Protein AF-A0A965RDL7-F1 (afdb_monomer_lite)

Radius of gyration: 59.52 Å; chains: 1; bounding box: 110×91×208 Å

Foldseek 3Di:
DVVQQVVQVVVLVVVQCVLVVVCVVCVPPQQDFRKGFDKDWAFDDDPPDDPVPGDTRHMHGPDIGTDPDDDDDDDDPDPQFDADDDDAFFWWAQQVRDDTDTTRGRQWDADPQQFIAHPNNIFTWAFDADPVRDGDPVDTDGDHDDPDDDDQDDFDPDDDDDDDDDLPFDAQPDDADPVDPSRARDKDWDWTADSRRDTWIKMKTKGFHDHADPLRNDTDIDIWIDTHPDTDDDDDDADADPVRFGWAQPLQRDTDGCVVCVVCVVVVVGFGFDNVQLPFWDFFAFFWFWFFFFPQQFPVGAADQLPDALVQFWQQWWKDWLPLVDTDRFGPSVSHNDPFDGDHPFRVQLVSQVRVLQLQFFDFFFAQAPFQWWWKWWAFLVRHTDDIFIQGHDRDTHHQVRVQCSVQLRQFAAKDKDFQADDPDDDAFAFWQWKWKAWLNRIDIDGFGLPHDADPQNVQSRQVRNLVVQLVCCCPPVVDDNVQSNQFGWDDDPSGMIMTGHPVRIHMGDIDTDGDDDDDPPPPDPFDFDDDFDPPDQDFWQWKWWDWANDIDIDGCPPPDRPDPQSNQVVVLVSQLVRVVVVVDDNVQSNQWHWGADPVDPRGIGTDHPSPTRGPDMDTHGDDDDDDDDDDDDDDDWDKAKDKDDFDFDPDDDDQDDPVLGTQKIKIFIAIPVRHTPDIDIDGNVNPPPPPDDDRDPDDPDDDLLDQVSVQVNQVVVQVVCVVPVPPWRWHWHQDSVQQWIFIATPVRDTRFIWHWDDDPPPDTDTDGDDDDDDDDADDDPVRHHPFDLKDKAFQADDDPSDDDQQQFFAAKWWDWPVGDIDPRQGLPRFDADPLRVQSVQVSVLVRQLVVCCVVPVVVRPPVQSVQWHWDDDPSGMIMTGRNVPPIGTPDMGTHTNDPPDDDDDDDDDDDDDDDDPSTRQWRWDADLAQQKIKIFGDPSMWMKMAGDRVQRQPHHIDIDDPPDRIDIHHHDRDLPSRGSDPPVSRARQWGWRADSVSNMIMTGSLWTWLSIKMFMADRDPCCVNRHSNNRPDRRIDHRDPRGDSHDTWFWWKFKFAAALDDLQAFAWDDPQFQWKWKDWQPFTDIFGDDTDGGDHNVNVQSSVQSSQQSHFHAQPPRRHTGHTFGDWHWDQDPVRNIIMITGSGADQSTKIAMATDVNRRRHPTDITGIHRDMGRSGDRDFDQDPNDTHD

Secondary structure (DSSP, 8-state):
-HHHHHHHHHHHHHHHHHHHHHHHHTTTSTT---EEEEEEEE----TTS-GGGPPP-EEEEEEEEE--PPPPP---S-TT-----SS--EEEE-TTS--EEEES---EEE-TTSBEEETT-PEEEEEEE-TTS-EEEEEEEE-B-----S----------------TTPPPP-SPP-TT-GGG-SEEEEEEEE-TT--EEEEEEEEEEEE---SS--S-EEEEEEEETTEEE--PPPPPB-TTSPBEEE-TTS-EEEHHHHHHHHHTT----B-GGG---EEE--EEEEEEEE-TT-SSS--B--TT--HHHHTT-EEEEETT-SS-EEE--GGGTT-----B-HHHHHHHHHHHHHHHTTT-B-EE-TT--EEEEEEE-TTS-EEEEEEEE--SSEE-HHHHHHHHHHHHT--EEEE-----SSPPPTT-EEEEEEEETTEEEEE-----S---S-HHHHHHHHHHHHHHHHHHHHH---HHHHHTEEEEEETTTEEEEEETT-PPEEEEEEEE-SSSS---------------S----EEEEEEEETTEEEEEE-TT---S-HHHHHHHHHHHHHHHHHHTT--HHHHHTEEEEE-SSSTT-EEEEETTS--EEEEEEEE---S---PPPP-------EEEEEEEEE-S----SS-GGGGEEEEEEEEE-TTS-EEEEEEEEGGGSTT-TTPPPPP--SS--TT-HHHHHHHHHHHHHHHHHHSTT---EEEEETTTTEEEEE-TTS-EEEEEEEEE-SSSSEEEEESS--------B-TTS-B---SEEEE------TTS---S-SEEEEEEEETTS-EEEEEE-------S-HHHHHHHHHHHHHHHHHHHH-TTT--HHHHTTEEEEEETTTEEEEEETT-SS-EEEEEEEESSTTS-PPP-SS---------TT-SEEEEEETTTTEEEEEESTT-EEEEES-BGGGTBSS-EEPPT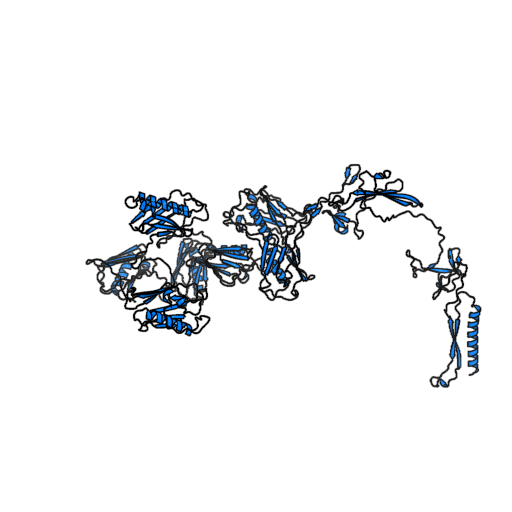T-S-EEEE-----SS-BSS-GGG-----EEEEETTTTEEEEEEEEESTT--EEEE---HHHHHHS---TT---EE---SSSSS-SPPBPPEEEEEEPSS-TTS-EEE-TTT-EEEEEETTEEEEEEPPPEEEE-HHHHHHHHHHHHTT-BPPP-TTSPPPPBP---EEEEETTTTEEEEE-S--STT-EEEEEE-GGGT-TTPPPEE-B--EEE-PPBPPEEETTEEE-

Sequence (1192 aa):
MSFFTSLTGLNAATAQLGVTSNNIANASTVGFKRSRADFGDIFATSPLQKATSTIGQGVSLKRVTQEFGQGNMNFSSNTLDLAISGDGFFPLKSADGFQDIFTRNGSFMMNDQYNVVNSAGQRLMAASVDSTGKANLSDLNVLTIPQKTTGMAKETSLVQLGLNFPADAQVVTKAFNRNDPASYNKSTALTVYDKGGNGYLATVYYAKTQNASQADPNNKWQTYVYVGETLVAAALQQATDTTGERLYVNKYGQLKPESEVGDLLVNAKTQKFSLNQLTDLRSSEPATVTGGKAPRLSTLEGIDFSKLQPSQLKDLFQIDVDGSGTPVSVGLDHLAGLDLPALSGTEIAKEFTNVLNRKFGDERFFNFAGQQTFQITATNADGTLIQNRTIQLDADDMTYEQVTDKINSQLSGSSNVLSNVSFSETPKPGEFRGYTMTIDGKVLSNRIDLGTSLSTKPMEDLAAKIQTRIQTDLQKRLGYTTEAASKVTVNVQNGTEIRVNDANGGVISDFSLSSVSAGSKNIIANQKNLTGVDAMEVGDYTALTMDIGNDTVNLDLKDADPSDLDVFSQVLQDKTQAKLIELGWSTFEASQVTVTKDPLVEGKLIFNDVGGHQIQSVALTPRTTGLNLPVAPVMTSGESTLTLEGVDFGAAPVDTESLLSHFSSLKFTTTDATGTLTSTIALTAASFPSLTGVDPIPSYATFDPTNTDHMDLIATDLQTLLKATAKGTTTTVKWDGTNNAFVVKDTSGNFMSELSLTTDTTTYPTLVKGGGTVKVDVVTDTDGNVLTPSSYTLSNVSFPLNSTPTGQEFSTFDFSLEDGTTLTNVPLGDLTLSSTPINDLATRLQEKIRSQLTTDYPDVYNSDRVNKISVTVINGKDLKIVDASGATNITGFSLNAASATASTVSVGGKNFAISALPTENMVKASYDPVSQRFNFEPVLGNSITLSGLNNQMGITTPLTQEVGSDMLSVSGSPSITNNYIRPLKLQRYGMKVEYDTVNEKFIFKSGTTGDTSSIKIGSPNTFASERLGIAADGNYEVKPSILAVRGIASQPAVMLGSPLGINANNNFSVNLTNNKFVVSVDDVKGTVYLEPKETYTIDSFVQALQNGINRLAGPPDQHGLTGSMVSGVKVAYDKATNSLKFTTGTASTNSFIKVSGDSQWGLANVQGGRGNTSTWIKPTQYTQTVNGVEVA

Structure (mmCIF, N/CA/C/O backbone):
data_AF-A0A965RDL7-F1
#
_entry.id   AF-A0A965RDL7-F1
#
loop_
_atom_site.group_PDB
_atom_site.id
_atom_site.type_symbol
_atom_site.label_atom_id
_atom_site.label_alt_id
_atom_site.label_comp_id
_atom_site.label_asym_id
_atom_site.label_entity_id
_atom_site.label_seq_id
_atom_site.pdbx_PDB_ins_code
_atom_site.Cartn_x
_atom_site.Cartn_y
_atom_site.Cartn_z
_atom_site.occupancy
_atom_site.B_iso_or_equiv
_atom_site.auth_seq_id
_atom_site.auth_comp_id
_atom_site.auth_asym_id
_atom_site.auth_atom_id
_atom_site.pdbx_PDB_model_num
ATOM 1 N N . MET A 1 1 ? -36.770 -17.653 -112.653 1.00 58.91 1 MET A N 1
ATOM 2 C CA . MET A 1 1 ? -36.257 -17.858 -111.279 1.00 58.91 1 MET A CA 1
ATOM 3 C C . MET A 1 1 ? -34.963 -18.680 -111.231 1.00 58.91 1 MET A C 1
ATOM 5 O O . MET A 1 1 ? -34.148 -18.365 -110.383 1.00 58.91 1 MET A O 1
ATOM 9 N N . SER A 1 2 ? -34.689 -19.642 -112.132 1.00 66.62 2 SER A N 1
ATOM 10 C CA . SER A 1 2 ? -33.426 -20.422 -112.085 1.00 66.62 2 SER A CA 1
ATOM 11 C C . SER A 1 2 ? -32.152 -19.618 -112.409 1.00 66.62 2 SER A C 1
ATOM 13 O O . SER A 1 2 ? -31.116 -19.848 -111.794 1.00 66.62 2 SER A O 1
ATOM 15 N N . PHE A 1 3 ? -32.219 -18.635 -113.318 1.00 77.19 3 PHE A N 1
ATOM 16 C CA . PHE A 1 3 ? -31.039 -17.865 -113.753 1.00 77.19 3 PHE A CA 1
ATOM 17 C C . PHE A 1 3 ? -30.419 -17.004 -112.633 1.00 77.19 3 PHE A C 1
ATOM 19 O O . PHE A 1 3 ? -29.201 -16.873 -112.560 1.00 77.19 3 PHE A O 1
ATOM 26 N N . PHE A 1 4 ? -31.237 -16.460 -111.722 1.00 76.06 4 PHE A N 1
ATOM 27 C CA . PHE A 1 4 ? -30.764 -15.683 -110.564 1.00 76.06 4 PHE A CA 1
ATOM 28 C C . PHE A 1 4 ? -30.049 -16.561 -109.529 1.00 76.06 4 PHE A C 1
ATOM 30 O O . PHE A 1 4 ? -29.024 -16.163 -108.977 1.00 76.06 4 PHE A O 1
ATOM 37 N N . THR A 1 5 ? -30.532 -17.785 -109.316 1.00 80.31 5 THR A N 1
ATOM 38 C CA . THR A 1 5 ? -29.875 -18.783 -108.463 1.00 80.31 5 THR A CA 1
ATOM 39 C C . THR A 1 5 ? -28.518 -19.202 -109.041 1.00 80.31 5 THR A C 1
ATOM 41 O O . THR A 1 5 ? -27.534 -19.276 -108.310 1.00 80.31 5 THR A O 1
ATOM 44 N N . SER A 1 6 ? -28.417 -19.381 -110.363 1.00 82.69 6 SER A N 1
ATOM 45 C CA . SER A 1 6 ? -27.134 -19.652 -111.031 1.00 82.69 6 SER A CA 1
ATOM 46 C C . SER A 1 6 ? -26.173 -18.455 -110.997 1.00 82.69 6 SER A C 1
ATOM 48 O O . SER A 1 6 ? -24.982 -18.645 -110.763 1.00 82.69 6 SER A O 1
ATOM 50 N N . LEU A 1 7 ? -26.666 -17.222 -111.179 1.00 85.62 7 LEU A N 1
ATOM 51 C CA . LEU A 1 7 ? -25.843 -16.005 -111.136 1.00 85.62 7 LEU A CA 1
ATOM 52 C C . LEU A 1 7 ? -25.279 -15.734 -109.735 1.00 85.62 7 LEU A C 1
ATOM 54 O O . LEU A 1 7 ? -24.107 -15.398 -109.586 1.00 85.62 7 LEU A O 1
ATOM 58 N N . THR A 1 8 ? -26.098 -15.904 -108.698 1.00 88.06 8 THR A N 1
ATOM 59 C CA . THR A 1 8 ? -25.657 -15.767 -107.301 1.00 88.06 8 THR A CA 1
ATOM 60 C C . THR A 1 8 ? -24.644 -16.851 -106.922 1.00 88.06 8 THR A C 1
ATOM 62 O O . THR A 1 8 ? -23.633 -16.540 -106.295 1.00 88.06 8 THR A O 1
ATOM 65 N N . GLY A 1 9 ? -24.826 -18.085 -107.412 1.00 86.25 9 GLY A N 1
ATOM 66 C CA . GLY A 1 9 ? -23.819 -19.148 -107.334 1.00 86.25 9 GLY A CA 1
ATOM 67 C C . GLY A 1 9 ? -22.496 -18.789 -108.019 1.00 86.25 9 GLY A C 1
ATOM 68 O O . GLY A 1 9 ? -21.433 -18.974 -107.429 1.00 86.25 9 GLY A O 1
ATOM 69 N N . LEU A 1 10 ? -22.542 -18.214 -109.226 1.00 89.00 10 LEU A N 1
ATOM 70 C CA . LEU A 1 10 ? -21.346 -17.784 -109.959 1.00 89.00 10 LEU A CA 1
ATOM 71 C C . LEU A 1 10 ? -20.613 -16.632 -109.251 1.00 89.00 10 LEU A C 1
ATOM 73 O O . LEU A 1 10 ? -19.386 -16.643 -109.154 1.00 89.00 10 LEU A O 1
ATOM 77 N N . ASN A 1 11 ? -21.349 -15.663 -108.705 1.00 86.81 11 ASN A N 1
ATOM 78 C CA . ASN A 1 11 ? -20.774 -14.557 -107.938 1.00 86.81 11 ASN A CA 1
ATOM 79 C C . ASN A 1 11 ? -20.144 -15.041 -106.621 1.00 86.81 11 ASN A C 1
ATOM 81 O O . ASN A 1 11 ? -19.052 -14.596 -106.267 1.00 86.81 11 ASN A O 1
ATOM 85 N N . ALA A 1 12 ? -20.779 -15.990 -105.924 1.00 88.56 12 ALA A N 1
ATOM 86 C CA . ALA A 1 12 ? -20.204 -16.631 -104.743 1.00 88.56 12 ALA A CA 1
ATOM 87 C C . ALA A 1 12 ? -18.927 -17.418 -105.084 1.00 88.56 12 ALA A C 1
ATOM 89 O O . ALA A 1 12 ? -17.916 -17.258 -104.402 1.00 88.56 12 ALA A O 1
ATOM 90 N N . ALA A 1 13 ? -18.928 -18.180 -106.183 1.00 89.00 13 ALA A N 1
ATOM 91 C CA . ALA A 1 13 ? -17.737 -18.870 -106.677 1.00 89.00 13 ALA A CA 1
ATOM 92 C C . ALA A 1 13 ? -16.613 -17.884 -107.039 1.00 89.00 13 ALA A C 1
ATOM 94 O O . ALA A 1 13 ? -15.456 -18.113 -106.697 1.00 89.00 13 ALA A O 1
ATOM 95 N N . THR A 1 14 ? -16.947 -16.746 -107.655 1.00 91.25 14 THR A N 1
ATOM 96 C CA . THR A 1 14 ? -15.983 -15.684 -107.995 1.00 91.25 14 THR A CA 1
ATOM 97 C C . THR A 1 14 ? -15.370 -15.070 -106.736 1.00 91.25 14 THR A C 1
ATOM 99 O O . THR A 1 14 ? -14.155 -14.905 -106.657 1.00 91.25 14 THR A O 1
ATOM 102 N N . ALA A 1 15 ? -16.181 -14.802 -105.709 1.00 89.25 15 ALA A N 1
ATOM 103 C CA . ALA A 1 15 ? -15.694 -14.326 -104.418 1.00 89.25 15 ALA A CA 1
ATOM 104 C C . ALA A 1 15 ? -14.808 -15.368 -103.707 1.00 89.25 15 ALA A C 1
ATOM 106 O O . ALA A 1 15 ? -13.754 -15.017 -103.174 1.00 89.25 15 ALA A O 1
ATOM 107 N N . GLN A 1 16 ? -15.186 -16.652 -103.743 1.00 91.56 16 GLN A N 1
ATOM 108 C CA . GLN A 1 16 ? -14.373 -17.744 -103.198 1.00 91.56 16 GLN A CA 1
ATOM 109 C C . GLN A 1 16 ? -13.019 -17.841 -103.905 1.00 91.56 16 GLN A C 1
ATOM 111 O O . GLN A 1 16 ? -11.985 -17.974 -103.248 1.00 91.56 16 GLN A O 1
ATOM 116 N N . LEU A 1 17 ? -13.021 -17.752 -105.238 1.00 92.75 17 LEU A N 1
ATOM 117 C CA . LEU A 1 17 ? -11.813 -17.752 -106.056 1.00 92.75 17 LEU A CA 1
ATOM 118 C C . LEU A 1 17 ? -10.952 -16.522 -105.786 1.00 92.75 17 LEU A C 1
ATOM 120 O O . LEU A 1 17 ? -9.736 -16.664 -105.730 1.00 92.75 17 LEU A O 1
ATOM 124 N N . GLY A 1 18 ? -11.546 -15.353 -105.539 1.00 93.06 18 GLY A N 1
ATOM 125 C CA . GLY A 1 18 ? -10.823 -14.142 -105.144 1.00 93.06 18 GLY A CA 1
ATOM 126 C C . GLY A 1 18 ? -10.090 -14.309 -103.810 1.00 93.06 18 GLY A C 1
ATOM 127 O O . GLY A 1 18 ? -8.889 -14.053 -103.724 1.00 93.06 18 GLY A O 1
ATOM 128 N N . VAL A 1 19 ? -10.779 -14.818 -102.782 1.00 92.75 19 VAL A N 1
ATOM 129 C CA . VAL A 1 19 ? -10.170 -15.081 -101.464 1.00 92.75 19 VAL A CA 1
ATOM 130 C C . VAL A 1 19 ? -9.096 -16.169 -101.556 1.00 92.75 19 VAL A C 1
ATOM 132 O O . VAL A 1 19 ? -8.006 -16.011 -101.008 1.00 92.75 19 VAL A O 1
ATOM 135 N N . THR A 1 20 ? -9.364 -17.248 -102.294 1.00 90.50 20 THR A N 1
ATOM 136 C CA . THR A 1 20 ? -8.409 -18.350 -102.486 1.00 90.50 20 THR A CA 1
ATOM 137 C C . THR A 1 20 ? -7.174 -17.885 -103.258 1.00 90.50 20 THR A C 1
ATOM 139 O O . THR A 1 20 ? -6.055 -18.172 -102.842 1.00 90.50 20 THR A O 1
ATOM 142 N N . SER A 1 21 ? -7.358 -17.101 -104.324 1.00 93.00 21 SER A N 1
ATOM 143 C CA . SER A 1 21 ? -6.261 -16.508 -105.098 1.00 93.00 21 SER A CA 1
ATOM 144 C C . SER A 1 21 ? -5.394 -15.598 -104.234 1.00 93.00 21 SER A C 1
ATOM 146 O O . SER A 1 21 ? -4.174 -15.702 -104.285 1.00 93.00 21 SER A O 1
ATOM 148 N N . ASN A 1 22 ? -6.001 -14.761 -103.386 1.00 94.31 22 ASN A N 1
ATOM 149 C CA . ASN A 1 22 ? -5.254 -13.885 -102.484 1.00 94.31 22 ASN A CA 1
ATOM 150 C C . ASN A 1 22 ? -4.442 -14.673 -101.438 1.00 94.31 22 ASN A C 1
ATOM 152 O O . ASN A 1 22 ? -3.302 -14.318 -101.143 1.00 94.31 22 ASN A O 1
ATOM 156 N N . ASN A 1 23 ? -5.002 -15.767 -100.909 1.00 94.12 23 ASN A N 1
ATOM 157 C CA . ASN A 1 23 ? -4.281 -16.648 -99.989 1.00 94.12 23 ASN A CA 1
ATOM 158 C C . ASN A 1 23 ? -3.089 -17.335 -100.660 1.00 94.12 23 ASN A C 1
ATOM 160 O O . ASN A 1 23 ? -2.023 -17.415 -100.060 1.00 94.12 23 ASN A O 1
ATOM 164 N N . ILE A 1 24 ? -3.268 -17.834 -101.888 1.00 91.12 24 ILE A N 1
ATOM 165 C CA . ILE A 1 24 ? -2.194 -18.485 -102.650 1.00 91.12 24 ILE A CA 1
ATOM 166 C C . ILE A 1 24 ? -1.103 -17.465 -102.989 1.00 91.12 24 ILE A C 1
ATOM 168 O O . ILE A 1 24 ? 0.075 -17.748 -102.785 1.00 91.12 24 ILE A O 1
ATOM 172 N N . ALA A 1 25 ? -1.484 -16.264 -103.435 1.00 93.81 25 ALA A N 1
ATOM 173 C CA . ALA A 1 25 ? -0.543 -15.199 -103.773 1.00 93.81 25 ALA A CA 1
ATOM 174 C C . ALA A 1 25 ? 0.328 -14.771 -102.578 1.00 93.81 25 ALA A C 1
ATOM 176 O O . ALA A 1 25 ? 1.493 -14.435 -102.762 1.00 93.81 25 ALA A O 1
ATOM 177 N N . ASN A 1 26 ? -0.212 -14.822 -101.355 1.00 92.00 26 ASN A N 1
ATOM 178 C CA . ASN A 1 26 ? 0.484 -14.416 -100.131 1.00 92.00 26 ASN A CA 1
ATOM 179 C C . ASN A 1 26 ? 0.976 -15.588 -99.268 1.00 92.00 26 ASN A C 1
ATOM 181 O O . ASN A 1 26 ? 1.362 -15.375 -98.119 1.00 92.00 26 ASN A O 1
ATOM 185 N N . ALA A 1 27 ? 0.994 -16.818 -99.792 1.00 89.31 27 ALA A N 1
ATOM 186 C CA . ALA A 1 27 ? 1.377 -18.004 -99.023 1.00 89.31 27 ALA A CA 1
ATOM 187 C C . ALA A 1 27 ? 2.811 -17.933 -98.458 1.00 89.31 27 ALA A C 1
ATOM 189 O O . ALA A 1 27 ? 3.087 -18.522 -97.414 1.00 89.31 27 ALA A O 1
ATOM 190 N N . SER A 1 28 ? 3.703 -17.187 -99.119 1.00 87.69 28 SER A N 1
ATOM 191 C CA . SER A 1 28 ? 5.099 -16.989 -98.699 1.00 87.69 28 SER A CA 1
ATOM 192 C C . SER A 1 28 ? 5.330 -15.708 -97.887 1.00 87.69 28 SER A C 1
ATOM 194 O O . SER A 1 28 ? 6.453 -15.456 -97.452 1.00 87.69 28 SER A O 1
ATOM 196 N N . THR A 1 29 ? 4.304 -14.878 -97.685 1.00 90.12 29 THR A N 1
ATOM 197 C CA . THR A 1 29 ? 4.440 -13.613 -96.953 1.00 90.12 29 THR A CA 1
ATOM 198 C C . THR A 1 29 ? 4.471 -13.879 -95.447 1.00 90.12 29 THR A C 1
ATOM 200 O O . THR A 1 29 ? 3.530 -14.429 -94.873 1.00 90.12 29 THR A O 1
ATOM 203 N N . VAL A 1 30 ? 5.549 -13.456 -94.779 1.00 88.75 30 VAL A N 1
ATOM 204 C CA . VAL A 1 30 ? 5.721 -13.640 -93.329 1.00 88.75 30 VAL A CA 1
ATOM 205 C C . VAL A 1 30 ? 4.617 -12.909 -92.562 1.00 88.75 30 VAL A C 1
ATOM 207 O O . VAL A 1 30 ? 4.335 -11.736 -92.801 1.00 88.75 30 VAL A O 1
ATOM 210 N N . GLY A 1 31 ? 3.986 -13.609 -91.619 1.00 89.38 31 GLY A N 1
ATOM 211 C CA . GLY A 1 31 ? 2.908 -13.056 -90.799 1.00 89.38 31 GLY A CA 1
ATOM 212 C C . GLY A 1 31 ? 1.544 -12.963 -91.497 1.00 89.38 31 GLY A C 1
ATOM 213 O O . GLY A 1 31 ? 0.601 -12.485 -90.867 1.00 89.38 31 GLY A O 1
ATOM 214 N N . PHE A 1 32 ? 1.402 -13.437 -92.744 1.00 92.50 32 PHE A N 1
ATOM 215 C CA . PHE A 1 32 ? 0.105 -13.502 -93.422 1.00 92.50 32 PHE A CA 1
ATOM 216 C C . PHE A 1 32 ? -0.849 -14.466 -92.702 1.00 92.50 32 PHE A C 1
ATOM 218 O O . PHE A 1 32 ? -0.480 -15.579 -92.320 1.00 92.50 32 PHE A O 1
ATOM 225 N N . LYS A 1 33 ? -2.103 -14.043 -92.522 1.00 92.94 33 LYS A N 1
ATOM 226 C CA . LYS A 1 33 ? -3.177 -14.871 -91.962 1.00 92.94 33 LYS A CA 1
ATOM 227 C C . LYS A 1 33 ? -4.213 -15.117 -93.050 1.00 92.94 33 LYS A C 1
ATOM 229 O O . LYS A 1 33 ? -4.776 -14.158 -93.583 1.00 92.94 33 LYS A O 1
ATOM 234 N N . ARG A 1 34 ? -4.424 -16.396 -93.385 1.00 91.75 34 ARG A N 1
ATOM 235 C CA . ARG A 1 34 ? -5.321 -16.818 -94.470 1.00 91.75 34 ARG A CA 1
ATOM 236 C C . ARG A 1 34 ? -6.755 -16.388 -94.185 1.00 91.75 34 ARG A C 1
ATOM 238 O O . ARG A 1 34 ? -7.195 -16.424 -93.039 1.00 91.75 34 ARG A O 1
ATOM 245 N N . SER A 1 35 ? -7.492 -16.054 -95.231 1.00 93.31 35 SER A N 1
ATOM 246 C CA . SER A 1 35 ? -8.907 -15.705 -95.132 1.00 93.31 35 SER A CA 1
ATOM 247 C C . SER A 1 35 ? -9.786 -16.791 -95.739 1.00 93.31 35 SER A C 1
ATOM 249 O O . SER A 1 35 ? -9.381 -17.455 -96.688 1.00 93.31 35 SER A O 1
ATOM 251 N N . ARG A 1 36 ? -11.011 -16.964 -95.248 1.00 92.31 36 ARG A N 1
ATOM 252 C CA . ARG A 1 36 ? -12.022 -17.800 -95.907 1.00 92.31 36 ARG A CA 1
ATOM 253 C C . ARG A 1 36 ? -13.277 -17.001 -96.222 1.00 92.31 36 ARG A C 1
ATOM 255 O O . ARG A 1 36 ? -13.650 -16.096 -95.477 1.00 92.31 36 ARG A O 1
ATOM 262 N N . ALA A 1 37 ? -13.916 -17.345 -97.333 1.00 92.44 37 ALA A N 1
ATOM 263 C CA . ALA A 1 37 ? -15.221 -16.817 -97.697 1.00 92.44 37 ALA A CA 1
ATOM 264 C C . ALA A 1 37 ? -16.308 -17.650 -97.006 1.00 92.44 37 ALA A C 1
ATOM 266 O O . ALA A 1 37 ? -16.383 -18.858 -97.220 1.00 92.44 37 ALA A O 1
ATOM 267 N N . ASP A 1 38 ? -17.137 -17.008 -96.186 1.00 91.19 38 ASP A N 1
ATOM 268 C CA . ASP A 1 38 ? -18.297 -17.641 -95.565 1.00 91.19 38 ASP A CA 1
ATOM 269 C C . ASP A 1 38 ? -19.548 -17.299 -96.380 1.00 91.19 38 ASP A C 1
ATOM 271 O O . ASP A 1 38 ? -19.870 -16.125 -96.592 1.00 91.19 38 ASP A O 1
ATOM 275 N N . PHE A 1 39 ? -20.275 -18.324 -96.818 1.00 91.69 39 PHE A N 1
ATOM 276 C CA . PHE A 1 39 ? -21.473 -18.171 -97.640 1.00 91.69 39 PHE A CA 1
ATOM 277 C C . PHE A 1 39 ? -22.754 -18.395 -96.838 1.00 91.69 39 PHE A C 1
ATOM 279 O O . PHE A 1 39 ? -22.777 -19.121 -95.844 1.00 91.69 39 PHE A O 1
ATOM 286 N N . GLY A 1 40 ? -23.832 -17.751 -97.272 1.00 85.88 40 GLY A N 1
ATOM 287 C CA . GLY A 1 40 ? -25.180 -17.966 -96.766 1.00 85.88 40 GLY A CA 1
ATOM 288 C C . GLY A 1 40 ? -26.146 -18.247 -97.900 1.00 85.88 40 GLY A C 1
ATOM 289 O O . GLY A 1 40 ? -26.050 -17.641 -98.963 1.00 85.88 40 GLY A O 1
ATOM 290 N N . ASP A 1 41 ? -27.080 -19.151 -97.661 1.00 84.56 41 ASP A N 1
ATOM 291 C CA . ASP A 1 41 ? -28.233 -19.352 -98.520 1.00 84.56 41 ASP A CA 1
ATOM 292 C C . ASP A 1 41 ? -29.122 -18.099 -98.563 1.00 84.56 41 ASP A C 1
ATOM 294 O O . ASP A 1 41 ? -29.286 -17.367 -97.586 1.00 84.56 41 ASP A O 1
ATOM 298 N N . ILE A 1 42 ? -29.697 -17.837 -99.733 1.00 76.25 42 ILE A N 1
ATOM 299 C CA . ILE A 1 42 ? -30.720 -16.813 -99.924 1.00 76.25 42 ILE A CA 1
ATOM 300 C C . ILE A 1 42 ? -32.060 -17.540 -99.972 1.00 76.25 42 ILE A C 1
ATOM 302 O O . ILE A 1 42 ? -32.375 -18.218 -100.951 1.00 76.25 42 ILE A O 1
ATOM 306 N N . PHE A 1 43 ? -32.866 -17.385 -98.928 1.00 71.25 43 PHE A N 1
ATOM 307 C CA . PHE A 1 43 ? -34.252 -17.842 -98.901 1.00 71.25 43 PHE A CA 1
ATOM 308 C C . PHE A 1 43 ? -35.193 -16.642 -98.986 1.00 71.25 43 PHE A C 1
ATOM 310 O O . PHE A 1 43 ? -35.042 -15.683 -98.235 1.00 71.25 43 PHE A O 1
ATOM 317 N N . ALA A 1 44 ? -36.195 -16.713 -99.867 1.00 62.12 44 ALA A N 1
ATOM 318 C CA . ALA A 1 44 ? -37.370 -15.855 -99.755 1.00 62.12 44 ALA A CA 1
ATOM 319 C C . ALA A 1 44 ? -38.545 -16.730 -99.325 1.00 62.12 44 ALA A C 1
ATOM 321 O O . ALA A 1 44 ? -39.188 -17.381 -100.147 1.00 62.12 44 ALA A O 1
ATOM 322 N N . THR A 1 45 ? -38.790 -16.792 -98.024 1.00 58.44 45 THR A N 1
ATOM 323 C CA . THR A 1 45 ? -40.011 -17.371 -97.476 1.00 58.44 45 THR A CA 1
ATOM 324 C C . THR A 1 45 ? -40.993 -16.231 -97.229 1.00 58.44 45 THR A C 1
ATOM 326 O O . THR A 1 45 ? -40.709 -15.286 -96.497 1.00 58.44 45 THR A O 1
ATOM 329 N N . SER A 1 46 ? -42.167 -16.294 -97.856 1.00 59.06 46 SER A N 1
ATOM 330 C CA . SER A 1 46 ? -43.317 -15.568 -97.317 1.00 59.06 46 SER A CA 1
ATOM 331 C C . SER A 1 46 ? -43.712 -16.262 -96.004 1.00 59.06 46 SER A C 1
ATOM 333 O O . SER A 1 46 ? -43.755 -17.496 -96.002 1.00 59.06 46 SER A O 1
ATOM 335 N N . PRO A 1 47 ? -44.017 -15.545 -94.904 1.00 61.19 47 PRO A N 1
ATOM 336 C CA . PRO A 1 47 ? -44.318 -16.144 -93.593 1.00 61.19 47 PRO A CA 1
ATOM 337 C C . PRO A 1 47 ? -45.449 -17.188 -93.594 1.00 61.19 47 PRO A C 1
ATOM 339 O O . PRO A 1 47 ? -45.584 -17.956 -92.648 1.00 61.19 47 PRO A O 1
ATOM 342 N N . LEU A 1 48 ? -46.264 -17.216 -94.653 1.00 59.34 48 LEU A N 1
ATOM 343 C CA . LEU A 1 48 ? -47.403 -18.120 -94.828 1.00 59.34 48 LEU A CA 1
ATOM 344 C C . LEU A 1 48 ? -47.075 -19.396 -95.632 1.00 59.34 48 LEU A C 1
ATOM 346 O O . LEU A 1 48 ? -47.947 -20.246 -95.800 1.00 59.34 48 LEU A O 1
ATOM 350 N N . GLN A 1 49 ? -45.848 -19.558 -96.142 1.00 60.88 49 GLN A N 1
ATOM 351 C CA . GLN A 1 49 ? -45.419 -20.770 -96.851 1.00 60.88 49 GLN A CA 1
ATOM 352 C C . GLN A 1 49 ? -44.615 -21.706 -95.939 1.00 60.88 49 GLN A C 1
ATOM 354 O O . GLN A 1 49 ? -43.693 -21.292 -95.239 1.00 60.88 49 GLN A O 1
ATOM 359 N N . LYS A 1 50 ? -44.942 -23.006 -95.979 1.00 63.34 50 LYS A N 1
ATOM 360 C CA . LYS A 1 50 ? -44.197 -24.066 -95.281 1.00 63.34 50 LYS A CA 1
ATOM 361 C C . LYS A 1 50 ? -42.773 -24.137 -95.846 1.00 63.34 50 LYS A C 1
ATOM 363 O O . LYS A 1 50 ? -42.610 -24.453 -97.026 1.00 63.34 50 LYS A O 1
ATOM 368 N N . ALA A 1 51 ? -41.762 -23.918 -95.001 1.00 60.94 51 ALA A N 1
ATOM 369 C CA . ALA A 1 51 ? -40.342 -23.890 -95.381 1.00 60.94 51 ALA A CA 1
ATOM 370 C C . ALA A 1 51 ? -39.864 -25.151 -96.134 1.00 60.94 51 ALA A C 1
ATOM 372 O O . ALA A 1 51 ? -38.961 -25.071 -96.957 1.00 60.94 51 ALA A O 1
ATOM 373 N N . THR A 1 52 ? -40.517 -26.301 -95.929 1.00 66.69 52 THR A N 1
ATOM 374 C CA . THR A 1 52 ? -40.232 -27.561 -96.642 1.00 66.69 52 THR A CA 1
ATOM 375 C C . THR A 1 52 ? -40.628 -27.552 -98.125 1.00 66.69 52 THR A C 1
ATOM 377 O O . THR A 1 52 ? -40.296 -28.493 -98.836 1.00 66.69 52 THR A O 1
ATOM 380 N N . SER A 1 53 ? -41.369 -26.539 -98.591 1.00 61.38 53 SER A N 1
ATOM 381 C CA . SER A 1 53 ? -41.855 -26.417 -99.978 1.00 61.38 53 SER A CA 1
ATOM 382 C C . SER A 1 53 ? -41.189 -25.289 -100.777 1.00 61.38 53 SER A C 1
ATOM 384 O O . SER A 1 53 ? -41.434 -25.155 -101.975 1.00 61.38 53 SER A O 1
ATOM 386 N N . THR A 1 54 ? -40.348 -24.475 -100.134 1.00 63.31 54 THR A N 1
ATOM 387 C CA . THR A 1 54 ? -39.722 -23.303 -100.753 1.00 63.31 54 THR A CA 1
ATOM 388 C C . THR A 1 54 ? -38.337 -23.670 -101.276 1.00 63.31 54 THR A C 1
ATOM 390 O O . THR A 1 54 ? -37.445 -24.022 -100.510 1.00 63.31 54 THR A O 1
ATOM 393 N N . ILE A 1 55 ? -38.145 -23.584 -102.592 1.00 66.94 55 ILE A N 1
ATOM 394 C CA . ILE A 1 55 ? -36.839 -23.804 -103.228 1.00 66.94 55 ILE A CA 1
ATOM 395 C C . ILE A 1 55 ? -35.953 -22.577 -102.948 1.00 66.94 55 ILE A C 1
ATOM 397 O O . ILE A 1 55 ? -36.392 -21.442 -103.148 1.00 66.94 55 ILE A O 1
ATOM 401 N N . GLY A 1 56 ? -34.722 -22.794 -102.468 1.00 70.06 56 GLY A N 1
ATOM 402 C CA . GLY A 1 56 ? -33.760 -21.722 -102.183 1.00 70.06 56 GLY A CA 1
ATOM 403 C C . GLY A 1 56 ? -33.464 -20.862 -103.419 1.00 70.06 56 GLY A C 1
ATOM 404 O O . GLY A 1 56 ? -33.386 -21.373 -104.535 1.00 70.06 56 GLY A O 1
ATOM 405 N N . GLN A 1 57 ? -33.313 -19.547 -103.233 1.00 75.88 57 GLN A N 1
ATOM 406 C CA . GLN A 1 57 ? -33.158 -18.583 -104.331 1.00 75.88 57 GLN A CA 1
ATOM 407 C C . GLN A 1 57 ? -31.705 -18.316 -104.738 1.00 75.88 57 GLN A C 1
ATOM 409 O O . GLN A 1 57 ? -31.476 -17.655 -105.752 1.00 75.88 57 GLN A O 1
ATOM 414 N N . GLY A 1 58 ? -30.720 -18.849 -104.017 1.00 83.56 58 GLY A N 1
ATOM 415 C CA . GLY A 1 58 ? -29.310 -18.649 -104.343 1.00 83.56 58 GLY A CA 1
ATOM 416 C C . GLY A 1 58 ? -28.411 -18.657 -103.121 1.00 83.56 58 GLY A C 1
ATOM 417 O O . GLY A 1 58 ? -28.781 -19.170 -102.068 1.00 83.56 58 GLY A O 1
ATOM 418 N N . VAL A 1 59 ? -27.234 -18.058 -103.274 1.00 86.69 59 VAL A N 1
ATOM 419 C CA . VAL A 1 59 ? -26.207 -17.947 -102.232 1.00 86.69 59 VAL A CA 1
ATOM 420 C C . VAL A 1 59 ? -25.562 -16.557 -102.268 1.00 86.69 59 VAL A C 1
ATOM 422 O O . VAL A 1 59 ? -25.339 -16.004 -103.341 1.00 86.69 59 VAL A O 1
ATOM 425 N N . SER A 1 60 ? -25.256 -15.967 -101.113 1.00 88.06 60 SER A N 1
ATOM 426 C CA . SER A 1 60 ? -24.501 -14.713 -101.004 1.00 88.06 60 SER A CA 1
ATOM 427 C C . SER A 1 60 ? -23.262 -14.883 -100.131 1.00 88.06 60 SER A C 1
ATOM 429 O O . SER A 1 60 ? -23.210 -15.723 -99.229 1.00 88.06 60 SER A O 1
ATOM 431 N N . LEU A 1 61 ? -22.235 -14.075 -100.399 1.00 90.00 61 LEU A N 1
ATOM 432 C CA . LEU A 1 61 ? -21.097 -13.943 -99.496 1.00 90.00 61 LEU A CA 1
ATOM 433 C C . LEU A 1 61 ? -21.557 -13.198 -98.238 1.00 90.00 61 LEU A C 1
ATOM 435 O O . LEU A 1 61 ? -21.956 -12.039 -98.325 1.00 90.00 61 LEU A O 1
ATOM 439 N N . LYS A 1 62 ? -21.479 -13.847 -97.074 1.00 89.19 62 LYS A N 1
ATOM 440 C CA . LYS A 1 62 ? -21.807 -13.219 -95.786 1.00 89.19 62 LYS A CA 1
ATOM 441 C C . LYS A 1 62 ? -20.662 -12.351 -95.283 1.00 89.19 62 LYS A C 1
ATOM 443 O O . LYS A 1 62 ? -20.890 -11.228 -94.848 1.00 89.19 62 LYS A O 1
ATOM 448 N N . ARG A 1 63 ? -19.439 -12.885 -95.309 1.00 91.12 63 ARG A N 1
ATOM 449 C CA . ARG A 1 63 ? -18.209 -12.183 -94.915 1.00 91.12 63 ARG A CA 1
ATOM 450 C C . ARG A 1 63 ? -16.970 -12.934 -95.379 1.00 91.12 63 ARG A C 1
ATOM 452 O O . ARG A 1 63 ? -17.030 -14.118 -95.704 1.00 91.12 63 ARG A O 1
ATOM 459 N N . VAL A 1 64 ? -15.842 -12.237 -95.339 1.00 91.56 64 VAL A N 1
ATOM 460 C CA . VAL A 1 64 ? -14.511 -12.835 -95.417 1.00 91.56 64 VAL A CA 1
ATOM 461 C C . VAL A 1 64 ? -13.925 -12.828 -94.009 1.00 91.56 64 VAL A C 1
ATOM 463 O O . VAL A 1 64 ? -13.747 -11.761 -93.425 1.00 91.56 64 VAL A O 1
ATOM 466 N N . THR A 1 65 ? -13.665 -14.008 -93.451 1.00 91.38 65 THR A N 1
ATOM 467 C CA . THR A 1 65 ? -13.142 -14.168 -92.087 1.00 91.38 65 THR A CA 1
ATOM 468 C C . THR A 1 65 ? -11.666 -14.541 -92.153 1.00 91.38 65 THR A C 1
ATOM 470 O O . THR A 1 65 ? -11.303 -15.492 -92.845 1.00 91.38 65 THR A O 1
ATOM 473 N N . GLN A 1 66 ? -10.816 -13.809 -91.435 1.00 91.56 66 GLN A N 1
ATOM 474 C CA . GLN A 1 66 ? -9.396 -14.128 -91.306 1.00 91.56 66 GLN A CA 1
ATOM 475 C C . GLN A 1 66 ? -9.182 -15.192 -90.221 1.00 91.56 66 GLN A C 1
ATOM 477 O O . GLN A 1 66 ? -9.768 -15.114 -89.143 1.00 91.56 66 GLN A O 1
ATOM 482 N N . GLU A 1 67 ? -8.343 -16.187 -90.493 1.00 90.00 67 GLU A N 1
ATOM 483 C CA . GLU A 1 67 ? -8.046 -17.278 -89.565 1.00 90.00 67 GLU A CA 1
ATOM 484 C C . GLU A 1 67 ? -6.685 -17.064 -88.887 1.00 90.00 67 GLU A C 1
ATOM 486 O O . GLU A 1 67 ? -5.639 -17.036 -89.538 1.00 90.00 67 GLU A O 1
ATOM 491 N N . PHE A 1 68 ? -6.692 -16.943 -87.554 1.00 89.25 68 PHE A N 1
ATOM 492 C CA . PHE A 1 68 ? -5.513 -16.583 -86.755 1.00 89.25 68 PHE A CA 1
ATOM 493 C C . PHE A 1 68 ? -4.630 -17.757 -86.304 1.00 89.25 68 PHE A C 1
ATOM 495 O O . PHE A 1 68 ? -3.739 -17.554 -85.482 1.00 89.25 68 PHE A O 1
ATOM 502 N N . GLY A 1 69 ? -4.775 -18.946 -86.897 1.00 88.88 69 GLY A N 1
ATOM 503 C CA . GLY A 1 69 ? -3.959 -20.123 -86.565 1.00 88.88 69 GLY A CA 1
ATOM 504 C C . GLY A 1 69 ? -2.440 -19.875 -86.624 1.00 88.88 69 GLY A C 1
ATOM 505 O O . GLY A 1 69 ? -1.953 -19.038 -87.395 1.00 88.88 69 GLY A O 1
ATOM 506 N N . GLN A 1 70 ? -1.681 -20.579 -85.780 1.00 91.00 70 GLN A N 1
ATOM 507 C CA . GLN A 1 70 ? -0.216 -20.514 -85.753 1.00 91.00 70 GLN A CA 1
ATOM 508 C C . GLN A 1 70 ? 0.366 -21.176 -87.013 1.00 91.00 70 GLN A C 1
ATOM 510 O O . GLN A 1 70 ? -0.019 -22.287 -87.370 1.00 91.00 70 GLN A O 1
ATOM 515 N N . GLY A 1 71 ? 1.286 -20.482 -87.688 1.00 88.50 71 GLY A N 1
ATOM 516 C CA . GLY A 1 71 ? 2.058 -21.035 -88.803 1.00 88.50 71 GLY A CA 1
ATOM 517 C C . GLY A 1 71 ? 3.377 -21.652 -88.334 1.00 88.50 71 GLY A C 1
ATOM 518 O O . GLY A 1 71 ? 3.778 -21.472 -87.180 1.00 88.50 71 GLY A O 1
ATOM 519 N N . ASN A 1 72 ? 4.073 -22.335 -89.244 1.00 87.25 72 ASN A N 1
ATOM 520 C CA . ASN A 1 72 ? 5.414 -22.862 -88.984 1.00 87.25 72 ASN A CA 1
ATOM 521 C C . ASN A 1 72 ? 6.410 -21.716 -88.740 1.00 87.25 72 ASN A C 1
ATOM 523 O O . ASN A 1 72 ? 6.358 -20.689 -89.418 1.00 87.25 72 ASN A O 1
ATOM 527 N N . MET A 1 73 ? 7.318 -21.899 -87.780 1.00 89.38 73 MET A N 1
ATOM 528 C CA . MET A 1 73 ? 8.411 -20.965 -87.504 1.00 89.38 73 MET A CA 1
ATOM 529 C C . MET A 1 73 ? 9.690 -21.471 -88.172 1.00 89.38 73 MET A C 1
ATOM 531 O O . MET A 1 73 ? 10.105 -22.600 -87.925 1.00 89.38 73 MET A O 1
ATOM 535 N N . ASN A 1 74 ? 10.311 -20.627 -88.995 1.00 88.12 74 ASN A N 1
ATOM 536 C CA . ASN A 1 74 ? 11.613 -20.893 -89.600 1.00 88.12 74 ASN A CA 1
ATOM 537 C C . ASN A 1 74 ? 12.661 -20.016 -88.911 1.00 88.12 74 ASN A C 1
ATOM 539 O O . ASN A 1 74 ? 12.425 -18.825 -88.712 1.00 88.12 74 ASN A O 1
ATOM 543 N N . PHE A 1 75 ? 13.808 -20.593 -88.559 1.00 87.56 75 PHE A N 1
ATOM 544 C CA . PHE A 1 75 ? 14.925 -19.828 -88.006 1.00 87.56 75 PHE A CA 1
ATOM 545 C C . PHE A 1 75 ? 15.541 -18.920 -89.076 1.00 87.56 75 PHE A C 1
ATOM 547 O O . PHE A 1 75 ? 15.673 -19.326 -90.232 1.00 87.56 75 PHE A O 1
ATOM 554 N N . SER A 1 76 ? 15.952 -17.713 -88.684 1.00 88.12 76 SER A N 1
ATOM 555 C CA . SER A 1 76 ? 16.749 -16.813 -89.519 1.00 88.12 76 SER A CA 1
ATOM 556 C C . SER A 1 76 ? 18.117 -16.555 -88.879 1.00 88.12 76 SER A C 1
ATOM 558 O O . SER A 1 76 ? 18.339 -16.845 -87.704 1.00 88.12 76 SER A O 1
ATOM 560 N N . SER A 1 77 ? 19.064 -16.045 -89.669 1.00 89.62 77 SER A N 1
ATOM 561 C CA . SER A 1 77 ? 20.405 -15.679 -89.188 1.00 89.62 77 SER A CA 1
ATOM 562 C C . SER A 1 77 ? 20.482 -14.253 -88.624 1.00 89.62 77 SER A C 1
ATOM 564 O O . SER A 1 77 ? 21.535 -13.862 -88.127 1.00 89.62 77 SER A O 1
ATOM 566 N N . ASN A 1 78 ? 19.403 -13.468 -88.718 1.00 87.56 78 ASN A N 1
ATOM 567 C CA . ASN A 1 78 ? 19.347 -12.103 -88.199 1.00 87.56 78 ASN A CA 1
ATOM 568 C C . ASN A 1 78 ? 18.882 -12.122 -86.737 1.00 87.56 78 ASN A C 1
ATOM 570 O O . ASN A 1 78 ? 17.853 -12.706 -86.413 1.00 87.56 78 ASN A O 1
ATOM 574 N N . THR A 1 79 ? 19.617 -11.457 -85.848 1.00 86.19 79 THR A N 1
ATOM 575 C CA . THR A 1 79 ? 19.332 -11.459 -84.402 1.00 86.19 79 THR A CA 1
ATOM 576 C C . THR A 1 79 ? 18.087 -10.663 -84.021 1.00 86.19 79 THR A C 1
ATOM 578 O O . THR A 1 79 ? 17.535 -10.882 -82.945 1.00 86.19 79 THR A O 1
ATOM 581 N N . LEU A 1 80 ? 17.648 -9.740 -84.882 1.00 89.19 80 LEU A N 1
ATOM 582 C CA . LEU A 1 80 ? 16.463 -8.907 -84.661 1.00 89.19 80 LEU A CA 1
ATOM 583 C C . LEU A 1 80 ? 15.188 -9.478 -85.295 1.00 89.19 80 LEU A C 1
ATOM 585 O O . LEU A 1 80 ? 14.125 -8.878 -85.146 1.00 89.19 80 LEU A O 1
ATOM 589 N N . ASP A 1 81 ? 15.263 -10.626 -85.970 1.00 91.50 81 ASP A N 1
ATOM 590 C CA . ASP A 1 81 ? 14.064 -11.300 -86.457 1.00 91.50 81 ASP A CA 1
ATOM 591 C C . ASP A 1 81 ? 13.396 -12.056 -85.307 1.00 91.50 81 ASP A C 1
ATOM 593 O O . ASP A 1 81 ? 13.947 -13.000 -84.739 1.00 91.50 81 ASP A O 1
ATOM 597 N N . LEU A 1 82 ? 12.178 -11.642 -84.970 1.00 91.25 82 LEU A N 1
ATOM 598 C CA . LEU A 1 82 ? 11.416 -12.190 -83.856 1.00 91.25 82 LEU A CA 1
ATOM 599 C C . LEU A 1 82 ? 10.154 -12.894 -84.357 1.00 91.25 82 LEU A C 1
ATOM 601 O O . LEU A 1 82 ? 9.471 -12.442 -85.274 1.00 91.25 82 LEU A O 1
ATOM 605 N N . ALA A 1 83 ? 9.780 -13.988 -83.700 1.00 91.62 83 ALA A N 1
ATOM 606 C CA . ALA A 1 83 ? 8.507 -14.658 -83.926 1.00 91.62 83 ALA A CA 1
ATOM 607 C C . ALA A 1 83 ? 7.815 -14.898 -82.584 1.00 91.62 83 ALA A C 1
ATOM 609 O O . ALA A 1 83 ? 8.403 -15.456 -81.663 1.00 91.62 83 ALA A O 1
ATOM 610 N N . ILE A 1 84 ? 6.550 -14.490 -82.467 1.00 90.88 84 ILE A N 1
ATOM 611 C CA . ILE A 1 84 ? 5.730 -14.859 -81.306 1.00 90.88 84 ILE A CA 1
ATOM 612 C C . ILE A 1 84 ? 5.253 -16.306 -81.512 1.00 90.88 84 ILE A C 1
ATOM 614 O O . ILE A 1 84 ? 4.826 -16.673 -82.614 1.00 90.88 84 ILE A O 1
ATOM 618 N N . SER A 1 85 ? 5.303 -17.119 -80.461 1.00 90.12 85 SER A N 1
ATOM 619 C CA . SER A 1 85 ? 4.678 -18.443 -80.410 1.00 90.12 85 SER A CA 1
ATOM 620 C C . SER A 1 85 ? 3.408 -18.340 -79.569 1.00 90.12 85 SER A C 1
ATOM 622 O O . SER A 1 85 ? 3.494 -18.029 -78.385 1.00 90.12 85 SER A O 1
ATOM 624 N N . GLY A 1 86 ? 2.242 -18.570 -80.180 1.00 89.94 86 GLY A N 1
ATOM 625 C CA . GLY A 1 86 ? 0.935 -18.385 -79.536 1.00 89.94 86 GLY A CA 1
ATOM 626 C C . GLY A 1 86 ? 0.247 -17.068 -79.908 1.00 89.94 86 GLY A C 1
ATOM 627 O O . GLY A 1 86 ? 0.573 -16.439 -80.923 1.00 89.94 86 GLY A O 1
ATOM 628 N N . ASP A 1 87 ? -0.732 -16.665 -79.104 1.00 88.88 87 ASP A N 1
ATOM 629 C CA . ASP A 1 87 ? -1.510 -15.447 -79.338 1.00 88.88 87 ASP A CA 1
ATOM 630 C C . ASP A 1 87 ? -0.689 -14.188 -79.029 1.00 88.88 87 ASP A C 1
ATOM 632 O O . ASP A 1 87 ? 0.081 -14.146 -78.071 1.00 88.88 87 ASP A O 1
ATOM 636 N N . GLY A 1 88 ? -0.850 -13.147 -79.849 1.00 89.81 88 GLY A N 1
ATOM 637 C CA . GLY A 1 88 ? -0.181 -11.859 -79.655 1.00 89.81 88 GLY A CA 1
ATOM 638 C C . GLY A 1 88 ? 0.294 -11.210 -80.951 1.00 89.81 88 GLY A C 1
ATOM 639 O O . GLY A 1 88 ? 0.370 -11.854 -82.000 1.00 89.81 88 GLY A O 1
ATOM 640 N N . PHE A 1 89 ? 0.627 -9.924 -80.857 1.00 91.62 89 PHE A N 1
ATOM 641 C CA . PHE A 1 89 ? 1.151 -9.096 -81.943 1.00 91.62 89 PHE A CA 1
ATOM 642 C C . PHE A 1 89 ? 2.305 -8.234 -81.439 1.00 91.62 89 PHE A C 1
ATOM 644 O O . PHE A 1 89 ? 2.363 -7.897 -80.258 1.00 91.62 89 PHE A O 1
ATOM 651 N N . PHE A 1 90 ? 3.190 -7.837 -82.348 1.00 92.88 90 PHE A N 1
ATOM 652 C CA . PHE A 1 90 ? 4.183 -6.808 -82.082 1.00 92.88 90 PHE A CA 1
ATOM 653 C C . PHE A 1 90 ? 3.528 -5.424 -82.197 1.00 92.88 90 PHE A C 1
ATOM 655 O O . PHE A 1 90 ? 2.961 -5.127 -83.257 1.00 92.88 90 PHE A O 1
ATOM 662 N N . PRO A 1 91 ? 3.588 -4.586 -81.146 1.00 92.25 91 PRO A N 1
ATOM 663 C CA . PRO A 1 91 ? 3.134 -3.205 -81.213 1.00 92.25 91 PRO A CA 1
ATOM 664 C C . PRO A 1 91 ? 4.191 -2.343 -81.909 1.00 92.25 91 PRO A C 1
ATOM 666 O O . PRO A 1 91 ? 5.346 -2.283 -81.489 1.00 92.25 91 PRO A O 1
ATOM 669 N N . LEU A 1 92 ? 3.791 -1.664 -82.974 1.00 92.81 92 LEU A N 1
ATOM 670 C CA . LEU A 1 92 ? 4.606 -0.716 -83.721 1.00 92.81 92 LEU A CA 1
ATOM 671 C C . LEU A 1 92 ? 3.999 0.681 -83.633 1.00 92.81 92 LEU A C 1
ATOM 673 O O . LEU A 1 92 ? 2.782 0.834 -83.609 1.00 92.81 92 LEU A O 1
ATOM 677 N N . LYS A 1 93 ? 4.849 1.702 -83.677 1.00 91.75 93 LYS A N 1
ATOM 678 C CA . LYS A 1 93 ? 4.453 3.085 -83.946 1.00 91.75 93 LYS A CA 1
ATOM 679 C C . LYS A 1 93 ? 4.703 3.396 -85.417 1.00 91.75 93 LYS A C 1
ATOM 681 O O . LYS A 1 93 ? 5.754 3.033 -85.957 1.00 91.75 93 LYS A O 1
ATOM 686 N N . SER A 1 94 ? 3.782 4.098 -86.066 1.00 90.62 94 SER A N 1
ATOM 687 C CA . SER A 1 94 ? 4.022 4.684 -87.387 1.00 90.62 94 SER A CA 1
ATOM 688 C C . SER A 1 94 ? 5.272 5.581 -87.389 1.00 90.62 94 SER A C 1
ATOM 690 O O . SER A 1 94 ? 5.719 6.053 -86.342 1.00 90.62 94 SER A O 1
ATOM 692 N N . ALA A 1 95 ? 5.867 5.815 -88.563 1.00 81.94 95 ALA A N 1
ATOM 693 C CA . ALA A 1 95 ? 7.109 6.591 -88.680 1.00 81.94 95 ALA A CA 1
ATOM 694 C C . ALA A 1 95 ? 6.977 8.043 -88.166 1.00 81.94 95 ALA A C 1
ATOM 696 O O . ALA A 1 95 ? 7.955 8.620 -87.692 1.00 81.94 95 ALA A O 1
ATOM 697 N N . ASP A 1 96 ? 5.767 8.605 -88.222 1.00 81.75 96 ASP A N 1
ATOM 698 C CA . ASP A 1 96 ? 5.390 9.913 -87.670 1.00 81.75 96 ASP A CA 1
ATOM 699 C C . ASP A 1 96 ? 5.053 9.876 -86.163 1.00 81.75 96 ASP A C 1
ATOM 701 O O . ASP A 1 96 ? 4.927 10.921 -85.533 1.00 81.75 96 ASP A O 1
ATOM 705 N N . GLY A 1 97 ? 4.942 8.685 -85.568 1.00 79.94 97 GLY A N 1
ATOM 706 C CA . GLY A 1 97 ? 4.682 8.473 -84.147 1.00 79.94 97 GLY A CA 1
ATOM 707 C C . GLY A 1 97 ? 3.207 8.519 -83.728 1.00 79.94 97 GLY A C 1
ATOM 708 O O . GLY A 1 97 ? 2.919 8.302 -82.552 1.00 79.94 97 GLY A O 1
ATOM 709 N N . PHE A 1 98 ? 2.260 8.770 -84.637 1.00 80.06 98 PHE A N 1
ATOM 710 C CA . PHE A 1 98 ? 0.867 9.051 -84.258 1.00 80.06 98 PHE A CA 1
ATOM 711 C C . PHE A 1 98 ? -0.047 7.825 -84.183 1.00 80.06 98 PHE A C 1
ATOM 713 O O . PHE A 1 98 ? -1.010 7.845 -83.420 1.00 80.06 98 PHE A O 1
ATOM 720 N N . GLN A 1 99 ? 0.247 6.745 -84.907 1.00 86.56 99 GLN A N 1
ATOM 721 C CA . GLN A 1 99 ? -0.614 5.561 -84.972 1.00 86.56 99 GLN A CA 1
ATOM 722 C C . GLN A 1 99 ? 0.061 4.337 -84.362 1.00 86.56 99 GLN A C 1
ATOM 724 O O . GLN A 1 99 ? 1.232 4.065 -84.632 1.00 86.56 99 GLN A O 1
ATOM 729 N N . ASP A 1 100 ? -0.703 3.597 -83.562 1.00 88.12 100 ASP A N 1
ATOM 730 C CA . ASP A 1 100 ? -0.317 2.276 -83.073 1.00 88.12 100 ASP A CA 1
ATOM 731 C C . ASP A 1 100 ? -0.757 1.219 -84.090 1.00 88.12 100 ASP A C 1
ATOM 733 O O . ASP A 1 100 ? -1.909 1.185 -84.526 1.00 88.12 100 ASP A O 1
ATOM 737 N N . ILE A 1 101 ? 0.177 0.365 -84.492 1.00 91.50 101 ILE A N 1
ATOM 738 C CA . ILE A 1 101 ? 0.004 -0.650 -85.529 1.00 91.50 101 ILE A CA 1
ATOM 739 C C . ILE A 1 101 ? 0.408 -1.995 -84.941 1.00 91.50 101 ILE A C 1
ATOM 741 O O . ILE A 1 101 ? 1.480 -2.133 -84.366 1.00 91.50 101 ILE A O 1
ATOM 745 N N . PHE A 1 102 ? -0.424 -3.014 -85.125 1.00 92.31 102 PHE A N 1
ATOM 746 C CA . PHE A 1 102 ? -0.137 -4.362 -84.647 1.00 92.31 102 PHE A CA 1
ATOM 747 C C . PHE A 1 102 ? 0.213 -5.263 -85.824 1.00 92.31 102 PHE A C 1
ATOM 749 O O . PHE A 1 102 ? -0.566 -5.399 -86.766 1.00 92.31 102 PHE A O 1
ATOM 756 N N . THR A 1 103 ? 1.385 -5.892 -85.772 1.00 92.12 103 THR A N 1
ATOM 757 C CA . THR A 1 103 ? 1.835 -6.819 -86.817 1.00 92.12 103 THR A CA 1
ATOM 758 C C . THR A 1 103 ? 2.229 -8.165 -86.238 1.00 92.12 103 THR A C 1
ATOM 760 O O . THR A 1 103 ? 2.663 -8.278 -85.093 1.00 92.12 103 THR A O 1
ATOM 763 N N . ARG A 1 104 ? 2.088 -9.213 -87.051 1.00 92.62 104 ARG A N 1
ATOM 764 C CA . ARG A 1 104 ? 2.637 -10.537 -86.749 1.00 92.62 104 ARG A CA 1
ATOM 765 C C . ARG A 1 104 ? 3.940 -10.826 -87.488 1.00 92.62 104 ARG A C 1
ATOM 767 O O . ARG A 1 104 ? 4.591 -11.823 -87.187 1.00 92.62 104 ARG A O 1
ATOM 774 N N . ASN A 1 105 ? 4.309 -9.959 -88.429 1.00 92.31 105 ASN A N 1
ATOM 775 C CA . ASN A 1 105 ? 5.600 -10.000 -89.090 1.00 92.31 105 ASN A CA 1
ATOM 776 C C . ASN A 1 105 ? 6.650 -9.375 -88.163 1.00 92.31 105 ASN A C 1
ATOM 778 O O . ASN A 1 105 ? 6.560 -8.186 -87.864 1.00 92.31 105 ASN A O 1
ATOM 782 N N . GLY A 1 106 ? 7.606 -10.180 -87.703 1.00 91.94 106 GLY A N 1
ATOM 783 C CA . GLY A 1 106 ? 8.678 -9.731 -86.818 1.00 91.94 106 GLY A CA 1
ATOM 784 C C . GLY A 1 106 ? 10.039 -9.612 -87.495 1.00 91.94 106 GLY A C 1
ATOM 785 O O . GLY A 1 106 ? 11.054 -9.743 -86.823 1.00 91.94 106 GLY A O 1
ATOM 786 N N . SER A 1 107 ? 10.077 -9.384 -88.810 1.00 91.75 107 SER A N 1
ATOM 787 C CA . SER A 1 107 ? 11.305 -8.979 -89.498 1.00 91.75 107 SER A CA 1
ATOM 788 C C . SER A 1 107 ? 11.643 -7.526 -89.158 1.00 91.75 107 SER A C 1
ATOM 790 O O . SER A 1 107 ? 11.032 -6.595 -89.698 1.00 91.75 107 SER A O 1
ATOM 792 N N . PHE A 1 108 ? 12.617 -7.337 -88.267 1.00 94.56 108 PHE A N 1
ATOM 793 C CA . PHE A 1 108 ? 13.063 -6.024 -87.806 1.00 94.56 108 PHE A CA 1
ATOM 794 C C . PHE A 1 108 ? 14.536 -5.761 -88.132 1.00 94.56 108 PHE A C 1
ATOM 796 O O . PHE A 1 108 ? 15.357 -6.665 -88.278 1.00 94.56 108 PHE A O 1
ATOM 803 N N . MET A 1 109 ? 14.874 -4.481 -88.230 1.00 91.94 109 MET A N 1
ATOM 804 C CA . MET A 1 109 ? 16.212 -3.960 -88.479 1.00 91.94 109 MET A CA 1
ATOM 805 C C . MET A 1 109 ? 16.459 -2.733 -87.605 1.00 91.94 109 MET A C 1
ATOM 807 O O . MET A 1 109 ? 15.521 -2.103 -87.127 1.00 91.94 109 MET A O 1
ATOM 811 N N . MET A 1 110 ? 17.718 -2.381 -87.386 1.00 91.38 110 MET A N 1
ATOM 812 C CA . MET A 1 110 ? 18.068 -1.165 -86.659 1.00 91.38 110 MET A CA 1
ATOM 813 C C . MET A 1 110 ? 18.267 -0.011 -87.645 1.00 91.38 110 MET A C 1
ATOM 815 O O . MET A 1 110 ? 18.921 -0.195 -88.669 1.00 91.38 110 MET A O 1
ATOM 819 N N . ASN A 1 111 ? 17.713 1.165 -87.350 1.00 88.62 111 ASN A N 1
ATOM 820 C CA . ASN A 1 111 ? 17.956 2.375 -88.139 1.00 88.62 111 ASN A CA 1
ATOM 821 C C . ASN A 1 111 ? 19.137 3.203 -87.586 1.00 88.62 111 ASN A C 1
ATOM 823 O O . ASN A 1 111 ? 19.669 2.904 -86.518 1.00 88.62 111 ASN A O 1
ATOM 827 N N . ASP A 1 112 ? 19.504 4.291 -88.269 1.00 86.88 112 ASP A N 1
ATOM 828 C CA . ASP A 1 112 ? 20.617 5.184 -87.879 1.00 86.88 112 ASP A CA 1
ATOM 829 C C . ASP A 1 112 ? 20.430 5.872 -86.512 1.00 86.88 112 ASP A C 1
ATOM 831 O O . ASP A 1 112 ? 21.365 6.437 -85.949 1.00 86.88 112 ASP A O 1
ATOM 835 N N . GLN A 1 113 ? 19.214 5.832 -85.963 1.00 85.31 113 GLN A N 1
ATOM 836 C CA . GLN A 1 113 ? 18.874 6.352 -84.636 1.00 85.31 113 GLN A CA 1
ATOM 837 C C . GLN A 1 113 ? 18.908 5.251 -83.563 1.00 85.31 113 GLN A C 1
ATOM 839 O O . GLN A 1 113 ? 18.446 5.471 -82.446 1.00 85.31 113 GLN A O 1
ATOM 844 N N . TYR A 1 114 ? 19.424 4.066 -83.906 1.00 86.94 114 TYR A N 1
ATOM 845 C CA . TYR A 1 114 ? 19.467 2.862 -83.072 1.00 86.94 114 TYR A CA 1
ATOM 846 C C . TYR A 1 114 ? 18.093 2.344 -82.635 1.00 86.94 114 TYR A C 1
ATOM 848 O O . TYR A 1 114 ? 17.990 1.549 -81.699 1.00 86.94 114 TYR A O 1
ATOM 856 N N . ASN A 1 115 ? 17.028 2.772 -83.314 1.00 90.50 115 ASN A N 1
ATOM 857 C CA . ASN A 1 115 ? 15.684 2.269 -83.078 1.00 90.50 115 ASN A CA 1
ATOM 858 C C . ASN A 1 115 ? 15.474 0.990 -83.879 1.00 90.50 115 ASN A C 1
ATOM 860 O O . ASN A 1 115 ? 15.864 0.905 -85.046 1.00 90.50 115 ASN A O 1
ATOM 864 N N . VAL A 1 116 ? 14.809 0.016 -83.267 1.00 92.44 116 VAL A N 1
ATOM 865 C CA . VAL A 1 116 ? 14.374 -1.198 -83.956 1.00 92.44 116 VAL A CA 1
ATOM 866 C C . VAL A 1 116 ? 13.121 -0.867 -84.766 1.00 92.44 116 VAL A C 1
ATOM 868 O O . VAL A 1 116 ? 12.110 -0.432 -84.216 1.00 92.44 116 VAL A O 1
ATOM 871 N N . VAL A 1 117 ? 13.196 -1.030 -86.083 1.00 93.06 117 VAL A N 1
ATOM 872 C CA . VAL A 1 117 ? 12.144 -0.696 -87.048 1.00 93.06 117 VAL A CA 1
ATOM 873 C C . VAL A 1 117 ? 11.849 -1.867 -87.979 1.00 93.06 117 VAL A C 1
ATOM 875 O O . VAL A 1 117 ? 12.684 -2.747 -88.166 1.00 93.06 117 VAL A O 1
ATOM 878 N N . ASN A 1 118 ? 10.671 -1.895 -88.599 1.00 92.44 118 ASN A N 1
ATOM 879 C CA . ASN A 1 118 ? 10.407 -2.798 -89.723 1.00 92.44 118 ASN A CA 1
ATOM 880 C C . ASN A 1 118 ? 10.867 -2.188 -91.062 1.00 92.44 118 ASN A C 1
ATOM 882 O O . ASN A 1 118 ? 11.318 -1.044 -91.123 1.00 92.44 118 ASN A O 1
ATOM 886 N N . SER A 1 119 ? 10.702 -2.928 -92.161 1.00 88.25 119 SER A N 1
ATOM 887 C CA . SER A 1 119 ? 11.058 -2.459 -93.512 1.00 88.25 119 SER A CA 1
ATOM 888 C C . SER A 1 119 ? 10.283 -1.220 -93.988 1.00 88.25 119 SER A C 1
ATOM 890 O O . SER A 1 119 ? 10.723 -0.556 -94.922 1.00 88.25 119 SER A O 1
ATOM 892 N N . ALA A 1 120 ? 9.160 -0.881 -93.345 1.00 88.00 120 ALA A N 1
ATOM 893 C CA . ALA A 1 120 ? 8.382 0.333 -93.596 1.00 88.00 120 ALA A CA 1
ATOM 894 C C . ALA A 1 120 ? 8.793 1.520 -92.694 1.00 88.00 120 ALA A C 1
ATOM 896 O O . ALA A 1 120 ? 8.130 2.556 -92.706 1.00 88.00 120 ALA A O 1
ATOM 897 N N . GLY A 1 121 ? 9.855 1.382 -91.889 1.00 87.56 121 GLY A N 1
ATOM 898 C CA . GLY A 1 121 ? 10.342 2.418 -90.970 1.00 87.56 121 GLY A CA 1
ATOM 899 C C . GLY A 1 121 ? 9.491 2.609 -89.709 1.00 87.56 121 GLY A C 1
ATOM 900 O O . GLY A 1 121 ? 9.695 3.572 -88.968 1.00 87.56 121 GLY A O 1
ATOM 901 N N . GLN A 1 122 ? 8.538 1.711 -89.449 1.00 93.50 122 GLN A N 1
ATOM 902 C CA . GLN A 1 122 ? 7.689 1.736 -88.255 1.00 93.50 122 GLN A CA 1
ATOM 903 C C . GLN A 1 122 ? 8.474 1.191 -87.062 1.00 93.50 122 GLN A C 1
ATOM 905 O O . GLN A 1 122 ? 9.145 0.167 -87.185 1.00 93.50 122 GLN A O 1
ATOM 910 N N . ARG A 1 123 ? 8.399 1.869 -85.916 1.00 93.31 123 ARG A N 1
ATOM 911 C CA . ARG A 1 123 ? 9.253 1.619 -84.744 1.00 93.31 123 ARG A CA 1
ATOM 912 C C . ARG A 1 123 ? 8.633 0.583 -83.819 1.00 93.31 123 ARG A C 1
ATOM 914 O O . ARG A 1 123 ? 7.471 0.725 -83.455 1.00 93.31 123 ARG A O 1
ATOM 921 N N . LEU A 1 124 ? 9.405 -0.422 -83.414 1.00 93.50 124 LEU A N 1
ATOM 922 C CA . LEU A 1 124 ? 8.978 -1.425 -82.443 1.00 93.50 124 LEU A CA 1
ATOM 923 C C . LEU A 1 124 ? 8.866 -0.806 -81.052 1.00 93.50 124 LEU A C 1
ATOM 925 O O . LEU A 1 124 ? 9.795 -0.151 -80.581 1.00 93.50 124 LEU A O 1
ATOM 929 N N . MET A 1 125 ? 7.729 -1.030 -80.401 1.00 91.25 125 MET A N 1
ATOM 930 C CA . MET A 1 125 ? 7.474 -0.588 -79.037 1.00 91.25 125 MET A CA 1
ATOM 931 C C . MET A 1 125 ? 7.774 -1.732 -78.063 1.00 91.25 125 MET A C 1
ATOM 933 O O . MET A 1 125 ? 7.371 -2.874 -78.289 1.00 91.25 125 MET A O 1
ATOM 937 N N . ALA A 1 126 ? 8.470 -1.431 -76.972 1.00 87.56 126 ALA A N 1
ATOM 938 C CA . ALA A 1 126 ? 8.817 -2.372 -75.917 1.00 87.56 126 ALA A CA 1
ATOM 939 C C . ALA A 1 126 ? 8.475 -1.787 -74.544 1.00 87.56 126 ALA A C 1
ATOM 941 O O . ALA A 1 126 ? 8.540 -0.579 -74.327 1.00 87.56 126 ALA A O 1
ATOM 942 N N . ALA A 1 127 ? 8.104 -2.663 -73.615 1.00 85.19 127 ALA A N 1
ATOM 943 C CA . ALA A 1 127 ? 7.828 -2.275 -72.240 1.00 85.19 127 ALA A CA 1
ATOM 944 C C . ALA A 1 127 ? 9.131 -1.957 -71.498 1.00 85.19 127 ALA A C 1
ATOM 946 O O . ALA A 1 127 ? 10.105 -2.710 -71.597 1.00 85.19 127 ALA A O 1
ATOM 947 N N . SER A 1 128 ? 9.128 -0.879 -70.717 1.00 77.25 128 SER A N 1
ATOM 948 C CA . SER A 1 128 ? 10.217 -0.565 -69.788 1.00 77.25 128 SER A CA 1
ATOM 949 C C . SER A 1 128 ? 10.355 -1.683 -68.742 1.00 77.25 128 SER A C 1
ATOM 951 O O . SER A 1 128 ? 9.349 -2.160 -68.218 1.00 77.25 128 SER A O 1
ATOM 953 N N . VAL A 1 129 ? 11.578 -2.104 -68.408 1.00 73.62 129 VAL A N 1
ATOM 954 C CA . VAL A 1 129 ? 11.833 -3.032 -67.288 1.00 73.62 129 VAL A CA 1
ATOM 955 C C . VAL A 1 129 ? 12.295 -2.253 -66.063 1.00 73.62 129 VAL A C 1
ATOM 957 O O . VAL A 1 129 ? 13.130 -1.354 -66.175 1.00 73.62 129 VAL A O 1
ATOM 960 N N . ASP A 1 130 ? 11.747 -2.574 -64.894 1.00 69.38 130 ASP A N 1
ATOM 961 C CA . ASP A 1 130 ? 12.234 -2.012 -63.636 1.00 69.38 130 ASP A CA 1
ATOM 962 C C . ASP A 1 130 ? 13.555 -2.671 -63.187 1.00 69.38 130 ASP A C 1
ATOM 964 O O . ASP A 1 130 ? 14.062 -3.611 -63.806 1.00 69.38 130 ASP A O 1
ATOM 968 N N . SER A 1 131 ? 14.131 -2.184 -62.086 1.00 65.88 131 SER A N 1
ATOM 969 C CA . SER A 1 131 ? 15.386 -2.697 -61.514 1.00 65.88 131 SER A CA 1
ATOM 970 C C . SER A 1 131 ? 15.322 -4.157 -61.046 1.00 65.88 131 SER A C 1
ATOM 972 O O . SER A 1 131 ? 16.361 -4.729 -60.717 1.00 65.88 131 SER A O 1
ATOM 974 N N . THR A 1 132 ? 14.135 -4.768 -61.025 1.00 65.06 132 THR A N 1
ATOM 975 C CA . THR A 1 132 ? 13.919 -6.184 -60.698 1.00 65.06 132 THR A CA 1
ATOM 976 C C . THR A 1 132 ? 13.735 -7.057 -61.942 1.00 65.06 132 THR A C 1
ATOM 978 O O . THR A 1 132 ? 13.565 -8.268 -61.827 1.00 65.06 132 THR A O 1
ATOM 981 N N . GLY A 1 133 ? 13.795 -6.462 -63.140 1.00 64.94 133 GLY A N 1
ATOM 982 C CA . GLY A 1 133 ? 13.583 -7.150 -64.412 1.00 64.94 133 GLY A CA 1
ATOM 983 C C . GLY A 1 133 ? 12.107 -7.369 -64.753 1.00 64.94 133 GLY A C 1
ATOM 984 O O . GLY A 1 133 ? 11.806 -8.096 -65.700 1.00 64.94 133 GLY A O 1
ATOM 985 N N . LYS A 1 134 ? 11.173 -6.753 -64.013 1.00 75.75 134 LYS A N 1
ATOM 986 C CA . LYS A 1 134 ? 9.739 -6.855 -64.295 1.00 75.75 134 LYS A CA 1
ATOM 987 C C . LYS A 1 134 ? 9.348 -5.827 -65.357 1.00 75.75 134 LYS A C 1
ATOM 989 O O . LYS A 1 134 ? 9.603 -4.634 -65.210 1.00 75.75 134 LYS A O 1
ATOM 994 N N . ALA A 1 135 ? 8.716 -6.295 -66.432 1.00 74.94 135 ALA A N 1
ATOM 995 C CA . ALA A 1 135 ? 8.246 -5.436 -67.515 1.00 74.94 135 ALA A CA 1
ATOM 996 C C . ALA A 1 135 ? 6.986 -4.653 -67.106 1.00 74.94 135 ALA A C 1
ATOM 998 O O . ALA A 1 135 ? 5.986 -5.235 -66.675 1.00 74.94 135 ALA A O 1
ATOM 999 N N . ASN A 1 136 ? 7.017 -3.336 -67.286 1.00 79.50 136 ASN A N 1
ATOM 1000 C CA . ASN A 1 136 ? 5.874 -2.452 -67.127 1.00 79.50 136 ASN A CA 1
ATOM 1001 C C . ASN A 1 136 ? 5.107 -2.333 -68.452 1.00 79.50 136 ASN A C 1
ATOM 1003 O O . ASN A 1 136 ? 5.400 -1.486 -69.290 1.00 79.50 136 ASN A O 1
ATOM 1007 N N . LEU A 1 137 ? 4.086 -3.172 -68.628 1.00 72.94 137 LEU A N 1
ATOM 1008 C CA . LEU A 1 137 ? 3.268 -3.211 -69.848 1.00 72.94 137 LEU A CA 1
ATOM 1009 C C . LEU A 1 137 ? 2.383 -1.967 -70.057 1.00 72.94 137 LEU A C 1
ATOM 1011 O O . LEU A 1 137 ? 1.788 -1.830 -71.123 1.00 72.94 137 LEU A O 1
ATOM 1015 N N . SER A 1 138 ? 2.275 -1.080 -69.060 1.00 77.62 138 SER A N 1
ATOM 1016 C CA . SER A 1 138 ? 1.540 0.190 -69.178 1.00 77.62 138 SER A CA 1
ATOM 1017 C C . SER A 1 138 ? 2.382 1.335 -69.754 1.00 77.62 138 SER A C 1
ATOM 1019 O O . SER A 1 138 ? 1.829 2.362 -70.135 1.00 77.62 138 SER A O 1
ATOM 1021 N N . ASP A 1 139 ? 3.699 1.139 -69.854 1.00 80.12 139 ASP A N 1
ATOM 1022 C CA . ASP A 1 139 ? 4.666 2.111 -70.360 1.00 80.12 139 ASP A CA 1
ATOM 1023 C C . ASP A 1 139 ? 5.459 1.491 -71.522 1.00 80.12 139 ASP A C 1
ATOM 1025 O O . ASP A 1 139 ? 6.515 0.876 -71.342 1.00 80.12 139 ASP A O 1
ATOM 1029 N N . LEU A 1 140 ? 4.885 1.589 -72.724 1.00 83.88 140 LEU A N 1
ATOM 1030 C CA . LEU A 1 140 ? 5.501 1.139 -73.970 1.00 83.88 140 LEU A CA 1
ATOM 1031 C C . LEU A 1 140 ? 6.283 2.292 -74.601 1.00 83.88 140 LEU A C 1
ATOM 1033 O O . LEU A 1 140 ? 5.700 3.292 -75.017 1.00 83.88 140 LEU A O 1
ATOM 1037 N N . ASN A 1 141 ? 7.589 2.108 -74.752 1.00 87.06 141 ASN A N 1
ATOM 1038 C CA . ASN A 1 141 ? 8.496 3.070 -75.369 1.00 87.06 141 ASN A CA 1
ATOM 1039 C C . ASN A 1 141 ? 9.118 2.489 -76.641 1.00 87.06 141 ASN A C 1
ATOM 1041 O O . ASN A 1 141 ? 9.127 1.277 -76.844 1.00 87.06 141 ASN A O 1
ATOM 1045 N N . VAL A 1 142 ? 9.641 3.347 -77.521 1.00 88.19 142 VAL A N 1
ATOM 1046 C CA . VAL A 1 142 ? 10.387 2.880 -78.700 1.00 88.19 142 VAL A CA 1
ATOM 1047 C C . VAL A 1 142 ? 11.591 2.064 -78.234 1.00 88.19 142 VAL A C 1
ATOM 1049 O O . VAL A 1 142 ? 12.365 2.520 -77.393 1.00 88.19 142 VAL A O 1
ATOM 1052 N N . LEU A 1 143 ? 11.765 0.868 -78.797 1.00 88.50 143 LEU A N 1
ATOM 1053 C CA . LEU A 1 143 ? 12.931 0.042 -78.526 1.00 88.50 143 LEU A CA 1
ATOM 1054 C C . LEU A 1 143 ? 14.161 0.657 -79.201 1.00 88.50 143 LEU A C 1
ATOM 1056 O O . LEU A 1 143 ? 14.388 0.481 -80.401 1.00 88.50 143 LEU A O 1
ATOM 1060 N N . THR A 1 144 ? 14.956 1.368 -78.408 1.00 86.06 144 THR A N 1
ATOM 1061 C CA . THR A 1 144 ? 16.263 1.902 -78.799 1.00 86.06 144 THR A CA 1
ATOM 1062 C C . THR A 1 144 ? 17.361 1.048 -78.181 1.00 86.06 144 THR A C 1
ATOM 1064 O O . THR A 1 144 ? 17.339 0.784 -76.980 1.00 86.06 144 THR A O 1
ATOM 1067 N N . ILE A 1 145 ? 18.346 0.638 -78.979 1.00 82.44 145 ILE A N 1
ATOM 1068 C CA . ILE A 1 145 ? 19.527 -0.082 -78.497 1.00 82.44 145 ILE A CA 1
ATOM 1069 C C . ILE A 1 145 ? 20.631 0.948 -78.180 1.00 82.44 145 ILE A C 1
ATOM 1071 O O . ILE A 1 145 ? 21.229 1.501 -79.103 1.00 82.44 145 ILE A O 1
ATOM 1075 N N . PRO A 1 146 ? 20.911 1.273 -76.901 1.00 74.00 146 PRO A N 1
ATOM 1076 C CA . PRO A 1 146 ? 21.875 2.316 -76.554 1.00 74.00 146 PRO A CA 1
ATOM 1077 C C . PRO A 1 146 ? 23.321 1.891 -76.846 1.00 74.00 146 PRO A C 1
ATOM 1079 O O . PRO A 1 146 ? 23.730 0.778 -76.532 1.00 74.00 146 PRO A O 1
ATOM 1082 N N . GLN A 1 147 ? 24.141 2.823 -77.339 1.00 69.88 147 GLN A N 1
ATOM 1083 C CA . GLN A 1 147 ? 25.556 2.591 -77.678 1.00 69.88 147 GLN A CA 1
ATOM 1084 C C . GLN A 1 147 ? 26.516 2.516 -76.472 1.00 69.88 147 GLN A C 1
ATOM 1086 O O . GLN A 1 147 ? 27.717 2.737 -76.630 1.00 69.88 147 GLN A O 1
ATOM 1091 N N . LYS A 1 148 ? 26.032 2.286 -75.244 1.00 60.69 148 LYS A N 1
ATOM 1092 C CA . LYS A 1 148 ? 26.884 2.433 -74.053 1.00 60.69 148 LYS A CA 1
ATOM 1093 C C . LYS A 1 148 ? 28.018 1.402 -74.057 1.00 60.69 148 LYS A C 1
ATOM 1095 O O . LYS A 1 148 ? 27.792 0.211 -73.864 1.00 60.69 148 LYS A O 1
ATOM 1100 N N . THR A 1 149 ? 29.242 1.897 -74.221 1.00 52.47 149 THR A N 1
ATOM 1101 C CA . THR A 1 149 ? 30.481 1.177 -73.945 1.00 52.47 149 THR A CA 1
ATOM 1102 C C . THR A 1 149 ? 30.490 0.735 -72.480 1.00 52.47 149 THR A C 1
ATOM 1104 O O . THR A 1 149 ? 30.280 1.515 -71.550 1.00 52.47 149 THR A O 1
ATOM 1107 N N . THR A 1 150 ? 30.674 -0.560 -72.270 1.00 57.56 150 THR A N 1
ATOM 1108 C CA . THR A 1 150 ? 30.777 -1.210 -70.962 1.00 57.56 150 THR A CA 1
ATOM 1109 C C . THR A 1 150 ? 32.036 -0.740 -70.220 1.00 57.56 150 THR A C 1
ATOM 1111 O O . THR A 1 150 ? 33.113 -0.797 -70.809 1.00 57.56 150 THR A O 1
ATOM 1114 N N . GLY A 1 151 ? 31.938 -0.341 -68.937 1.00 59.94 151 GLY A N 1
ATOM 1115 C CA . GLY A 1 151 ? 33.114 -0.304 -68.041 1.00 59.94 151 GLY A CA 1
ATOM 1116 C C . GLY A 1 151 ? 33.403 0.948 -67.196 1.00 59.94 151 GLY A C 1
ATOM 1117 O O . GLY A 1 151 ? 34.546 1.108 -66.782 1.00 59.94 151 GLY A O 1
ATOM 1118 N N . MET A 1 152 ? 32.448 1.840 -66.900 1.00 68.75 152 MET A N 1
ATOM 1119 C CA . MET A 1 152 ? 32.725 2.912 -65.922 1.00 68.75 152 MET A CA 1
ATOM 1120 C C . MET A 1 152 ? 32.924 2.320 -64.518 1.00 68.75 152 MET A C 1
ATOM 1122 O O . MET A 1 152 ? 32.049 1.609 -64.020 1.00 68.75 152 MET A O 1
ATOM 1126 N N . ALA A 1 153 ? 34.063 2.620 -63.889 1.00 70.75 153 ALA A N 1
ATOM 1127 C CA . ALA A 1 153 ? 34.352 2.207 -62.523 1.00 70.75 153 ALA A CA 1
ATOM 1128 C C . ALA A 1 153 ? 33.332 2.790 -61.533 1.00 70.75 153 ALA A C 1
ATOM 1130 O O . ALA A 1 153 ? 32.878 3.928 -61.676 1.00 70.75 153 ALA A O 1
ATOM 1131 N N . LYS A 1 154 ? 32.977 2.000 -60.518 1.00 78.00 154 LYS A N 1
ATOM 1132 C CA . LYS A 1 154 ? 32.103 2.410 -59.419 1.00 78.00 154 LYS A CA 1
ATOM 1133 C C . LYS A 1 154 ? 32.871 2.253 -58.115 1.00 78.00 154 LYS A C 1
ATOM 1135 O O . LYS A 1 154 ? 33.386 1.172 -57.837 1.00 78.00 154 LYS A O 1
ATOM 1140 N N . GLU A 1 155 ? 32.925 3.324 -57.332 1.00 86.88 155 GLU A N 1
ATOM 1141 C CA . GLU A 1 155 ? 33.570 3.285 -56.024 1.00 86.88 155 GLU A CA 1
ATOM 1142 C C . GLU A 1 155 ? 32.852 2.316 -55.077 1.00 86.88 155 GLU A C 1
ATOM 1144 O O . GLU A 1 155 ? 31.636 2.109 -55.151 1.00 86.88 155 GLU A O 1
ATOM 1149 N N . THR A 1 156 ? 33.617 1.712 -54.173 1.00 86.25 156 THR A N 1
ATOM 1150 C CA . THR A 1 156 ? 33.081 0.822 -53.144 1.00 86.25 156 THR A CA 1
ATOM 1151 C C . THR A 1 156 ? 32.428 1.654 -52.046 1.00 86.25 156 THR A C 1
ATOM 1153 O O . THR A 1 156 ? 33.113 2.294 -51.257 1.00 86.25 156 THR A O 1
ATOM 1156 N N . SER A 1 157 ? 31.096 1.639 -51.987 1.00 82.88 157 SER A N 1
ATOM 1157 C CA . SER A 1 157 ? 30.315 2.411 -51.009 1.00 82.88 157 SER A CA 1
ATOM 1158 C C . SER A 1 157 ? 29.963 1.634 -49.736 1.00 82.88 157 SER A C 1
ATOM 1160 O O . SER A 1 157 ? 29.625 2.235 -48.722 1.00 82.88 157 SER A O 1
ATOM 1162 N N . LEU A 1 158 ? 29.983 0.301 -49.791 1.00 81.94 158 LEU A N 1
ATOM 1163 C CA . LEU A 1 158 ? 29.616 -0.569 -48.677 1.00 81.94 158 LEU A CA 1
ATOM 1164 C C . LEU A 1 158 ? 30.420 -1.867 -48.746 1.00 81.94 158 LEU A C 1
ATOM 1166 O O . LEU A 1 158 ? 30.515 -2.486 -49.804 1.00 81.94 158 LEU A O 1
ATOM 1170 N N . VAL A 1 159 ? 30.950 -2.292 -47.601 1.00 80.81 159 VAL A N 1
ATOM 1171 C CA . VAL A 1 159 ? 31.600 -3.591 -47.413 1.00 80.81 159 VAL A CA 1
ATOM 1172 C C . VAL A 1 159 ? 30.813 -4.347 -46.349 1.00 80.81 159 VAL A C 1
ATOM 1174 O O . VAL A 1 159 ? 30.669 -3.862 -45.229 1.00 80.81 159 VAL A O 1
ATOM 1177 N N . GLN A 1 160 ? 30.299 -5.527 -46.692 1.00 81.56 160 GLN A N 1
ATOM 1178 C CA . GLN A 1 160 ? 29.631 -6.426 -45.750 1.00 81.56 160 GLN A CA 1
ATOM 1179 C C . GLN A 1 160 ? 30.512 -7.650 -45.510 1.00 81.56 160 GLN A C 1
ATOM 1181 O O . GLN A 1 160 ? 30.937 -8.306 -46.459 1.00 81.56 160 GLN A O 1
ATOM 1186 N N . LEU A 1 161 ? 30.788 -7.950 -44.241 1.00 80.12 161 LEU A N 1
ATOM 1187 C CA . LEU A 1 161 ? 31.603 -9.091 -43.827 1.00 80.12 161 LEU A CA 1
ATOM 1188 C C . LEU A 1 161 ? 30.802 -9.972 -42.869 1.00 80.12 161 LEU A C 1
ATOM 1190 O O . LEU A 1 161 ? 30.304 -9.492 -41.853 1.00 80.12 161 LEU A O 1
ATOM 1194 N N . GLY A 1 162 ? 30.713 -11.266 -43.176 1.00 82.25 162 GLY A N 1
ATOM 1195 C CA . GLY A 1 162 ? 30.272 -12.288 -42.228 1.00 82.25 162 GLY A CA 1
ATOM 1196 C C . GLY A 1 162 ? 31.480 -12.830 -41.468 1.00 82.25 162 GLY A C 1
ATOM 1197 O O . GLY A 1 162 ? 32.402 -13.355 -42.088 1.00 82.25 162 GLY A O 1
ATOM 1198 N N . LEU A 1 163 ? 31.498 -12.682 -40.143 1.00 83.44 163 LEU A N 1
ATOM 1199 C CA . LEU A 1 163 ? 32.642 -13.028 -39.294 1.00 83.44 163 LEU A CA 1
ATOM 1200 C C . LEU A 1 163 ? 32.210 -13.968 -38.165 1.00 83.44 163 LEU A C 1
ATOM 1202 O O . LEU A 1 163 ? 31.117 -13.826 -37.624 1.00 83.44 163 LEU A O 1
ATOM 1206 N N . ASN A 1 164 ? 33.094 -14.889 -37.777 1.00 86.06 164 ASN A N 1
ATOM 1207 C CA . ASN A 1 164 ? 32.947 -15.724 -36.586 1.00 86.06 164 ASN A CA 1
ATOM 1208 C C . ASN A 1 164 ? 34.202 -15.578 -35.715 1.00 86.06 164 ASN A C 1
ATOM 1210 O O . ASN A 1 164 ? 35.313 -15.835 -36.186 1.00 86.06 164 ASN A O 1
ATOM 1214 N N . PHE A 1 165 ? 34.034 -15.157 -34.462 1.00 85.38 165 PHE A N 1
ATOM 1215 C CA . PHE A 1 165 ? 35.151 -14.917 -33.553 1.00 85.38 165 PHE A CA 1
ATOM 1216 C C . PHE A 1 165 ? 35.435 -16.148 -32.681 1.00 85.38 165 PHE A C 1
ATOM 1218 O O . PHE A 1 165 ? 34.527 -16.634 -32.005 1.00 85.38 165 PHE A O 1
ATOM 1225 N N . PRO A 1 166 ? 36.685 -16.644 -32.639 1.00 83.88 166 PRO A N 1
ATOM 1226 C CA . PRO A 1 166 ? 37.050 -17.781 -31.798 1.00 83.88 166 PRO A CA 1
ATOM 1227 C C . PRO A 1 166 ? 36.972 -17.414 -30.310 1.00 83.88 166 PRO A C 1
ATOM 1229 O O . PRO A 1 166 ? 37.652 -16.496 -29.845 1.00 83.88 166 PRO A O 1
ATOM 1232 N N . ALA A 1 167 ? 36.150 -18.134 -29.545 1.00 80.81 167 ALA A N 1
ATOM 1233 C CA . ALA A 1 167 ? 35.951 -17.865 -28.119 1.00 80.81 167 ALA A CA 1
ATOM 1234 C C . ALA A 1 167 ? 37.228 -18.089 -27.282 1.00 80.81 167 ALA A C 1
ATOM 1236 O O . ALA A 1 167 ? 37.446 -17.383 -26.296 1.00 80.81 167 ALA A O 1
ATOM 1237 N N . ASP A 1 168 ? 38.094 -19.009 -27.709 1.00 87.12 168 ASP A N 1
ATOM 1238 C CA . ASP A 1 168 ? 39.343 -19.441 -27.068 1.00 87.12 168 ASP A CA 1
ATOM 1239 C C . ASP A 1 168 ? 40.571 -18.576 -27.411 1.00 87.12 168 ASP A C 1
ATOM 1241 O O . ASP A 1 168 ? 41.665 -18.804 -26.887 1.00 87.12 168 ASP A O 1
ATOM 1245 N N . ALA A 1 169 ? 40.414 -17.551 -28.257 1.00 88.56 169 ALA A N 1
ATOM 1246 C CA . ALA A 1 169 ? 41.498 -16.623 -28.558 1.00 88.56 169 ALA A CA 1
ATOM 1247 C C . ALA A 1 169 ? 42.047 -15.955 -27.287 1.00 88.56 169 ALA A C 1
ATOM 1249 O O . ALA A 1 169 ? 41.294 -15.571 -26.387 1.00 88.56 169 ALA A O 1
ATOM 1250 N N . GLN A 1 170 ? 43.370 -15.796 -27.238 1.00 88.69 170 GLN A N 1
ATOM 1251 C CA . GLN A 1 170 ? 44.070 -15.149 -26.129 1.00 88.69 170 GLN A CA 1
ATOM 1252 C C . GLN A 1 170 ? 43.832 -13.637 -26.129 1.00 88.69 170 GLN A C 1
ATOM 1254 O O . GLN A 1 170 ? 43.733 -13.019 -27.189 1.00 88.69 170 GLN A O 1
ATOM 1259 N N . VAL A 1 171 ? 43.765 -13.040 -24.940 1.00 89.50 171 VAL A N 1
ATOM 1260 C CA . VAL A 1 171 ? 43.649 -11.585 -24.789 1.00 89.50 171 VAL A CA 1
ATOM 1261 C C . VAL A 1 171 ? 44.982 -10.928 -25.148 1.00 89.50 171 VAL A C 1
ATOM 1263 O O . VAL A 1 171 ? 46.025 -11.287 -24.605 1.00 89.50 171 VAL A O 1
ATOM 1266 N N . VAL A 1 172 ? 44.945 -9.955 -26.054 1.00 89.12 172 VAL A N 1
ATOM 1267 C CA . VAL A 1 172 ? 46.105 -9.157 -26.449 1.00 89.12 172 VAL A CA 1
ATOM 1268 C C . VAL A 1 172 ? 46.215 -7.951 -25.522 1.00 89.12 172 VAL A C 1
ATOM 1270 O O . VAL A 1 172 ? 45.348 -7.082 -25.512 1.00 89.12 172 VAL A O 1
ATOM 1273 N N . THR A 1 173 ? 47.302 -7.884 -24.755 1.00 85.12 173 THR A N 1
ATOM 1274 C CA . THR A 1 173 ? 47.594 -6.774 -23.828 1.00 85.12 173 THR A CA 1
ATOM 1275 C C . THR A 1 173 ? 48.576 -5.748 -24.397 1.00 85.12 173 THR A C 1
ATOM 1277 O O . THR A 1 173 ? 48.747 -4.671 -23.828 1.00 85.12 173 THR A O 1
ATOM 1280 N N . LYS A 1 174 ? 49.234 -6.063 -25.519 1.00 85.00 174 LYS A N 1
ATOM 1281 C CA . LYS A 1 174 ? 50.135 -5.141 -26.220 1.00 85.00 174 LYS A CA 1
ATOM 1282 C C . LYS A 1 174 ? 49.348 -4.043 -26.938 1.00 85.00 174 LYS A C 1
ATOM 1284 O O . LYS A 1 174 ? 48.257 -4.288 -27.447 1.00 85.00 174 LYS A O 1
ATOM 1289 N N . ALA A 1 175 ? 49.948 -2.857 -27.047 1.00 86.56 175 ALA A N 1
ATOM 1290 C CA . ALA A 1 175 ? 49.433 -1.803 -27.915 1.00 86.56 175 ALA A CA 1
ATOM 1291 C C . ALA A 1 175 ? 49.370 -2.296 -29.369 1.00 86.56 175 ALA A C 1
ATOM 1293 O O . ALA A 1 175 ? 50.285 -2.975 -29.842 1.00 86.56 175 ALA A O 1
ATOM 1294 N N . PHE A 1 176 ? 48.286 -1.957 -30.066 1.00 87.56 176 PHE A N 1
ATOM 1295 C CA . PHE A 1 176 ? 48.069 -2.408 -31.433 1.00 87.56 176 PHE A CA 1
ATOM 1296 C C . PHE A 1 176 ? 49.148 -1.859 -32.379 1.00 87.56 176 PHE A C 1
ATOM 1298 O O . PHE A 1 176 ? 49.380 -0.652 -32.448 1.00 87.56 176 PHE A O 1
ATOM 1305 N N . ASN A 1 177 ? 49.783 -2.751 -33.138 1.00 88.31 177 ASN A N 1
ATOM 1306 C CA . ASN A 1 177 ? 50.733 -2.414 -34.188 1.00 88.31 177 ASN A CA 1
ATOM 1307 C C . ASN A 1 177 ? 50.574 -3.396 -35.350 1.00 88.31 177 ASN A C 1
ATOM 1309 O O . ASN A 1 177 ? 50.943 -4.562 -35.252 1.00 88.31 177 ASN A O 1
ATOM 1313 N N . ARG A 1 178 ? 50.104 -2.913 -36.501 1.00 87.00 178 ARG A N 1
ATOM 1314 C CA . ARG A 1 178 ? 49.860 -3.751 -37.686 1.00 87.00 178 ARG A CA 1
ATOM 1315 C C . ARG A 1 178 ? 51.077 -4.582 -38.145 1.00 87.00 178 ARG A C 1
ATOM 1317 O O . ARG A 1 178 ? 50.893 -5.621 -38.772 1.00 87.00 178 ARG A O 1
ATOM 1324 N N . ASN A 1 179 ? 52.298 -4.124 -37.843 1.00 89.69 179 ASN A N 1
ATOM 1325 C CA . ASN A 1 179 ? 53.553 -4.786 -38.208 1.00 89.69 179 ASN A CA 1
ATOM 1326 C C . ASN A 1 179 ? 54.020 -5.811 -37.153 1.00 89.69 179 ASN A C 1
ATOM 1328 O O . ASN A 1 179 ? 54.967 -6.545 -37.417 1.00 89.69 179 ASN A O 1
ATOM 1332 N N . ASP A 1 180 ? 53.384 -5.866 -35.975 1.00 90.88 180 ASP A N 1
ATOM 1333 C CA . ASP A 1 180 ? 53.633 -6.870 -34.933 1.00 90.88 180 ASP A CA 1
ATOM 1334 C C . ASP A 1 180 ? 52.476 -7.891 -34.907 1.00 90.88 180 ASP A C 1
ATOM 1336 O O . ASP A 1 180 ? 51.392 -7.572 -34.401 1.00 90.88 180 ASP A O 1
ATOM 1340 N N . PRO A 1 181 ? 52.685 -9.129 -35.400 1.00 89.06 181 PRO A N 1
ATOM 1341 C CA . PRO A 1 181 ? 51.686 -10.197 -35.352 1.00 89.06 181 PRO A CA 1
ATOM 1342 C C . PRO A 1 181 ? 51.219 -10.569 -33.939 1.00 89.06 181 PRO A C 1
ATOM 1344 O O . PRO A 1 181 ? 50.163 -11.174 -33.797 1.00 89.06 181 PRO A O 1
ATOM 1347 N N . ALA A 1 182 ? 51.971 -10.218 -32.889 1.00 89.88 182 ALA A N 1
ATOM 1348 C CA . ALA A 1 182 ? 51.571 -10.461 -31.503 1.00 89.88 182 ALA A CA 1
ATOM 1349 C C . ALA A 1 182 ? 50.597 -9.401 -30.951 1.00 89.88 182 ALA A C 1
ATOM 1351 O O . ALA A 1 182 ? 50.145 -9.527 -29.813 1.00 89.88 182 ALA A O 1
ATOM 1352 N N . SER A 1 183 ? 50.297 -8.345 -31.715 1.00 91.00 183 SER A N 1
ATOM 1353 C CA . SER A 1 183 ? 49.420 -7.242 -31.296 1.00 91.00 183 SER A CA 1
ATOM 1354 C C . SER A 1 183 ? 47.962 -7.373 -31.776 1.00 91.00 183 SER A C 1
ATOM 1356 O O . SER A 1 183 ? 47.143 -6.487 -31.531 1.00 91.00 183 SER A O 1
ATOM 1358 N N . TYR A 1 184 ? 47.613 -8.476 -32.443 1.00 91.62 184 TYR A N 1
ATOM 1359 C CA . TYR A 1 184 ? 46.250 -8.804 -32.870 1.00 91.62 184 TYR A CA 1
ATOM 1360 C C . TYR A 1 184 ? 46.066 -10.326 -32.953 1.00 91.62 184 TYR A C 1
ATOM 1362 O O . TYR A 1 184 ? 47.033 -11.076 -33.035 1.00 91.62 184 TYR A O 1
ATOM 1370 N N . ASN A 1 185 ? 44.823 -10.810 -32.939 1.00 92.75 185 ASN A N 1
ATOM 1371 C CA . ASN A 1 185 ? 44.538 -12.247 -33.023 1.00 92.75 185 ASN A CA 1
ATOM 1372 C C . ASN A 1 185 ? 44.361 -12.724 -34.463 1.00 92.75 185 ASN A C 1
ATOM 1374 O O . ASN A 1 185 ? 44.786 -13.828 -34.807 1.00 92.75 185 ASN A O 1
ATOM 1378 N N . LYS A 1 186 ? 43.670 -11.930 -35.287 1.00 90.19 186 LYS A N 1
ATOM 1379 C CA . LYS A 1 186 ? 43.368 -12.242 -36.689 1.00 90.19 186 LYS A CA 1
ATOM 1380 C C . LYS A 1 186 ? 43.337 -10.969 -37.524 1.00 90.19 186 LYS A C 1
ATOM 1382 O O . LYS A 1 186 ? 43.062 -9.892 -37.003 1.00 90.19 186 LYS A O 1
ATOM 1387 N N . SER A 1 187 ? 43.579 -11.107 -38.820 1.00 90.62 187 SER A N 1
ATOM 1388 C CA . SER A 1 187 ? 43.379 -10.045 -39.801 1.00 90.62 187 SER A CA 1
ATOM 1389 C C . SER A 1 187 ? 42.666 -10.589 -41.036 1.00 90.62 187 SER A C 1
ATOM 1391 O O . SER A 1 187 ? 42.707 -11.785 -41.330 1.00 90.62 187 SER A O 1
ATOM 1393 N N . THR A 1 188 ? 41.952 -9.720 -41.737 1.00 90.31 188 THR A N 1
ATOM 1394 C CA . THR A 1 188 ? 41.265 -10.026 -42.992 1.00 90.31 188 THR A CA 1
ATOM 1395 C C . THR A 1 188 ? 41.468 -8.856 -43.930 1.00 90.31 188 THR A C 1
ATOM 1397 O O . THR A 1 188 ? 41.292 -7.712 -43.527 1.00 90.31 188 THR A O 1
ATOM 1400 N N . ALA A 1 189 ? 41.859 -9.134 -45.168 1.00 89.81 189 ALA A N 1
ATOM 1401 C CA . ALA A 1 189 ? 42.084 -8.107 -46.170 1.00 89.81 189 ALA A CA 1
ATOM 1402 C C . ALA A 1 189 ? 41.116 -8.289 -47.337 1.00 89.81 189 ALA A C 1
ATOM 1404 O O . ALA A 1 189 ? 40.831 -9.414 -47.747 1.00 89.81 189 ALA A O 1
ATOM 1405 N N . LEU A 1 190 ? 40.622 -7.177 -47.867 1.00 91.06 190 LEU A N 1
ATOM 1406 C CA . LEU A 1 190 ? 39.791 -7.131 -49.061 1.00 91.06 190 LEU A CA 1
ATOM 1407 C C . LEU A 1 190 ? 40.218 -5.962 -49.949 1.00 91.06 190 LEU A C 1
ATOM 1409 O O . LEU A 1 190 ? 40.815 -4.999 -49.475 1.00 91.06 190 LEU A O 1
ATOM 1413 N N . THR A 1 191 ? 39.906 -6.024 -51.237 1.00 90.81 191 THR A N 1
ATOM 1414 C CA . THR A 1 191 ? 40.156 -4.907 -52.151 1.00 90.81 191 THR A CA 1
ATOM 1415 C C . THR A 1 191 ? 38.922 -4.013 -52.218 1.00 90.81 191 THR A C 1
ATOM 1417 O O . THR A 1 191 ? 37.826 -4.494 -52.495 1.00 90.81 191 THR A O 1
ATOM 1420 N N . VAL A 1 192 ? 39.101 -2.716 -51.974 1.00 90.56 192 VAL A N 1
ATOM 1421 C CA . VAL A 1 192 ? 38.085 -1.673 -52.167 1.00 90.56 192 VAL A CA 1
ATOM 1422 C C . VAL A 1 192 ? 38.498 -0.786 -53.335 1.00 90.56 192 VAL A C 1
ATOM 1424 O O . VAL A 1 192 ? 39.678 -0.504 -53.507 1.00 90.56 192 VAL A O 1
ATOM 1427 N N . TYR A 1 193 ? 37.545 -0.357 -54.151 1.00 88.81 193 TYR A N 1
ATOM 1428 C CA . TYR A 1 193 ? 37.803 0.459 -55.337 1.00 88.81 193 TYR A CA 1
ATOM 1429 C C . TYR A 1 193 ? 37.423 1.919 -55.103 1.00 88.81 193 TYR A C 1
ATOM 1431 O O . TYR A 1 193 ? 36.378 2.195 -54.511 1.00 88.81 193 TYR A O 1
ATOM 1439 N N . ASP A 1 194 ? 38.235 2.848 -55.601 1.00 86.75 194 ASP A N 1
ATOM 1440 C CA . ASP A 1 194 ? 37.869 4.264 -55.667 1.00 86.75 194 ASP A CA 1
ATOM 1441 C C . ASP A 1 194 ? 36.977 4.579 -56.885 1.00 86.75 194 ASP A C 1
ATOM 1443 O O . ASP A 1 194 ? 36.635 3.717 -57.700 1.00 86.75 194 ASP A O 1
ATOM 1447 N N . LYS A 1 195 ? 36.612 5.856 -57.031 1.00 82.81 195 LYS A N 1
ATOM 1448 C CA . LYS A 1 195 ? 35.832 6.372 -58.165 1.00 82.81 195 LYS A CA 1
ATOM 1449 C C . LYS A 1 195 ? 36.553 6.247 -59.516 1.00 82.81 195 LYS A C 1
ATOM 1451 O O . LYS A 1 195 ? 35.899 6.276 -60.555 1.00 82.81 195 LYS A O 1
ATOM 1456 N N . GLY A 1 196 ? 37.880 6.121 -59.508 1.00 84.00 196 GLY A N 1
ATOM 1457 C CA . GLY A 1 196 ? 38.712 5.896 -60.690 1.00 84.00 196 GLY A CA 1
ATOM 1458 C C . GLY A 1 196 ? 38.858 4.421 -61.077 1.00 84.00 196 GLY A C 1
ATOM 1459 O O . GLY A 1 196 ? 39.377 4.137 -62.152 1.00 84.00 196 GLY A O 1
ATOM 1460 N N . GLY A 1 197 ? 38.387 3.487 -60.242 1.00 81.25 197 GLY A N 1
ATOM 1461 C CA . GLY A 1 197 ? 38.566 2.046 -60.432 1.00 81.25 197 GLY A CA 1
ATOM 1462 C C . GLY A 1 197 ? 39.906 1.509 -59.934 1.00 81.25 197 GLY A C 1
ATOM 1463 O O . GLY A 1 197 ? 40.219 0.346 -60.189 1.00 81.25 197 GLY A O 1
ATOM 1464 N N . ASN A 1 198 ? 40.686 2.313 -59.208 1.00 86.88 198 ASN A N 1
ATOM 1465 C CA . ASN A 1 198 ? 41.910 1.853 -58.563 1.00 86.88 198 ASN A CA 1
ATOM 1466 C C . ASN A 1 198 ? 41.555 1.025 -57.326 1.00 86.88 198 ASN A C 1
ATOM 1468 O O . ASN A 1 198 ? 40.759 1.454 -56.490 1.00 86.88 198 ASN A O 1
ATOM 1472 N N . GLY A 1 199 ? 42.150 -0.162 -57.209 1.00 87.31 199 GLY A N 1
ATOM 1473 C CA . GLY A 1 199 ? 41.977 -1.037 -56.053 1.00 87.31 199 GLY A CA 1
ATOM 1474 C C . GLY A 1 199 ? 42.945 -0.690 -54.921 1.00 87.31 199 GLY A C 1
ATOM 1475 O O . GLY A 1 199 ? 44.157 -0.659 -55.122 1.00 87.31 199 GLY A O 1
ATOM 1476 N N . TYR A 1 200 ? 42.415 -0.503 -53.718 1.00 89.69 200 TYR A N 1
ATOM 1477 C CA . TYR A 1 200 ? 43.147 -0.331 -52.468 1.00 89.69 200 TYR A CA 1
ATOM 1478 C C . TYR A 1 200 ? 42.915 -1.540 -51.566 1.00 89.69 200 TYR A C 1
ATOM 1480 O O . TYR A 1 200 ? 41.803 -2.057 -51.476 1.00 89.69 200 TYR A O 1
ATOM 1488 N N . LEU A 1 201 ? 43.956 -1.994 -50.871 1.00 90.62 201 LEU A N 1
ATOM 1489 C CA . LEU A 1 201 ? 43.824 -3.079 -49.904 1.00 90.62 201 LEU A CA 1
ATOM 1490 C C . LEU A 1 201 ? 43.285 -2.525 -48.580 1.00 90.62 201 LEU A C 1
ATOM 1492 O O . LEU A 1 201 ? 43.974 -1.764 -47.903 1.00 90.62 201 LEU A O 1
ATOM 1496 N N . ALA A 1 202 ? 42.063 -2.899 -48.217 1.00 89.88 202 ALA A N 1
ATOM 1497 C CA . ALA A 1 202 ? 41.490 -2.638 -46.910 1.00 89.88 202 ALA A CA 1
ATOM 1498 C C . ALA A 1 202 ? 41.746 -3.835 -45.984 1.00 89.88 202 ALA A C 1
ATOM 1500 O O . ALA A 1 202 ? 41.170 -4.907 -46.173 1.00 89.88 202 ALA A O 1
ATOM 1501 N N . THR A 1 203 ? 42.610 -3.656 -44.987 1.00 91.44 203 THR A N 1
ATOM 1502 C CA . THR A 1 203 ? 42.955 -4.679 -43.996 1.00 91.44 203 THR A CA 1
ATOM 1503 C C . THR A 1 203 ? 42.288 -4.362 -42.665 1.00 91.44 203 THR A C 1
ATOM 1505 O O . THR A 1 203 ? 42.525 -3.313 -42.068 1.00 91.44 203 THR A O 1
ATOM 1508 N N . VAL A 1 204 ? 41.475 -5.294 -42.181 1.00 91.00 204 VAL A N 1
ATOM 1509 C CA . VAL A 1 204 ? 40.823 -5.247 -40.873 1.00 91.00 204 VAL A CA 1
ATOM 1510 C C . VAL A 1 204 ? 41.575 -6.163 -39.916 1.00 91.00 204 VAL A C 1
ATOM 1512 O O . VAL A 1 204 ? 41.750 -7.347 -40.195 1.00 91.00 204 VAL A O 1
ATOM 1515 N N . TYR A 1 205 ? 42.014 -5.626 -38.784 1.00 91.25 205 TYR A N 1
ATOM 1516 C CA . TYR A 1 205 ? 42.660 -6.364 -37.704 1.00 91.25 205 TYR A CA 1
ATOM 1517 C C . TYR A 1 205 ? 41.701 -6.514 -36.525 1.00 91.25 205 TYR A C 1
ATOM 1519 O O . TYR A 1 205 ? 41.022 -5.560 -36.147 1.00 91.25 205 TYR A O 1
ATOM 1527 N N . TYR A 1 206 ? 41.687 -7.701 -35.925 1.00 91.62 206 TYR A N 1
ATOM 1528 C CA . TYR A 1 206 ? 40.833 -8.075 -34.803 1.00 91.62 206 TYR A CA 1
ATOM 1529 C C . TYR A 1 206 ? 41.706 -8.450 -33.607 1.00 91.62 206 TYR A C 1
ATOM 1531 O O . TYR A 1 206 ? 42.468 -9.420 -33.672 1.00 91.62 206 TYR A O 1
ATOM 1539 N N . ALA A 1 207 ? 41.586 -7.701 -32.514 1.00 91.38 207 ALA A N 1
ATOM 1540 C CA . ALA A 1 207 ? 42.303 -7.946 -31.267 1.00 91.38 207 ALA A CA 1
ATOM 1541 C C . ALA A 1 207 ? 41.306 -8.147 -30.120 1.00 91.38 207 ALA A C 1
ATOM 1543 O O . ALA A 1 207 ? 40.486 -7.276 -29.844 1.00 91.38 207 ALA A O 1
ATOM 1544 N N . LYS A 1 208 ? 41.366 -9.291 -29.443 1.00 91.12 208 LYS A N 1
ATOM 1545 C CA . LYS A 1 208 ? 40.573 -9.594 -28.256 1.00 91.12 208 LYS A CA 1
ATOM 1546 C C . LYS A 1 208 ? 41.184 -8.863 -27.069 1.00 91.12 208 LYS A C 1
ATOM 1548 O O . LYS A 1 208 ? 42.338 -9.101 -26.727 1.00 91.12 208 LYS A O 1
ATOM 1553 N N . THR A 1 209 ? 40.417 -7.981 -26.444 1.00 87.81 209 THR A N 1
ATOM 1554 C CA . THR A 1 209 ? 40.885 -7.113 -25.355 1.00 87.81 209 THR A CA 1
ATOM 1555 C C . THR A 1 209 ? 40.463 -7.612 -23.978 1.00 87.81 209 THR A C 1
ATOM 1557 O O . THR A 1 209 ? 41.073 -7.232 -22.983 1.00 87.81 209 THR A O 1
ATOM 1560 N N . GLN A 1 210 ? 39.449 -8.482 -23.898 1.00 85.81 210 GLN A N 1
ATOM 1561 C CA . GLN A 1 210 ? 38.941 -8.995 -22.624 1.00 85.81 210 GLN A CA 1
ATOM 1562 C C . GLN A 1 210 ? 38.256 -10.360 -22.793 1.00 85.81 210 GLN A C 1
ATOM 1564 O O . GLN A 1 210 ? 37.563 -10.596 -23.787 1.00 85.81 210 GLN A O 1
ATOM 1569 N N . ASN A 1 211 ? 38.427 -11.242 -21.802 1.00 86.00 211 ASN A N 1
ATOM 1570 C CA . ASN A 1 211 ? 37.636 -12.466 -21.653 1.00 86.00 211 ASN A CA 1
ATOM 1571 C C . ASN A 1 211 ? 36.327 -12.186 -20.908 1.00 86.00 211 ASN A C 1
ATOM 1573 O O . ASN A 1 211 ? 36.285 -11.318 -20.033 1.00 86.00 211 ASN A O 1
ATOM 1577 N N . ALA A 1 212 ? 35.303 -12.986 -21.204 1.00 81.81 212 ALA A N 1
ATOM 1578 C CA . ALA A 1 212 ? 34.098 -13.046 -20.389 1.00 81.81 212 ALA A CA 1
ATOM 1579 C C . ALA A 1 212 ? 34.438 -13.440 -18.938 1.00 81.81 212 ALA A C 1
ATOM 1581 O O . ALA A 1 212 ? 35.266 -14.318 -18.685 1.00 81.81 212 ALA A O 1
ATOM 1582 N N . SER A 1 213 ? 33.783 -12.791 -17.985 1.00 80.25 213 SER A N 1
ATOM 1583 C CA . SER A 1 213 ? 33.883 -13.030 -16.547 1.00 80.25 213 SER A CA 1
ATOM 1584 C C . SER A 1 213 ? 32.489 -12.986 -15.920 1.00 80.25 213 SER A C 1
ATOM 1586 O O . SER A 1 213 ? 31.528 -12.563 -16.556 1.00 80.25 213 SER A O 1
ATOM 1588 N N . GLN A 1 214 ? 32.364 -13.373 -14.650 1.00 66.31 214 GLN A N 1
ATOM 1589 C CA . GLN A 1 214 ? 31.084 -13.281 -13.938 1.00 66.31 214 GLN A CA 1
ATOM 1590 C C . GLN A 1 214 ? 30.569 -11.831 -13.820 1.00 66.31 214 GLN A C 1
ATOM 1592 O O . GLN A 1 214 ? 29.364 -11.620 -13.743 1.00 66.31 214 GLN A O 1
ATOM 1597 N N . ALA A 1 215 ? 31.471 -10.841 -13.844 1.00 64.75 215 ALA A N 1
ATOM 1598 C CA . ALA A 1 215 ? 31.137 -9.416 -13.803 1.00 64.75 215 ALA A CA 1
ATOM 1599 C C . ALA A 1 215 ? 30.860 -8.807 -15.194 1.00 64.75 215 ALA A C 1
ATOM 1601 O O . ALA A 1 215 ? 30.203 -7.776 -15.294 1.00 64.75 215 ALA A O 1
ATOM 1602 N N . ASP A 1 216 ? 31.354 -9.432 -16.264 1.00 70.88 216 ASP A N 1
ATOM 1603 C CA . ASP A 1 216 ? 31.175 -8.990 -17.650 1.00 70.88 216 ASP A CA 1
ATOM 1604 C C . ASP A 1 216 ? 31.072 -10.234 -18.541 1.00 70.88 216 ASP A C 1
ATOM 1606 O O . ASP A 1 216 ? 32.106 -10.795 -18.915 1.00 70.88 216 ASP A O 1
ATOM 1610 N N . PRO A 1 217 ? 29.856 -10.722 -18.844 1.00 75.88 217 PRO A N 1
ATOM 1611 C CA . PRO A 1 217 ? 29.652 -12.033 -19.461 1.00 75.88 217 PRO A CA 1
ATOM 1612 C C . PRO A 1 217 ? 30.083 -12.100 -20.936 1.00 75.88 217 PRO A C 1
ATOM 1614 O O . PRO A 1 217 ? 29.900 -13.133 -21.578 1.00 75.88 217 PRO A O 1
ATOM 1617 N N . ASN A 1 218 ? 30.664 -11.029 -21.486 1.00 79.62 218 ASN A N 1
ATOM 1618 C CA . ASN A 1 218 ? 30.986 -10.914 -22.901 1.00 79.62 218 ASN A CA 1
ATOM 1619 C C . ASN A 1 218 ? 32.501 -10.880 -23.154 1.00 79.62 218 ASN A C 1
ATOM 1621 O O . ASN A 1 218 ? 33.269 -10.228 -22.451 1.00 79.62 218 ASN A O 1
ATOM 1625 N N . ASN A 1 219 ? 32.938 -11.539 -24.231 1.00 81.88 219 ASN A N 1
ATOM 1626 C CA . ASN A 1 219 ? 34.283 -11.342 -24.773 1.00 81.88 219 ASN A CA 1
ATOM 1627 C C . ASN A 1 219 ? 34.336 -10.010 -25.533 1.00 81.88 219 ASN A C 1
ATOM 1629 O O . ASN A 1 219 ? 33.482 -9.763 -26.386 1.00 81.88 219 ASN A O 1
ATOM 1633 N N . LYS A 1 220 ? 35.361 -9.187 -25.295 1.00 84.69 220 LYS A N 1
ATOM 1634 C CA . LYS A 1 220 ? 35.530 -7.911 -26.010 1.00 84.69 220 LYS A CA 1
ATOM 1635 C C . LYS A 1 220 ? 36.575 -8.018 -27.107 1.00 84.69 220 LYS A C 1
ATOM 1637 O O . LYS A 1 220 ? 37.660 -8.561 -26.899 1.00 84.69 220 LYS A O 1
ATOM 1642 N N . TRP A 1 221 ? 36.236 -7.460 -28.265 1.00 86.81 221 TRP A N 1
ATOM 1643 C CA . TRP A 1 221 ? 37.073 -7.419 -29.457 1.00 86.81 221 TRP A CA 1
ATOM 1644 C C . TRP A 1 221 ? 37.154 -5.990 -29.981 1.00 86.81 221 TRP A C 1
ATOM 1646 O O . TRP A 1 221 ? 36.135 -5.327 -30.156 1.00 86.81 221 TRP A O 1
ATOM 1656 N N . GLN A 1 222 ? 38.369 -5.535 -30.256 1.00 86.25 222 GLN A N 1
ATOM 1657 C CA . GLN A 1 222 ? 38.655 -4.258 -30.888 1.00 86.25 222 GLN A CA 1
ATOM 1658 C C . GLN A 1 222 ? 39.005 -4.485 -32.359 1.00 86.25 222 GLN A C 1
ATOM 1660 O O . GLN A 1 222 ? 39.772 -5.394 -32.694 1.00 86.25 222 GLN A O 1
ATOM 1665 N N . THR A 1 223 ? 38.451 -3.640 -33.230 1.00 87.31 223 THR A N 1
ATOM 1666 C CA . THR A 1 223 ? 38.754 -3.638 -34.664 1.00 87.31 223 THR A CA 1
ATOM 1667 C C . THR A 1 223 ? 39.605 -2.433 -35.037 1.00 87.31 223 THR A C 1
ATOM 1669 O O . THR A 1 223 ? 39.403 -1.331 -34.521 1.00 87.31 223 THR A O 1
ATOM 1672 N N . TYR A 1 224 ? 40.555 -2.652 -35.942 1.00 86.50 224 TYR A N 1
ATOM 1673 C CA . TYR A 1 224 ? 41.370 -1.604 -36.551 1.00 86.50 224 TYR A CA 1
ATOM 1674 C C . TYR A 1 224 ? 41.322 -1.779 -38.064 1.00 86.50 224 TYR A C 1
ATOM 1676 O O . TYR A 1 224 ? 41.621 -2.862 -38.562 1.00 86.50 224 TYR A O 1
ATOM 1684 N N . VAL A 1 225 ? 40.937 -0.736 -38.798 1.00 88.31 225 VAL A N 1
ATOM 1685 C CA . VAL A 1 225 ? 40.776 -0.795 -40.257 1.00 88.31 225 VAL A CA 1
ATOM 1686 C C . VAL A 1 225 ? 41.828 0.087 -40.910 1.00 88.31 225 VAL A C 1
ATOM 1688 O O . VAL A 1 225 ? 41.901 1.276 -40.622 1.00 88.31 225 VAL A O 1
ATOM 1691 N N . TYR A 1 226 ? 42.625 -0.480 -41.806 1.00 89.00 226 TYR A N 1
ATOM 1692 C CA . TYR A 1 226 ? 43.547 0.259 -42.664 1.00 89.00 226 TYR A CA 1
ATOM 1693 C C . TYR A 1 226 ? 43.072 0.173 -44.101 1.00 89.00 226 TYR A C 1
ATOM 1695 O O . TYR A 1 226 ? 42.745 -0.917 -44.553 1.00 89.00 226 TYR A O 1
ATOM 1703 N N . VAL A 1 227 ? 43.077 1.287 -44.825 1.00 87.12 227 VAL A N 1
ATOM 1704 C CA . VAL A 1 227 ? 42.928 1.297 -46.285 1.00 87.12 227 VAL A CA 1
ATOM 1705 C C . VAL A 1 227 ? 44.257 1.766 -46.863 1.00 87.12 227 VAL A C 1
ATOM 1707 O O . VAL A 1 227 ? 44.656 2.916 -46.683 1.00 87.12 227 VAL A O 1
ATOM 1710 N N . GLY A 1 228 ? 44.986 0.842 -47.490 1.00 85.25 228 GLY A N 1
ATOM 1711 C CA . GLY A 1 228 ? 46.396 1.029 -47.811 1.00 85.25 228 GLY A CA 1
ATOM 1712 C C . GLY A 1 228 ? 47.211 1.314 -46.546 1.00 85.25 228 GLY A C 1
ATOM 1713 O O . GLY A 1 228 ? 47.221 0.528 -45.600 1.00 85.25 228 GLY A O 1
ATOM 1714 N N . GLU A 1 229 ? 47.872 2.468 -46.521 1.00 82.94 229 GLU A N 1
ATOM 1715 C CA . GLU A 1 229 ? 48.705 2.913 -45.400 1.00 82.94 229 GLU A CA 1
ATOM 1716 C C . GLU A 1 229 ? 47.930 3.701 -44.332 1.00 82.94 229 GLU A C 1
ATOM 1718 O O . GLU A 1 229 ? 48.428 3.921 -43.227 1.00 82.94 229 GLU A O 1
ATOM 1723 N N . THR A 1 230 ? 46.700 4.114 -44.636 1.00 83.19 230 THR A N 1
ATOM 1724 C CA . THR A 1 230 ? 45.920 5.021 -43.796 1.00 83.19 230 THR A CA 1
ATOM 1725 C C . THR A 1 230 ? 45.068 4.241 -42.802 1.00 83.19 230 THR A C 1
ATOM 1727 O O . THR A 1 230 ? 44.208 3.455 -43.199 1.00 83.19 230 THR A O 1
ATOM 1730 N N . LEU A 1 231 ? 45.273 4.489 -41.504 1.00 83.50 231 LEU A N 1
ATOM 1731 C CA . LEU A 1 231 ? 44.350 4.038 -40.463 1.00 83.50 231 LEU A CA 1
ATOM 1732 C C . LEU A 1 231 ? 43.031 4.795 -40.625 1.00 83.50 231 LEU A C 1
ATOM 1734 O O . LEU A 1 231 ? 42.985 6.019 -40.502 1.00 83.50 231 LEU A O 1
ATOM 1738 N N . VAL A 1 232 ? 41.955 4.060 -40.867 1.00 79.81 232 VAL A N 1
ATOM 1739 C CA . VAL A 1 232 ? 40.604 4.600 -40.820 1.00 79.81 232 VAL A CA 1
ATOM 1740 C C . VAL A 1 232 ? 40.195 4.637 -39.356 1.00 79.81 232 VAL A C 1
ATOM 1742 O O . VAL A 1 232 ? 39.991 3.598 -38.724 1.00 79.81 232 VAL A O 1
ATOM 1745 N N . ALA A 1 233 ? 40.093 5.845 -38.804 1.00 64.31 233 ALA A N 1
ATOM 1746 C CA . ALA A 1 233 ? 39.491 6.033 -37.495 1.00 64.31 233 ALA A CA 1
ATOM 1747 C C . ALA A 1 233 ? 38.033 5.570 -37.579 1.00 64.31 233 ALA A C 1
ATOM 1749 O O . ALA A 1 233 ? 37.213 6.185 -38.262 1.00 64.31 233 ALA A O 1
ATOM 1750 N N . ALA A 1 234 ? 37.719 4.456 -36.920 1.00 61.53 234 ALA A N 1
ATOM 1751 C CA . ALA A 1 234 ? 36.346 4.003 -36.805 1.00 61.53 234 ALA A CA 1
ATOM 1752 C C . ALA A 1 234 ? 35.557 5.079 -36.049 1.00 61.53 234 ALA A C 1
ATOM 1754 O O . ALA A 1 234 ? 35.811 5.337 -34.872 1.00 61.53 234 ALA A O 1
ATOM 1755 N N . ALA A 1 235 ? 34.615 5.732 -36.728 1.00 57.53 235 ALA A N 1
ATOM 1756 C CA . ALA A 1 235 ? 33.646 6.569 -36.044 1.00 57.53 235 ALA A CA 1
ATOM 1757 C C . ALA A 1 235 ? 32.764 5.653 -35.188 1.00 57.53 235 ALA A C 1
ATOM 1759 O O . ALA A 1 235 ? 32.165 4.707 -35.706 1.00 57.53 235 ALA A O 1
ATOM 1760 N N . LEU A 1 236 ? 32.692 5.918 -33.883 1.00 55.53 236 LEU A N 1
ATOM 1761 C CA . LEU A 1 236 ? 31.728 5.248 -33.017 1.00 55.53 236 LEU A CA 1
ATOM 1762 C C . LEU A 1 236 ? 30.324 5.586 -33.528 1.00 55.53 236 LEU A C 1
ATOM 1764 O O . LEU A 1 236 ? 29.938 6.756 -33.558 1.00 55.53 236 LEU A O 1
ATOM 1768 N N . GLN A 1 237 ? 29.575 4.573 -33.957 1.00 62.03 237 GLN A N 1
ATOM 1769 C CA . GLN A 1 237 ? 28.166 4.742 -34.288 1.00 62.03 237 GLN A CA 1
ATOM 1770 C C . GLN A 1 237 ? 27.314 4.529 -33.038 1.00 62.03 237 GLN A C 1
ATOM 1772 O O . GLN A 1 237 ? 27.590 3.643 -32.229 1.00 62.03 237 GLN A O 1
ATOM 1777 N N . GLN A 1 238 ? 26.285 5.363 -32.882 1.00 68.44 238 GLN A N 1
ATOM 1778 C CA . GLN A 1 238 ? 25.295 5.205 -31.822 1.00 68.44 238 GLN A CA 1
ATOM 1779 C C . GLN A 1 238 ? 24.580 3.862 -32.013 1.00 68.44 238 GLN A C 1
ATOM 1781 O O . GLN A 1 238 ? 24.180 3.537 -33.132 1.00 68.44 238 GLN A O 1
ATOM 1786 N N . ALA A 1 239 ? 24.419 3.090 -30.935 1.00 71.94 239 ALA A N 1
ATOM 1787 C CA . ALA A 1 239 ? 23.648 1.852 -30.981 1.00 71.94 239 ALA A CA 1
ATOM 1788 C C . ALA A 1 239 ? 22.220 2.139 -31.469 1.00 71.94 239 ALA A C 1
ATOM 1790 O O . ALA A 1 239 ? 21.666 3.192 -31.151 1.00 71.94 239 ALA A O 1
ATOM 1791 N N . THR A 1 240 ? 21.640 1.218 -32.234 1.00 78.25 240 THR A N 1
ATOM 1792 C CA . THR A 1 240 ? 20.246 1.292 -32.684 1.00 78.25 240 THR A CA 1
ATOM 1793 C C . THR A 1 240 ? 19.460 0.091 -32.176 1.00 78.25 240 THR A C 1
ATOM 1795 O O . THR A 1 240 ? 20.042 -0.954 -31.876 1.00 78.25 240 THR A O 1
ATOM 1798 N N . ASP A 1 241 ? 18.153 0.256 -32.008 1.00 81.38 241 ASP A N 1
ATOM 1799 C CA . ASP A 1 241 ? 17.245 -0.837 -31.683 1.00 81.38 241 ASP A CA 1
ATOM 1800 C C . ASP A 1 241 ? 16.966 -1.719 -32.922 1.00 81.38 241 ASP A C 1
ATOM 1802 O O . ASP A 1 241 ? 17.512 -1.516 -34.009 1.00 81.38 241 ASP A O 1
ATOM 1806 N N . THR A 1 242 ? 16.080 -2.707 -32.786 1.00 79.81 242 THR A N 1
ATOM 1807 C CA . THR A 1 242 ? 15.680 -3.584 -33.901 1.00 79.81 242 THR A CA 1
ATOM 1808 C C . THR A 1 242 ? 14.933 -2.863 -35.026 1.00 79.81 242 THR A C 1
ATOM 1810 O O . THR A 1 242 ? 14.759 -3.442 -36.097 1.00 79.81 242 THR A O 1
ATOM 1813 N N . THR A 1 243 ? 14.469 -1.632 -34.794 1.00 83.12 243 THR A N 1
ATOM 1814 C CA . THR A 1 243 ? 13.761 -0.798 -35.774 1.00 83.12 243 THR A CA 1
ATOM 1815 C C . THR A 1 243 ? 14.677 0.229 -36.450 1.00 83.12 243 THR A C 1
ATOM 1817 O O . THR A 1 243 ? 14.263 0.890 -37.402 1.00 83.12 243 THR A O 1
ATOM 1820 N N . GLY A 1 244 ? 15.947 0.303 -36.032 1.00 78.38 244 GLY A N 1
ATOM 1821 C CA . GLY A 1 244 ? 16.940 1.249 -36.542 1.00 78.38 244 GLY A CA 1
ATOM 1822 C C . GLY A 1 244 ? 16.938 2.600 -35.820 1.00 78.38 244 GLY A C 1
ATOM 1823 O O . GLY A 1 244 ? 17.649 3.514 -36.240 1.00 78.38 244 GLY A O 1
ATOM 1824 N N . GLU A 1 245 ? 16.173 2.744 -34.738 1.00 86.00 245 GLU A N 1
ATOM 1825 C CA . GLU A 1 245 ? 16.115 3.952 -33.921 1.00 86.00 245 GLU A CA 1
ATOM 1826 C C . GLU A 1 245 ? 17.319 4.035 -32.979 1.00 86.00 245 GLU A C 1
ATOM 1828 O O . GLU A 1 245 ? 17.742 3.038 -32.398 1.00 86.00 245 GLU A O 1
ATOM 1833 N N . ARG A 1 246 ? 17.897 5.228 -32.809 1.00 82.19 246 ARG A N 1
ATOM 1834 C CA . ARG A 1 246 ? 19.077 5.428 -31.957 1.00 82.19 246 ARG A CA 1
ATOM 1835 C C . ARG A 1 246 ? 18.736 5.198 -30.487 1.00 82.19 246 ARG A C 1
ATOM 1837 O O . ARG A 1 246 ? 17.773 5.749 -29.968 1.00 82.19 246 ARG A O 1
ATOM 1844 N N . LEU A 1 247 ? 19.573 4.433 -29.797 1.00 81.00 247 LEU A N 1
ATOM 1845 C CA . LEU A 1 247 ? 19.468 4.173 -28.366 1.00 81.00 247 LEU A CA 1
ATOM 1846 C C . LEU A 1 247 ? 20.312 5.170 -27.577 1.00 81.00 247 LEU A C 1
ATOM 1848 O O . LEU A 1 247 ? 21.490 5.363 -27.869 1.00 81.00 247 LEU A O 1
ATOM 1852 N N . TYR A 1 248 ? 19.736 5.736 -26.527 1.00 79.12 248 TYR A N 1
ATOM 1853 C CA . TYR A 1 248 ? 20.373 6.642 -25.580 1.00 79.12 248 TYR A CA 1
ATOM 1854 C C . TYR A 1 248 ? 20.322 6.061 -24.171 1.00 79.12 248 TYR A C 1
ATOM 1856 O O . TYR A 1 248 ? 19.442 5.276 -23.834 1.00 79.12 248 TYR A O 1
ATOM 1864 N N . VAL A 1 249 ? 21.267 6.460 -23.326 1.00 78.75 249 VAL A N 1
ATOM 1865 C CA . VAL A 1 249 ? 21.238 6.126 -21.902 1.00 78.75 249 VAL A CA 1
ATOM 1866 C C . VAL A 1 249 ? 20.446 7.215 -21.179 1.00 78.75 249 VAL A C 1
ATOM 1868 O O . VAL A 1 249 ? 20.810 8.388 -21.244 1.00 78.75 249 VAL A O 1
ATOM 1871 N N . ASN A 1 250 ? 19.353 6.845 -20.512 1.00 78.38 250 ASN A N 1
ATOM 1872 C CA . ASN A 1 250 ? 18.576 7.782 -19.703 1.00 78.38 250 ASN A CA 1
ATOM 1873 C C . ASN A 1 250 ? 19.308 8.130 -18.389 1.00 78.38 250 ASN A C 1
ATOM 1875 O O . ASN A 1 250 ? 20.341 7.550 -18.050 1.00 78.38 250 ASN A O 1
ATOM 1879 N N . LYS A 1 251 ? 18.745 9.047 -17.592 1.00 77.56 251 LYS A N 1
ATOM 1880 C CA . LYS A 1 251 ? 19.346 9.474 -16.314 1.00 77.56 251 LYS A CA 1
ATOM 1881 C C . LYS A 1 251 ? 19.556 8.349 -15.282 1.00 77.56 251 LYS A C 1
ATOM 1883 O O . LYS A 1 251 ? 20.318 8.544 -14.344 1.00 77.56 251 LYS A O 1
ATOM 1888 N N . TYR A 1 252 ? 18.919 7.191 -15.457 1.00 84.38 252 TYR A N 1
ATOM 1889 C CA . TYR A 1 252 ? 19.032 6.020 -14.581 1.00 84.38 252 TYR A CA 1
ATOM 1890 C C . TYR A 1 252 ? 19.976 4.934 -15.115 1.00 84.38 252 TYR A C 1
ATOM 1892 O O . TYR A 1 252 ? 19.998 3.823 -14.579 1.00 84.38 252 TYR A O 1
ATOM 1900 N N . GLY A 1 253 ? 20.708 5.224 -16.195 1.00 78.94 253 GLY A N 1
ATOM 1901 C CA . GLY A 1 253 ? 21.618 4.271 -16.821 1.00 78.94 253 GLY A CA 1
ATOM 1902 C C . GLY A 1 253 ? 20.920 3.196 -17.663 1.00 78.94 253 GLY A C 1
ATOM 1903 O O . GLY A 1 253 ? 21.526 2.174 -17.964 1.00 78.94 253 GLY A O 1
ATOM 1904 N N . GLN A 1 254 ? 19.654 3.393 -18.046 1.00 83.56 254 GLN A N 1
ATOM 1905 C CA . GLN A 1 254 ? 18.911 2.448 -18.886 1.00 83.56 254 GLN A CA 1
ATOM 1906 C C . GLN A 1 254 ? 18.986 2.860 -20.359 1.00 83.56 254 GLN A C 1
ATOM 1908 O O . GLN A 1 254 ? 18.845 4.041 -20.676 1.00 83.56 254 GLN A O 1
ATOM 1913 N N . LEU A 1 255 ? 19.149 1.888 -21.260 1.00 83.44 255 LEU A N 1
ATOM 1914 C CA . LEU A 1 255 ? 19.071 2.116 -22.704 1.00 83.44 255 LEU A CA 1
ATOM 1915 C C . LEU A 1 255 ? 17.616 2.332 -23.128 1.00 83.44 255 LEU A C 1
ATOM 1917 O O . LEU A 1 255 ? 16.761 1.495 -22.841 1.00 83.44 255 LEU A O 1
ATOM 1921 N N . LYS A 1 256 ? 17.349 3.443 -23.811 1.00 85.06 256 LYS A N 1
ATOM 1922 C CA . LYS A 1 256 ? 16.031 3.860 -24.290 1.00 85.06 256 LYS A CA 1
ATOM 1923 C C . LYS A 1 256 ? 16.106 4.383 -25.727 1.00 85.06 256 LYS A C 1
ATOM 1925 O O . LYS A 1 256 ? 17.098 5.031 -26.058 1.00 85.06 256 LYS A O 1
ATOM 1930 N N . PRO A 1 257 ? 15.103 4.110 -26.575 1.00 87.19 257 PRO A N 1
ATOM 1931 C CA . PRO A 1 257 ? 15.043 4.672 -27.921 1.00 87.19 257 PRO A CA 1
ATOM 1932 C C . PRO A 1 257 ? 14.908 6.200 -27.893 1.00 87.19 257 PRO A C 1
ATOM 1934 O O . PRO A 1 257 ? 14.419 6.772 -26.917 1.00 87.19 257 PRO A O 1
ATOM 1937 N N . GLU A 1 258 ? 15.352 6.854 -28.967 1.00 83.50 258 GLU A N 1
ATOM 1938 C CA . GLU A 1 258 ? 15.332 8.311 -29.147 1.00 83.50 258 GLU A CA 1
ATOM 1939 C C . GLU A 1 258 ? 13.942 8.909 -28.887 1.00 83.50 258 GLU A C 1
ATOM 1941 O O . GLU A 1 258 ? 13.834 9.917 -28.195 1.00 83.50 258 GLU A O 1
ATOM 1946 N N . SER A 1 259 ? 12.879 8.248 -29.336 1.00 85.19 259 SER A N 1
ATOM 1947 C CA . SER A 1 259 ? 11.477 8.612 -29.116 1.00 85.19 259 SER A CA 1
ATOM 1948 C C . SER A 1 259 ? 11.078 8.697 -27.640 1.00 85.19 259 SER A C 1
ATOM 1950 O O . SER A 1 259 ? 10.310 9.582 -27.267 1.00 85.19 259 SER A O 1
ATOM 1952 N N . GLU A 1 260 ? 11.625 7.839 -26.775 1.00 81.69 260 GLU A N 1
ATOM 1953 C CA . GLU A 1 260 ? 11.344 7.844 -25.331 1.00 81.69 260 GLU A CA 1
ATOM 1954 C C . GLU A 1 260 ? 12.138 8.917 -24.566 1.00 81.69 260 GLU A C 1
ATOM 1956 O O . GLU A 1 260 ? 11.794 9.251 -23.430 1.00 81.69 260 GLU A O 1
ATOM 1961 N N . VAL A 1 261 ? 13.203 9.461 -25.163 1.00 74.38 261 VAL A N 1
ATOM 1962 C CA . VAL A 1 261 ? 14.059 10.491 -24.547 1.00 74.38 261 VAL A CA 1
ATOM 1963 C C . VAL A 1 261 ? 14.102 11.802 -25.339 1.00 74.38 261 VAL A C 1
ATOM 1965 O O . VAL A 1 261 ? 14.858 12.704 -24.979 1.00 74.38 261 VAL A O 1
ATOM 1968 N N . GLY A 1 262 ? 13.289 11.941 -26.389 1.00 70.75 262 GLY A N 1
ATOM 1969 C CA . GLY A 1 262 ? 13.373 13.023 -27.374 1.00 70.75 262 GLY A CA 1
ATOM 1970 C C . GLY A 1 262 ? 13.341 14.417 -26.751 1.00 70.75 262 GLY A C 1
ATOM 1971 O O . GLY A 1 262 ? 14.227 15.234 -26.999 1.00 70.75 262 GLY A O 1
ATOM 1972 N N . ASP A 1 263 ? 12.402 14.661 -25.838 1.00 68.06 263 ASP A N 1
ATOM 1973 C CA . ASP A 1 263 ? 12.282 15.942 -25.128 1.00 68.06 263 ASP A CA 1
ATOM 1974 C C . ASP A 1 263 ? 13.518 16.282 -24.279 1.00 68.06 263 ASP A C 1
ATOM 1976 O O . ASP A 1 263 ? 13.864 17.453 -24.100 1.00 68.06 263 ASP A O 1
ATOM 1980 N N . LEU A 1 264 ? 14.201 15.265 -23.746 1.00 67.56 264 LEU A N 1
ATOM 1981 C CA . LEU A 1 264 ? 15.425 15.418 -22.955 1.00 67.56 264 LEU A CA 1
ATOM 1982 C C . LEU A 1 264 ? 16.644 15.688 -23.852 1.00 67.56 264 LEU A C 1
ATOM 1984 O O . LEU A 1 264 ? 17.629 16.287 -23.408 1.00 67.56 264 LEU A O 1
ATOM 1988 N N . LEU A 1 265 ? 16.611 15.240 -25.108 1.00 63.06 265 LEU A N 1
ATOM 1989 C CA . LEU A 1 265 ? 17.672 15.476 -26.088 1.00 63.06 265 LEU A CA 1
ATOM 1990 C C . LEU A 1 265 ? 17.595 16.901 -26.652 1.00 63.06 265 LEU A C 1
ATOM 1992 O O . LEU A 1 265 ? 18.618 17.576 -26.763 1.00 63.06 265 LEU A O 1
ATOM 1996 N N . VAL A 1 266 ? 16.383 17.387 -26.943 1.00 58.28 266 VAL A N 1
ATOM 1997 C CA . VAL A 1 266 ? 16.140 18.704 -27.564 1.00 58.28 266 VAL A CA 1
ATOM 1998 C C . VAL A 1 266 ? 16.550 19.871 -26.659 1.00 58.28 266 VAL A C 1
ATOM 2000 O O . VAL A 1 266 ? 16.995 20.908 -27.143 1.00 58.28 266 VAL A O 1
ATOM 2003 N N . ASN A 1 267 ? 16.450 19.713 -25.339 1.00 57.22 267 ASN A N 1
ATOM 2004 C CA . ASN A 1 267 ? 16.805 20.759 -24.375 1.00 57.22 267 ASN A CA 1
ATOM 2005 C C . ASN A 1 267 ? 18.262 20.683 -23.875 1.00 57.22 267 ASN A C 1
ATOM 2007 O O . ASN A 1 267 ? 18.591 21.344 -22.890 1.00 57.22 267 ASN A O 1
ATOM 2011 N N . ALA A 1 268 ? 19.116 19.875 -24.521 1.00 53.12 268 ALA A N 1
ATOM 2012 C CA . ALA A 1 268 ? 20.511 19.637 -24.138 1.00 53.12 268 ALA A CA 1
ATOM 2013 C C . ALA A 1 268 ? 20.712 19.184 -22.674 1.00 53.12 268 ALA A C 1
ATOM 2015 O O . ALA A 1 268 ? 21.820 19.259 -22.147 1.00 53.12 268 ALA A O 1
ATOM 2016 N N . LYS A 1 269 ? 19.663 18.685 -21.999 1.00 55.97 269 LYS A N 1
ATOM 2017 C CA . LYS A 1 269 ? 19.777 18.135 -20.637 1.00 55.97 269 LYS A CA 1
ATOM 2018 C C . LYS A 1 269 ? 20.357 16.723 -20.627 1.00 55.97 269 LYS A C 1
ATOM 2020 O O . LYS A 1 269 ? 20.738 16.233 -19.567 1.00 55.97 269 LYS A O 1
ATOM 2025 N N . THR A 1 270 ? 20.409 16.059 -21.780 1.00 53.53 270 THR A N 1
ATOM 2026 C CA . THR A 1 270 ? 20.936 14.696 -21.888 1.00 53.53 270 THR A CA 1
ATOM 2027 C C . THR A 1 270 ? 22.433 14.726 -22.164 1.00 53.53 270 THR A C 1
ATOM 2029 O O . THR A 1 270 ? 22.876 15.098 -23.250 1.00 53.53 270 THR A O 1
ATOM 2032 N N . GLN A 1 271 ? 23.216 14.317 -21.171 1.00 59.22 271 GLN A N 1
ATOM 2033 C CA . GLN A 1 271 ? 24.647 14.067 -21.316 1.00 59.22 271 GLN A CA 1
ATOM 2034 C C . GLN A 1 271 ? 24.869 12.732 -22.044 1.00 59.22 271 GLN A C 1
ATOM 2036 O O . GLN A 1 271 ? 24.053 11.815 -21.940 1.00 59.22 271 GLN A O 1
ATOM 2041 N N . LYS A 1 272 ? 25.963 12.605 -22.804 1.00 58.47 272 LYS A N 1
ATOM 2042 C CA . LYS A 1 272 ? 26.346 11.322 -23.411 1.00 58.47 272 LYS A CA 1
ATOM 2043 C C . LYS A 1 272 ? 27.080 10.474 -22.373 1.00 58.47 272 LYS A C 1
ATOM 2045 O O . LYS A 1 272 ? 27.968 10.961 -21.677 1.00 58.47 272 LYS A O 1
ATOM 2050 N N . PHE A 1 273 ? 26.723 9.197 -22.292 1.00 66.94 273 PHE A N 1
ATOM 2051 C CA . PHE A 1 273 ? 27.287 8.254 -21.330 1.00 66.94 273 PHE A CA 1
ATOM 2052 C C . PHE A 1 273 ? 27.936 7.080 -22.058 1.00 66.94 273 PHE A C 1
ATOM 2054 O O . PHE A 1 273 ? 27.400 6.580 -23.049 1.00 66.94 273 PHE A O 1
ATOM 2061 N N . SER A 1 274 ? 29.086 6.627 -21.563 1.00 62.34 274 SER A N 1
ATOM 2062 C CA . SER A 1 274 ? 29.724 5.411 -22.066 1.00 62.34 274 SER A CA 1
ATOM 2063 C C . SER A 1 274 ? 29.024 4.183 -21.488 1.00 62.34 274 SER A C 1
ATOM 2065 O O . SER A 1 274 ? 28.974 4.020 -20.269 1.00 62.34 274 SER A O 1
ATOM 2067 N N . LEU A 1 275 ? 28.536 3.286 -22.352 1.00 66.19 275 LEU A N 1
ATOM 2068 C CA . LEU A 1 275 ? 27.889 2.030 -21.942 1.00 66.19 275 LEU A CA 1
ATOM 2069 C C . LEU A 1 275 ? 28.799 1.176 -21.037 1.00 66.19 275 LEU A C 1
ATOM 2071 O O . LEU A 1 275 ? 28.326 0.538 -20.104 1.00 66.19 275 LEU A O 1
ATOM 2075 N N . ASN A 1 276 ? 30.115 1.220 -21.266 1.00 62.22 276 ASN A N 1
ATOM 2076 C CA . ASN A 1 276 ? 31.104 0.451 -20.503 1.00 62.22 276 ASN A CA 1
ATOM 2077 C C . ASN A 1 276 ? 31.373 1.005 -19.090 1.00 62.22 276 ASN A C 1
ATOM 2079 O O . ASN A 1 276 ? 32.042 0.339 -18.307 1.00 62.22 276 ASN A O 1
ATOM 2083 N N . GLN A 1 277 ? 30.895 2.212 -18.767 1.00 65.12 277 GLN A N 1
ATOM 2084 C CA . GLN A 1 277 ? 31.083 2.862 -17.460 1.00 65.12 277 GLN A CA 1
ATOM 2085 C C . GLN A 1 277 ? 29.798 2.855 -16.610 1.00 65.12 277 GLN A C 1
ATOM 2087 O O . GLN A 1 277 ? 29.727 3.512 -15.572 1.00 65.12 277 GLN A O 1
ATOM 2092 N N . LEU A 1 278 ? 28.776 2.098 -17.027 1.00 71.31 278 LEU A N 1
ATOM 2093 C CA . LEU A 1 278 ? 27.521 1.907 -16.298 1.00 71.31 278 LEU A CA 1
ATOM 2094 C C . LEU A 1 278 ? 27.658 0.829 -15.205 1.00 71.31 278 LEU A C 1
ATOM 2096 O O . LEU A 1 278 ? 26.973 -0.188 -15.240 1.00 71.31 278 LEU A O 1
ATOM 2100 N N . THR A 1 279 ? 28.558 1.039 -14.240 1.00 76.25 279 THR A N 1
ATOM 2101 C CA . THR A 1 279 ? 28.879 0.042 -13.195 1.00 76.25 279 THR A CA 1
ATOM 2102 C C . THR A 1 279 ? 28.479 0.452 -11.774 1.00 76.25 279 THR A C 1
ATOM 2104 O O . THR A 1 279 ? 28.450 -0.401 -10.892 1.00 76.25 279 THR A O 1
ATOM 2107 N N . ASP A 1 280 ? 28.169 1.730 -11.525 1.00 83.56 280 ASP A N 1
ATOM 2108 C CA . ASP A 1 280 ? 27.724 2.233 -10.211 1.00 83.56 280 ASP A CA 1
ATOM 2109 C C . ASP A 1 280 ? 26.236 1.915 -9.992 1.00 83.56 280 ASP A C 1
ATOM 2111 O O . ASP A 1 280 ? 25.361 2.770 -10.157 1.00 83.56 280 ASP A O 1
ATOM 2115 N N . LEU A 1 281 ? 25.950 0.642 -9.701 1.00 86.38 281 LEU A N 1
ATOM 2116 C CA . LEU A 1 281 ? 24.611 0.154 -9.387 1.00 86.38 281 LEU A CA 1
ATOM 2117 C C . LEU A 1 281 ? 24.229 0.548 -7.957 1.00 86.38 281 LEU A C 1
ATOM 2119 O O . LEU A 1 281 ? 24.862 0.128 -6.990 1.00 86.38 281 LEU A O 1
ATOM 2123 N N . ARG A 1 282 ? 23.149 1.315 -7.822 1.00 89.88 282 ARG A N 1
ATOM 2124 C CA . ARG A 1 282 ? 22.628 1.803 -6.544 1.00 89.88 282 ARG A CA 1
ATOM 2125 C C . ARG A 1 282 ? 21.209 1.308 -6.320 1.00 89.88 282 ARG A C 1
ATOM 2127 O O . ARG A 1 282 ? 20.421 1.192 -7.260 1.00 89.88 282 ARG A O 1
ATOM 2134 N N . SER A 1 283 ? 20.873 1.044 -5.062 1.00 91.44 283 SER A N 1
ATOM 2135 C CA . SER A 1 283 ? 19.483 0.801 -4.670 1.00 91.44 283 SER A CA 1
ATOM 2136 C C . SER A 1 283 ? 18.708 2.112 -4.699 1.00 91.44 283 SER A C 1
ATOM 2138 O O . SER A 1 283 ? 19.263 3.175 -4.422 1.00 91.44 283 SER A O 1
ATOM 2140 N N . SER A 1 284 ? 17.434 2.048 -5.070 1.00 94.25 284 SER A N 1
ATOM 2141 C CA . SER A 1 284 ? 16.577 3.226 -5.037 1.00 94.25 284 SER A CA 1
ATOM 2142 C C . SER A 1 284 ? 16.179 3.541 -3.603 1.00 94.25 284 SER A C 1
ATOM 2144 O O . SER A 1 284 ? 15.847 2.646 -2.828 1.00 94.25 284 SER A O 1
ATOM 2146 N N . GLU A 1 285 ? 16.190 4.822 -3.262 1.00 93.44 285 GLU A N 1
ATOM 2147 C CA . GLU A 1 285 ? 15.956 5.304 -1.903 1.00 93.44 285 GLU A CA 1
ATOM 2148 C C . GLU A 1 285 ? 14.644 6.098 -1.820 1.00 93.44 285 GLU A C 1
ATOM 2150 O O . GLU A 1 285 ? 14.233 6.717 -2.810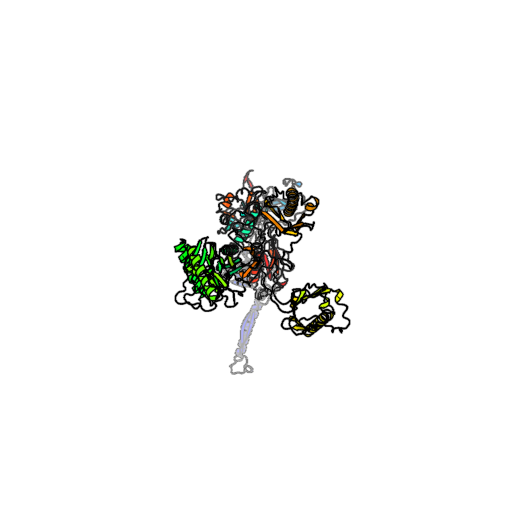 1.00 93.44 285 GLU A O 1
ATOM 2155 N N . PRO A 1 286 ? 13.959 6.095 -0.663 1.00 93.94 286 PRO A N 1
ATOM 2156 C CA . PRO A 1 286 ? 12.825 6.975 -0.419 1.00 93.94 286 PRO A CA 1
ATOM 2157 C C . PRO A 1 286 ? 13.263 8.412 -0.144 1.00 93.94 286 PRO A C 1
ATOM 2159 O O . PRO A 1 286 ? 14.381 8.672 0.314 1.00 93.94 286 PRO A O 1
ATOM 2162 N N . ALA A 1 287 ? 12.363 9.367 -0.378 1.00 94.81 287 ALA A N 1
ATOM 2163 C CA . ALA A 1 287 ? 12.583 10.730 0.075 1.00 94.81 287 ALA A CA 1
ATOM 2164 C C . ALA A 1 287 ? 12.629 10.729 1.608 1.00 94.81 287 ALA A C 1
ATOM 2166 O O . ALA A 1 287 ? 11.700 10.263 2.271 1.00 94.81 287 ALA A O 1
ATOM 2167 N N . THR A 1 288 ? 13.750 11.201 2.149 1.00 94.75 288 THR A N 1
ATOM 2168 C CA . THR A 1 288 ? 14.081 11.070 3.567 1.00 94.75 288 THR A CA 1
ATOM 2169 C C . THR A 1 288 ? 14.382 12.435 4.160 1.00 94.75 288 THR A C 1
ATOM 2171 O O . THR A 1 288 ? 15.201 13.179 3.625 1.00 94.75 288 THR A O 1
ATOM 2174 N N . VAL A 1 289 ? 13.732 12.749 5.274 1.00 94.88 289 VAL A N 1
ATOM 2175 C CA . VAL A 1 289 ? 13.940 13.969 6.053 1.00 94.88 289 VAL A CA 1
ATOM 2176 C C . VAL A 1 289 ? 14.399 13.576 7.444 1.00 94.88 289 VAL A C 1
ATOM 2178 O O . VAL A 1 289 ? 13.770 12.751 8.101 1.00 94.88 289 VAL A O 1
ATOM 2181 N N . THR A 1 290 ? 15.478 14.194 7.907 1.00 93.94 290 THR A N 1
ATOM 2182 C CA . THR A 1 290 ? 16.001 13.983 9.257 1.00 93.94 290 THR A CA 1
ATOM 2183 C C . THR A 1 290 ? 15.706 15.213 10.103 1.00 93.94 290 THR A C 1
ATOM 2185 O O . THR A 1 290 ? 16.046 16.331 9.712 1.00 93.94 290 THR A O 1
ATOM 2188 N N . GLY A 1 291 ? 15.078 15.000 11.257 1.00 91.06 291 GLY A N 1
ATOM 2189 C CA . GLY A 1 291 ? 14.833 16.044 12.243 1.00 91.06 291 GLY A CA 1
ATOM 2190 C C . GLY A 1 291 ? 16.122 16.589 12.866 1.00 91.06 291 GLY A C 1
ATOM 2191 O O . GLY A 1 291 ? 17.232 16.088 12.659 1.00 91.06 291 GLY A O 1
ATOM 2192 N N . GLY A 1 292 ? 15.968 17.640 13.660 1.00 90.19 292 GLY A N 1
ATOM 2193 C CA . GLY A 1 292 ? 16.971 18.074 14.623 1.00 90.19 292 GLY A CA 1
ATOM 2194 C C . GLY A 1 292 ? 17.146 17.069 15.765 1.00 90.19 292 GLY A C 1
ATOM 2195 O O . GLY A 1 292 ? 16.511 16.016 15.812 1.00 90.19 292 GLY A O 1
ATOM 2196 N N . LYS A 1 293 ? 18.049 17.396 16.690 1.00 89.62 293 LYS A N 1
ATOM 2197 C CA . LYS A 1 293 ? 18.305 16.579 17.878 1.00 89.62 293 LYS A CA 1
ATOM 2198 C C . LYS A 1 293 ? 17.070 16.594 18.791 1.00 89.62 293 LYS A C 1
ATOM 2200 O O . LYS A 1 293 ? 16.594 17.677 19.116 1.00 89.62 293 LYS A O 1
ATOM 2205 N N . ALA A 1 294 ? 16.583 15.426 19.201 1.00 89.44 294 ALA A N 1
ATOM 2206 C CA . ALA A 1 294 ? 15.511 15.252 20.178 1.00 89.44 294 ALA A CA 1
ATOM 2207 C C . ALA A 1 294 ? 16.130 15.155 21.586 1.00 89.44 294 ALA A C 1
ATOM 2209 O O . ALA A 1 294 ? 16.691 14.115 21.934 1.00 89.44 294 ALA A O 1
ATOM 2210 N N . PRO A 1 295 ? 16.122 16.235 22.386 1.00 79.25 295 PRO A N 1
ATOM 2211 C CA . PRO A 1 295 ? 16.835 16.246 23.654 1.00 79.25 295 PRO A CA 1
ATOM 2212 C C . PRO A 1 295 ? 16.172 15.314 24.675 1.00 79.25 295 PRO A C 1
ATOM 2214 O O . PRO A 1 295 ? 14.948 15.290 24.812 1.00 79.25 295 PRO A O 1
ATOM 2217 N N . ARG A 1 296 ? 17.013 14.622 25.456 1.00 75.81 296 ARG A N 1
ATOM 2218 C CA . ARG A 1 296 ? 16.609 13.722 26.553 1.00 75.81 296 ARG A CA 1
ATOM 2219 C C . ARG A 1 296 ? 15.816 12.492 26.098 1.00 75.81 296 ARG A C 1
ATOM 2221 O O . ARG A 1 296 ? 14.880 12.068 26.771 1.00 75.81 296 ARG A O 1
ATOM 2228 N N . LEU A 1 297 ? 16.177 11.958 24.932 1.00 83.50 297 LEU A N 1
ATOM 2229 C CA . LEU A 1 297 ? 15.568 10.771 24.333 1.00 83.50 297 LEU A CA 1
ATOM 2230 C C . LEU A 1 297 ? 16.646 9.735 23.961 1.00 83.50 297 LEU A C 1
ATOM 2232 O O . LEU A 1 297 ? 16.768 9.315 22.819 1.00 83.50 297 LEU A O 1
ATOM 2236 N N . SER A 1 298 ? 17.499 9.376 24.919 1.00 77.25 298 SER A N 1
ATOM 2237 C CA . SER A 1 298 ? 18.632 8.464 24.695 1.00 77.25 298 SER A CA 1
ATOM 2238 C C . SER A 1 298 ? 18.251 6.994 24.937 1.00 77.25 298 SER A C 1
ATOM 2240 O O . SER A 1 298 ? 17.096 6.662 25.180 1.00 77.25 298 SER A O 1
ATOM 2242 N N . THR A 1 299 ? 19.225 6.079 24.933 1.00 69.75 299 THR A N 1
ATOM 2243 C CA . THR A 1 299 ? 18.998 4.678 25.341 1.00 69.75 299 THR A CA 1
ATOM 2244 C C . THR A 1 299 ? 18.645 4.518 26.827 1.00 69.75 299 THR A C 1
ATOM 2246 O O . THR A 1 299 ? 18.238 3.434 27.231 1.00 69.75 299 THR A O 1
ATOM 2249 N N . LEU A 1 300 ? 18.830 5.565 27.640 1.00 70.06 300 LEU A N 1
ATOM 2250 C CA . LEU A 1 300 ? 18.585 5.577 29.089 1.00 70.06 300 LEU A CA 1
ATOM 2251 C C . LEU A 1 300 ? 17.458 6.537 29.505 1.00 70.06 300 LEU A C 1
ATOM 2253 O O . LEU A 1 300 ? 17.061 6.532 30.667 1.00 70.06 300 LEU A O 1
ATOM 2257 N N . GLU A 1 301 ? 16.962 7.376 28.591 1.00 79.25 301 GLU A N 1
ATOM 2258 C CA . GLU A 1 301 ? 15.926 8.377 28.865 1.00 79.25 301 GLU A CA 1
ATOM 2259 C C . GLU A 1 301 ? 14.795 8.276 27.832 1.00 79.25 301 GLU A C 1
ATOM 2261 O O . GLU A 1 301 ? 15.050 8.268 26.629 1.00 79.25 301 GLU A O 1
ATOM 2266 N N . GLY A 1 302 ? 13.546 8.243 28.304 1.00 85.75 302 GLY A N 1
ATOM 2267 C CA . GLY A 1 302 ? 12.337 8.229 27.476 1.00 85.75 302 GLY A CA 1
ATOM 2268 C C . GLY A 1 302 ? 11.383 9.382 27.801 1.00 85.75 302 GLY A C 1
ATOM 2269 O O . GLY A 1 302 ? 11.600 10.154 28.740 1.00 85.75 302 GLY A O 1
ATOM 2270 N N . ILE A 1 303 ? 10.299 9.502 27.034 1.00 88.88 303 ILE A N 1
ATOM 2271 C CA . ILE A 1 303 ? 9.201 10.426 27.345 1.00 88.88 303 ILE A CA 1
ATOM 2272 C C . ILE A 1 303 ? 8.144 9.690 28.162 1.00 88.88 303 ILE A C 1
ATOM 2274 O O . ILE A 1 303 ? 7.544 8.723 27.705 1.00 88.88 303 ILE A O 1
ATOM 2278 N N . ASP A 1 304 ? 7.902 10.192 29.367 1.00 88.12 304 ASP A N 1
ATOM 2279 C CA . ASP A 1 304 ? 6.786 9.786 30.215 1.00 88.12 304 ASP A CA 1
ATOM 2280 C C . ASP A 1 304 ? 5.511 10.522 29.771 1.00 88.12 304 ASP A C 1
ATOM 2282 O O . ASP A 1 304 ? 5.375 11.733 29.974 1.00 88.12 304 ASP A O 1
ATOM 2286 N N . PHE A 1 305 ? 4.605 9.788 29.122 1.00 86.25 305 PHE A N 1
ATOM 2287 C CA . PHE A 1 305 ? 3.350 10.319 28.590 1.00 86.25 305 PHE A CA 1
ATOM 2288 C C . PHE A 1 305 ? 2.236 10.425 29.646 1.00 86.25 305 PHE A C 1
ATOM 2290 O O . PHE A 1 305 ? 1.277 11.170 29.429 1.00 86.25 305 PHE A O 1
ATOM 2297 N N . SER A 1 306 ? 2.387 9.788 30.816 1.00 78.94 306 SER A N 1
ATOM 2298 C CA . SER A 1 306 ? 1.400 9.838 31.911 1.00 78.94 306 SER A CA 1
ATOM 2299 C C . SER A 1 306 ? 1.208 11.255 32.472 1.00 78.94 306 SER A C 1
ATOM 2301 O O . SER A 1 306 ? 0.139 11.611 32.962 1.00 78.94 306 SER A O 1
ATOM 2303 N N . LYS A 1 307 ? 2.240 12.100 32.354 1.00 80.19 307 LYS A N 1
ATOM 2304 C CA . LYS A 1 307 ? 2.268 13.482 32.863 1.00 80.19 307 LYS A CA 1
ATOM 2305 C C . LYS A 1 307 ? 1.903 14.539 31.819 1.00 80.19 307 LYS A C 1
ATOM 2307 O O . LYS A 1 307 ? 1.925 15.730 32.131 1.00 80.19 307 LYS A O 1
ATOM 2312 N N . LEU A 1 308 ? 1.629 14.134 30.580 1.00 84.12 308 LEU A N 1
ATOM 2313 C CA . LEU A 1 308 ? 1.374 15.044 29.464 1.00 84.12 308 LEU A CA 1
ATOM 2314 C C . LEU A 1 308 ? -0.121 15.168 29.183 1.00 84.12 308 LEU A C 1
ATOM 2316 O O . LEU A 1 308 ? -0.873 14.208 29.314 1.00 84.12 308 LEU A O 1
ATOM 2320 N N . GLN A 1 309 ? -0.543 16.362 28.772 1.00 83.50 309 GLN A N 1
ATOM 2321 C CA . GLN A 1 309 ? -1.931 16.637 28.406 1.00 83.50 309 GLN A CA 1
ATOM 2322 C C . GLN A 1 309 ? -2.160 16.387 26.905 1.00 83.50 309 GLN A C 1
ATOM 2324 O O . GLN A 1 309 ? -1.281 16.728 26.103 1.00 83.50 309 GLN A O 1
ATOM 2329 N N . PRO A 1 310 ? -3.345 15.895 26.482 1.00 81.44 310 PRO A N 1
ATOM 2330 C CA . PRO A 1 310 ? -3.648 15.656 25.065 1.00 81.44 310 PRO A CA 1
ATOM 2331 C C . PRO A 1 310 ? -3.411 16.887 24.177 1.00 81.44 310 PRO A C 1
ATOM 2333 O O . PRO A 1 310 ? -2.909 16.775 23.062 1.00 81.44 310 PRO A O 1
ATOM 2336 N N . SER A 1 311 ? -3.686 18.090 24.692 1.00 85.00 311 SER A N 1
ATOM 2337 C CA . SER A 1 311 ? -3.483 19.357 23.976 1.00 85.00 311 SER A CA 1
ATOM 2338 C C . SER A 1 311 ? -2.024 19.642 23.601 1.00 85.00 311 SER A C 1
ATOM 2340 O O . SER A 1 311 ? -1.781 20.338 22.619 1.00 85.00 311 SER A O 1
ATOM 2342 N N . GLN A 1 312 ? -1.053 19.102 24.344 1.00 89.25 312 GLN A N 1
ATOM 2343 C CA . GLN A 1 312 ? 0.377 19.265 24.056 1.00 89.25 312 GLN A CA 1
ATOM 2344 C C . GLN A 1 312 ? 0.853 18.318 22.947 1.00 89.25 312 GLN A C 1
ATOM 2346 O O . GLN A 1 312 ? 1.830 18.603 22.254 1.00 89.25 312 GLN A O 1
ATOM 2351 N N . LEU A 1 313 ? 0.163 17.188 22.793 1.00 91.12 313 LEU A N 1
ATOM 2352 C CA . LEU A 1 313 ? 0.521 16.096 21.890 1.00 91.12 313 LEU A CA 1
ATOM 2353 C C . LEU A 1 313 ? -0.338 16.052 20.625 1.00 91.12 313 LEU A C 1
ATOM 2355 O O . LEU A 1 313 ? -0.070 15.257 19.724 1.00 91.12 313 LEU A O 1
ATOM 2359 N N . LYS A 1 314 ? -1.352 16.910 20.546 1.00 88.94 314 LYS A N 1
ATOM 2360 C CA . LYS A 1 314 ? -2.170 17.107 19.358 1.00 88.94 314 LYS A CA 1
ATOM 2361 C C . LYS A 1 314 ? -1.443 18.001 18.354 1.00 88.94 314 LYS A C 1
ATOM 2363 O O . LYS A 1 314 ? -0.780 18.965 18.740 1.00 88.94 314 LYS A O 1
ATOM 2368 N N . ASP A 1 315 ? -1.598 17.684 17.069 1.00 90.25 315 ASP A N 1
ATOM 2369 C CA . ASP A 1 315 ? -1.063 18.471 15.951 1.00 90.25 315 ASP A CA 1
ATOM 2370 C C . ASP A 1 315 ? 0.434 18.811 16.121 1.00 90.25 315 ASP A C 1
ATOM 2372 O O . ASP A 1 315 ? 0.859 19.951 15.939 1.00 90.25 315 ASP A O 1
ATOM 2376 N N . LEU A 1 316 ? 1.239 17.810 16.505 1.00 94.50 316 LEU A N 1
ATOM 2377 C CA . LEU A 1 316 ? 2.680 17.944 16.740 1.00 94.50 316 LEU A CA 1
ATOM 2378 C C . LEU A 1 316 ? 3.396 18.542 15.534 1.00 94.50 316 LEU A C 1
ATOM 2380 O O . LEU A 1 316 ? 4.271 19.381 15.708 1.00 94.50 316 LEU A O 1
ATOM 2384 N N . PHE A 1 317 ? 3.045 18.103 14.329 1.00 94.50 317 PHE A N 1
ATOM 2385 C CA . PHE A 1 317 ? 3.534 18.655 13.069 1.00 94.50 317 PHE A CA 1
ATOM 2386 C C . PHE A 1 317 ? 2.605 18.257 11.921 1.00 94.50 317 PHE A C 1
ATOM 2388 O O . PHE A 1 317 ? 1.802 17.331 12.030 1.00 94.50 317 PHE A O 1
ATOM 2395 N N . GLN A 1 318 ? 2.750 18.932 10.786 1.00 93.69 318 GLN A N 1
ATOM 2396 C CA . GLN A 1 318 ? 2.097 18.574 9.534 1.00 93.69 318 GLN A CA 1
ATOM 2397 C C . GLN A 1 318 ? 3.099 17.960 8.564 1.00 93.69 318 GLN A C 1
ATOM 2399 O O . GLN A 1 318 ? 4.234 18.425 8.451 1.00 93.69 318 GLN A O 1
ATOM 2404 N N . ILE A 1 319 ? 2.670 16.944 7.825 1.00 93.88 319 ILE A N 1
ATOM 2405 C CA . ILE A 1 319 ? 3.493 16.259 6.830 1.00 93.88 319 ILE A CA 1
ATOM 2406 C C . ILE A 1 319 ? 2.757 16.147 5.492 1.00 93.88 319 ILE A C 1
ATOM 2408 O O . ILE A 1 319 ? 1.577 15.811 5.442 1.00 93.88 319 ILE A O 1
ATOM 2412 N N . ASP A 1 320 ? 3.451 16.429 4.393 1.00 92.69 320 ASP A N 1
ATOM 2413 C CA . ASP A 1 320 ? 2.996 16.178 3.023 1.00 92.69 320 ASP A CA 1
ATOM 2414 C C . ASP A 1 320 ? 3.963 15.209 2.337 1.00 92.69 320 ASP A C 1
ATOM 2416 O O . ASP A 1 320 ? 5.182 15.323 2.474 1.00 92.69 320 ASP A O 1
ATOM 2420 N N . VAL A 1 321 ? 3.415 14.247 1.600 1.00 92.50 321 VAL A N 1
ATOM 2421 C CA . VAL A 1 321 ? 4.163 13.169 0.950 1.00 92.50 321 VAL A CA 1
ATOM 2422 C C . VAL A 1 321 ? 3.767 13.092 -0.520 1.00 92.50 321 VAL A C 1
ATOM 2424 O O . VAL A 1 321 ? 2.586 13.149 -0.870 1.00 92.50 321 VAL A O 1
ATOM 2427 N N . ASP A 1 322 ? 4.775 12.951 -1.383 1.00 88.75 322 ASP A N 1
ATOM 2428 C CA . ASP A 1 322 ? 4.657 12.839 -2.844 1.00 88.75 322 ASP A CA 1
ATOM 2429 C C . ASP A 1 322 ? 3.781 13.931 -3.475 1.00 88.75 322 ASP A C 1
ATOM 2431 O O . ASP A 1 322 ? 2.922 13.651 -4.315 1.00 88.75 322 ASP A O 1
ATOM 2435 N N . GLY A 1 323 ? 3.982 15.176 -3.027 1.00 81.31 323 GLY A N 1
ATOM 2436 C CA . GLY A 1 323 ? 3.347 16.371 -3.577 1.00 81.31 323 GLY A CA 1
ATOM 2437 C C . GLY A 1 323 ? 1.822 16.328 -3.546 1.00 81.31 323 GLY A C 1
ATOM 2438 O O . GLY A 1 323 ? 1.188 16.810 -4.484 1.00 81.31 323 GLY A O 1
ATOM 2439 N N . SER A 1 324 ? 1.223 15.722 -2.512 1.00 80.88 324 SER A N 1
ATOM 2440 C CA . SER A 1 324 ? -0.234 15.583 -2.435 1.00 80.88 324 SER A CA 1
ATOM 2441 C C . SER A 1 324 ? -0.949 16.933 -2.324 1.00 80.88 324 SER A C 1
ATOM 2443 O O . SER A 1 324 ? -2.113 17.037 -2.710 1.00 80.88 324 SER A O 1
ATOM 2445 N N . GLY A 1 325 ? -0.259 17.967 -1.822 1.00 80.50 325 GLY A N 1
ATOM 2446 C CA . GLY A 1 325 ? -0.790 19.322 -1.681 1.00 80.50 325 GLY A CA 1
ATOM 2447 C C . GLY A 1 325 ? -1.814 19.461 -0.552 1.00 80.50 325 GLY A C 1
ATOM 2448 O O . GLY A 1 325 ? -2.441 20.506 -0.416 1.00 80.50 325 GLY A O 1
ATOM 2449 N N . THR A 1 326 ? -2.013 18.413 0.253 1.00 85.38 326 THR A N 1
ATOM 2450 C CA . THR A 1 326 ? -2.924 18.393 1.407 1.00 85.38 326 THR A CA 1
ATOM 2451 C C . THR A 1 326 ? -2.182 17.803 2.610 1.00 85.38 326 THR A C 1
ATOM 2453 O O . THR A 1 326 ? -2.255 16.588 2.817 1.00 85.38 326 THR A O 1
ATOM 2456 N N . PRO A 1 327 ? -1.432 18.620 3.373 1.00 88.88 327 PRO A N 1
ATOM 2457 C CA . PRO A 1 327 ? -0.678 18.149 4.529 1.00 88.88 327 PRO A CA 1
ATOM 2458 C C . PRO A 1 327 ? -1.579 17.476 5.568 1.00 88.88 327 PRO A C 1
ATOM 2460 O O . PRO A 1 327 ? -2.720 17.884 5.779 1.00 88.88 327 PRO A O 1
ATOM 2463 N N . VAL A 1 328 ? -1.055 16.442 6.216 1.00 90.56 328 VAL A N 1
ATOM 2464 C CA . VAL A 1 328 ? -1.726 15.683 7.273 1.00 90.56 328 VAL A CA 1
ATOM 2465 C C . VAL A 1 328 ? -1.136 16.094 8.613 1.00 90.56 328 VAL A C 1
ATOM 2467 O O . VAL A 1 328 ? 0.083 16.089 8.769 1.00 90.56 328 VAL A O 1
ATOM 2470 N N . SER A 1 329 ? -1.995 16.433 9.570 1.00 91.31 329 SER A N 1
ATOM 2471 C CA . SER A 1 329 ? -1.574 16.705 10.944 1.00 91.31 329 SER A CA 1
ATOM 2472 C C . SER A 1 329 ? -1.318 15.400 11.697 1.00 91.31 329 SER A C 1
ATOM 2474 O O . SER A 1 329 ? -2.130 14.473 11.639 1.00 91.31 329 SER A O 1
ATOM 2476 N N . VAL A 1 330 ? -0.177 15.321 12.377 1.00 92.56 330 VAL A N 1
ATOM 2477 C CA . VAL A 1 330 ? 0.299 14.142 13.106 1.00 92.56 330 VAL A CA 1
ATOM 2478 C C . VAL A 1 330 ? 0.382 14.488 14.587 1.00 92.56 330 VAL A C 1
ATOM 2480 O O . VAL A 1 330 ? 0.942 15.520 14.943 1.00 92.56 330 VAL A O 1
ATOM 2483 N N . GLY A 1 331 ? -0.159 13.628 15.446 1.00 91.00 331 GLY A N 1
ATOM 2484 C CA . GLY A 1 331 ? -0.169 13.794 16.900 1.00 91.00 331 GLY A CA 1
ATOM 2485 C C . GLY A 1 331 ? 0.025 12.462 17.624 1.00 91.00 331 GLY A C 1
ATOM 2486 O O . GLY A 1 331 ? -0.109 11.397 17.020 1.00 91.00 331 GLY A O 1
ATOM 2487 N N . LEU A 1 332 ? 0.364 12.544 18.910 1.00 90.38 332 LEU A N 1
ATOM 2488 C CA . LEU A 1 332 ? 0.493 11.419 19.848 1.00 90.38 332 LEU A CA 1
ATOM 2489 C C . LEU A 1 332 ? -0.442 11.601 21.057 1.00 90.38 332 LEU A C 1
ATOM 2491 O O . LEU A 1 332 ? -0.177 11.107 22.147 1.00 90.38 332 LEU A O 1
ATOM 2495 N N . ASP A 1 333 ? -1.524 12.353 20.878 1.00 84.94 333 ASP A N 1
ATOM 2496 C CA . ASP A 1 333 ? -2.509 12.701 21.904 1.00 84.94 333 ASP A CA 1
ATOM 2497 C C . ASP A 1 333 ? -3.179 11.483 22.544 1.00 84.94 333 ASP A C 1
ATOM 2499 O O . ASP A 1 333 ? -3.460 11.512 23.738 1.00 84.94 333 ASP A O 1
ATOM 2503 N N . HIS A 1 334 ? -3.309 10.381 21.805 1.00 76.81 334 HIS A N 1
ATOM 2504 C CA . HIS A 1 334 ? -3.817 9.109 22.322 1.00 76.81 334 HIS A CA 1
ATOM 2505 C C . HIS A 1 334 ? -2.914 8.448 23.385 1.00 76.81 334 HIS A C 1
ATOM 2507 O O . HIS A 1 334 ? -3.360 7.521 24.054 1.00 76.81 334 HIS A O 1
ATOM 2513 N N . LEU A 1 335 ? -1.660 8.896 23.544 1.00 81.06 335 LEU A N 1
ATOM 2514 C CA . LEU A 1 335 ? -0.745 8.401 24.580 1.00 81.06 335 LEU A CA 1
ATOM 2515 C C . LEU A 1 335 ? -0.836 9.197 25.891 1.00 81.06 335 LEU A C 1
ATOM 2517 O O . LEU A 1 335 ? -0.323 8.745 26.914 1.00 81.06 335 LEU A O 1
ATOM 2521 N N . ALA A 1 336 ? -1.455 10.381 25.876 1.00 81.19 336 ALA A N 1
ATOM 2522 C CA . ALA A 1 336 ? -1.537 11.258 27.041 1.00 81.19 336 ALA A CA 1
ATOM 2523 C C . ALA A 1 336 ? -2.272 10.588 28.213 1.00 81.19 336 ALA A C 1
ATOM 2525 O O . ALA A 1 336 ? -3.363 10.046 28.043 1.00 81.19 336 ALA 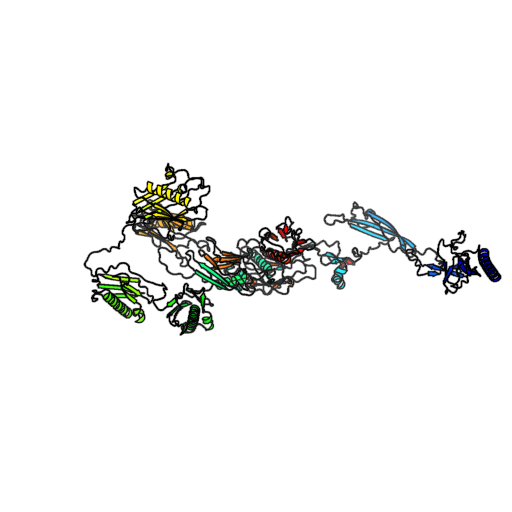A O 1
ATOM 2526 N N . GLY A 1 337 ? -1.693 10.659 29.414 1.00 68.56 337 GLY A N 1
ATOM 2527 C CA . GLY A 1 337 ? -2.328 10.159 30.639 1.00 68.56 337 GLY A CA 1
ATOM 2528 C C . GLY A 1 337 ? -2.408 8.632 30.754 1.00 68.56 337 GLY A C 1
ATOM 2529 O O . GLY A 1 337 ? -2.986 8.130 31.717 1.00 68.56 337 GLY A O 1
ATOM 2530 N N . LEU A 1 338 ? -1.838 7.880 29.804 1.00 66.31 338 LEU A N 1
ATOM 2531 C CA . LEU A 1 338 ? -1.672 6.436 29.950 1.00 66.31 338 LEU A CA 1
ATOM 2532 C C . LEU A 1 338 ? -0.527 6.144 30.928 1.00 66.31 338 LEU A C 1
ATOM 2534 O O . LEU A 1 338 ? 0.538 6.759 30.836 1.00 66.31 338 LEU A O 1
ATOM 2538 N N . ASP A 1 339 ? -0.742 5.194 31.841 1.00 70.62 339 ASP A N 1
ATOM 2539 C CA . ASP A 1 339 ? 0.271 4.716 32.793 1.00 70.62 339 ASP A CA 1
ATOM 2540 C C . ASP A 1 339 ? 1.255 3.769 32.087 1.00 70.62 339 ASP A C 1
ATOM 2542 O O . ASP A 1 339 ? 1.255 2.553 32.270 1.00 70.62 339 ASP A O 1
ATOM 2546 N N . LEU A 1 340 ? 2.025 4.340 31.161 1.00 71.38 340 LEU A N 1
ATOM 2547 C CA . LEU A 1 340 ? 3.050 3.654 30.386 1.00 71.38 340 LEU A CA 1
ATOM 2548 C C . LEU A 1 340 ? 4.433 3.992 30.948 1.00 71.38 340 LEU A C 1
ATOM 2550 O O . LEU A 1 340 ? 4.669 5.137 31.352 1.00 71.38 340 LEU A O 1
ATOM 2554 N N . PRO A 1 341 ? 5.392 3.049 30.914 1.00 79.38 341 PRO A N 1
ATOM 2555 C CA . PRO A 1 341 ? 6.784 3.395 31.158 1.00 79.38 341 PRO A CA 1
ATOM 2556 C C . PRO A 1 341 ? 7.250 4.447 30.145 1.00 79.38 341 PRO A C 1
ATOM 2558 O O . PRO A 1 341 ? 6.706 4.570 29.046 1.00 79.38 341 PRO A O 1
ATOM 2561 N N . ALA A 1 342 ? 8.271 5.219 30.519 1.00 85.75 342 ALA A N 1
ATOM 2562 C CA . ALA A 1 342 ? 8.802 6.265 29.655 1.00 85.75 342 ALA A CA 1
ATOM 2563 C C . ALA A 1 342 ? 9.254 5.675 28.307 1.00 85.75 342 ALA A C 1
ATOM 2565 O O . ALA A 1 342 ? 10.199 4.887 28.261 1.00 85.75 342 ALA A O 1
ATOM 2566 N N . LEU A 1 343 ? 8.592 6.075 27.218 1.00 87.50 343 LEU A N 1
ATOM 2567 C CA . LEU A 1 343 ? 8.817 5.494 25.898 1.00 87.50 343 LEU A CA 1
ATOM 2568 C C . LEU A 1 343 ? 10.121 6.011 25.288 1.00 87.50 343 LEU A C 1
ATOM 2570 O O . LEU A 1 343 ? 10.395 7.217 25.273 1.00 87.50 343 LEU A O 1
ATOM 2574 N N . SER A 1 344 ? 10.907 5.091 24.744 1.00 89.62 344 SER A N 1
ATOM 2575 C CA . SER A 1 344 ? 12.135 5.365 24.003 1.00 89.62 344 SER A CA 1
ATOM 2576 C C . SER A 1 344 ? 11.852 6.012 22.643 1.00 89.62 344 SER A C 1
ATOM 2578 O O . SER A 1 344 ? 10.764 5.895 22.072 1.00 89.62 344 SER A O 1
ATOM 2580 N N . GLY A 1 345 ? 12.869 6.644 22.048 1.00 89.44 345 GLY A N 1
ATOM 2581 C CA . GLY A 1 345 ? 12.740 7.207 20.700 1.00 89.44 345 GLY A CA 1
ATOM 2582 C C . GLY A 1 345 ? 12.377 6.174 19.631 1.00 89.44 345 GLY A C 1
ATOM 2583 O O . GLY A 1 345 ? 11.643 6.491 18.697 1.00 89.44 345 GLY A O 1
ATOM 2584 N N . THR A 1 346 ? 12.813 4.921 19.786 1.00 88.69 346 THR A N 1
ATOM 2585 C CA . THR A 1 346 ? 12.447 3.817 18.888 1.00 88.69 346 THR A CA 1
ATOM 2586 C C . THR A 1 346 ? 10.969 3.444 18.973 1.00 88.69 346 THR A C 1
ATOM 2588 O O . THR A 1 346 ? 10.348 3.202 17.939 1.00 88.69 346 THR A O 1
ATOM 2591 N N . GLU A 1 347 ? 10.388 3.444 20.172 1.00 88.00 347 GLU A N 1
ATOM 2592 C CA . GLU A 1 347 ? 8.962 3.152 20.382 1.00 88.00 347 GLU A CA 1
ATOM 2593 C C . GLU A 1 347 ? 8.092 4.299 19.872 1.00 88.00 347 GLU A C 1
ATOM 2595 O O . GLU A 1 347 ? 7.122 4.079 19.151 1.00 88.00 347 GLU A O 1
ATOM 2600 N N . ILE A 1 348 ? 8.513 5.539 20.124 1.00 89.81 348 ILE A N 1
ATOM 2601 C CA . ILE A 1 348 ? 7.845 6.730 19.593 1.00 89.81 348 ILE A CA 1
ATOM 2602 C C . ILE A 1 348 ? 7.902 6.756 18.056 1.00 89.81 348 ILE A C 1
ATOM 2604 O O . ILE A 1 348 ? 6.916 7.091 17.404 1.00 89.81 348 ILE A O 1
ATOM 2608 N N . ALA A 1 349 ? 9.028 6.374 17.441 1.00 91.31 349 ALA A N 1
ATOM 2609 C CA . ALA A 1 349 ? 9.145 6.287 15.982 1.00 91.31 349 ALA A CA 1
ATOM 2610 C C . ALA A 1 349 ? 8.241 5.196 15.384 1.00 91.31 349 ALA A C 1
ATOM 2612 O O . ALA A 1 349 ? 7.657 5.382 14.310 1.00 91.31 349 ALA A O 1
ATOM 2613 N N . LYS A 1 350 ? 8.084 4.068 16.084 1.00 86.56 350 LYS A N 1
ATOM 2614 C CA . LYS A 1 350 ? 7.122 3.031 15.707 1.00 86.56 350 LYS A CA 1
ATOM 2615 C C . LYS A 1 350 ? 5.693 3.573 15.767 1.00 86.56 350 LYS A C 1
ATOM 2617 O O . LYS A 1 350 ? 4.958 3.410 14.795 1.00 86.56 350 LYS A O 1
ATOM 2622 N N . GLU A 1 351 ? 5.335 4.301 16.822 1.00 86.62 351 GLU A N 1
ATOM 2623 C CA . GLU A 1 351 ? 3.996 4.881 16.925 1.00 86.62 351 GLU A CA 1
ATOM 2624 C C . GLU A 1 351 ? 3.750 5.968 15.870 1.00 86.62 351 GLU A C 1
ATOM 2626 O O . GLU A 1 351 ? 2.713 5.966 15.209 1.00 86.62 351 GLU A O 1
ATOM 2631 N N . PHE A 1 352 ? 4.737 6.816 15.563 1.00 91.06 352 PHE A N 1
ATOM 2632 C CA . PHE A 1 352 ? 4.630 7.722 14.415 1.00 91.06 352 PHE A CA 1
ATOM 2633 C C . PHE A 1 352 ? 4.427 6.978 13.096 1.00 91.06 352 PHE A C 1
ATOM 2635 O O . PHE A 1 352 ? 3.640 7.416 12.258 1.00 91.06 352 PHE A O 1
ATOM 2642 N N . THR A 1 353 ? 5.110 5.851 12.897 1.00 89.50 353 THR A N 1
ATOM 2643 C CA . THR A 1 353 ? 4.924 5.014 11.705 1.00 89.50 353 THR A CA 1
ATOM 2644 C C . THR A 1 353 ? 3.484 4.504 11.608 1.00 89.50 353 THR A C 1
ATOM 2646 O O . THR A 1 353 ? 2.898 4.548 10.522 1.00 89.50 353 THR A O 1
ATOM 2649 N N . ASN A 1 354 ? 2.892 4.077 12.726 1.00 82.75 354 ASN A N 1
ATOM 2650 C CA . ASN A 1 354 ? 1.498 3.641 12.791 1.00 82.75 354 ASN A CA 1
ATOM 2651 C C . ASN A 1 354 ? 0.539 4.795 12.464 1.00 82.75 354 ASN A C 1
ATOM 2653 O O . ASN A 1 354 ? -0.263 4.682 11.535 1.00 82.75 354 ASN A O 1
ATOM 2657 N N . VAL A 1 355 ? 0.672 5.932 13.156 1.00 85.25 355 VAL A N 1
ATOM 2658 C CA . VAL A 1 355 ? -0.175 7.119 12.949 1.00 85.25 355 VAL A CA 1
ATOM 2659 C C . VAL A 1 355 ? -0.099 7.612 11.502 1.00 85.25 355 VAL A C 1
ATOM 2661 O O . VAL A 1 355 ? -1.130 7.903 10.897 1.00 85.25 355 VAL A O 1
ATOM 2664 N N . LEU A 1 356 ? 1.095 7.661 10.903 1.00 88.81 356 LEU A N 1
ATOM 2665 C CA . LEU A 1 356 ? 1.267 8.075 9.508 1.00 88.81 356 LEU A CA 1
ATOM 2666 C C . LEU A 1 356 ? 0.558 7.124 8.543 1.00 88.81 356 LEU A C 1
ATOM 2668 O O . LEU A 1 356 ? -0.267 7.568 7.742 1.00 88.81 356 LEU A O 1
ATOM 2672 N N . ASN A 1 357 ? 0.855 5.823 8.613 1.00 84.69 357 ASN A N 1
ATOM 2673 C CA . ASN A 1 357 ? 0.263 4.838 7.702 1.00 84.69 357 ASN A CA 1
ATOM 2674 C C . ASN A 1 357 ? -1.256 4.719 7.865 1.00 84.69 357 ASN A C 1
ATOM 2676 O O . ASN A 1 357 ? -1.933 4.349 6.907 1.00 84.69 357 ASN A O 1
ATOM 2680 N N . ARG A 1 358 ? -1.786 5.070 9.039 1.00 79.44 358 ARG A N 1
ATOM 2681 C CA . ARG A 1 358 ? -3.219 5.170 9.305 1.00 79.44 358 ARG A CA 1
ATOM 2682 C C . ARG A 1 358 ? -3.830 6.420 8.660 1.00 79.44 358 ARG A C 1
ATOM 2684 O O . ARG A 1 358 ? -4.688 6.301 7.789 1.00 79.44 358 ARG A O 1
ATOM 2691 N N . LYS A 1 359 ? -3.310 7.616 8.969 1.00 82.69 359 LYS A N 1
ATOM 2692 C CA . LYS A 1 359 ? -3.843 8.902 8.470 1.00 82.69 359 LYS A CA 1
ATOM 2693 C C . LYS A 1 359 ? -3.727 9.082 6.948 1.00 82.69 359 LYS A C 1
ATOM 2695 O O . LYS A 1 359 ? -4.566 9.745 6.338 1.00 82.69 359 LYS A O 1
ATOM 2700 N N . PHE A 1 360 ? -2.690 8.527 6.320 1.00 85.81 360 PHE A N 1
ATOM 2701 C CA . PHE A 1 360 ? -2.559 8.509 4.855 1.00 85.81 360 PHE A CA 1
ATOM 2702 C C . PHE A 1 360 ? -3.154 7.258 4.207 1.00 85.81 360 PHE A C 1
ATOM 2704 O O . PHE A 1 360 ? -3.244 7.212 2.978 1.00 85.81 360 PHE A O 1
ATOM 2711 N N . GLY A 1 361 ? -3.507 6.256 5.008 1.00 79.94 361 GLY A N 1
ATOM 2712 C CA . GLY A 1 361 ? -3.953 4.957 4.540 1.00 79.94 361 GLY A CA 1
ATOM 2713 C C . GLY A 1 361 ? -5.401 4.949 4.065 1.00 79.94 361 GLY A C 1
ATOM 2714 O O . GLY A 1 361 ? -5.966 5.958 3.646 1.00 79.94 361 GLY A O 1
ATOM 2715 N N . ASP A 1 362 ? -6.015 3.773 4.108 1.00 69.88 362 ASP A N 1
ATOM 2716 C CA . ASP A 1 362 ? -7.408 3.536 3.727 1.00 69.88 362 ASP A CA 1
ATOM 2717 C C . ASP A 1 362 ? -8.368 3.464 4.919 1.00 69.88 362 ASP A C 1
ATOM 2719 O O . ASP A 1 362 ? -9.439 2.859 4.822 1.00 69.88 362 ASP A O 1
ATOM 2723 N N . GLU A 1 363 ? -8.004 4.120 6.021 1.00 71.81 363 GLU A N 1
ATOM 2724 C CA . GLU A 1 363 ? -8.855 4.240 7.197 1.00 71.81 363 GLU A CA 1
ATOM 2725 C C . GLU A 1 363 ? -10.200 4.912 6.852 1.00 71.81 363 GLU A C 1
ATOM 2727 O O . GLU A 1 363 ? -10.310 5.771 5.963 1.00 71.81 363 GLU A O 1
ATOM 2732 N N . ARG A 1 364 ? -11.254 4.472 7.543 1.00 71.88 364 ARG A N 1
ATOM 2733 C CA . ARG A 1 364 ? -12.642 4.888 7.327 1.00 71.88 364 ARG A CA 1
ATOM 2734 C C . ARG A 1 364 ? -13.270 5.371 8.620 1.00 71.88 364 ARG A C 1
ATOM 2736 O O . ARG A 1 364 ? -12.845 4.985 9.706 1.00 71.88 364 ARG A O 1
ATOM 2743 N N . PHE A 1 365 ? -14.327 6.153 8.469 1.00 77.25 365 PHE A N 1
ATOM 2744 C CA . PHE A 1 365 ? -15.152 6.587 9.581 1.00 77.25 365 PHE A CA 1
ATOM 2745 C C . PHE A 1 365 ? -16.128 5.491 10.040 1.00 77.25 365 PHE A C 1
ATOM 2747 O O . PHE A 1 365 ? -16.591 4.656 9.256 1.00 77.25 365 PHE A O 1
ATOM 2754 N N . PHE A 1 366 ? -16.463 5.509 11.323 1.00 78.38 366 PHE A N 1
ATOM 2755 C CA . PHE A 1 366 ? -17.687 4.935 11.862 1.00 78.38 366 PHE A CA 1
ATOM 2756 C C . PHE A 1 366 ? -18.856 5.857 11.520 1.00 78.38 366 PHE A C 1
ATOM 2758 O O . PHE A 1 366 ? -18.723 7.075 11.605 1.00 78.38 366 PHE A O 1
ATOM 2765 N N . ASN A 1 367 ? -19.997 5.282 11.147 1.00 82.44 367 ASN A N 1
ATOM 2766 C CA . ASN A 1 367 ? -21.191 6.048 10.803 1.00 82.44 367 ASN A CA 1
ATOM 2767 C C . ASN A 1 367 ? -22.364 5.579 11.664 1.00 82.44 367 ASN A C 1
ATOM 2769 O O . ASN A 1 367 ? -22.889 4.491 11.440 1.00 82.44 367 ASN A O 1
ATOM 2773 N N . PHE A 1 368 ? -22.786 6.397 12.628 1.00 83.12 368 PHE A N 1
ATOM 2774 C CA . PHE A 1 368 ? -23.854 6.044 13.570 1.00 83.12 368 PHE A CA 1
ATOM 2775 C C . PHE A 1 368 ? -25.236 6.552 13.143 1.00 83.12 368 PHE A C 1
ATOM 2777 O O . PHE A 1 368 ? -26.158 6.609 13.963 1.00 83.12 368 PHE A O 1
ATOM 2784 N N . ALA A 1 369 ? -25.427 6.923 11.872 1.00 78.44 369 ALA A N 1
ATOM 2785 C CA . ALA A 1 369 ? -26.716 7.398 11.385 1.00 78.44 369 ALA A CA 1
ATOM 2786 C C . ALA A 1 369 ? -27.814 6.342 11.632 1.00 78.44 369 ALA A C 1
ATOM 2788 O O . ALA A 1 369 ? -27.770 5.230 11.111 1.00 78.44 369 ALA A O 1
ATOM 2789 N N . GLY A 1 370 ? -28.813 6.696 12.449 1.00 73.94 370 GLY A N 1
ATOM 2790 C CA . GLY A 1 370 ? -29.939 5.826 12.811 1.00 73.94 370 GLY A CA 1
ATOM 2791 C C . GLY A 1 370 ? -29.780 5.011 14.104 1.00 73.94 370 GLY A C 1
ATOM 2792 O O . GLY A 1 370 ? -30.786 4.511 14.597 1.00 73.94 370 GLY A O 1
ATOM 2793 N N . GLN A 1 371 ? -28.578 4.908 14.688 1.00 78.81 371 GLN A N 1
ATOM 2794 C CA . GLN A 1 371 ? -28.312 4.189 15.950 1.00 78.81 371 GLN A CA 1
ATOM 2795 C C . GLN A 1 371 ? -27.247 4.924 16.783 1.00 78.81 371 GLN A C 1
ATOM 2797 O O . GLN A 1 371 ? -26.126 4.458 16.967 1.00 78.81 371 GLN A O 1
ATOM 2802 N N . GLN A 1 372 ? -27.597 6.121 17.256 1.00 79.25 372 GLN A N 1
ATOM 2803 C CA . GLN A 1 372 ? -26.663 7.047 17.914 1.00 79.25 372 GLN A CA 1
ATOM 2804 C C . GLN A 1 372 ? -26.528 6.813 19.421 1.00 79.25 372 GLN A C 1
ATOM 2806 O O . GLN A 1 372 ? -25.638 7.385 20.044 1.00 79.25 372 GLN A O 1
ATOM 2811 N N . THR A 1 373 ? -27.414 6.011 20.020 1.00 78.75 373 THR A N 1
ATOM 2812 C CA . THR A 1 373 ? -27.522 5.879 21.474 1.00 78.75 373 THR A CA 1
ATOM 2813 C C . THR A 1 373 ? -27.349 4.455 21.965 1.00 78.75 373 THR A C 1
ATOM 2815 O O . THR A 1 373 ? -27.897 3.511 21.404 1.00 78.75 373 THR A O 1
ATOM 2818 N N . PHE A 1 374 ? -26.621 4.317 23.067 1.00 83.19 374 PHE A N 1
ATOM 2819 C CA . PHE A 1 374 ? -26.571 3.106 23.883 1.00 83.19 374 PHE A CA 1
ATOM 2820 C C . PHE A 1 374 ? -26.353 3.501 25.349 1.00 83.19 374 PHE A C 1
ATOM 2822 O O . PHE A 1 374 ? -26.104 4.664 25.657 1.00 83.19 374 PHE A O 1
ATOM 2829 N N . GLN A 1 375 ? -26.495 2.565 26.274 1.00 78.88 375 GLN A N 1
ATOM 2830 C CA . GLN A 1 375 ? -26.355 2.780 27.708 1.00 78.88 375 GLN A CA 1
ATOM 2831 C C . GLN A 1 375 ? -25.219 1.931 28.269 1.00 78.88 375 GLN A C 1
ATOM 2833 O O . GLN A 1 375 ? -25.070 0.766 27.907 1.00 78.88 375 GLN A O 1
ATOM 2838 N N . ILE A 1 376 ? -24.458 2.518 29.190 1.00 82.19 376 ILE A N 1
ATOM 2839 C CA . ILE A 1 376 ? -23.415 1.866 29.978 1.00 82.19 376 ILE A CA 1
ATOM 2840 C C . ILE A 1 376 ? -23.865 1.886 31.434 1.00 82.19 376 ILE A C 1
ATOM 2842 O O . ILE A 1 376 ? -24.092 2.952 32.008 1.00 82.19 376 ILE A O 1
ATOM 2846 N N . THR A 1 377 ? -24.006 0.704 32.020 1.00 73.81 377 THR A N 1
ATOM 2847 C CA . THR A 1 377 ? -24.371 0.502 33.423 1.00 73.81 377 THR A CA 1
ATOM 2848 C C . THR A 1 377 ? -23.199 -0.159 34.131 1.00 73.81 377 THR A C 1
ATOM 2850 O O . THR A 1 377 ? -22.743 -1.197 33.670 1.00 73.81 377 THR A O 1
ATOM 2853 N N . ALA A 1 378 ? -22.719 0.412 35.230 1.00 70.25 378 ALA A N 1
ATOM 2854 C CA . ALA A 1 378 ? -21.719 -0.199 36.095 1.00 70.25 378 ALA A CA 1
ATOM 2855 C C . ALA A 1 378 ? -22.320 -0.492 37.474 1.00 70.25 378 ALA A C 1
ATOM 2857 O O . ALA A 1 378 ? -23.101 0.313 37.996 1.00 70.25 378 ALA A O 1
ATOM 2858 N N . THR A 1 379 ? -21.946 -1.626 38.065 1.00 60.28 379 THR A N 1
ATOM 2859 C CA . THR A 1 379 ? -22.347 -2.047 39.417 1.00 60.28 379 THR A CA 1
ATOM 2860 C C . THR A 1 379 ? -21.130 -2.466 40.238 1.00 60.28 379 THR A C 1
ATOM 2862 O O . THR A 1 379 ? -20.139 -2.925 39.676 1.00 60.28 379 THR A O 1
ATOM 2865 N N . ASN A 1 380 ? -21.186 -2.292 41.555 1.00 58.50 380 ASN A N 1
ATOM 2866 C CA . ASN A 1 380 ? -20.167 -2.793 42.480 1.00 58.50 380 ASN A CA 1
ATOM 2867 C C . ASN A 1 380 ? -20.256 -4.326 42.623 1.00 58.50 380 ASN A C 1
ATOM 2869 O O . ASN A 1 380 ? -21.220 -4.950 42.176 1.00 58.50 380 ASN A O 1
ATOM 2873 N N . ALA A 1 381 ? -19.277 -4.932 43.303 1.00 53.31 381 ALA A N 1
ATOM 2874 C CA . ALA A 1 381 ? -19.238 -6.371 43.595 1.00 53.31 381 ALA A CA 1
ATOM 2875 C C . ALA A 1 381 ? -20.479 -6.913 44.340 1.00 53.31 381 ALA A C 1
ATOM 2877 O O . ALA A 1 381 ? -20.785 -8.098 44.246 1.00 53.31 381 ALA A O 1
ATOM 2878 N N . ASP A 1 382 ? -21.197 -6.058 45.071 1.00 47.06 382 ASP A N 1
ATOM 2879 C CA . ASP A 1 382 ? -22.438 -6.376 45.791 1.00 47.06 382 ASP A CA 1
ATOM 2880 C C . ASP A 1 382 ? -23.706 -6.251 44.917 1.00 47.06 382 ASP A C 1
ATOM 2882 O O . ASP A 1 382 ? -24.817 -6.478 45.395 1.00 47.06 382 ASP A O 1
ATOM 2886 N N . GLY A 1 383 ? -23.553 -5.885 43.639 1.00 47.38 383 GLY A N 1
ATOM 2887 C CA . GLY A 1 383 ? -24.648 -5.644 42.699 1.00 47.38 383 GLY A CA 1
ATOM 2888 C C . GLY A 1 383 ? -25.268 -4.245 42.794 1.00 47.38 383 GLY A C 1
ATOM 2889 O O . GLY A 1 383 ? -26.218 -3.949 42.066 1.00 47.38 383 GLY A O 1
ATOM 2890 N N . THR A 1 384 ? -24.744 -3.361 43.647 1.00 46.91 384 THR A N 1
ATOM 2891 C CA . THR A 1 384 ? -25.244 -1.988 43.783 1.00 46.91 384 THR A CA 1
ATOM 2892 C C . THR A 1 384 ? -24.893 -1.160 42.546 1.00 46.91 384 THR A C 1
ATOM 2894 O O . THR A 1 384 ? -23.750 -1.153 42.091 1.00 46.91 384 THR A O 1
ATOM 2897 N N . LEU A 1 385 ? -25.867 -0.426 41.999 1.00 50.28 385 LEU A N 1
ATOM 2898 C CA . LEU A 1 385 ? -25.663 0.467 40.857 1.00 50.28 385 LEU A CA 1
ATOM 2899 C C . LEU A 1 385 ? -24.758 1.649 41.230 1.00 50.28 385 LEU A C 1
ATOM 2901 O O . LEU A 1 385 ? -25.086 2.413 42.133 1.00 50.28 385 LEU A O 1
ATOM 2905 N N . ILE A 1 386 ? -23.670 1.837 40.481 1.00 54.88 386 ILE A N 1
ATOM 2906 C CA . ILE A 1 386 ? -22.704 2.930 40.699 1.00 54.88 386 ILE A CA 1
ATOM 2907 C C . ILE A 1 386 ? -22.616 3.910 39.533 1.00 54.88 386 ILE A C 1
ATOM 2909 O O . ILE A 1 386 ? -22.304 5.081 39.731 1.00 54.88 386 ILE A O 1
ATOM 2913 N N . GLN A 1 387 ? -22.930 3.469 38.315 1.00 61.47 387 GLN A N 1
ATOM 2914 C CA . GLN A 1 387 ? -22.968 4.343 37.149 1.00 61.47 387 GLN A CA 1
ATOM 2915 C C . GLN A 1 387 ? -24.057 3.865 36.189 1.00 61.47 387 GLN A C 1
ATOM 2917 O O . GLN A 1 387 ? -24.153 2.682 35.893 1.00 61.47 387 GLN A O 1
ATOM 2922 N N . ASN A 1 388 ? -24.878 4.775 35.671 1.00 65.12 388 ASN A N 1
ATOM 2923 C CA . ASN A 1 388 ? -25.766 4.486 34.547 1.00 65.12 388 ASN A CA 1
ATOM 2924 C C . ASN A 1 388 ? -25.769 5.693 33.606 1.00 65.12 388 ASN A C 1
ATOM 2926 O O . ASN A 1 388 ? -26.301 6.755 33.938 1.00 65.12 388 ASN A O 1
ATOM 2930 N N . ARG A 1 389 ? -25.145 5.549 32.437 1.00 64.62 389 ARG A N 1
ATOM 2931 C CA . ARG A 1 389 ? -24.918 6.630 31.475 1.00 64.62 389 ARG A CA 1
ATOM 2932 C C . ARG A 1 389 ? -25.499 6.259 30.123 1.00 64.62 389 ARG A C 1
ATOM 2934 O O . ARG A 1 389 ? -25.167 5.223 29.565 1.00 64.62 389 ARG A O 1
ATOM 2941 N N . THR A 1 390 ? -26.348 7.128 29.579 1.00 72.38 390 THR A N 1
ATOM 2942 C CA . THR A 1 390 ? -26.710 7.070 28.158 1.00 72.38 390 THR A CA 1
ATOM 2943 C C . THR A 1 390 ? -25.629 7.787 27.366 1.00 72.38 390 THR A C 1
ATOM 2945 O O . THR A 1 390 ? -25.372 8.961 27.618 1.00 72.38 390 THR A O 1
ATOM 2948 N N . ILE A 1 391 ? -25.012 7.075 26.433 1.00 79.19 391 ILE A N 1
ATOM 2949 C CA . ILE A 1 391 ? -24.019 7.598 25.510 1.00 79.19 391 ILE A CA 1
ATOM 2950 C C . ILE A 1 391 ? -24.719 8.036 24.227 1.00 79.19 391 ILE A C 1
ATOM 2952 O O . ILE A 1 391 ? -25.465 7.260 23.633 1.00 79.19 391 ILE A O 1
ATOM 2956 N N . GLN A 1 392 ? -24.444 9.264 23.795 1.00 78.81 392 GLN A N 1
ATOM 2957 C CA . GLN A 1 392 ? -24.886 9.843 22.531 1.00 78.81 392 GLN A CA 1
ATOM 2958 C C . GLN A 1 392 ? -23.680 10.054 21.605 1.00 78.81 392 GLN A C 1
ATOM 2960 O O . GLN A 1 392 ? -22.826 10.906 21.862 1.00 78.81 392 GLN A O 1
ATOM 2965 N N . LEU A 1 393 ? -23.629 9.306 20.509 1.00 82.94 393 LEU A N 1
ATOM 2966 C CA . LEU A 1 393 ? -22.667 9.491 19.425 1.00 82.94 393 LEU A CA 1
ATOM 2967 C C . LEU A 1 393 ? -23.224 10.458 18.373 1.00 82.94 393 LEU A C 1
ATOM 2969 O O . LEU A 1 393 ? -24.438 10.660 18.277 1.00 82.94 393 LEU A O 1
ATOM 2973 N N . ASP A 1 394 ? -22.336 11.078 17.600 1.00 76.25 394 ASP A N 1
ATOM 2974 C CA . ASP A 1 394 ? -22.748 12.015 16.557 1.00 76.25 394 ASP A CA 1
ATOM 2975 C C . ASP A 1 394 ? -23.327 11.257 15.350 1.00 76.25 394 ASP A C 1
ATOM 2977 O O . ASP A 1 394 ? -22.972 10.112 15.069 1.00 76.25 394 ASP A O 1
ATOM 2981 N N . ALA A 1 395 ? -24.272 11.888 14.650 1.00 74.81 395 ALA A N 1
ATOM 2982 C CA . ALA A 1 395 ? -24.877 11.315 13.445 1.00 74.81 395 ALA A CA 1
ATOM 2983 C C . ALA A 1 395 ? -23.915 11.316 12.244 1.00 74.81 395 ALA A C 1
ATOM 2985 O O . ALA A 1 395 ? -24.118 10.555 11.295 1.00 74.81 395 ALA A O 1
ATOM 2986 N N . ASP A 1 396 ? -22.914 12.195 12.292 1.00 78.06 396 ASP A N 1
ATOM 2987 C CA . ASP A 1 396 ? -21.882 12.345 11.279 1.00 78.06 396 ASP A CA 1
ATOM 2988 C C . ASP A 1 396 ? -20.811 11.250 11.399 1.00 78.06 396 ASP A C 1
ATOM 2990 O O . ASP A 1 396 ? -20.714 10.523 12.386 1.00 78.06 396 ASP A O 1
ATOM 2994 N N . ASP A 1 397 ? -19.997 11.138 10.357 1.00 80.94 397 ASP A N 1
ATOM 2995 C CA . ASP A 1 397 ? -18.866 10.222 10.285 1.00 80.94 397 ASP A CA 1
ATOM 2996 C C . ASP A 1 397 ? -17.800 10.558 11.359 1.00 80.94 397 ASP A C 1
ATOM 2998 O O . ASP A 1 397 ? -17.279 11.674 11.397 1.00 80.94 397 ASP A O 1
ATOM 3002 N N . MET A 1 398 ? -17.446 9.587 12.211 1.00 75.31 398 MET A N 1
ATOM 3003 C CA . MET A 1 398 ? -16.483 9.736 13.318 1.00 75.31 398 MET A CA 1
ATOM 3004 C C . MET A 1 398 ? -15.304 8.757 13.190 1.00 75.31 398 MET A C 1
ATOM 3006 O O . MET A 1 398 ? -15.486 7.610 12.790 1.00 75.31 398 MET A O 1
ATOM 3010 N N . THR A 1 399 ? -14.079 9.154 13.541 1.00 75.44 399 THR A N 1
ATOM 3011 C CA . THR A 1 399 ? -12.958 8.206 13.719 1.00 75.44 399 THR A CA 1
ATOM 3012 C C . THR A 1 399 ? -13.113 7.446 15.038 1.00 75.44 399 THR A C 1
ATOM 3014 O O . THR A 1 399 ? -13.858 7.887 15.913 1.00 75.44 399 THR A O 1
ATOM 3017 N N . TYR A 1 400 ? -12.434 6.310 15.226 1.00 75.44 400 TYR A N 1
ATOM 3018 C CA . TYR A 1 400 ? -12.580 5.564 16.483 1.00 75.44 400 TYR A CA 1
ATOM 3019 C C . TYR A 1 400 ? -12.112 6.372 17.699 1.00 75.44 400 TYR A C 1
ATOM 3021 O O . TYR A 1 400 ? -12.710 6.241 18.758 1.00 75.44 400 TYR A O 1
ATOM 3029 N N . GLU A 1 401 ? -11.104 7.236 17.541 1.00 71.81 401 GLU A N 1
ATOM 3030 C CA . GLU A 1 401 ? -10.634 8.134 18.599 1.00 71.81 401 GLU A CA 1
ATOM 3031 C C . GLU A 1 401 ? -11.731 9.125 18.974 1.00 71.81 401 GLU A C 1
ATOM 3033 O O . GLU A 1 401 ? -12.048 9.284 20.147 1.00 71.81 401 GLU A O 1
ATOM 3038 N N . GLN A 1 402 ? -12.396 9.719 17.976 1.00 76.88 402 GLN A N 1
ATOM 3039 C CA . GLN A 1 402 ? -13.535 10.603 18.224 1.00 76.88 402 GLN A CA 1
ATOM 3040 C C . GLN A 1 402 ? -14.675 9.862 18.933 1.00 76.88 402 GLN A C 1
ATOM 3042 O O . GLN A 1 402 ? -15.340 10.446 19.784 1.00 76.88 402 GLN A O 1
ATOM 3047 N N . VAL A 1 403 ? -14.899 8.585 18.609 1.00 80.69 403 VAL A N 1
ATOM 3048 C CA . VAL A 1 403 ? -15.898 7.747 19.285 1.00 80.69 403 VAL A CA 1
ATOM 3049 C C . VAL A 1 403 ? -15.506 7.493 20.738 1.00 80.69 403 VAL A C 1
ATOM 3051 O O . VAL A 1 403 ? -16.316 7.747 21.628 1.00 80.69 403 VAL A O 1
ATOM 3054 N N . THR A 1 404 ? -14.278 7.041 21.006 1.00 76.75 404 THR A N 1
ATOM 3055 C CA . THR A 1 404 ? -13.804 6.775 22.374 1.00 76.75 404 THR A CA 1
ATOM 3056 C C . THR A 1 404 ? -13.764 8.042 23.217 1.00 76.75 404 THR A C 1
ATOM 3058 O O . THR A 1 404 ? -14.202 8.016 24.364 1.00 76.75 404 THR A O 1
ATOM 3061 N N . ASP A 1 405 ? -13.335 9.168 22.649 1.00 69.12 405 ASP A N 1
ATOM 3062 C CA . ASP A 1 405 ? -13.316 10.467 23.325 1.00 69.12 405 ASP A CA 1
ATOM 3063 C C . ASP A 1 405 ? -14.736 10.923 23.668 1.00 69.12 405 ASP A C 1
ATOM 3065 O O . ASP A 1 405 ? -15.011 11.366 24.786 1.00 69.12 405 ASP A O 1
ATOM 3069 N N . LYS A 1 406 ? -15.679 10.762 22.731 1.00 72.50 406 LYS A N 1
ATOM 3070 C CA . LYS A 1 406 ? -17.090 11.093 22.953 1.00 72.50 406 LYS A CA 1
ATOM 3071 C C . LYS A 1 406 ? -17.703 10.229 24.055 1.00 72.50 406 LYS A C 1
ATOM 3073 O O . LYS A 1 406 ? -18.418 10.771 24.894 1.00 72.50 406 LYS A O 1
ATOM 3078 N N . ILE A 1 407 ? -17.395 8.932 24.096 1.00 78.25 407 ILE A N 1
ATOM 3079 C CA . ILE A 1 407 ? -17.833 8.026 25.168 1.00 78.25 407 ILE A CA 1
ATOM 3080 C C . ILE A 1 407 ? -17.227 8.452 26.511 1.00 78.25 407 ILE A C 1
ATOM 3082 O O . ILE A 1 407 ? -17.964 8.707 27.462 1.00 78.25 407 ILE A O 1
ATOM 3086 N N . ASN A 1 408 ? -15.901 8.584 26.584 1.00 69.19 408 ASN A N 1
ATOM 3087 C CA . ASN A 1 408 ? -15.187 8.896 27.824 1.00 69.19 408 ASN A CA 1
ATOM 3088 C C . ASN A 1 408 ? -15.570 10.271 28.390 1.00 69.19 408 ASN A C 1
ATOM 3090 O O . ASN A 1 408 ? -15.726 10.405 29.599 1.00 69.19 408 ASN A O 1
ATOM 3094 N N . SER A 1 409 ? -15.804 11.269 27.531 1.00 62.69 409 SER A N 1
ATOM 3095 C CA . SER A 1 409 ? -16.292 12.594 27.950 1.00 62.69 409 SER A CA 1
ATOM 3096 C C . SER A 1 409 ? -17.708 12.575 28.538 1.00 62.69 409 SER A C 1
ATOM 3098 O O . SER A 1 409 ? -18.069 13.453 29.315 1.00 62.69 409 SER A O 1
ATOM 3100 N N . GLN A 1 410 ? -18.531 11.590 28.171 1.00 64.56 410 GLN A N 1
ATOM 3101 C CA . GLN A 1 410 ? -19.886 11.435 28.707 1.00 64.56 410 GLN A CA 1
ATOM 3102 C C . GLN A 1 410 ? -19.923 10.555 29.958 1.00 64.56 410 GLN A C 1
ATOM 3104 O O . GLN A 1 410 ? -20.845 10.678 30.769 1.00 64.56 410 GLN A O 1
ATOM 3109 N N . LEU A 1 411 ? -18.922 9.692 30.138 1.00 67.62 411 LEU A N 1
ATOM 3110 C CA . LEU A 1 411 ? -18.735 8.896 31.349 1.00 67.62 411 LEU A CA 1
ATOM 3111 C C . LEU A 1 411 ? -18.202 9.731 32.526 1.00 67.62 411 LEU A C 1
ATOM 3113 O O . LEU A 1 411 ? -18.551 9.423 33.667 1.00 67.62 411 LEU A O 1
ATOM 3117 N N . SER A 1 412 ? -17.482 10.824 32.255 1.00 54.78 412 SER A N 1
ATOM 3118 C CA . SER A 1 412 ? -16.857 11.677 33.276 1.00 54.78 412 SER A CA 1
ATOM 3119 C C . SER A 1 412 ? -17.792 12.678 33.977 1.00 54.78 412 SER A C 1
ATOM 3121 O O . SER A 1 412 ? -17.364 13.408 34.867 1.00 54.78 412 SER A O 1
ATOM 3123 N N . GLY A 1 413 ? -19.085 12.728 33.628 1.00 47.78 413 GLY A N 1
ATOM 3124 C CA . GLY A 1 413 ? -20.058 13.597 34.310 1.00 47.78 413 GLY A CA 1
ATOM 3125 C C . GLY A 1 413 ? -20.477 13.086 35.701 1.00 47.78 413 GLY A C 1
ATOM 3126 O O . GLY A 1 413 ? -20.458 11.882 35.956 1.00 47.78 413 GLY A O 1
ATOM 3127 N N . SER A 1 414 ? -20.967 13.978 36.575 1.00 44.72 414 SER A N 1
ATOM 3128 C CA . SER A 1 414 ? -21.675 13.649 37.834 1.00 44.72 414 SER A CA 1
ATOM 3129 C C . SER A 1 414 ? -23.198 13.627 37.603 1.00 44.72 414 SER A C 1
ATOM 3131 O O . SER A 1 414 ? -23.735 14.486 36.911 1.00 44.72 414 SER A O 1
ATOM 3133 N N . SER A 1 415 ? -23.923 12.602 38.064 1.00 45.56 415 SER A N 1
ATOM 3134 C CA . SER A 1 415 ? -25.397 12.523 37.966 1.00 45.56 415 SER A CA 1
ATOM 3135 C C . SER A 1 415 ? -25.942 11.755 39.156 1.00 45.56 415 SER A C 1
ATOM 3137 O O . SER A 1 415 ? -25.383 10.725 39.522 1.00 45.56 415 SER A O 1
ATOM 3139 N N . ASN A 1 416 ? -27.048 12.248 39.705 1.00 47.75 416 ASN A N 1
ATOM 3140 C CA . ASN A 1 416 ? -27.849 11.530 40.683 1.00 47.75 416 ASN A CA 1
ATOM 3141 C C . ASN A 1 416 ? -29.111 10.993 40.014 1.00 47.75 416 ASN A C 1
ATOM 3143 O O . ASN A 1 416 ? -29.846 11.731 39.348 1.00 47.75 416 ASN A O 1
ATOM 3147 N N . VAL A 1 417 ? -29.373 9.707 40.232 1.00 47.50 417 VAL A N 1
ATOM 3148 C CA . VAL A 1 417 ? -30.544 9.000 39.712 1.00 47.50 417 VAL A CA 1
ATOM 3149 C C . VAL A 1 417 ? -31.500 8.721 40.869 1.00 47.50 417 VAL A C 1
ATOM 3151 O O . VAL A 1 417 ? -31.122 8.057 41.830 1.00 47.50 417 VAL A O 1
ATOM 3154 N N . LEU A 1 418 ? -32.743 9.202 40.769 1.00 45.22 418 LEU A N 1
ATOM 3155 C CA . LEU A 1 418 ? -33.851 8.708 41.587 1.00 45.22 418 LEU A CA 1
ATOM 3156 C C . LEU A 1 418 ? -34.600 7.636 40.792 1.00 45.22 418 LEU A C 1
ATOM 3158 O O . LEU A 1 418 ? -35.305 7.943 39.825 1.00 45.22 418 LEU A O 1
ATOM 3162 N N . SER A 1 419 ? -34.423 6.382 41.201 1.00 33.69 419 SER A N 1
ATOM 3163 C CA . SER A 1 419 ? -35.071 5.213 40.599 1.00 33.69 419 SER A CA 1
ATOM 3164 C C . SER A 1 419 ? -36.406 4.887 41.279 1.00 33.69 419 SER A C 1
ATOM 3166 O O . SER A 1 419 ? -36.635 5.273 42.423 1.00 33.69 419 SER A O 1
ATOM 3168 N N . ASN A 1 420 ? -37.279 4.143 40.589 1.00 35.88 420 ASN A N 1
ATOM 3169 C CA . ASN A 1 420 ? -38.595 3.691 41.081 1.00 35.88 420 ASN A CA 1
ATOM 3170 C C . ASN A 1 420 ? -39.595 4.810 41.429 1.00 35.88 420 ASN A C 1
ATOM 3172 O O . ASN A 1 420 ? -40.527 4.611 42.209 1.00 35.88 420 ASN A O 1
ATOM 3176 N N . VAL A 1 421 ? -39.455 5.980 40.811 1.00 46.81 421 VAL A N 1
ATOM 3177 C CA . VAL A 1 421 ? -40.442 7.056 40.892 1.00 46.81 421 VAL A CA 1
ATOM 3178 C C . VAL A 1 421 ? -41.632 6.673 40.017 1.00 46.81 421 VAL A C 1
ATOM 3180 O O . VAL A 1 421 ? -41.614 6.853 38.808 1.00 46.81 421 VAL A O 1
ATOM 3183 N N . SER A 1 422 ? -42.678 6.114 40.611 1.00 42.72 422 SER A N 1
ATOM 3184 C CA . SER A 1 422 ? -43.913 5.767 39.905 1.00 42.72 422 SER A CA 1
ATOM 3185 C C . SER A 1 422 ? -45.111 6.377 40.617 1.00 42.72 422 SER A C 1
ATOM 3187 O O . SER A 1 422 ? -45.093 6.580 41.832 1.00 42.72 422 SER A O 1
ATOM 3189 N N . PHE A 1 423 ? -46.153 6.697 39.855 1.00 49.03 423 PHE A N 1
ATOM 3190 C CA . PHE A 1 423 ? -47.433 7.073 40.438 1.00 49.03 423 PHE A CA 1
ATOM 3191 C C . PHE A 1 423 ? -48.322 5.837 40.471 1.00 49.03 423 PHE A C 1
ATOM 3193 O O . PHE A 1 423 ? -48.502 5.176 39.450 1.00 49.03 423 PHE A O 1
ATOM 3200 N N . SER A 1 424 ? -48.858 5.515 41.647 1.00 38.38 424 SER A N 1
ATOM 3201 C CA . SER A 1 424 ? -49.783 4.387 41.804 1.00 38.38 424 SER A CA 1
ATOM 3202 C C . SER A 1 424 ? -51.163 4.669 41.185 1.00 38.38 424 SER A C 1
ATOM 3204 O O . SER A 1 424 ? -51.904 3.744 40.861 1.00 38.38 424 SER A O 1
ATOM 3206 N N . GLU A 1 425 ? -51.468 5.948 40.954 1.00 50.31 425 GLU A N 1
ATOM 3207 C CA . GLU A 1 425 ? -52.639 6.480 40.258 1.00 50.31 425 GLU A CA 1
ATOM 3208 C C . GLU A 1 425 ? -52.278 7.815 39.578 1.00 50.31 425 GLU A C 1
ATOM 3210 O O . GLU A 1 425 ? -51.190 8.343 39.790 1.00 50.31 425 GLU A O 1
ATOM 3215 N N . THR A 1 426 ? -53.142 8.380 38.727 1.00 55.53 426 THR A N 1
ATOM 3216 C CA . THR A 1 426 ? -52.863 9.695 38.116 1.00 55.53 426 THR A CA 1
ATOM 3217 C C . THR A 1 426 ? -52.775 10.770 39.213 1.00 55.53 426 THR A C 1
ATOM 3219 O O . THR A 1 426 ? -53.789 11.006 39.874 1.00 55.53 426 THR A O 1
ATOM 3222 N N . PRO A 1 427 ? -51.613 11.431 39.413 1.00 60.88 427 PRO A N 1
ATOM 3223 C CA . PRO A 1 427 ? -51.435 12.378 40.512 1.00 60.88 427 PRO A CA 1
ATOM 3224 C C . PRO A 1 427 ? -52.356 13.588 40.340 1.00 60.88 427 PRO A C 1
ATOM 3226 O O . PRO A 1 427 ? -52.738 13.937 39.220 1.00 60.88 427 PRO A O 1
ATOM 3229 N N . LYS A 1 428 ? -52.734 14.242 41.440 1.00 62.00 428 LYS A N 1
ATOM 3230 C CA . LYS A 1 428 ? -53.600 15.430 41.416 1.00 62.00 428 LYS A CA 1
ATOM 3231 C C . LYS A 1 428 ? -52.781 16.729 41.352 1.00 62.00 428 LYS A C 1
ATOM 3233 O O . LYS A 1 428 ? -51.675 16.807 41.894 1.00 62.00 428 LYS A O 1
ATOM 3238 N N . PRO A 1 429 ? -53.331 17.796 40.741 1.00 60.31 429 PRO A N 1
ATOM 3239 C CA . PRO A 1 429 ? -52.775 19.146 40.831 1.00 60.31 429 PRO A CA 1
ATOM 3240 C C . PRO A 1 429 ? -52.509 19.553 42.300 1.00 60.31 429 PRO A C 1
ATOM 3242 O O . PRO A 1 429 ? -53.447 19.676 43.084 1.00 60.31 429 PRO A O 1
ATOM 3245 N N . GLY A 1 430 ? -51.235 19.733 42.682 1.00 57.72 430 GLY A N 1
ATOM 3246 C CA . GLY A 1 430 ? -50.817 20.188 44.023 1.00 57.72 430 GLY A CA 1
ATOM 3247 C C . GLY A 1 430 ? -50.257 19.129 44.993 1.00 57.72 430 GLY A C 1
ATOM 3248 O O . GLY A 1 430 ? -49.966 19.470 46.138 1.00 57.72 430 GLY A O 1
ATOM 3249 N N . GLU A 1 431 ? -50.071 17.877 44.561 1.00 60.66 431 GLU A N 1
ATOM 3250 C CA . GLU A 1 431 ? -49.689 16.735 45.422 1.00 60.66 431 GLU A CA 1
ATOM 3251 C C . GLU A 1 431 ? -48.192 16.667 45.826 1.00 60.66 431 GLU A C 1
ATOM 3253 O O . GLU A 1 431 ? -47.803 15.912 46.720 1.00 60.66 431 GLU A O 1
ATOM 3258 N N . PHE A 1 432 ? -47.329 17.494 45.226 1.00 59.19 432 PHE A N 1
ATOM 3259 C CA . PHE A 1 432 ? -45.881 17.504 45.488 1.00 59.19 432 PHE A CA 1
ATOM 3260 C C . PHE A 1 432 ? -45.495 18.639 46.446 1.00 59.19 432 PHE A C 1
ATOM 3262 O O . PHE A 1 432 ? -45.947 19.776 46.288 1.00 59.19 432 PHE A O 1
ATOM 3269 N N . ARG A 1 433 ? -44.655 18.359 47.457 1.00 57.53 433 ARG A N 1
ATOM 3270 C CA . ARG A 1 433 ? -44.235 19.370 48.452 1.00 57.53 433 ARG A CA 1
ATOM 3271 C C . ARG A 1 433 ? -42.895 20.013 48.142 1.00 57.53 433 ARG A C 1
ATOM 3273 O O . ARG A 1 433 ? -42.696 21.149 48.565 1.00 57.53 433 ARG A O 1
ATOM 3280 N N . GLY A 1 434 ? -42.017 19.365 47.377 1.00 64.50 434 GLY A N 1
ATOM 3281 C CA . GLY A 1 434 ? -40.728 19.945 47.005 1.00 64.50 434 GLY A CA 1
ATOM 3282 C C . GLY A 1 434 ? -39.623 18.943 46.709 1.00 64.50 434 GLY A C 1
ATOM 3283 O O . GLY A 1 434 ? -39.838 17.733 46.775 1.00 64.50 434 GLY A O 1
ATOM 3284 N N . TYR A 1 435 ? -38.444 19.474 46.399 1.00 69.06 435 TYR A N 1
ATOM 3285 C CA . TYR A 1 435 ? -37.206 18.720 46.222 1.00 69.06 435 TYR A CA 1
ATOM 3286 C C . TYR A 1 435 ? -36.127 19.205 47.190 1.00 69.06 435 TYR A C 1
ATOM 3288 O O . TYR A 1 435 ? -36.160 20.357 47.637 1.00 69.06 435 TYR A O 1
ATOM 3296 N N . THR A 1 436 ? -35.156 18.339 47.453 1.00 59.19 436 THR A N 1
ATOM 3297 C CA . THR A 1 436 ? -33.864 18.673 48.063 1.00 59.19 436 THR A CA 1
ATOM 3298 C C . THR A 1 436 ? -32.750 18.135 47.174 1.00 59.19 436 THR A C 1
ATOM 3300 O O . THR A 1 436 ? -32.928 17.098 46.549 1.00 59.19 436 THR A O 1
ATOM 3303 N N . MET A 1 437 ? -31.628 18.840 47.077 1.00 63.53 437 MET A N 1
ATOM 3304 C CA . MET A 1 437 ? -30.392 18.374 46.442 1.00 63.53 437 MET A CA 1
ATOM 3305 C C . MET A 1 437 ? -29.209 19.188 46.939 1.00 63.53 437 MET A C 1
ATOM 3307 O O . MET A 1 437 ? -29.380 20.316 47.394 1.00 63.53 437 MET A O 1
ATOM 3311 N N . THR A 1 438 ? -28.011 18.671 46.747 1.00 58.09 438 THR A N 1
ATOM 3312 C CA . THR A 1 438 ? -26.762 19.404 46.912 1.00 58.09 438 THR A CA 1
ATOM 3313 C C . THR A 1 438 ? -26.106 19.533 45.543 1.00 58.09 438 THR A C 1
ATOM 3315 O O . THR A 1 438 ? -26.028 18.554 44.806 1.00 58.09 438 THR A O 1
ATOM 3318 N N . ILE A 1 439 ? -25.653 20.733 45.180 1.00 66.12 439 ILE A N 1
ATOM 3319 C CA . ILE A 1 439 ? -24.845 20.966 43.977 1.00 66.12 439 ILE A CA 1
ATOM 3320 C C . ILE A 1 439 ? -23.598 21.766 44.345 1.00 66.12 439 ILE A C 1
ATOM 3322 O O . ILE A 1 439 ? -23.703 22.797 45.013 1.00 66.12 439 ILE A O 1
ATOM 3326 N N . ASP A 1 440 ? -22.420 21.257 43.987 1.00 60.41 440 ASP A N 1
ATOM 3327 C CA . ASP A 1 440 ? -21.114 21.826 44.354 1.00 60.41 440 ASP A CA 1
ATOM 3328 C C . ASP A 1 440 ? -20.993 22.131 45.860 1.00 60.41 440 ASP A C 1
ATOM 3330 O O . ASP A 1 440 ? -20.546 23.203 46.279 1.00 60.41 440 ASP A O 1
ATOM 3334 N N . GLY A 1 441 ? -21.480 21.207 46.695 1.00 54.41 441 GLY A N 1
ATOM 3335 C CA . GLY A 1 441 ? -21.482 21.341 48.156 1.00 54.41 441 GLY A CA 1
ATOM 3336 C C . GLY A 1 441 ? -22.508 22.333 48.721 1.00 54.41 441 GLY A C 1
ATOM 3337 O O . GLY A 1 441 ? -22.506 22.588 49.925 1.00 54.41 441 GLY A O 1
ATOM 3338 N N . LYS A 1 442 ? -23.397 22.904 47.895 1.00 56.00 442 LYS A N 1
ATOM 3339 C CA . LYS A 1 442 ? -24.450 23.835 48.329 1.00 56.00 442 LYS A CA 1
ATOM 3340 C C . LYS A 1 442 ? -25.829 23.193 48.254 1.00 56.00 442 LYS A C 1
ATOM 3342 O O . LYS A 1 442 ? -26.256 22.734 47.197 1.00 56.00 442 LYS A O 1
ATOM 3347 N N . VAL A 1 443 ? -26.550 23.223 49.372 1.00 65.31 443 VAL A N 1
ATOM 3348 C CA . VAL A 1 443 ? -27.895 22.648 49.481 1.00 65.31 443 VAL A CA 1
ATOM 3349 C C . VAL A 1 443 ? -28.937 23.559 48.824 1.00 65.31 443 VAL A C 1
ATOM 3351 O O . VAL A 1 443 ? -29.037 24.755 49.108 1.00 65.31 443 VAL A O 1
ATOM 3354 N N . LEU A 1 444 ? -29.758 22.963 47.969 1.00 66.62 444 LEU A N 1
ATOM 3355 C CA . LEU A 1 444 ? -30.924 23.533 47.314 1.00 66.62 444 LEU A CA 1
ATOM 3356 C C . LEU A 1 444 ? -32.159 22.751 47.742 1.00 66.62 444 LEU A C 1
ATOM 3358 O O . LEU A 1 444 ? -32.265 21.551 47.513 1.00 66.62 444 LEU A O 1
ATOM 3362 N N . SER A 1 445 ? -33.127 23.449 48.319 1.00 70.19 445 SER A N 1
ATOM 3363 C CA . SER A 1 445 ? -34.425 22.879 48.665 1.00 70.19 445 SER A CA 1
ATOM 3364 C C . SER A 1 445 ? -35.542 23.857 48.339 1.00 70.19 445 SER A C 1
ATOM 3366 O O . SER A 1 445 ? -35.421 25.056 48.624 1.00 70.19 445 SER A O 1
ATOM 3368 N N . ASN A 1 446 ? -36.617 23.386 47.699 1.00 65.75 446 ASN A N 1
ATOM 3369 C CA . ASN A 1 446 ? -37.778 24.233 47.429 1.00 65.75 446 ASN A CA 1
ATOM 3370 C C . ASN A 1 446 ? -39.053 23.470 47.079 1.00 65.75 446 ASN A C 1
ATOM 3372 O O . ASN A 1 446 ? -39.013 22.328 46.627 1.00 65.75 446 ASN A O 1
ATOM 3376 N N . ARG A 1 447 ? -40.193 24.157 47.212 1.00 69.25 447 ARG A N 1
ATOM 3377 C CA . ARG A 1 447 ? -41.507 23.630 46.840 1.00 69.25 447 ARG A CA 1
ATOM 3378 C C . ARG A 1 447 ? -41.693 23.561 45.326 1.00 69.25 447 ARG A C 1
ATOM 3380 O O . ARG A 1 447 ? -41.375 24.511 44.605 1.00 69.25 447 ARG A O 1
ATOM 3387 N N . ILE A 1 448 ? -42.284 22.457 44.872 1.00 71.44 448 ILE A N 1
ATOM 3388 C CA . ILE A 1 448 ? -42.712 22.237 43.487 1.00 71.44 448 ILE A CA 1
ATOM 3389 C C . ILE A 1 448 ? -44.232 22.355 43.439 1.00 71.44 448 ILE A C 1
ATOM 3391 O O . ILE A 1 448 ? -44.923 21.775 44.268 1.00 71.44 448 ILE A O 1
ATOM 3395 N N . ASP A 1 449 ? -44.745 23.113 42.475 1.00 69.75 449 ASP A N 1
ATOM 3396 C CA . ASP A 1 449 ? -46.175 23.214 42.190 1.00 69.75 449 ASP A CA 1
ATOM 3397 C C . ASP A 1 449 ? -46.403 22.823 40.726 1.00 69.75 449 ASP A C 1
ATOM 3399 O O . ASP A 1 449 ? -45.842 23.442 39.812 1.00 69.75 449 ASP A O 1
ATOM 3403 N N . LEU A 1 450 ? -47.189 21.767 40.504 1.00 67.12 450 LEU A N 1
ATOM 3404 C CA . LEU A 1 450 ? -47.504 21.276 39.162 1.00 67.12 450 LEU A CA 1
ATOM 3405 C C . LEU A 1 450 ? -48.610 22.088 38.468 1.00 67.12 450 LEU A C 1
ATOM 3407 O O . LEU A 1 450 ? -48.871 21.871 37.288 1.00 67.12 450 LEU A O 1
ATOM 3411 N N . GLY A 1 451 ? -49.187 23.091 39.140 1.00 67.44 451 GLY A N 1
ATOM 3412 C CA . GLY A 1 451 ? -50.224 23.962 38.590 1.00 67.44 451 GLY A CA 1
ATOM 3413 C C . GLY A 1 451 ? -51.626 23.383 38.762 1.00 67.44 451 GLY A C 1
ATOM 3414 O O . GLY A 1 451 ? -51.839 22.527 39.610 1.00 67.44 451 GLY A O 1
ATOM 3415 N N . THR A 1 452 ? -52.594 23.871 37.976 1.00 64.69 452 THR A N 1
ATOM 3416 C CA . THR A 1 452 ? -54.030 23.542 38.104 1.00 64.69 452 THR A CA 1
ATOM 3417 C C . THR A 1 452 ? -54.504 22.390 37.207 1.00 64.69 452 THR A C 1
ATOM 3419 O O . THR A 1 452 ? -55.651 21.966 37.332 1.00 64.69 452 THR A O 1
ATOM 3422 N N . SER A 1 453 ? -53.654 21.872 36.312 1.00 67.38 453 SER A N 1
ATOM 3423 C CA . SER A 1 453 ? -53.970 20.762 35.399 1.00 67.38 453 SER A CA 1
ATOM 3424 C C . SER A 1 453 ? -52.704 20.015 34.962 1.00 67.38 453 SER A C 1
ATOM 3426 O O . SER A 1 453 ? -51.716 20.665 34.624 1.00 67.38 453 SER A O 1
ATOM 3428 N N . LEU A 1 454 ? -52.759 18.681 34.915 1.00 69.44 454 LEU A N 1
ATOM 3429 C CA . LEU A 1 454 ? -51.684 17.798 34.435 1.00 69.44 454 LEU A CA 1
ATOM 3430 C C . LEU A 1 454 ? -51.993 17.280 33.021 1.00 69.44 454 LEU A C 1
ATOM 3432 O O . LEU A 1 454 ? -53.161 17.149 32.651 1.00 69.44 454 LEU A O 1
ATOM 3436 N N . SER A 1 455 ? -50.958 17.003 32.229 1.00 75.81 455 SER A N 1
ATOM 3437 C CA . SER A 1 455 ? -51.067 16.397 30.899 1.00 75.81 455 SER A CA 1
ATOM 3438 C C . SER A 1 455 ? -51.303 14.881 30.983 1.00 75.81 455 SER A C 1
ATOM 3440 O O . SER A 1 455 ? -51.332 14.286 32.059 1.00 75.81 455 SER A O 1
ATOM 3442 N N . THR A 1 456 ? -51.423 14.213 29.829 1.00 74.38 456 THR A N 1
ATOM 3443 C CA . THR A 1 456 ? -51.479 12.738 29.747 1.00 74.38 456 THR A CA 1
ATOM 3444 C C . THR A 1 456 ? -50.168 12.054 30.164 1.00 74.38 456 THR A C 1
ATOM 3446 O O . THR A 1 456 ? -50.080 10.830 30.123 1.00 74.38 456 THR A O 1
ATOM 3449 N N . LYS A 1 457 ? -49.139 12.837 30.503 1.00 74.00 457 LYS A N 1
ATOM 3450 C CA . LYS A 1 457 ? -47.773 12.426 30.830 1.00 74.00 457 LYS A CA 1
ATOM 3451 C C . LYS A 1 457 ? -47.312 13.112 32.130 1.00 74.00 457 LYS A C 1
ATOM 3453 O O . LYS A 1 457 ? -46.472 14.012 32.110 1.00 74.00 457 LYS A O 1
ATOM 3458 N N . PRO A 1 458 ? -47.894 12.727 33.281 1.00 69.38 458 PRO A N 1
ATOM 3459 C CA . PRO A 1 458 ? -47.695 13.436 34.546 1.00 69.38 458 PRO A CA 1
ATOM 3460 C C . PRO A 1 458 ? -46.249 13.381 35.065 1.00 69.38 458 PRO A C 1
ATOM 3462 O O . PRO A 1 458 ? -45.843 14.253 35.833 1.00 69.38 458 PRO A O 1
ATOM 3465 N N . MET A 1 459 ? -45.457 12.386 34.649 1.00 70.19 459 MET A N 1
ATOM 3466 C CA . MET A 1 459 ? -44.051 12.260 35.052 1.00 70.19 459 MET A CA 1
ATOM 3467 C C . MET A 1 459 ? -43.177 13.285 34.325 1.00 70.19 459 MET A C 1
ATOM 3469 O O . MET A 1 459 ? -42.303 13.913 34.922 1.00 70.19 459 MET A O 1
ATOM 3473 N N . GLU A 1 460 ? -43.450 13.506 33.043 1.00 78.75 460 GLU A N 1
ATOM 3474 C CA . GLU A 1 460 ? -42.787 14.509 32.220 1.00 78.75 460 GLU A CA 1
ATOM 3475 C C . GLU A 1 460 ? -43.149 15.935 32.660 1.00 78.75 460 GLU A C 1
ATOM 3477 O O . GLU A 1 460 ? -42.272 16.800 32.702 1.00 78.75 460 GLU A O 1
ATOM 3482 N N . ASP A 1 461 ? -44.397 16.169 33.081 1.00 76.75 461 ASP A N 1
ATOM 3483 C CA . ASP A 1 461 ? -44.801 17.447 33.683 1.00 76.75 461 ASP A CA 1
ATOM 3484 C C . ASP A 1 461 ? -44.067 17.717 35.004 1.00 76.75 461 ASP A C 1
ATOM 3486 O O . ASP A 1 461 ? -43.614 18.840 35.249 1.00 76.75 461 ASP A O 1
ATOM 3490 N N . LEU A 1 462 ? -43.903 16.688 35.845 1.00 75.31 462 LEU A N 1
ATOM 3491 C CA . LEU A 1 462 ? -43.135 16.777 37.086 1.00 75.31 462 LEU A CA 1
ATOM 3492 C C . LEU A 1 462 ? -41.664 17.113 36.808 1.00 75.31 462 LEU A C 1
ATOM 3494 O O . LEU A 1 462 ? -41.142 18.071 37.383 1.00 75.31 462 LEU A O 1
ATOM 3498 N N . ALA A 1 463 ? -41.008 16.395 35.893 1.00 78.00 463 ALA A N 1
ATOM 3499 C CA . ALA A 1 463 ? -39.614 16.651 35.529 1.00 78.00 463 ALA A CA 1
ATOM 3500 C C . ALA A 1 463 ? -39.403 18.067 34.966 1.00 78.00 463 ALA A C 1
ATOM 3502 O O . ALA A 1 463 ? -38.489 18.773 35.397 1.00 78.00 463 ALA A O 1
ATOM 3503 N N . ALA A 1 464 ? -40.290 18.535 34.081 1.00 82.31 464 ALA A N 1
ATOM 3504 C CA . ALA A 1 464 ? -40.214 19.882 33.515 1.00 82.31 464 ALA A CA 1
ATOM 3505 C C . ALA A 1 464 ? -40.352 20.980 34.588 1.00 82.31 464 ALA A C 1
ATOM 3507 O O . ALA A 1 464 ? -39.660 22.008 34.548 1.00 82.31 464 ALA A O 1
ATOM 3508 N N . LYS A 1 465 ? -41.224 20.766 35.582 1.00 81.88 465 LYS A N 1
ATOM 3509 C CA . LYS A 1 465 ? -41.407 21.691 36.710 1.00 81.88 465 LYS A CA 1
ATOM 3510 C C . LYS A 1 465 ? -40.219 21.682 37.668 1.00 81.88 465 LYS A C 1
ATOM 3512 O O . LYS A 1 465 ? -39.793 22.762 38.082 1.00 81.88 465 LYS A O 1
ATOM 3517 N N . ILE A 1 466 ? -39.654 20.509 37.969 1.00 79.50 466 ILE A N 1
ATOM 3518 C CA . ILE A 1 466 ? -38.421 20.380 38.761 1.00 79.50 466 ILE A CA 1
ATOM 3519 C C . ILE A 1 466 ? -37.278 21.120 38.059 1.00 79.50 466 ILE A C 1
ATOM 3521 O O . ILE A 1 466 ? -36.643 21.970 38.681 1.00 79.50 466 ILE A O 1
ATOM 3525 N N . GLN A 1 467 ? -37.071 20.879 36.759 1.00 87.50 467 GLN A N 1
ATOM 3526 C CA . GLN A 1 467 ? -36.030 21.544 35.972 1.00 87.50 467 GLN A CA 1
ATOM 3527 C C . GLN A 1 467 ? -36.158 23.063 36.047 1.00 87.50 467 GLN A C 1
ATOM 3529 O O . GLN A 1 467 ? -35.229 23.751 36.462 1.00 87.50 467 GLN A O 1
ATOM 3534 N N . THR A 1 468 ? -37.335 23.590 35.706 1.00 84.19 468 THR A N 1
ATOM 3535 C CA . THR A 1 468 ? -37.585 25.038 35.709 1.00 84.19 468 THR A CA 1
ATOM 3536 C C . THR A 1 468 ? -37.301 25.647 37.084 1.00 84.19 468 THR A C 1
ATOM 3538 O O . THR A 1 468 ? -36.744 26.747 37.186 1.00 84.19 468 THR A O 1
ATOM 3541 N N . ARG A 1 469 ? -37.658 24.936 38.162 1.00 84.75 469 ARG A N 1
ATOM 3542 C CA . ARG A 1 469 ? -37.440 25.428 39.520 1.00 84.75 469 ARG A CA 1
ATOM 3543 C C . ARG A 1 469 ? -35.971 25.387 39.934 1.00 84.75 469 ARG A C 1
ATOM 3545 O O . ARG A 1 469 ? -35.492 26.405 40.426 1.00 84.75 469 ARG A O 1
ATOM 3552 N N . ILE A 1 470 ? -35.255 24.291 39.675 1.00 84.31 470 ILE A N 1
ATOM 3553 C CA . ILE A 1 470 ? -33.810 24.179 39.934 1.00 84.31 470 ILE A CA 1
ATOM 3554 C C . ILE A 1 470 ? -33.060 25.302 39.217 1.00 84.31 470 ILE A C 1
ATOM 3556 O O . ILE A 1 470 ? -32.309 26.040 39.848 1.00 84.31 470 ILE A O 1
ATOM 3560 N N . GLN A 1 471 ? -33.328 25.509 37.926 1.00 88.00 471 GLN A N 1
ATOM 3561 C CA . GLN A 1 471 ? -32.675 26.555 37.132 1.00 88.00 471 GLN A CA 1
ATOM 3562 C C . GLN A 1 471 ? -32.953 27.967 37.668 1.00 88.00 471 GLN A C 1
ATOM 3564 O O . GLN A 1 471 ? -32.077 28.833 37.641 1.00 88.00 471 GLN A O 1
ATOM 3569 N N . THR A 1 472 ? -34.165 28.208 38.176 1.00 83.88 472 THR A N 1
ATOM 3570 C CA . THR A 1 472 ? -34.532 29.487 38.801 1.00 83.88 472 THR A CA 1
ATOM 3571 C C . THR A 1 472 ? -33.813 29.687 40.135 1.00 83.88 472 THR A C 1
ATOM 3573 O O . THR A 1 472 ? -33.310 30.778 40.411 1.00 83.88 472 THR A O 1
ATOM 3576 N N . ASP A 1 473 ? -33.755 28.649 40.965 1.00 80.94 473 ASP A N 1
ATOM 3577 C CA . ASP A 1 473 ? -33.132 28.705 42.284 1.00 80.94 473 ASP A CA 1
ATOM 3578 C C . ASP A 1 473 ? -31.603 28.822 42.186 1.00 80.94 473 ASP A C 1
ATOM 3580 O O . ASP A 1 473 ? -31.010 29.585 42.946 1.00 80.94 473 ASP A O 1
ATOM 3584 N N . LEU A 1 474 ? -30.970 28.172 41.205 1.00 81.81 474 LEU A N 1
ATOM 3585 C CA . LEU A 1 474 ? -29.547 28.338 40.890 1.00 81.81 474 LEU A CA 1
ATOM 3586 C C . LEU A 1 474 ? -29.203 29.797 40.568 1.00 81.81 474 LEU A C 1
ATOM 3588 O O . LEU A 1 474 ? -28.247 30.347 41.118 1.00 81.81 474 LEU A O 1
ATOM 3592 N N . GLN A 1 475 ? -30.019 30.451 39.735 1.00 85.38 475 GLN A N 1
ATOM 3593 C CA . GLN A 1 475 ? -29.827 31.862 39.382 1.00 85.38 475 GLN A CA 1
ATOM 3594 C C . GLN A 1 475 ? -30.057 32.782 40.586 1.00 85.38 475 GLN A C 1
ATOM 3596 O O . GLN A 1 475 ? -29.234 33.646 40.879 1.00 85.38 475 GLN A O 1
ATOM 3601 N N . LYS A 1 476 ? -31.170 32.601 41.310 1.00 79.06 476 LYS A N 1
ATOM 3602 C CA . LYS A 1 476 ? -31.589 33.535 42.369 1.00 79.06 476 LYS A CA 1
ATOM 3603 C C . LYS A 1 476 ? -30.880 33.340 43.708 1.00 79.06 476 LYS A C 1
ATOM 3605 O O . LYS A 1 476 ? -30.722 34.315 44.435 1.00 79.06 476 LYS A O 1
ATOM 3610 N N . ARG A 1 477 ? -30.513 32.108 44.070 1.00 75.69 477 ARG A N 1
ATOM 3611 C CA . ARG A 1 477 ? -29.964 31.771 45.399 1.00 75.69 477 ARG A CA 1
ATOM 3612 C C . ARG A 1 477 ? -28.468 31.501 45.367 1.00 75.69 477 ARG A C 1
ATOM 3614 O O . ARG A 1 477 ? -27.797 31.805 46.346 1.00 75.69 477 ARG A O 1
ATOM 3621 N N . LEU A 1 478 ? -27.954 30.943 44.269 1.00 74.00 478 LEU A N 1
ATOM 3622 C CA . LEU A 1 478 ? -26.543 30.563 44.144 1.00 74.00 478 LEU A CA 1
ATOM 3623 C C . LEU A 1 478 ? -25.751 31.424 43.148 1.00 74.00 478 LEU A C 1
ATOM 3625 O O . LEU A 1 478 ? -24.546 31.224 43.016 1.00 74.00 478 LEU A O 1
ATOM 3629 N N . GLY A 1 479 ? -26.393 32.402 42.498 1.00 75.44 479 GLY A N 1
ATOM 3630 C CA . GLY A 1 479 ? -25.732 33.394 41.644 1.00 75.44 479 GLY A CA 1
ATOM 3631 C C . GLY A 1 479 ? -25.252 32.862 40.292 1.00 75.44 479 GLY A C 1
ATOM 3632 O O . GLY A 1 479 ? -24.377 33.469 39.680 1.00 75.44 479 GLY A O 1
ATOM 3633 N N . TYR A 1 480 ? -25.793 31.736 39.821 1.00 79.38 480 TYR A N 1
ATOM 3634 C CA . TYR A 1 480 ? -25.448 31.183 38.510 1.00 79.38 480 TYR A CA 1
ATOM 3635 C C . TYR A 1 480 ? -25.892 32.125 37.379 1.00 79.38 480 TYR A C 1
ATOM 3637 O O . TYR A 1 480 ? -26.949 32.756 37.459 1.00 79.38 480 TYR A O 1
ATOM 3645 N N . THR A 1 481 ? -25.121 32.185 36.287 1.00 84.38 481 THR A N 1
ATOM 3646 C CA . THR A 1 481 ? -25.560 32.874 35.063 1.00 84.38 481 THR A CA 1
ATOM 3647 C C . THR A 1 481 ? -26.732 32.125 34.428 1.00 84.38 481 THR A C 1
ATOM 3649 O O . THR A 1 481 ? -26.893 30.920 34.625 1.00 84.38 481 THR A O 1
ATOM 3652 N N . THR A 1 482 ? -27.553 32.814 33.633 1.00 80.25 482 THR A N 1
ATOM 3653 C CA . THR A 1 482 ? -28.666 32.174 32.910 1.00 80.25 482 THR A CA 1
ATOM 3654 C C . THR A 1 482 ? -28.179 31.026 32.020 1.00 80.25 482 THR A C 1
ATOM 3656 O O . THR A 1 482 ? -28.827 29.985 31.957 1.00 80.25 482 THR A O 1
ATOM 3659 N N . GLU A 1 483 ? -27.003 31.174 31.405 1.00 74.50 483 GLU A N 1
ATOM 3660 C CA . GLU A 1 483 ? -26.371 30.122 30.608 1.00 74.50 483 GLU A CA 1
ATOM 3661 C C . GLU A 1 483 ? -25.929 28.930 31.472 1.00 74.50 483 GLU A C 1
ATOM 3663 O O . GLU A 1 483 ? -26.279 27.794 31.159 1.00 74.50 483 GLU A O 1
ATOM 3668 N N . ALA A 1 484 ? -25.239 29.167 32.595 1.00 71.44 484 ALA A N 1
ATOM 3669 C CA . ALA A 1 484 ? -24.795 28.100 33.494 1.00 71.44 484 ALA A CA 1
ATOM 3670 C C . ALA A 1 484 ? -25.978 27.338 34.109 1.00 71.44 484 ALA A C 1
ATOM 3672 O O . ALA A 1 484 ? -25.970 26.112 34.140 1.00 71.44 484 ALA A O 1
ATOM 3673 N N . ALA A 1 485 ? -27.030 28.047 34.525 1.00 78.00 485 ALA A N 1
ATOM 3674 C CA . ALA A 1 485 ? -28.235 27.425 35.057 1.00 78.00 485 ALA A CA 1
ATOM 3675 C C . ALA A 1 485 ? -28.988 26.613 33.992 1.00 78.00 485 ALA A C 1
ATOM 3677 O O . ALA A 1 485 ? -29.465 25.527 34.296 1.00 78.00 485 ALA A O 1
ATOM 3678 N N . SER A 1 486 ? -29.058 27.083 32.739 1.00 79.31 486 SER A N 1
ATOM 3679 C CA . SER A 1 486 ? -29.756 26.369 31.652 1.00 79.31 486 SER A CA 1
ATOM 3680 C C . SER A 1 486 ? -29.172 24.988 31.326 1.00 79.31 486 SER A C 1
ATOM 3682 O O . SER A 1 486 ? -29.864 24.144 30.760 1.00 79.31 486 SER A O 1
ATOM 3684 N N . LYS A 1 487 ? -27.915 24.748 31.716 1.00 74.75 487 LYS A N 1
ATOM 3685 C CA . LYS A 1 487 ? -27.189 23.487 31.525 1.00 74.75 487 LYS A CA 1
ATOM 3686 C C . LYS A 1 487 ? -27.493 22.427 32.587 1.00 74.75 487 LYS A C 1
ATOM 3688 O O . LYS A 1 487 ? -27.113 21.271 32.399 1.00 74.75 487 LYS A O 1
ATOM 3693 N N . VAL A 1 488 ? -28.212 22.789 33.654 1.00 74.31 488 VAL A N 1
ATOM 3694 C CA . VAL A 1 488 ? -28.769 21.824 34.607 1.00 74.31 488 VAL A CA 1
ATOM 3695 C C . VAL A 1 488 ? -30.124 21.347 34.091 1.00 74.31 488 VAL A C 1
ATOM 3697 O O . VAL A 1 488 ? -31.070 22.131 33.988 1.00 74.31 488 VAL A O 1
ATOM 3700 N N . THR A 1 489 ? -30.220 20.067 33.738 1.00 75.06 489 THR A N 1
ATOM 3701 C CA . THR A 1 489 ? -31.393 19.451 33.095 1.00 75.06 489 THR A CA 1
ATOM 3702 C C . THR A 1 489 ? -31.980 18.332 33.947 1.00 75.06 489 THR A C 1
ATOM 3704 O O . THR A 1 489 ? -31.266 17.694 34.720 1.00 75.06 489 THR A O 1
ATOM 3707 N N . VAL A 1 490 ? -33.286 18.094 33.812 1.00 75.06 490 VAL A N 1
ATOM 3708 C CA . VAL A 1 490 ? -34.008 17.019 34.502 1.00 75.06 490 VAL A CA 1
ATOM 3709 C C . VAL A 1 490 ? -34.784 16.209 33.480 1.00 75.06 490 VAL A C 1
ATOM 3711 O O . VAL A 1 490 ? -35.628 16.752 32.772 1.00 75.06 490 VAL A O 1
ATOM 3714 N N . ASN A 1 491 ? -34.515 14.908 33.417 1.00 69.81 491 ASN A N 1
ATOM 3715 C CA . ASN A 1 491 ? -35.111 14.014 32.428 1.00 69.81 491 ASN A CA 1
ATOM 3716 C C . ASN A 1 491 ? -35.820 12.838 33.098 1.00 69.81 491 ASN A C 1
ATOM 3718 O O . ASN A 1 491 ? -35.359 12.336 34.125 1.00 69.81 491 ASN A O 1
ATOM 3722 N N . VAL A 1 492 ? -36.901 12.373 32.467 1.00 61.59 492 VAL A N 1
ATOM 3723 C CA . VAL A 1 492 ? -37.561 11.109 32.811 1.00 61.59 492 VAL A CA 1
ATOM 3724 C C . VAL A 1 492 ? -36.954 9.990 31.970 1.00 61.59 492 VAL A C 1
ATOM 3726 O O . VAL A 1 492 ? -36.894 10.111 30.746 1.00 61.59 492 VAL A O 1
ATOM 3729 N N . GLN A 1 493 ? -36.519 8.902 32.602 1.00 56.31 493 GLN A N 1
ATOM 3730 C CA . GLN A 1 493 ? -36.066 7.687 31.918 1.00 56.31 493 GLN A CA 1
ATOM 3731 C C . GLN A 1 493 ? -36.936 6.489 32.306 1.00 56.31 493 GLN A C 1
ATOM 3733 O O . GLN A 1 493 ? -37.485 6.441 33.403 1.00 56.31 493 GLN A O 1
ATOM 3738 N N . ASN A 1 494 ? -37.116 5.544 31.377 1.00 52.31 494 ASN A N 1
ATOM 3739 C CA . ASN A 1 494 ? -37.874 4.297 31.573 1.00 52.31 494 ASN A CA 1
ATOM 3740 C C . ASN A 1 494 ? -39.312 4.465 32.119 1.00 52.31 494 ASN A C 1
ATOM 3742 O O . ASN A 1 494 ? -39.895 3.519 32.635 1.00 52.31 494 ASN A O 1
ATOM 3746 N N . GLY A 1 495 ? -39.899 5.663 32.019 1.00 50.12 495 GLY A N 1
ATOM 3747 C CA . GLY A 1 495 ? -41.230 5.988 32.546 1.00 50.12 495 GLY A CA 1
ATOM 3748 C C . GLY A 1 495 ? -41.315 6.150 34.070 1.00 50.12 495 GLY A C 1
ATOM 3749 O O . GLY A 1 495 ? -42.307 6.698 34.547 1.00 50.12 495 GLY A O 1
ATOM 3750 N N . THR A 1 496 ? -40.295 5.728 34.827 1.00 49.81 496 THR A N 1
ATOM 3751 C CA . THR A 1 496 ? -40.304 5.730 36.302 1.00 49.81 496 THR A CA 1
ATOM 3752 C C . THR A 1 496 ? -38.990 6.179 36.959 1.00 49.81 496 THR A C 1
ATOM 3754 O O . THR A 1 496 ? -38.765 5.927 38.139 1.00 49.81 496 THR A O 1
ATOM 3757 N N . GLU A 1 497 ? -38.075 6.810 36.226 1.00 51.59 497 GLU A N 1
ATOM 3758 C CA . GLU A 1 497 ? -36.822 7.343 36.780 1.00 51.59 497 GLU A CA 1
ATOM 3759 C C . GLU A 1 497 ? -36.724 8.844 36.524 1.00 51.59 497 GLU A C 1
ATOM 3761 O O . GLU A 1 497 ? -36.999 9.292 35.412 1.00 51.59 497 GLU A O 1
ATOM 3766 N N . ILE A 1 498 ? -36.276 9.617 37.517 1.00 59.19 498 ILE A N 1
ATOM 3767 C CA . ILE A 1 498 ? -35.971 11.046 37.360 1.00 59.19 498 ILE A CA 1
ATOM 3768 C C . ILE A 1 498 ? -34.468 11.248 37.554 1.00 59.19 498 ILE A C 1
ATOM 3770 O O . ILE A 1 498 ? -33.909 10.890 38.591 1.00 59.19 498 ILE A O 1
ATOM 3774 N N . ARG A 1 499 ? -33.812 11.846 36.556 1.00 65.12 499 ARG A N 1
ATOM 3775 C CA . ARG A 1 499 ? -32.371 12.142 36.577 1.00 65.12 499 ARG A CA 1
ATOM 3776 C C . ARG A 1 499 ? -32.118 13.631 36.491 1.00 65.12 499 ARG A C 1
ATOM 3778 O O . ARG A 1 499 ? -32.676 14.279 35.610 1.00 65.12 499 ARG A O 1
ATOM 3785 N N . VAL A 1 500 ? -31.233 14.138 37.348 1.00 65.69 500 VAL A N 1
ATOM 3786 C CA . VAL A 1 500 ? -30.733 15.519 37.291 1.00 65.69 500 VAL A CA 1
ATOM 3787 C C . VAL A 1 500 ? -29.288 15.491 36.809 1.00 65.69 500 VAL A C 1
ATOM 3789 O O . VAL A 1 500 ? -28.459 14.768 37.361 1.00 65.69 500 VAL A O 1
ATOM 3792 N N . ASN A 1 501 ? -28.988 16.269 35.773 1.00 63.38 501 ASN A N 1
ATOM 3793 C CA . ASN A 1 501 ? -27.659 16.358 35.174 1.00 63.38 501 ASN A CA 1
ATOM 3794 C C . ASN A 1 501 ? -27.202 17.812 35.136 1.00 63.38 501 ASN A C 1
ATOM 3796 O O . ASN A 1 501 ? -27.993 18.673 34.759 1.00 63.38 501 ASN A O 1
ATOM 3800 N N . ASP A 1 502 ? -25.930 18.071 35.428 1.00 65.88 502 ASP A N 1
ATOM 3801 C CA . ASP A 1 502 ? -25.280 19.348 35.128 1.00 65.88 502 ASP A CA 1
ATOM 3802 C C . ASP A 1 502 ? -24.238 19.158 34.021 1.00 65.88 502 ASP A C 1
ATOM 3804 O O . ASP A 1 502 ? -23.232 18.472 34.201 1.00 65.88 502 ASP A O 1
ATOM 3808 N N . ALA A 1 503 ? -24.470 19.778 32.863 1.00 57.09 503 ALA A N 1
ATOM 3809 C CA . ALA A 1 503 ? -23.549 19.712 31.731 1.00 57.09 503 ALA A CA 1
ATOM 3810 C C . ALA A 1 503 ? -22.264 20.551 31.920 1.00 57.09 503 ALA A C 1
ATOM 3812 O O . ALA A 1 503 ? -21.412 20.544 31.033 1.00 57.09 503 ALA A O 1
ATOM 3813 N N . ASN A 1 504 ? -22.106 21.274 33.038 1.00 55.03 504 ASN A N 1
ATOM 3814 C CA . ASN A 1 504 ? -20.848 21.942 33.405 1.00 55.03 504 ASN A CA 1
ATOM 3815 C C . ASN A 1 504 ? -19.939 21.099 34.315 1.00 55.03 504 ASN A C 1
ATOM 3817 O O . ASN A 1 504 ? -18.852 21.562 34.652 1.00 55.03 504 ASN A O 1
ATOM 3821 N N . GLY A 1 505 ? -20.361 19.894 34.711 1.00 46.66 505 GLY A N 1
ATOM 3822 C CA . GLY A 1 505 ? -19.564 19.020 35.575 1.00 46.66 505 GLY A CA 1
ATOM 3823 C C . GLY A 1 505 ? -19.682 19.310 37.075 1.00 46.66 505 GLY A C 1
ATOM 3824 O O . GLY A 1 505 ? -18.863 18.803 37.838 1.00 46.66 505 GLY A O 1
ATOM 3825 N N . GLY A 1 506 ? -20.680 20.086 37.514 1.00 53.47 506 GLY A N 1
ATOM 3826 C CA . GLY A 1 506 ? -20.953 20.286 38.935 1.00 53.47 506 GLY A CA 1
ATOM 3827 C C . GLY A 1 506 ? -21.353 18.985 39.640 1.00 53.47 506 GLY A C 1
ATOM 3828 O O . GLY A 1 506 ? -22.063 18.139 39.082 1.00 53.47 506 GLY A O 1
ATOM 3829 N N . VAL A 1 507 ? -20.893 18.808 40.879 1.00 49.00 507 VAL A N 1
ATOM 3830 C CA . VAL A 1 507 ? -21.163 17.593 41.665 1.00 49.00 507 VAL A CA 1
ATOM 3831 C C . VAL A 1 507 ? -22.568 17.686 42.239 1.00 49.00 507 VAL A C 1
ATOM 3833 O O . VAL A 1 507 ? -22.836 18.555 43.065 1.00 49.00 507 VAL A O 1
ATOM 3836 N N . ILE A 1 508 ? -23.456 16.780 41.829 1.00 54.22 508 ILE A N 1
ATOM 3837 C CA . ILE A 1 508 ? -24.824 16.685 42.347 1.00 54.22 508 ILE A CA 1
ATOM 3838 C C . ILE A 1 508 ? -24.899 15.521 43.343 1.00 54.22 508 ILE A C 1
ATOM 3840 O O . ILE A 1 508 ? -24.680 14.379 42.951 1.00 54.22 508 ILE A O 1
ATOM 3844 N N . SER A 1 509 ? -25.247 15.797 44.603 1.00 47.66 509 SER A N 1
ATOM 3845 C CA . SER A 1 509 ? -25.493 14.797 45.658 1.00 47.66 509 SER A CA 1
ATOM 3846 C C . SER A 1 509 ? -26.882 14.987 46.302 1.00 47.66 509 SER A C 1
ATOM 3848 O O . SER A 1 509 ? -27.559 15.986 46.057 1.00 47.66 509 SER A O 1
ATOM 3850 N N . ASP A 1 510 ? -27.364 13.991 47.055 1.00 50.00 510 ASP A N 1
ATOM 3851 C CA . ASP A 1 510 ? -28.552 14.088 47.933 1.00 50.00 510 ASP A CA 1
ATOM 3852 C C . ASP A 1 510 ? -29.875 14.534 47.274 1.00 50.00 510 ASP A C 1
ATOM 3854 O O . ASP A 1 510 ? -30.706 15.201 47.900 1.00 50.00 510 ASP A O 1
ATOM 3858 N N . PHE A 1 511 ? -30.090 14.192 45.997 1.00 57.94 511 PHE A N 1
ATOM 3859 C CA . PHE A 1 511 ? -31.339 14.537 45.314 1.00 57.94 511 PHE A CA 1
ATOM 3860 C C . PHE A 1 511 ? -32.502 13.693 45.854 1.00 57.94 511 PHE A C 1
ATOM 3862 O O . PHE A 1 511 ? -32.437 12.469 45.826 1.00 57.94 511 PHE A O 1
ATOM 3869 N N . SER A 1 512 ? -33.569 14.338 46.327 1.00 55.31 512 SER A N 1
ATOM 3870 C CA . SER A 1 512 ? -34.766 13.691 46.877 1.00 55.31 512 SER A CA 1
ATOM 3871 C C . SER A 1 512 ? -36.037 14.494 46.571 1.00 55.31 512 SER A C 1
ATOM 3873 O O . SER A 1 512 ? -35.990 15.707 46.339 1.00 55.31 512 SER A O 1
ATOM 3875 N N . LEU A 1 513 ? -37.186 13.810 46.574 1.00 58.25 513 LEU A N 1
ATOM 3876 C CA . LEU A 1 513 ? -38.523 14.375 46.379 1.00 58.25 513 LEU A CA 1
ATOM 3877 C C . LEU A 1 513 ? -39.385 14.134 47.620 1.00 58.25 513 LEU A C 1
ATOM 3879 O O . LEU A 1 513 ? -39.360 13.061 48.213 1.00 58.25 513 LEU A O 1
ATOM 3883 N N . SER A 1 514 ? -40.202 15.122 47.979 1.00 53.75 514 SER A N 1
ATOM 3884 C CA . SER A 1 514 ? -41.151 15.038 49.097 1.00 53.75 514 SER A CA 1
ATOM 3885 C C . SER A 1 514 ? -42.604 15.065 48.589 1.00 53.75 514 SER A C 1
ATOM 3887 O O . SER A 1 514 ? -42.996 15.992 47.871 1.00 53.75 514 SER A O 1
ATOM 3889 N N . SER A 1 515 ? -43.417 14.058 48.945 1.00 48.22 515 SER A N 1
ATOM 3890 C CA . SER A 1 515 ? -44.846 13.935 48.576 1.00 48.22 515 SER A CA 1
ATOM 3891 C C . SER A 1 515 ? -45.793 14.122 49.776 1.00 48.22 515 SER A C 1
ATOM 3893 O O . SER A 1 515 ? -45.387 13.946 50.924 1.00 48.22 515 SER A O 1
ATOM 3895 N N . VAL A 1 516 ? -47.062 14.491 49.529 1.00 37.97 516 VAL A N 1
ATOM 3896 C CA . VAL A 1 516 ? -48.113 14.609 50.566 1.00 37.97 516 VAL A CA 1
ATOM 3897 C C . VAL A 1 516 ? -48.879 13.280 50.719 1.00 37.97 516 VAL A C 1
ATOM 3899 O O . VAL A 1 516 ? -49.583 12.876 49.810 1.00 37.97 516 VAL A O 1
ATOM 3902 N N . SER A 1 517 ? -48.782 12.660 51.900 1.00 34.91 517 SER A N 1
ATOM 3903 C CA . SER A 1 517 ? -49.759 11.760 52.560 1.00 34.91 517 SER A CA 1
ATOM 3904 C C . SER A 1 517 ? -50.284 10.466 51.894 1.00 34.91 517 SER A C 1
ATOM 3906 O O . SER A 1 517 ? -50.857 10.468 50.814 1.00 34.91 517 SER A O 1
ATOM 3908 N N . ALA A 1 518 ? -50.215 9.387 52.688 1.00 37.47 518 ALA A N 1
ATOM 3909 C CA . ALA A 1 518 ? -51.195 8.303 52.872 1.00 37.47 518 ALA A CA 1
ATOM 3910 C C . ALA A 1 518 ? -52.124 7.958 51.685 1.00 37.47 518 ALA A C 1
ATOM 3912 O O . ALA A 1 518 ? -53.298 8.316 51.666 1.00 37.47 518 ALA A O 1
ATOM 3913 N N . GLY A 1 519 ? -51.604 7.185 50.731 1.00 35.47 519 GLY A N 1
ATOM 3914 C CA . GLY A 1 519 ? -52.392 6.579 49.649 1.00 35.47 519 GLY A CA 1
ATOM 3915 C C . GLY A 1 519 ? -51.526 5.841 48.630 1.00 35.47 519 GLY A C 1
ATOM 3916 O O . GLY A 1 519 ? -51.878 4.758 48.179 1.00 35.47 519 GLY A O 1
ATOM 3917 N N . SER A 1 520 ? -50.320 6.350 48.379 1.00 30.27 520 SER A N 1
ATOM 3918 C CA . SER A 1 520 ? -49.284 5.673 47.596 1.00 30.27 520 SER A CA 1
ATOM 3919 C C . SER A 1 520 ? -48.214 5.110 48.531 1.00 30.27 520 SER A C 1
ATOM 3921 O O . SER A 1 520 ? -47.572 5.865 49.261 1.00 30.27 520 SER A O 1
ATOM 3923 N N . LYS A 1 521 ? -48.004 3.787 48.533 1.00 31.92 521 LYS A N 1
ATOM 3924 C CA . LYS A 1 521 ? -46.884 3.150 49.248 1.00 31.92 521 LYS A CA 1
ATOM 3925 C C . LYS A 1 521 ? -45.560 3.469 48.542 1.00 31.92 521 LYS A C 1
ATOM 3927 O O . LYS A 1 521 ? -45.024 2.631 47.829 1.00 31.92 521 LYS A O 1
ATOM 3932 N N . ASN A 1 522 ? -45.018 4.659 48.781 1.00 27.28 522 ASN A N 1
ATOM 3933 C CA . ASN A 1 522 ? -43.572 4.856 48.763 1.00 27.28 522 ASN A CA 1
ATOM 3934 C C . ASN A 1 522 ? -43.070 4.545 50.173 1.00 27.28 522 ASN A C 1
ATOM 3936 O O . ASN A 1 522 ? -43.281 5.320 51.104 1.00 27.28 522 ASN A O 1
ATOM 3940 N N . ILE A 1 523 ? -42.469 3.369 50.344 1.00 26.19 523 ILE A N 1
ATOM 3941 C CA . ILE A 1 523 ? -41.821 2.988 51.598 1.00 26.19 523 ILE A CA 1
ATOM 3942 C C . ILE A 1 523 ? -40.430 3.624 51.587 1.00 26.19 523 ILE A C 1
ATOM 3944 O O . ILE A 1 523 ? -39.457 3.015 51.162 1.00 26.19 523 ILE A O 1
ATOM 3948 N N . ILE A 1 524 ? -40.342 4.865 52.053 1.00 30.91 524 ILE A N 1
ATOM 3949 C CA . ILE A 1 524 ? -39.151 5.330 52.761 1.00 30.91 524 ILE A CA 1
ATOM 3950 C C . ILE A 1 524 ? -39.629 5.544 54.189 1.00 30.91 524 ILE A C 1
ATOM 3952 O O . ILE A 1 524 ? -40.348 6.498 54.474 1.00 30.91 524 ILE A O 1
ATOM 3956 N N . ALA A 1 525 ? -39.303 4.605 55.069 1.00 25.83 525 ALA A N 1
ATOM 3957 C CA . ALA A 1 525 ? -39.639 4.694 56.478 1.00 25.83 525 ALA A CA 1
ATOM 3958 C C . ALA A 1 525 ? -38.376 4.455 57.308 1.00 25.83 525 ALA A C 1
ATOM 3960 O O . ALA A 1 525 ? -37.960 3.316 57.500 1.00 25.83 525 ALA A O 1
ATOM 3961 N N . ASN A 1 526 ? -37.812 5.541 57.848 1.00 27.70 526 ASN A N 1
ATOM 3962 C CA . ASN A 1 526 ? -37.059 5.509 59.103 1.00 27.70 526 ASN A CA 1
ATOM 3963 C C . ASN A 1 526 ? -38.062 5.298 60.252 1.00 27.70 526 ASN A C 1
ATOM 3965 O O . ASN A 1 526 ? -38.336 6.206 61.029 1.00 27.70 526 ASN A O 1
ATOM 3969 N N . GLN A 1 527 ? -38.657 4.107 60.334 1.00 30.03 527 GLN A N 1
ATOM 3970 C CA . GLN A 1 527 ? -39.424 3.688 61.506 1.00 30.03 527 GLN A CA 1
ATOM 3971 C C . GLN A 1 527 ? -38.525 2.845 62.407 1.00 30.03 527 GLN A C 1
ATOM 3973 O O . GLN A 1 527 ? -38.093 1.763 62.014 1.00 30.03 527 GLN A O 1
ATOM 3978 N N . LYS A 1 528 ? -38.293 3.295 63.643 1.00 32.94 528 LYS A N 1
ATOM 3979 C CA . LYS A 1 528 ? -37.828 2.412 64.716 1.00 32.94 528 LYS A CA 1
ATOM 3980 C C . LYS A 1 528 ? -39.050 1.966 65.515 1.00 32.94 528 LYS A C 1
ATOM 3982 O O . LYS A 1 528 ? -39.540 2.691 66.373 1.00 32.94 528 LYS A O 1
ATOM 3987 N N . ASN A 1 529 ? -39.557 0.772 65.215 1.00 30.39 529 ASN A N 1
ATOM 3988 C CA . ASN A 1 529 ? -40.547 0.111 66.060 1.00 30.39 529 ASN A CA 1
ATOM 3989 C C . ASN A 1 529 ? -39.837 -0.445 67.300 1.00 30.39 529 ASN A C 1
ATOM 3991 O O . ASN A 1 529 ? -38.988 -1.325 67.181 1.00 30.39 529 ASN A O 1
ATOM 3995 N N . LEU A 1 530 ? -40.184 0.044 68.490 1.00 29.98 530 LEU A N 1
ATOM 3996 C CA . LEU A 1 530 ? -39.840 -0.636 69.737 1.00 29.98 530 LEU A CA 1
ATOM 3997 C C . LEU A 1 530 ? -40.739 -1.871 69.875 1.00 29.98 530 LEU A C 1
ATOM 3999 O O . LEU A 1 530 ? -41.951 -1.749 70.039 1.00 29.98 530 LEU A O 1
ATOM 4003 N N . THR A 1 531 ? -40.162 -3.066 69.786 1.00 30.34 531 THR A N 1
ATOM 4004 C CA . THR A 1 531 ? -40.795 -4.311 70.243 1.00 30.34 531 THR A CA 1
ATOM 4005 C C . THR A 1 531 ? -40.331 -4.580 71.671 1.00 30.34 531 THR A C 1
ATOM 4007 O O . THR A 1 531 ? -39.135 -4.780 71.878 1.00 30.34 531 THR A O 1
ATOM 4010 N N . GLY A 1 532 ? -41.252 -4.565 72.642 1.00 33.78 532 GLY A N 1
ATOM 4011 C CA . GLY A 1 532 ? -40.948 -4.938 74.031 1.00 33.78 532 GLY A CA 1
ATOM 4012 C C . GLY A 1 532 ? -41.589 -4.100 75.143 1.00 33.78 532 GLY A C 1
ATOM 4013 O O . GLY A 1 532 ? -40.981 -3.977 76.200 1.00 33.78 532 GLY A O 1
ATOM 4014 N N . VAL A 1 533 ? -42.782 -3.526 74.952 1.00 34.44 533 VAL A N 1
ATOM 4015 C CA . VAL A 1 533 ? -43.572 -2.988 76.075 1.00 34.44 533 VAL A CA 1
ATOM 4016 C C . VAL A 1 533 ? -44.943 -3.655 76.040 1.00 34.44 533 VAL A C 1
ATOM 4018 O O . VAL A 1 533 ? -45.804 -3.247 75.266 1.00 34.44 533 VAL A O 1
ATOM 4021 N N . ASP A 1 534 ? -45.114 -4.716 76.829 1.00 39.22 534 ASP A N 1
ATOM 4022 C CA . ASP A 1 534 ? -46.438 -5.250 77.152 1.00 39.22 534 ASP A CA 1
ATOM 4023 C C . ASP A 1 534 ? -47.115 -4.266 78.112 1.00 39.22 534 ASP A C 1
ATOM 4025 O O . ASP A 1 534 ? -46.665 -4.081 79.245 1.00 39.22 534 ASP A O 1
ATOM 4029 N N . ALA A 1 535 ? -48.203 -3.628 77.682 1.00 39.53 535 ALA A N 1
ATOM 4030 C CA . ALA A 1 535 ? -49.042 -2.828 78.571 1.00 39.53 535 ALA A CA 1
ATOM 4031 C C . ALA A 1 535 ? -49.979 -3.722 79.387 1.00 39.53 535 ALA A C 1
ATOM 4033 O O . ALA A 1 535 ? -51.198 -3.658 79.235 1.00 39.53 535 ALA A O 1
ATOM 4034 N N . MET A 1 536 ? -49.418 -4.542 80.277 1.00 42.97 536 MET A N 1
ATOM 4035 C CA . MET A 1 536 ? -50.235 -5.186 81.307 1.00 42.97 536 MET A CA 1
ATOM 4036 C C . MET A 1 536 ? -50.363 -4.388 82.608 1.00 42.97 536 MET A C 1
ATOM 4038 O O . MET A 1 536 ? -51.221 -4.749 83.401 1.00 42.97 536 MET A O 1
ATOM 4042 N N . GLU A 1 537 ? -49.670 -3.257 82.797 1.00 46.34 537 GLU A N 1
ATOM 4043 C CA . GLU A 1 537 ? -50.001 -2.289 83.861 1.00 46.34 537 GLU A CA 1
ATOM 4044 C C . GLU A 1 537 ? -49.711 -0.847 83.403 1.00 46.34 537 GLU A C 1
ATOM 4046 O O . GLU A 1 537 ? -48.586 -0.351 83.486 1.00 46.34 537 GLU A O 1
ATOM 4051 N N . VAL A 1 538 ? -50.730 -0.146 82.892 1.00 51.47 538 VAL A N 1
ATOM 4052 C CA . VAL A 1 538 ? -50.646 1.301 82.638 1.00 51.47 538 VAL A CA 1
ATOM 4053 C C . VAL A 1 538 ? -50.700 2.010 83.995 1.00 51.47 538 VAL A C 1
ATOM 4055 O O . VAL A 1 538 ? -51.766 2.312 84.521 1.00 51.47 538 VAL A O 1
ATOM 4058 N N . GLY A 1 539 ? -49.536 2.198 84.618 1.00 53.62 539 GLY A N 1
ATOM 4059 C CA . GLY A 1 539 ? -49.441 2.924 85.881 1.00 53.62 539 GLY A CA 1
ATOM 4060 C C . GLY A 1 539 ? -48.181 2.645 86.676 1.00 53.62 539 GLY A C 1
ATOM 4061 O O . GLY A 1 539 ? -48.268 1.929 87.661 1.00 53.62 539 GLY A O 1
ATOM 4062 N N . ASP A 1 540 ? -47.050 3.237 86.261 1.00 56.69 540 ASP A N 1
ATOM 4063 C CA . ASP A 1 540 ? -45.991 3.762 87.146 1.00 56.69 540 ASP A CA 1
ATOM 4064 C C . ASP A 1 540 ? -44.714 4.121 86.338 1.00 56.69 540 ASP A C 1
ATOM 4066 O O . ASP A 1 540 ? -43.685 3.458 86.441 1.00 56.69 540 ASP A O 1
ATOM 4070 N N . TYR A 1 541 ? -44.735 5.196 85.533 1.00 61.38 541 TYR A N 1
ATOM 4071 C CA . TYR A 1 541 ? -43.528 5.774 84.906 1.00 61.38 541 TYR A CA 1
ATOM 4072 C C . TYR A 1 541 ? -43.312 7.210 85.387 1.00 61.38 541 TYR A C 1
ATOM 4074 O O . TYR A 1 541 ? -44.241 8.009 85.424 1.00 61.38 541 TYR A O 1
ATOM 4082 N N . THR A 1 542 ? -42.081 7.552 85.771 1.00 64.81 542 THR A N 1
ATOM 4083 C CA . THR A 1 542 ? -41.756 8.857 86.381 1.00 64.81 542 THR A CA 1
ATOM 4084 C C . THR A 1 542 ? -41.108 9.844 85.415 1.00 64.81 542 THR A C 1
ATOM 4086 O O . THR A 1 542 ? -41.184 11.051 85.641 1.00 64.81 542 THR A O 1
ATOM 4089 N N . ALA A 1 543 ? -40.497 9.360 84.333 1.00 73.06 543 ALA A N 1
ATOM 4090 C CA . ALA A 1 543 ? -39.866 10.201 83.322 1.00 73.06 543 ALA A CA 1
ATOM 4091 C C . ALA A 1 543 ? -39.795 9.500 81.960 1.00 73.06 543 ALA A C 1
ATOM 4093 O O . ALA A 1 543 ? -39.749 8.268 81.894 1.00 73.06 543 ALA A O 1
ATOM 4094 N N . LEU A 1 544 ? -39.726 10.303 80.898 1.00 78.50 544 LEU A N 1
ATOM 4095 C CA . LEU A 1 544 ? -39.386 9.877 79.541 1.00 78.50 544 LEU A CA 1
ATOM 4096 C C . LEU A 1 544 ? -38.185 10.687 79.044 1.00 78.50 544 LEU A C 1
ATOM 4098 O O . LEU A 1 544 ? -38.211 11.917 79.101 1.00 78.50 544 LEU A O 1
ATOM 4102 N N . THR A 1 545 ? -37.169 9.997 78.534 1.00 71.38 545 THR A N 1
ATOM 4103 C CA . THR A 1 545 ? -36.007 10.597 77.868 1.00 71.38 545 THR A CA 1
ATOM 4104 C C . THR A 1 545 ? -35.967 10.139 76.416 1.00 71.38 545 THR A C 1
ATOM 4106 O O . THR A 1 545 ? -36.121 8.949 76.142 1.00 71.38 545 THR A O 1
ATOM 4109 N N . MET A 1 546 ? -35.783 11.071 75.483 1.00 73.94 546 MET A N 1
ATOM 4110 C CA . MET A 1 546 ? -35.688 10.797 74.047 1.00 73.94 546 MET A CA 1
ATOM 4111 C C . MET A 1 546 ? -34.588 11.637 73.411 1.00 73.94 546 MET A C 1
ATOM 4113 O O . MET A 1 546 ? -34.523 12.832 73.671 1.00 73.94 546 MET A O 1
ATOM 4117 N N . ASP A 1 547 ? -33.783 11.046 72.534 1.00 65.94 547 ASP A N 1
ATOM 4118 C CA . ASP A 1 547 ? -32.800 11.780 71.730 1.00 65.94 547 ASP A CA 1
ATOM 4119 C C . ASP A 1 547 ? -33.300 11.893 70.288 1.00 65.94 547 ASP A C 1
ATOM 4121 O O . ASP A 1 547 ? -33.493 10.875 69.615 1.00 65.94 547 ASP A O 1
ATOM 4125 N N . ILE A 1 548 ? -33.521 13.123 69.813 1.00 70.38 548 ILE A N 1
ATOM 4126 C CA . ILE A 1 548 ? -34.050 13.417 68.475 1.00 70.38 548 ILE A CA 1
ATOM 4127 C C . ILE A 1 548 ? -33.093 14.387 67.776 1.00 70.38 548 ILE A C 1
ATOM 4129 O O . ILE A 1 548 ? -32.931 15.536 68.185 1.00 70.38 548 ILE A O 1
ATOM 4133 N N . GLY A 1 549 ? -32.428 13.927 66.713 1.00 67.69 549 GLY A N 1
ATOM 4134 C CA . GLY A 1 549 ? -31.344 14.693 66.094 1.00 67.69 549 GLY A CA 1
ATOM 4135 C C . GLY A 1 549 ? -30.163 14.854 67.057 1.00 67.69 549 GLY A C 1
ATOM 4136 O O . GLY A 1 549 ? -29.637 13.855 67.532 1.00 67.69 549 GLY A O 1
ATOM 4137 N N . ASN A 1 550 ? -29.749 16.093 67.339 1.00 68.50 550 ASN A N 1
ATOM 4138 C CA . ASN A 1 550 ? -28.685 16.398 68.310 1.00 68.50 550 ASN A CA 1
ATOM 4139 C C . ASN A 1 550 ? -29.228 16.831 69.688 1.00 68.50 550 ASN A C 1
ATOM 4141 O O . ASN A 1 550 ? -28.434 17.177 70.562 1.00 68.50 550 ASN A O 1
ATOM 4145 N N . ASP A 1 551 ? -30.552 16.831 69.878 1.00 70.75 551 ASP A N 1
ATOM 4146 C CA . ASP A 1 551 ? -31.212 17.357 71.073 1.00 70.75 551 ASP A CA 1
ATOM 4147 C C . ASP A 1 551 ? -31.804 16.233 71.939 1.00 70.75 551 ASP A C 1
ATOM 4149 O O . ASP A 1 551 ? -32.426 15.295 71.436 1.00 70.75 551 ASP A O 1
ATOM 4153 N N . THR A 1 552 ? -31.658 16.359 73.262 1.00 79.19 552 THR A N 1
ATOM 4154 C CA . THR A 1 552 ? -32.241 15.432 74.246 1.00 79.19 552 THR A CA 1
ATOM 4155 C C . THR A 1 552 ? -33.504 16.029 74.868 1.00 79.19 552 THR A C 1
ATOM 4157 O O . THR A 1 552 ? -33.472 17.047 75.565 1.00 79.19 552 THR A O 1
ATOM 4160 N N . VAL A 1 553 ? -34.631 15.354 74.674 1.00 79.50 553 VAL A N 1
ATOM 4161 C CA . VAL A 1 553 ? -35.937 15.661 75.256 1.00 79.50 553 VAL A CA 1
ATOM 4162 C C . VAL A 1 553 ? -36.103 14.893 76.567 1.00 79.50 553 VAL A C 1
ATOM 4164 O O . VAL A 1 553 ? -36.175 13.669 76.575 1.00 79.50 553 VAL A O 1
ATOM 4167 N N . ASN A 1 554 ? -36.215 15.615 77.683 1.00 80.19 554 ASN A N 1
ATOM 4168 C CA . ASN A 1 554 ? -36.500 15.050 79.006 1.00 80.19 554 ASN A CA 1
ATOM 4169 C C . ASN A 1 554 ? -37.863 15.543 79.506 1.00 80.19 554 ASN A C 1
ATOM 4171 O O . ASN A 1 554 ? -38.060 16.752 79.656 1.00 80.19 554 ASN A O 1
ATOM 4175 N N . LEU A 1 555 ? -38.784 14.618 79.783 1.00 81.69 555 LEU A N 1
ATOM 4176 C CA . LEU A 1 555 ? -40.154 14.906 80.215 1.00 81.69 555 LEU A CA 1
ATOM 4177 C C . LEU A 1 555 ? -40.420 14.336 81.613 1.00 81.69 555 LEU A C 1
ATOM 4179 O O . LEU A 1 555 ? -40.144 13.164 81.872 1.00 81.69 555 LEU A O 1
ATOM 4183 N N . ASP A 1 556 ? -41.013 15.151 82.492 1.00 75.25 556 ASP A N 1
ATOM 4184 C CA . ASP A 1 556 ? -41.548 14.695 83.781 1.00 75.25 556 ASP A CA 1
ATOM 4185 C C . ASP A 1 556 ? -42.988 14.186 83.595 1.00 75.25 556 ASP A C 1
ATOM 4187 O O . ASP A 1 556 ? -43.858 14.898 83.062 1.00 75.25 556 ASP A O 1
ATOM 4191 N N . LEU A 1 557 ? -43.218 12.941 84.022 1.00 74.12 557 LEU A N 1
ATOM 4192 C CA . LEU A 1 557 ? -44.488 12.227 83.885 1.00 74.12 557 LEU A CA 1
ATOM 4193 C C . LEU A 1 557 ? -45.229 12.046 85.217 1.00 74.12 557 LEU A C 1
ATOM 4195 O O . LEU A 1 557 ? -46.284 11.423 85.227 1.00 74.12 557 LEU A O 1
ATOM 4199 N N . LYS A 1 558 ? -44.741 12.620 86.328 1.00 66.38 558 LYS A N 1
ATOM 4200 C CA . LYS A 1 558 ? -45.361 12.474 87.663 1.00 66.38 558 LYS A CA 1
ATOM 4201 C C . LYS A 1 558 ? -46.814 12.955 87.751 1.00 66.38 558 LYS A C 1
ATOM 4203 O O . LYS A 1 558 ? -47.545 12.467 88.606 1.00 66.38 558 LYS A O 1
ATOM 4208 N N . ASP A 1 559 ? -47.210 13.882 86.879 1.00 60.41 559 ASP A N 1
ATOM 4209 C CA . ASP A 1 559 ? -48.560 14.463 86.831 1.00 60.41 559 ASP A CA 1
ATOM 4210 C C . ASP A 1 559 ? -49.431 13.886 85.692 1.00 60.41 559 ASP A C 1
ATOM 4212 O O . ASP A 1 559 ? -50.540 14.369 85.464 1.00 60.41 559 ASP A O 1
ATOM 4216 N N . ALA A 1 560 ? -48.933 12.905 84.926 1.00 63.47 560 ALA A N 1
ATOM 4217 C CA . ALA A 1 560 ? -49.696 12.273 83.850 1.00 63.47 560 ALA A CA 1
ATOM 4218 C C . ALA A 1 560 ? -50.560 11.137 84.425 1.00 63.47 560 ALA A C 1
ATOM 4220 O O . ALA A 1 560 ? -50.016 10.163 84.935 1.00 63.47 560 ALA A O 1
ATOM 4221 N N . ASP A 1 561 ? -51.891 11.261 84.353 1.00 58.09 561 ASP A N 1
ATOM 4222 C CA . ASP A 1 561 ? -52.830 10.204 84.761 1.00 58.09 561 ASP A CA 1
ATOM 4223 C C . ASP A 1 561 ? -52.809 9.067 83.717 1.00 58.09 561 ASP A C 1
ATOM 4225 O O . ASP A 1 561 ? -53.201 9.297 82.569 1.00 58.09 561 ASP A O 1
ATOM 4229 N N . PRO A 1 562 ? -52.323 7.859 84.061 1.00 60.22 562 PRO A N 1
ATOM 4230 C CA . PRO A 1 562 ? -52.093 6.786 83.103 1.00 60.22 562 PRO A CA 1
ATOM 4231 C C . PRO A 1 562 ? -53.287 5.819 83.012 1.00 60.22 562 PRO A C 1
ATOM 4233 O O . PRO A 1 562 ? -53.126 4.690 82.570 1.00 60.22 562 PRO A O 1
ATOM 4236 N N . SER A 1 563 ? -54.489 6.216 83.435 1.00 55.59 563 SER A N 1
ATOM 4237 C CA . SER A 1 563 ? -55.655 5.319 83.465 1.00 55.59 563 SER A CA 1
ATOM 4238 C C . SER A 1 563 ? -56.173 4.871 82.084 1.00 55.59 563 SER A C 1
ATOM 4240 O O . SER A 1 563 ? -56.894 3.876 82.010 1.00 55.59 563 SER A O 1
ATOM 4242 N N . ASP A 1 564 ? -55.788 5.553 80.998 1.00 66.56 564 ASP A N 1
ATOM 4243 C CA . ASP A 1 564 ? -56.140 5.215 79.612 1.00 66.56 564 ASP A CA 1
ATOM 4244 C C . ASP A 1 564 ? -54.944 5.467 78.672 1.00 66.56 564 ASP A C 1
ATOM 4246 O O . ASP A 1 564 ? -54.352 6.551 78.671 1.00 66.56 564 ASP A O 1
ATOM 4250 N N . LEU A 1 565 ? -54.589 4.468 77.855 1.00 68.00 565 LEU A N 1
ATOM 4251 C CA . LEU A 1 565 ? -53.467 4.528 76.915 1.00 68.00 565 LEU A CA 1
ATOM 4252 C C . LEU A 1 565 ? -53.658 5.605 75.833 1.00 68.00 565 LEU A C 1
ATOM 4254 O O . LEU A 1 565 ? -52.675 6.213 75.404 1.00 68.00 565 LEU A O 1
ATOM 4258 N N . ASP A 1 566 ? -54.897 5.882 75.418 1.00 68.00 566 ASP A N 1
ATOM 4259 C CA . ASP A 1 566 ? -55.195 6.940 74.448 1.00 68.00 566 ASP A CA 1
ATOM 4260 C C . ASP A 1 566 ? -54.901 8.318 75.042 1.00 68.00 566 ASP A C 1
ATOM 4262 O O . ASP A 1 566 ? -54.195 9.127 74.434 1.00 68.00 566 ASP A O 1
ATOM 4266 N N . VAL A 1 567 ? -55.361 8.551 76.273 1.00 72.19 567 VAL A N 1
ATOM 4267 C CA . VAL A 1 567 ? -55.118 9.800 77.009 1.00 72.19 567 VAL A CA 1
ATOM 4268 C C . VAL A 1 567 ? -53.627 9.965 77.303 1.00 72.19 567 VAL A C 1
ATOM 4270 O O . VAL A 1 567 ? -53.069 11.042 77.091 1.00 72.19 567 VAL A O 1
ATOM 4273 N N . PHE A 1 568 ? -52.953 8.892 77.716 1.00 74.75 568 PHE A N 1
ATOM 4274 C CA . PHE A 1 568 ? -51.522 8.904 78.002 1.00 74.75 568 PHE A CA 1
ATOM 4275 C C . PHE A 1 568 ? -50.677 9.190 76.748 1.00 74.75 568 PHE A C 1
ATOM 4277 O O . PHE A 1 568 ? -49.752 10.003 76.804 1.00 74.75 568 PHE A O 1
ATOM 4284 N N . SER A 1 569 ? -51.023 8.597 75.598 1.00 72.94 569 SER A N 1
ATOM 4285 C CA . SER A 1 569 ? -50.335 8.855 74.323 1.00 72.94 569 SER A CA 1
ATOM 4286 C C . SER A 1 569 ? -50.464 10.315 73.871 1.00 72.94 569 SER A C 1
ATOM 4288 O O . SER A 1 569 ? -49.471 10.912 73.452 1.00 72.94 569 SER A O 1
ATOM 4290 N N . GLN A 1 570 ? -51.639 10.928 74.060 1.00 78.31 570 GLN A N 1
ATOM 4291 C CA . GLN A 1 570 ? -51.872 12.336 73.735 1.00 78.31 570 GLN A CA 1
ATOM 4292 C C . GLN A 1 570 ? -51.101 13.278 74.672 1.00 78.31 570 GLN A C 1
ATOM 4294 O O . GLN A 1 570 ? -50.483 14.238 74.216 1.00 78.31 570 GLN A O 1
ATOM 4299 N N . VAL A 1 571 ? -51.062 12.986 75.978 1.00 78.69 571 VAL A N 1
ATOM 4300 C CA . VAL A 1 571 ? -50.283 13.774 76.953 1.00 78.69 571 VAL A CA 1
ATOM 4301 C C . VAL A 1 571 ? -48.785 13.716 76.644 1.00 78.69 571 VAL A C 1
ATOM 4303 O O . VAL A 1 571 ? -48.094 14.735 76.733 1.00 78.69 571 VAL A O 1
ATOM 4306 N N . LEU A 1 572 ? -48.273 12.542 76.262 1.00 80.56 572 LEU A N 1
ATOM 4307 C CA . LEU A 1 572 ? -46.887 12.389 75.821 1.00 80.56 572 LEU A CA 1
ATOM 4308 C C . LEU A 1 572 ? -46.613 13.166 74.535 1.00 80.56 572 LEU A C 1
ATOM 4310 O O . LEU A 1 572 ? -45.580 13.832 74.451 1.00 80.56 572 LEU A O 1
ATOM 4314 N N . GLN A 1 573 ? -47.528 13.128 73.564 1.00 85.06 573 GLN A N 1
ATOM 4315 C CA . GLN A 1 573 ? -47.407 13.904 72.334 1.00 85.06 573 GLN A CA 1
ATOM 4316 C C . GLN A 1 573 ? -47.300 15.403 72.641 1.00 85.06 573 GLN A C 1
ATOM 4318 O O . GLN A 1 573 ? -46.318 16.037 72.253 1.00 85.06 573 GLN A O 1
ATOM 4323 N N . ASP A 1 574 ? -48.243 15.953 73.402 1.00 84.69 574 ASP A N 1
ATOM 4324 C CA . ASP A 1 574 ? -48.309 17.388 73.684 1.00 84.69 574 ASP A CA 1
ATOM 4325 C C . ASP A 1 574 ? -47.076 17.874 74.469 1.00 84.69 574 ASP A C 1
ATOM 4327 O O . ASP A 1 574 ? -46.468 18.891 74.122 1.00 84.69 574 ASP A O 1
ATOM 4331 N N . LYS A 1 575 ? -46.642 17.117 75.492 1.00 85.88 575 LYS A N 1
ATOM 4332 C CA . LYS A 1 575 ? -45.420 17.424 76.260 1.00 85.88 575 LYS A CA 1
ATOM 4333 C C . LYS A 1 575 ? -44.152 17.329 75.404 1.00 85.88 575 LYS A C 1
ATOM 4335 O O . LYS A 1 575 ? -43.265 18.168 75.562 1.00 85.88 575 LYS A O 1
ATOM 4340 N N . THR A 1 576 ? -44.058 16.353 74.496 1.00 83.62 576 THR A N 1
ATOM 4341 C CA . THR A 1 576 ? -42.906 16.208 73.582 1.00 83.62 576 THR A CA 1
ATOM 4342 C C . THR A 1 576 ? -42.801 17.407 72.648 1.00 83.62 576 THR A C 1
ATOM 4344 O O . THR A 1 576 ? -41.744 18.030 72.557 1.00 83.62 576 THR A O 1
ATOM 4347 N N . GLN A 1 577 ? -43.909 17.787 72.009 1.00 86.38 577 GLN A N 1
ATOM 4348 C CA . GLN A 1 577 ? -43.931 18.905 71.067 1.00 86.38 577 GLN A CA 1
ATOM 4349 C C . GLN A 1 577 ? -43.649 20.241 71.765 1.00 86.38 577 GLN A C 1
ATOM 4351 O O . GLN A 1 577 ? -42.854 21.040 71.270 1.00 86.38 577 GLN A O 1
ATOM 4356 N N . ALA A 1 578 ? -44.223 20.466 72.952 1.00 86.31 578 ALA A N 1
ATOM 4357 C CA . ALA A 1 578 ? -43.932 21.653 73.752 1.00 86.31 578 ALA A CA 1
ATOM 4358 C C . ALA A 1 578 ? -42.443 21.741 74.126 1.00 86.31 578 ALA A C 1
ATOM 4360 O O . ALA A 1 578 ? -41.839 22.809 74.007 1.00 86.31 578 ALA A O 1
ATOM 4361 N N . LYS A 1 579 ? -41.827 20.616 74.520 1.00 84.69 579 LYS A N 1
ATOM 4362 C CA . LYS A 1 579 ? -40.416 20.596 74.917 1.00 84.69 579 LYS A CA 1
ATOM 4363 C C . LYS A 1 579 ? -39.459 20.836 73.749 1.00 84.69 579 LYS A C 1
ATOM 4365 O O . LYS A 1 579 ? -38.451 21.510 73.930 1.00 84.69 579 LYS A O 1
ATOM 4370 N N . LEU A 1 580 ? -39.780 20.340 72.556 1.00 80.62 580 LEU A N 1
ATOM 4371 C CA . LEU A 1 580 ? -39.001 20.611 71.342 1.00 80.62 580 LEU A CA 1
ATOM 4372 C C . LEU A 1 580 ? -39.055 22.095 70.951 1.00 80.62 580 LEU A C 1
ATOM 4374 O O . LEU A 1 580 ? -38.030 22.674 70.596 1.00 80.62 580 LEU A O 1
ATOM 4378 N N . ILE A 1 581 ? -40.215 22.746 71.102 1.00 84.69 581 ILE A N 1
ATOM 4379 C CA . ILE A 1 581 ? -40.335 24.199 70.892 1.00 84.69 581 ILE A CA 1
ATOM 4380 C C . ILE A 1 581 ? -39.470 24.970 71.902 1.00 84.69 581 ILE A C 1
ATOM 4382 O O . ILE A 1 581 ? -38.795 25.926 71.521 1.00 84.69 581 ILE A O 1
ATOM 4386 N N . GLU A 1 582 ? -39.425 24.548 73.173 1.00 83.69 582 GLU A N 1
ATOM 4387 C CA . GLU A 1 582 ? -38.511 25.135 74.171 1.00 83.69 582 GLU A CA 1
ATOM 4388 C C . GLU A 1 582 ? -37.029 24.963 73.802 1.00 83.69 582 GLU A C 1
ATOM 4390 O O . GLU A 1 582 ? -36.222 25.841 74.103 1.00 83.69 582 GLU A O 1
ATOM 4395 N N . LEU A 1 583 ? -36.674 23.856 73.143 1.00 75.56 583 LEU A N 1
ATOM 4396 C CA . LEU A 1 583 ? -35.320 23.575 72.651 1.00 75.56 583 LEU A CA 1
ATOM 4397 C C . LEU A 1 583 ? -34.985 24.323 71.346 1.00 75.56 583 LEU A C 1
ATOM 4399 O O . LEU A 1 583 ? -33.885 24.182 70.822 1.00 75.56 583 LEU A O 1
ATOM 4403 N N . GLY A 1 584 ? -35.893 25.173 70.851 1.00 72.06 584 GLY A N 1
ATOM 4404 C CA . GLY A 1 584 ? -35.656 26.074 69.721 1.00 72.06 584 GLY A CA 1
ATOM 4405 C C . GLY A 1 584 ? -36.203 25.587 68.380 1.00 72.06 584 GLY A C 1
ATOM 4406 O O . GLY A 1 584 ? -35.986 26.256 67.370 1.00 72.06 584 GLY A O 1
ATOM 4407 N N . TRP A 1 585 ? -36.931 24.469 68.355 1.00 79.12 585 TRP A N 1
ATOM 4408 C CA . TRP A 1 585 ? -37.579 23.978 67.141 1.00 79.12 585 TRP A CA 1
ATOM 4409 C C . TRP A 1 585 ? -38.770 24.867 66.773 1.00 79.12 585 TRP A C 1
ATOM 4411 O O . TRP A 1 585 ? -39.496 25.368 67.639 1.00 79.12 585 TRP A O 1
ATOM 4421 N N . SER A 1 586 ? -39.017 25.059 65.478 1.00 74.81 586 SER A N 1
ATOM 4422 C CA . SER A 1 586 ? -40.216 25.775 65.045 1.00 74.81 586 SER A CA 1
ATOM 4423 C C . SER A 1 586 ? -41.482 24.996 65.410 1.00 74.81 586 SER A C 1
ATOM 4425 O O . SER A 1 586 ? -41.487 23.770 65.520 1.00 74.81 586 SER A O 1
ATOM 4427 N N . THR A 1 587 ? -42.609 25.703 65.531 1.00 61.91 587 THR A N 1
ATOM 4428 C CA . THR A 1 587 ? -43.921 25.082 65.794 1.00 61.91 587 THR A CA 1
ATOM 4429 C C . THR A 1 587 ? -44.273 24.031 64.738 1.00 61.91 587 THR A C 1
ATOM 4431 O O . THR A 1 587 ? -44.954 23.053 65.030 1.00 61.91 587 THR A O 1
ATOM 4434 N N . PHE A 1 588 ? -43.789 24.226 63.507 1.00 62.19 588 PHE A N 1
ATOM 4435 C CA . PHE A 1 588 ? -43.954 23.267 62.425 1.00 62.19 588 PHE A CA 1
ATOM 4436 C C . PHE A 1 588 ? -43.067 22.031 62.620 1.00 62.19 588 PHE A C 1
ATOM 4438 O O . PHE A 1 588 ? -43.594 20.925 62.564 1.00 62.19 588 PHE A O 1
ATOM 4445 N N . GLU A 1 589 ? -41.771 22.191 62.900 1.00 62.88 589 GLU A N 1
ATOM 4446 C CA . GLU A 1 589 ? -40.843 21.067 63.120 1.00 62.88 589 GLU A CA 1
ATOM 4447 C C . GLU A 1 589 ? -41.249 20.224 64.330 1.00 62.88 589 GLU A C 1
ATOM 4449 O O . GLU A 1 589 ? -41.338 19.005 64.222 1.00 62.88 589 GLU A O 1
ATOM 4454 N N . ALA A 1 590 ? -41.615 20.858 65.447 1.00 69.81 590 ALA A N 1
ATOM 4455 C CA . ALA A 1 590 ? -42.105 20.142 66.620 1.00 69.81 590 ALA A CA 1
ATOM 4456 C C . ALA A 1 590 ? -43.393 19.352 66.323 1.00 69.81 590 ALA A C 1
ATOM 4458 O O . ALA A 1 590 ? -43.544 18.231 66.796 1.00 69.81 590 ALA A O 1
ATOM 4459 N N . SER A 1 591 ? -44.296 19.878 65.482 1.00 66.75 591 SER A N 1
ATOM 4460 C CA . SER A 1 591 ? -45.532 19.173 65.097 1.00 66.75 591 SER A CA 1
ATOM 4461 C C . SER A 1 591 ? -45.306 17.913 64.248 1.00 66.75 591 SER A C 1
ATOM 4463 O O . SER A 1 591 ? -46.225 17.105 64.114 1.00 66.75 591 SER A O 1
ATOM 4465 N N . GLN A 1 592 ? -44.112 17.748 63.662 1.00 67.81 592 GLN A N 1
ATOM 4466 C CA . GLN A 1 592 ? -43.741 16.555 62.893 1.00 67.81 592 GLN A CA 1
ATOM 4467 C C . GLN A 1 592 ? -43.314 15.380 63.789 1.00 67.81 592 GLN A C 1
ATOM 4469 O O . GLN A 1 592 ? -43.296 14.240 63.321 1.00 67.81 592 GLN A O 1
ATOM 4474 N N . VAL A 1 593 ? -43.037 15.625 65.075 1.00 70.62 593 VAL A N 1
ATOM 4475 C CA . VAL A 1 593 ? -42.802 14.568 66.063 1.00 70.62 593 VAL A CA 1
ATOM 4476 C C . VAL A 1 593 ? -44.142 14.144 66.663 1.00 70.62 593 VAL A C 1
ATOM 4478 O O . VAL A 1 593 ? -44.852 14.941 67.276 1.00 70.62 593 VAL A O 1
ATOM 4481 N N . THR A 1 594 ? -44.513 12.881 66.471 1.00 70.06 594 THR A N 1
ATOM 4482 C CA . THR A 1 594 ? -45.808 12.310 66.864 1.00 70.06 594 THR A CA 1
ATOM 4483 C C . THR A 1 594 ? -45.622 11.116 67.793 1.00 70.06 594 THR A C 1
ATOM 4485 O O . THR A 1 594 ? -44.692 10.326 67.629 1.00 70.06 594 THR A O 1
ATOM 4488 N N . VAL A 1 595 ? -46.524 10.991 68.768 1.00 77.31 595 VAL A N 1
ATOM 4489 C CA . VAL A 1 595 ? -46.613 9.846 69.681 1.00 77.31 595 VAL A CA 1
ATOM 4490 C C . VAL A 1 595 ? -48.026 9.297 69.561 1.00 77.31 595 VAL A C 1
ATOM 4492 O O . VAL A 1 595 ? -48.982 10.025 69.796 1.00 77.31 595 VAL A O 1
ATOM 4495 N N . THR A 1 596 ? -48.175 8.047 69.128 1.00 68.31 596 THR A N 1
ATOM 4496 C CA . THR A 1 596 ? -49.491 7.439 68.853 1.00 68.31 596 THR A CA 1
ATOM 4497 C C . THR A 1 596 ? -49.551 6.010 69.373 1.00 68.31 596 THR A C 1
ATOM 4499 O O . THR A 1 596 ? -48.512 5.368 69.507 1.00 68.31 596 THR A O 1
ATOM 4502 N N . LYS A 1 597 ? -50.746 5.482 69.664 1.00 63.75 597 LYS A N 1
ATOM 4503 C CA . LYS A 1 597 ? -50.907 4.041 69.915 1.00 63.75 597 LYS A CA 1
ATOM 4504 C C . LYS A 1 597 ? -50.777 3.235 68.620 1.00 63.75 597 LYS A C 1
ATOM 4506 O O . LYS A 1 597 ? -51.200 3.691 67.557 1.00 63.75 597 LYS A O 1
ATOM 4511 N N . ASP A 1 598 ? -50.231 2.029 68.714 1.00 58.81 598 ASP A N 1
ATOM 4512 C CA . ASP A 1 598 ? -50.187 1.086 67.598 1.00 58.81 598 ASP A CA 1
ATOM 4513 C C . ASP A 1 598 ? -51.608 0.548 67.327 1.00 58.81 598 ASP A C 1
ATOM 4515 O O . ASP A 1 598 ? -52.216 -0.055 68.213 1.00 58.81 598 ASP A O 1
ATOM 4519 N N . PRO A 1 599 ? -52.187 0.757 66.130 1.00 52.16 599 PRO A N 1
ATOM 4520 C CA . PRO A 1 599 ? -53.542 0.301 65.827 1.00 52.16 599 PRO A CA 1
ATOM 4521 C C . PRO A 1 599 ? -53.638 -1.217 65.607 1.00 52.16 599 PRO A C 1
ATOM 4523 O O . PRO A 1 599 ? -54.747 -1.738 65.508 1.00 52.16 599 PRO A O 1
ATOM 4526 N N . LEU A 1 600 ? -52.505 -1.920 65.486 1.00 47.38 600 LEU A N 1
ATOM 4527 C CA . LEU A 1 600 ? -52.444 -3.354 65.190 1.00 47.38 600 LEU A CA 1
ATOM 4528 C C . LEU A 1 600 ? -52.031 -4.202 66.402 1.00 47.38 600 LEU A C 1
ATOM 4530 O O . LEU A 1 600 ? -52.144 -5.426 66.337 1.00 47.38 600 LEU A O 1
ATOM 4534 N N . VAL A 1 601 ? -51.560 -3.576 67.488 1.00 49.34 601 VAL A N 1
ATOM 4535 C CA . VAL A 1 601 ? -51.081 -4.256 68.703 1.00 49.34 601 VAL A CA 1
ATOM 4536 C C . VAL A 1 601 ? -51.561 -3.502 69.946 1.00 49.34 601 VAL A C 1
ATOM 4538 O O . VAL A 1 601 ? -51.141 -2.373 70.199 1.00 49.34 601 VAL A O 1
ATOM 4541 N N . GLU A 1 602 ? -52.437 -4.130 70.733 1.00 49.31 602 GLU A N 1
ATOM 4542 C CA . GLU A 1 602 ? -52.977 -3.556 71.971 1.00 49.31 602 GLU A CA 1
ATOM 4543 C C . GLU A 1 602 ? -51.845 -3.326 72.991 1.00 49.31 602 GLU A C 1
ATOM 4545 O O . GLU A 1 602 ? -51.024 -4.210 73.222 1.00 49.31 602 GLU A O 1
ATOM 4550 N N . GLY A 1 603 ? -51.759 -2.118 73.563 1.00 54.09 603 GLY A N 1
ATOM 4551 C CA . GLY A 1 603 ? -50.753 -1.784 74.579 1.00 54.09 603 GLY A CA 1
ATOM 4552 C C . GLY A 1 603 ? -49.457 -1.115 74.101 1.00 54.09 603 GLY A C 1
ATOM 4553 O O . GLY A 1 603 ? -48.614 -0.768 74.923 1.00 54.09 603 GLY A O 1
ATOM 4554 N N . LYS A 1 604 ? -49.272 -0.888 72.797 1.00 58.72 604 LYS A N 1
ATOM 4555 C CA . LYS A 1 604 ? -47.998 -0.392 72.249 1.00 58.72 604 LYS A CA 1
ATOM 4556 C C . LYS A 1 604 ? -48.062 1.078 71.818 1.00 58.72 604 LYS A C 1
ATOM 4558 O O . LYS A 1 604 ? -49.041 1.513 71.218 1.00 58.72 604 LYS A O 1
ATOM 4563 N N . LEU A 1 605 ? -46.994 1.836 72.090 1.00 61.81 605 LEU A N 1
ATOM 4564 C CA . LEU A 1 605 ? -46.815 3.228 71.653 1.00 61.81 605 LEU A CA 1
ATOM 4565 C C . LEU A 1 605 ? -45.775 3.329 70.527 1.00 61.81 605 LEU A C 1
ATOM 4567 O O . LEU A 1 605 ? -44.765 2.626 70.528 1.00 61.81 605 LEU A O 1
ATOM 4571 N N . ILE A 1 606 ? -46.013 4.238 69.584 1.00 62.91 606 ILE A N 1
ATOM 4572 C CA . ILE A 1 606 ? -45.167 4.536 68.428 1.00 62.91 606 ILE A CA 1
ATOM 4573 C C . ILE A 1 606 ? -44.723 5.997 68.516 1.00 62.91 606 ILE A C 1
ATOM 4575 O O . ILE A 1 606 ? -45.560 6.900 68.517 1.00 62.91 606 ILE A O 1
ATOM 4579 N N . PHE A 1 607 ? -43.408 6.215 68.538 1.00 69.62 607 PHE A N 1
ATOM 4580 C CA . PHE A 1 607 ? -42.770 7.529 68.440 1.00 69.62 607 PHE A CA 1
ATOM 4581 C C . PHE A 1 607 ? -42.225 7.706 67.025 1.00 69.62 607 PHE A C 1
ATOM 4583 O O . PHE A 1 607 ? -41.522 6.829 66.521 1.00 69.62 607 PHE A O 1
ATOM 4590 N N . ASN A 1 608 ? -42.551 8.817 66.373 1.00 64.00 608 ASN A N 1
ATOM 4591 C CA . ASN A 1 608 ? -42.203 9.035 64.975 1.00 64.00 608 ASN A CA 1
ATOM 4592 C C . ASN A 1 608 ? -41.856 10.503 64.719 1.00 64.00 608 ASN A C 1
ATOM 4594 O O . ASN A 1 608 ? -42.631 11.372 65.107 1.00 64.00 608 ASN A O 1
ATOM 4598 N N . ASP A 1 609 ? -40.747 10.770 64.028 1.00 62.25 609 ASP A N 1
ATOM 4599 C CA . ASP A 1 609 ? -40.440 12.093 63.478 1.00 62.25 609 ASP A CA 1
ATOM 4600 C C . ASP A 1 609 ? -40.507 12.041 61.951 1.00 62.25 609 ASP A C 1
ATOM 4602 O O . ASP A 1 609 ? -39.681 11.406 61.294 1.00 62.25 609 ASP A O 1
ATOM 4606 N N . VAL A 1 610 ? -41.487 12.736 61.376 1.00 50.22 610 VAL A N 1
ATOM 4607 C CA . VAL A 1 610 ? -41.603 12.875 59.916 1.00 50.22 610 VAL A CA 1
ATOM 4608 C C . VAL A 1 610 ? -40.839 14.090 59.371 1.00 50.22 610 VAL A C 1
ATOM 4610 O O . VAL A 1 610 ? -40.826 14.311 58.161 1.00 50.22 610 VAL A O 1
ATOM 4613 N N . GLY A 1 611 ? -40.177 14.860 60.243 1.00 50.88 611 GLY A N 1
ATOM 4614 C CA . GLY A 1 611 ? -39.297 15.982 59.909 1.00 50.88 611 GLY A CA 1
ATOM 4615 C C . GLY A 1 611 ? -37.888 15.570 59.472 1.00 50.88 611 GLY A C 1
ATOM 4616 O O . GLY A 1 611 ? -37.153 16.408 58.954 1.00 50.88 611 GLY A O 1
ATOM 4617 N N . GLY A 1 612 ? -37.528 14.289 59.617 1.00 46.75 612 GLY A N 1
ATOM 4618 C CA . GLY A 1 612 ? -36.270 13.722 59.122 1.00 46.75 612 GLY A CA 1
ATOM 4619 C C . GLY A 1 612 ? -35.107 13.748 60.117 1.00 46.75 612 GLY A C 1
ATOM 4620 O O . GLY A 1 612 ? -33.990 13.385 59.745 1.00 46.75 612 GLY A O 1
ATOM 4621 N N . HIS A 1 613 ? -35.346 14.122 61.372 1.00 53.62 613 HIS A N 1
ATOM 4622 C CA . HIS A 1 613 ? -34.364 14.012 62.441 1.00 53.62 613 HIS A CA 1
ATOM 4623 C C . HIS A 1 613 ? -34.434 12.592 63.013 1.00 53.62 613 HIS A C 1
ATOM 4625 O O . HIS A 1 613 ? -35.504 12.054 63.295 1.00 53.62 613 HIS A O 1
ATOM 4631 N N . GLN A 1 614 ? -33.290 11.921 63.143 1.00 53.28 614 GLN A N 1
ATOM 4632 C CA . GLN A 1 614 ? -33.281 10.545 63.641 1.00 53.28 614 GLN A CA 1
ATOM 4633 C C . GLN A 1 614 ? -33.659 10.511 65.127 1.00 53.28 614 GLN A C 1
ATOM 4635 O O . GLN A 1 614 ? -32.998 11.163 65.937 1.00 53.28 614 GLN A O 1
ATOM 4640 N N . ILE A 1 615 ? -34.672 9.714 65.491 1.00 53.19 615 ILE A N 1
ATOM 4641 C CA . ILE A 1 615 ? -34.932 9.341 66.888 1.00 53.19 615 ILE A CA 1
ATOM 4642 C C . ILE A 1 615 ? -33.932 8.244 67.260 1.00 53.19 615 ILE A C 1
ATOM 4644 O O . ILE A 1 615 ? -34.069 7.085 66.859 1.00 53.19 615 ILE A O 1
ATOM 4648 N N . GLN A 1 616 ? -32.890 8.619 67.993 1.00 52.19 616 GLN A N 1
ATOM 4649 C CA . GLN A 1 616 ? -31.770 7.733 68.306 1.00 52.19 616 GLN A CA 1
ATOM 4650 C C . GLN A 1 616 ? -32.108 6.820 69.492 1.00 52.19 616 GLN A C 1
ATOM 4652 O O . GLN A 1 616 ? -31.852 5.607 69.454 1.00 52.19 616 GLN A O 1
ATOM 4657 N N . SER A 1 617 ? -32.754 7.383 70.516 1.00 56.50 617 SER A N 1
ATOM 4658 C CA . SER A 1 617 ? -33.115 6.692 71.753 1.00 56.50 617 SER A CA 1
ATOM 4659 C C . SER A 1 617 ? -34.484 7.151 72.275 1.00 56.50 617 SER A C 1
ATOM 4661 O O . SER A 1 617 ? -34.894 8.291 72.061 1.00 56.50 617 SER A O 1
ATOM 4663 N N . VAL A 1 618 ? -35.197 6.241 72.944 1.00 55.44 618 VAL A N 1
ATOM 4664 C CA . VAL A 1 618 ? -36.420 6.511 73.714 1.00 55.44 618 VAL A CA 1
ATOM 4665 C C . VAL A 1 618 ? -36.373 5.597 74.936 1.00 55.44 618 VAL A C 1
ATOM 4667 O O . VAL A 1 618 ? -36.244 4.382 74.783 1.00 55.44 618 VAL A O 1
ATOM 4670 N N . ALA A 1 619 ? -36.453 6.163 76.136 1.00 56.66 619 ALA A N 1
ATOM 4671 C CA . ALA A 1 619 ? -36.382 5.431 77.395 1.00 56.66 619 ALA A CA 1
ATOM 4672 C C . ALA A 1 619 ? -37.437 5.940 78.384 1.00 56.66 619 ALA A C 1
ATOM 4674 O O . ALA A 1 619 ? -37.486 7.129 78.701 1.00 56.66 619 ALA A O 1
ATOM 4675 N N . LEU A 1 620 ? -38.264 5.025 78.895 1.00 64.25 620 LEU A N 1
ATOM 4676 C CA . LEU A 1 620 ? -39.215 5.277 79.978 1.00 64.25 620 LEU A CA 1
ATOM 4677 C C . LEU A 1 620 ? -38.624 4.785 81.300 1.00 64.25 620 LEU A C 1
ATOM 4679 O O . LEU A 1 620 ? -38.135 3.660 81.381 1.00 64.25 620 LEU A O 1
ATOM 4683 N N . THR A 1 621 ? -38.694 5.611 82.343 1.00 59.12 621 THR A N 1
ATOM 4684 C CA . THR A 1 621 ? -38.192 5.258 83.679 1.00 59.12 621 THR A CA 1
ATOM 4685 C C . THR A 1 621 ? -39.351 4.786 84.563 1.00 59.12 621 THR A C 1
ATOM 4687 O O . THR A 1 621 ? -40.152 5.632 84.982 1.00 59.12 621 THR A O 1
ATOM 4690 N N . PRO A 1 622 ? -39.483 3.477 84.861 1.00 53.22 622 PRO A N 1
ATOM 4691 C CA . PRO A 1 622 ? -40.530 2.973 85.748 1.00 53.22 622 PRO A CA 1
ATOM 4692 C C . PRO A 1 622 ? -40.332 3.462 87.190 1.00 53.22 622 PRO A C 1
ATOM 4694 O O . PRO A 1 622 ? -39.217 3.769 87.620 1.00 53.22 622 PRO A O 1
ATOM 4697 N N . ARG A 1 623 ? -41.416 3.548 87.960 1.00 53.97 623 ARG A N 1
ATOM 4698 C CA . ARG A 1 623 ? -41.384 3.860 89.390 1.00 53.97 623 ARG A CA 1
ATOM 4699 C C . ARG A 1 623 ? -40.792 2.656 90.115 1.00 53.97 623 ARG A C 1
ATOM 4701 O O . ARG A 1 623 ? -41.317 1.551 90.063 1.00 53.97 623 ARG A O 1
ATOM 4708 N N . THR A 1 624 ? -39.661 2.849 90.773 1.00 43.59 624 THR A N 1
ATOM 4709 C CA . THR A 1 624 ? -38.948 1.758 91.433 1.00 43.59 624 THR A CA 1
ATOM 4710 C C . THR A 1 624 ? -39.631 1.363 92.743 1.00 43.59 624 THR A C 1
ATOM 4712 O O . THR A 1 624 ? -39.565 2.077 93.741 1.00 43.59 624 THR A O 1
ATOM 4715 N N . THR A 1 625 ? -40.212 0.164 92.782 1.00 40.72 625 THR A N 1
ATOM 4716 C CA . THR A 1 625 ? -40.084 -0.696 93.967 1.00 40.72 625 THR A CA 1
ATOM 4717 C C . THR A 1 625 ? -39.173 -1.867 93.581 1.00 40.72 625 THR A C 1
ATOM 4719 O O . THR A 1 625 ? -39.215 -2.344 92.455 1.00 40.72 625 THR A O 1
ATOM 4722 N N . GLY A 1 626 ? -38.191 -2.167 94.434 1.00 36.34 626 GLY A N 1
ATOM 4723 C CA . GLY A 1 626 ? -36.909 -2.756 94.028 1.00 36.34 626 GLY A CA 1
ATOM 4724 C C . GLY A 1 626 ? -36.907 -4.189 93.463 1.00 36.34 626 GLY A C 1
ATOM 4725 O O . GLY A 1 626 ? -37.843 -4.950 93.659 1.00 36.34 626 GLY A O 1
ATOM 4726 N N . LEU A 1 627 ? -35.737 -4.528 92.891 1.00 29.05 627 LEU A N 1
ATOM 4727 C CA . LEU A 1 627 ? -35.224 -5.813 92.357 1.00 29.05 627 LEU A CA 1
ATOM 4728 C C . LEU A 1 627 ? -35.382 -6.117 90.842 1.00 29.05 627 LEU A C 1
ATOM 4730 O O . LEU A 1 627 ? -36.321 -6.755 90.399 1.00 29.05 627 LEU A O 1
ATOM 4734 N N . ASN A 1 628 ? -34.353 -5.690 90.098 1.00 30.36 628 ASN A N 1
ATOM 4735 C CA . ASN A 1 628 ? -33.485 -6.377 89.113 1.00 30.36 628 ASN A CA 1
ATOM 4736 C C . ASN A 1 628 ? -33.973 -7.518 88.164 1.00 30.36 628 ASN A C 1
ATOM 4738 O O . ASN A 1 628 ? -34.386 -8.576 88.628 1.00 30.36 628 ASN A O 1
ATOM 4742 N N . LEU A 1 629 ? -33.607 -7.332 86.872 1.00 26.55 629 LEU A N 1
ATOM 4743 C CA . LEU A 1 629 ? -33.449 -8.240 85.698 1.00 26.55 629 LEU A CA 1
ATOM 4744 C C . LEU A 1 629 ? -34.578 -8.264 84.626 1.00 26.55 629 LEU A C 1
ATOM 4746 O O . LEU A 1 629 ? -35.685 -8.699 84.929 1.00 26.55 629 LEU A O 1
ATOM 4750 N N . PRO A 1 630 ? -34.303 -7.878 83.352 1.00 30.02 630 PRO A N 1
ATOM 4751 C CA . PRO A 1 630 ? -35.251 -8.006 82.242 1.00 30.02 630 PRO A CA 1
ATOM 4752 C C . PRO A 1 630 ? -35.114 -9.338 81.478 1.00 30.02 630 PRO A C 1
ATOM 4754 O O . PRO A 1 630 ? -34.017 -9.771 81.125 1.00 30.02 630 PRO A O 1
ATOM 4757 N N . VAL A 1 631 ? -36.270 -9.943 81.199 1.00 26.83 631 VAL A N 1
ATOM 4758 C CA . VAL A 1 631 ? -36.516 -11.144 80.384 1.00 26.83 631 VAL A CA 1
ATOM 4759 C C . VAL A 1 631 ? -36.984 -10.715 78.983 1.00 26.83 631 VAL A C 1
ATOM 4761 O O . VAL A 1 631 ? -37.788 -9.794 78.863 1.00 26.83 631 VAL A O 1
ATOM 4764 N N . ALA A 1 632 ? -36.499 -11.386 77.934 1.00 27.45 632 ALA A N 1
ATOM 4765 C CA . ALA A 1 632 ? -37.017 -11.312 76.561 1.00 27.45 632 ALA A CA 1
ATOM 4766 C C . ALA A 1 632 ? -38.131 -12.371 76.319 1.00 27.45 632 ALA A C 1
ATOM 4768 O O . ALA A 1 632 ? -38.148 -13.385 77.020 1.00 27.45 632 ALA A O 1
ATOM 4769 N N . PRO A 1 633 ? -39.058 -12.175 75.354 1.00 27.52 633 PRO A N 1
ATOM 4770 C CA . PRO A 1 633 ? -40.284 -12.974 75.207 1.00 27.52 633 PRO A CA 1
ATOM 4771 C C . PRO A 1 633 ? -40.098 -14.287 74.419 1.00 27.52 633 PRO A C 1
ATOM 4773 O O . PRO A 1 633 ? -39.323 -14.356 73.468 1.00 27.52 633 PRO A O 1
ATOM 4776 N N . VAL A 1 634 ? -40.883 -15.310 74.782 1.00 26.52 634 VAL A N 1
ATOM 4777 C CA . VAL A 1 634 ? -40.990 -16.630 74.127 1.00 26.52 634 VAL A CA 1
ATOM 4778 C C . VAL A 1 634 ? -42.356 -16.762 73.441 1.00 26.52 634 VAL A C 1
ATOM 4780 O O . VAL A 1 634 ? -43.381 -16.479 74.052 1.00 26.52 634 VAL A O 1
ATOM 4783 N N . MET A 1 635 ? -42.379 -17.283 72.211 1.00 23.03 635 MET A N 1
ATOM 4784 C CA . MET A 1 635 ? -43.543 -17.926 71.582 1.00 23.03 635 MET A CA 1
ATOM 4785 C C . MET A 1 635 ? -43.072 -19.196 70.863 1.00 23.03 635 MET A C 1
ATOM 4787 O O . MET A 1 635 ? -42.119 -19.127 70.092 1.00 23.03 635 MET A O 1
ATOM 4791 N N . THR A 1 636 ? -43.745 -20.333 71.086 1.00 29.31 636 THR A N 1
ATOM 4792 C CA . THR A 1 636 ? -44.310 -21.218 70.034 1.00 29.31 636 THR A CA 1
ATOM 4793 C C . THR A 1 636 ? -44.879 -22.521 70.612 1.00 29.31 636 THR A C 1
ATOM 4795 O O . THR A 1 636 ? -44.373 -23.084 71.581 1.00 29.31 636 THR A O 1
ATOM 4798 N N . SER A 1 637 ? -45.951 -23.013 69.983 1.00 33.66 637 SER A N 1
ATOM 4799 C CA . SER A 1 637 ? -46.483 -24.367 70.136 1.00 33.66 637 SER A CA 1
ATOM 4800 C C . SER A 1 637 ? -46.153 -25.213 68.895 1.00 33.66 637 SER A C 1
ATOM 4802 O O . SER A 1 637 ? -46.691 -24.941 67.828 1.00 33.66 637 SER A O 1
ATOM 4804 N N . GLY A 1 638 ? -45.340 -26.261 69.063 1.00 45.69 638 GLY A N 1
ATOM 4805 C CA . GLY A 1 638 ? -45.636 -27.619 68.577 1.00 45.69 638 GLY A CA 1
ATOM 4806 C C . GLY A 1 638 ? -45.514 -28.009 67.090 1.00 45.69 638 GLY A C 1
ATOM 4807 O O . GLY A 1 638 ? -46.465 -28.604 66.598 1.00 45.69 638 GLY A O 1
ATOM 4808 N N . GLU A 1 639 ? -44.370 -27.832 66.415 1.00 41.84 639 GLU A N 1
ATOM 4809 C CA . GLU A 1 639 ? -44.060 -28.525 65.139 1.00 41.84 639 GLU A CA 1
ATOM 4810 C C . GLU A 1 639 ? -42.639 -29.131 65.161 1.00 41.84 639 GLU A C 1
ATOM 4812 O O . GLU A 1 639 ? -41.690 -28.479 65.592 1.00 41.84 639 GLU A O 1
ATOM 4817 N N . SER A 1 640 ? -42.482 -30.385 64.713 1.00 45.50 640 SER A N 1
ATOM 4818 C CA . SER A 1 640 ? -41.170 -31.009 64.471 1.00 45.50 640 SER A CA 1
ATOM 4819 C C . SER A 1 640 ? -40.749 -30.774 63.024 1.00 45.50 640 SER A C 1
ATOM 4821 O O . SER A 1 640 ? -41.525 -31.045 62.112 1.00 45.50 640 SER A O 1
ATOM 4823 N N . THR A 1 641 ? -39.521 -30.319 62.792 1.00 45.56 641 THR A N 1
ATOM 4824 C CA . THR A 1 641 ? -38.997 -30.038 61.445 1.00 45.56 641 THR A CA 1
ATOM 4825 C C . THR A 1 641 ? -37.927 -31.063 61.049 1.00 45.56 641 THR A C 1
ATOM 4827 O O . THR A 1 641 ? -37.216 -31.603 61.900 1.00 45.56 641 THR A O 1
ATOM 4830 N N . LEU A 1 642 ? -37.848 -31.381 59.748 1.00 45.81 642 LEU A N 1
ATOM 4831 C CA . LEU A 1 642 ? -36.827 -32.261 59.162 1.00 45.81 642 LEU A CA 1
ATOM 4832 C C . LEU A 1 642 ? -35.865 -31.419 58.311 1.00 45.81 642 LEU A C 1
ATOM 4834 O O . LEU A 1 642 ? -36.295 -30.757 57.364 1.00 45.81 642 LEU A O 1
ATOM 4838 N N . THR A 1 643 ? -34.567 -31.455 58.614 1.00 49.25 643 THR A N 1
ATOM 4839 C CA . THR A 1 643 ? -33.525 -30.729 57.868 1.00 49.25 643 THR A CA 1
ATOM 4840 C C . THR A 1 643 ? -32.548 -31.684 57.178 1.00 49.25 643 THR A C 1
ATOM 4842 O O . THR A 1 643 ? -32.238 -32.754 57.706 1.00 49.25 643 THR A O 1
ATOM 4845 N N . LEU A 1 644 ? -32.084 -31.295 55.982 1.00 42.44 644 LEU A N 1
ATOM 4846 C CA . LEU A 1 644 ? -31.078 -32.008 55.189 1.00 42.44 644 LEU A CA 1
ATOM 4847 C C . LEU A 1 644 ? -29.775 -31.199 55.170 1.00 42.44 644 LEU A C 1
ATOM 4849 O O . LEU A 1 644 ? -29.812 -30.003 54.880 1.00 42.44 644 LEU A O 1
ATOM 4853 N N . GLU A 1 645 ? -28.643 -31.850 55.430 1.00 47.88 645 GLU A N 1
ATOM 4854 C CA . GLU A 1 645 ? -27.311 -31.231 55.394 1.00 47.88 645 GLU A CA 1
ATOM 4855 C C . GLU A 1 645 ? -26.298 -32.138 54.671 1.00 47.88 645 GLU A C 1
ATOM 4857 O O . GLU A 1 645 ? -26.333 -33.357 54.836 1.00 47.88 645 GLU A O 1
ATOM 4862 N N . GLY A 1 646 ? -25.372 -31.542 53.907 1.00 46.22 646 GLY A N 1
ATOM 4863 C CA . GLY A 1 646 ? -24.184 -32.223 53.364 1.00 46.22 646 GLY A CA 1
ATOM 4864 C C . GLY A 1 646 ? -24.451 -33.238 52.247 1.00 46.22 646 GLY A C 1
ATOM 4865 O O . GLY A 1 646 ? -24.247 -34.432 52.442 1.00 46.22 646 GLY A O 1
ATOM 4866 N N . VAL A 1 647 ? -24.883 -32.771 51.072 1.00 46.28 647 VAL A N 1
ATOM 4867 C CA . VAL A 1 647 ? -25.057 -33.617 49.878 1.00 46.28 647 VAL A CA 1
ATOM 4868 C C . VAL A 1 647 ? -23.750 -33.638 49.074 1.00 46.28 647 VAL A C 1
ATOM 4870 O O . VAL A 1 647 ? -23.442 -32.654 48.410 1.00 46.28 647 VAL A O 1
ATOM 4873 N N . ASP A 1 648 ? -23.003 -34.746 49.115 1.00 46.44 648 ASP A N 1
ATOM 4874 C CA . ASP A 1 648 ? -21.782 -34.947 48.307 1.00 46.44 648 ASP A CA 1
ATOM 4875 C C . ASP A 1 648 ? -21.949 -36.114 47.323 1.00 46.44 648 ASP A C 1
ATOM 4877 O O . ASP A 1 648 ? -22.309 -37.227 47.724 1.00 46.44 648 ASP A O 1
ATOM 4881 N N . PHE A 1 649 ? -21.624 -35.897 46.046 1.00 48.50 649 PHE A N 1
ATOM 4882 C CA . PHE A 1 649 ? -21.738 -36.908 44.986 1.00 48.50 649 PHE A CA 1
ATOM 4883 C C . PHE A 1 649 ? -20.483 -37.781 44.855 1.00 48.50 649 PHE A C 1
ATOM 4885 O O . PHE A 1 649 ? -19.352 -37.297 44.909 1.00 48.50 649 PHE A O 1
ATOM 4892 N N . GLY A 1 650 ? -20.681 -39.083 44.639 1.00 47.59 650 GLY A N 1
ATOM 4893 C CA . GLY A 1 650 ? -19.617 -40.011 44.249 1.00 47.59 650 GLY A CA 1
ATOM 4894 C C . GLY A 1 650 ? -19.254 -39.884 42.763 1.00 47.59 650 GLY A C 1
ATOM 4895 O O . GLY A 1 650 ? -20.104 -39.609 41.925 1.00 47.59 650 GLY A O 1
ATOM 4896 N N . ALA A 1 651 ? -17.986 -40.110 42.410 1.00 41.12 651 ALA A N 1
ATOM 4897 C CA . ALA A 1 651 ? -17.431 -39.854 41.072 1.00 41.12 651 ALA A CA 1
ATOM 4898 C C . ALA A 1 651 ? -17.789 -40.890 39.968 1.00 41.12 651 ALA A C 1
ATOM 4900 O O . ALA A 1 651 ? -17.067 -40.979 38.973 1.00 41.12 651 ALA A O 1
ATOM 4901 N N . ALA A 1 652 ? -18.840 -41.704 40.125 1.00 46.56 652 ALA A N 1
ATOM 4902 C CA . ALA A 1 652 ? -19.142 -42.826 39.223 1.00 46.56 652 ALA A CA 1
ATOM 4903 C C . ALA A 1 652 ? -20.323 -42.538 38.261 1.00 46.56 652 ALA A C 1
ATOM 4905 O O . ALA A 1 652 ? -21.275 -41.869 38.660 1.00 46.56 652 ALA A O 1
ATOM 4906 N N . PRO A 1 653 ? -20.279 -43.018 36.999 1.00 47.09 653 PRO A N 1
ATOM 4907 C CA . PRO A 1 653 ? -21.392 -42.912 36.050 1.00 47.09 653 PRO A CA 1
ATOM 4908 C C . PRO A 1 653 ? -22.560 -43.842 36.426 1.00 47.09 653 PRO A C 1
ATOM 4910 O O . PRO A 1 653 ? -22.324 -44.953 36.887 1.00 47.09 653 PRO A O 1
ATOM 4913 N N . VAL A 1 654 ? -23.797 -43.397 36.168 1.00 47.59 654 VAL A N 1
ATOM 4914 C CA . VAL A 1 654 ? -25.043 -44.093 36.547 1.00 47.59 654 VAL A CA 1
ATOM 4915 C C . VAL A 1 654 ? -25.207 -45.407 35.775 1.00 47.59 654 VAL A C 1
ATOM 4917 O O . VAL A 1 654 ? -25.681 -45.411 34.638 1.00 47.59 654 VAL A O 1
ATOM 4920 N N . ASP A 1 655 ? -24.818 -46.529 36.376 1.00 49.28 655 ASP A N 1
ATOM 4921 C CA . ASP A 1 655 ? -25.292 -47.861 36.002 1.00 49.28 655 ASP A CA 1
ATOM 4922 C C . ASP A 1 655 ? -26.461 -48.296 36.907 1.00 49.28 655 ASP A C 1
ATOM 4924 O O . ASP A 1 655 ? -26.953 -47.520 37.718 1.00 49.28 655 ASP A O 1
ATOM 4928 N N . THR A 1 656 ? -27.005 -49.489 36.657 1.00 47.03 656 THR A N 1
ATOM 4929 C CA . THR A 1 656 ? -28.354 -50.004 36.991 1.00 47.03 656 THR A CA 1
ATOM 4930 C C . THR A 1 656 ? -28.784 -50.052 38.477 1.00 47.03 656 THR A C 1
ATOM 4932 O O . THR A 1 656 ? -29.690 -50.812 38.817 1.00 47.03 656 THR A O 1
ATOM 4935 N N . GLU A 1 657 ? -28.193 -49.259 39.368 1.00 52.53 657 GLU A N 1
ATOM 4936 C CA . GLU A 1 657 ? -28.552 -49.151 40.787 1.00 52.53 657 GLU A CA 1
ATOM 4937 C C . GLU A 1 657 ? -29.254 -47.816 41.131 1.00 52.53 657 GLU A C 1
ATOM 4939 O O . GLU A 1 657 ? -29.110 -46.814 40.433 1.00 52.53 657 GLU A O 1
ATOM 4944 N N . SER A 1 658 ? -30.069 -47.819 42.200 1.00 55.41 658 SER A N 1
ATOM 4945 C CA . SER A 1 658 ? -30.919 -46.692 42.647 1.00 55.41 658 SER A CA 1
ATOM 4946 C C . SER A 1 658 ? -30.145 -45.368 42.749 1.00 55.41 658 SER A C 1
ATOM 4948 O O . SER A 1 658 ? -29.011 -45.344 43.214 1.00 55.41 658 SER A O 1
ATOM 4950 N N . LEU A 1 659 ? -30.775 -44.239 42.401 1.00 54.72 659 LEU A N 1
ATOM 4951 C CA . LEU A 1 659 ? -30.182 -42.886 42.437 1.00 54.72 659 LEU A CA 1
ATOM 4952 C C . LEU A 1 659 ? -29.575 -42.527 43.809 1.00 54.72 659 LEU A C 1
ATOM 4954 O O . LEU A 1 659 ? -28.651 -41.723 43.904 1.00 54.72 659 LEU A O 1
ATOM 4958 N N . LEU A 1 660 ? -30.061 -43.177 44.871 1.00 54.88 660 LEU A N 1
ATOM 4959 C CA . LEU A 1 660 ? -29.560 -43.046 46.236 1.00 54.88 660 LEU A CA 1
ATOM 4960 C C . LEU A 1 660 ? -28.118 -43.561 46.424 1.00 54.88 660 LEU A C 1
ATOM 4962 O O . LEU A 1 660 ? -27.433 -43.073 47.319 1.00 54.88 660 LEU A O 1
ATOM 4966 N N . SER A 1 661 ? -27.629 -44.483 45.582 1.00 54.53 661 SER A N 1
ATOM 4967 C CA . SER A 1 661 ? -26.258 -45.025 45.654 1.00 54.53 661 SER A CA 1
ATOM 4968 C C . SER A 1 661 ? -25.174 -44.028 45.222 1.00 54.53 661 SER A C 1
ATOM 4970 O O . SER A 1 661 ? -23.994 -44.239 45.504 1.00 54.53 661 SER A O 1
ATOM 4972 N N . HIS A 1 662 ? -25.563 -42.920 44.582 1.00 53.91 662 HIS A N 1
ATOM 4973 C CA . HIS A 1 662 ? -24.650 -41.889 44.082 1.00 53.91 662 HIS A CA 1
ATOM 4974 C C . HIS A 1 662 ? -24.346 -40.791 45.112 1.00 53.91 662 HIS A C 1
ATOM 4976 O O . HIS A 1 662 ? -23.458 -39.963 44.888 1.00 53.91 662 HIS A O 1
ATOM 4982 N N . PHE A 1 663 ? -25.035 -40.794 46.258 1.00 53.31 663 PHE A N 1
ATOM 4983 C CA . PHE A 1 663 ? -24.733 -39.909 47.378 1.00 53.31 663 PHE A CA 1
ATOM 4984 C C . PHE A 1 663 ? -23.702 -40.569 48.295 1.00 53.31 663 PHE A C 1
ATOM 4986 O O . PHE A 1 663 ? -23.937 -41.624 48.884 1.00 53.31 663 PHE A O 1
ATOM 4993 N N . SER A 1 664 ? -22.540 -39.938 48.440 1.00 52.97 664 SER A N 1
ATOM 4994 C CA . SER A 1 664 ? -21.482 -40.417 49.336 1.00 52.97 664 SER A CA 1
ATOM 4995 C C . SER A 1 664 ? -21.855 -40.234 50.810 1.00 52.97 664 SER A C 1
ATOM 4997 O O . SER A 1 664 ? -21.472 -41.056 51.651 1.00 52.97 664 SER A O 1
ATOM 4999 N N . SER A 1 665 ? -22.654 -39.205 51.111 1.00 53.78 665 SER A N 1
ATOM 5000 C CA . SER A 1 665 ? -23.327 -39.055 52.392 1.00 53.78 665 SER A CA 1
ATOM 5001 C C . SER A 1 665 ? -24.656 -38.307 52.276 1.00 53.78 665 SER A C 1
ATOM 5003 O O . SER A 1 665 ? -24.851 -37.509 51.360 1.00 53.78 665 SER A O 1
ATOM 5005 N N . LEU A 1 666 ? -25.583 -38.609 53.186 1.00 52.66 666 LEU A N 1
ATOM 5006 C CA . LEU A 1 666 ? -26.874 -37.933 53.294 1.00 52.66 666 LEU A CA 1
ATOM 5007 C C . LEU A 1 666 ? -27.256 -37.835 54.772 1.00 52.66 666 LEU A C 1
ATOM 5009 O O . LEU A 1 666 ? -27.432 -38.862 55.434 1.00 52.66 666 LEU A O 1
ATOM 5013 N N . LYS A 1 667 ? -27.353 -36.614 55.307 1.00 57.38 667 LYS A N 1
ATOM 5014 C CA . LYS A 1 667 ? -27.667 -36.399 56.721 1.00 57.38 667 LYS A CA 1
ATOM 5015 C C . LYS A 1 667 ? -29.072 -35.833 56.895 1.00 57.38 667 LYS A C 1
ATOM 5017 O O . LYS A 1 667 ? -29.393 -34.779 56.352 1.00 57.38 667 LYS A O 1
ATOM 5022 N N . PHE A 1 668 ? -29.881 -36.525 57.691 1.00 54.69 668 PHE A N 1
ATOM 5023 C CA . PHE A 1 668 ? -31.199 -36.082 58.128 1.00 54.69 668 PHE A CA 1
ATOM 5024 C C . PHE A 1 668 ? -31.173 -35.741 59.606 1.00 54.69 668 PHE A C 1
ATOM 5026 O O . PHE A 1 668 ? -30.641 -36.502 60.420 1.00 54.69 668 PHE A O 1
ATOM 5033 N N . THR A 1 669 ? -31.813 -34.637 59.956 1.00 53.12 669 THR A N 1
ATOM 5034 C CA . THR A 1 669 ? -31.909 -34.200 61.343 1.00 53.12 669 THR A CA 1
ATOM 5035 C C . THR A 1 669 ? -33.344 -33.865 61.686 1.00 53.12 669 THR A C 1
ATOM 5037 O O . THR A 1 669 ? -34.010 -33.145 60.944 1.00 53.12 669 THR A O 1
ATOM 5040 N N . THR A 1 670 ? -33.831 -34.418 62.795 1.00 50.00 670 THR A N 1
ATOM 5041 C CA . THR A 1 670 ? -35.150 -34.099 63.341 1.00 50.00 670 THR A CA 1
ATOM 5042 C C . THR A 1 670 ? -34.981 -33.258 64.592 1.00 50.00 670 THR A C 1
ATOM 5044 O O . THR A 1 670 ? -34.177 -33.589 65.468 1.00 50.00 670 THR A O 1
ATOM 5047 N N . THR A 1 671 ? -35.774 -32.203 64.715 1.00 48.72 671 THR A N 1
ATOM 5048 C CA . THR A 1 671 ? -35.852 -31.389 65.933 1.00 48.72 671 THR A CA 1
ATOM 5049 C C . THR A 1 671 ? -37.260 -31.439 66.516 1.00 48.72 671 THR A C 1
ATOM 5051 O O . THR A 1 671 ? -38.244 -31.608 65.790 1.00 48.72 671 THR A O 1
ATOM 5054 N N . ASP A 1 672 ? -37.372 -31.356 67.841 1.00 48.00 672 ASP A N 1
ATOM 5055 C CA . ASP A 1 672 ? -38.670 -31.140 68.484 1.00 48.00 672 ASP A CA 1
ATOM 5056 C C . ASP A 1 672 ? -39.103 -29.667 68.389 1.00 48.00 672 ASP A C 1
ATOM 5058 O O . ASP A 1 672 ? -38.404 -28.824 67.823 1.00 48.00 672 ASP A O 1
ATOM 5062 N N . ALA A 1 673 ? -40.261 -29.357 68.972 1.00 42.44 673 ALA A N 1
ATOM 5063 C CA . ALA A 1 673 ? -40.845 -28.018 68.992 1.00 42.44 673 ALA A CA 1
ATOM 5064 C C . ALA A 1 673 ? -40.001 -26.954 69.725 1.00 42.44 673 ALA A C 1
ATOM 5066 O O . ALA A 1 673 ? -40.356 -25.781 69.692 1.00 42.44 673 ALA A O 1
ATOM 5067 N N . THR A 1 674 ? -38.910 -27.342 70.394 1.00 41.38 674 THR A N 1
ATOM 5068 C CA . THR A 1 674 ? -37.966 -26.425 71.053 1.00 41.38 674 THR A CA 1
ATOM 5069 C C . THR A 1 674 ? -36.699 -26.190 70.227 1.00 41.38 674 THR A C 1
ATOM 5071 O O . THR A 1 674 ? -35.797 -25.490 70.675 1.00 41.38 674 THR A O 1
ATOM 5074 N N . GLY A 1 675 ? -36.611 -26.779 69.026 1.00 46.09 675 GLY A N 1
ATOM 5075 C CA . GLY A 1 675 ? -35.400 -26.761 68.202 1.00 46.09 675 GLY A CA 1
ATOM 5076 C C . GLY A 1 675 ? -34.315 -27.719 68.701 1.00 46.09 675 GLY A C 1
ATOM 5077 O O . GLY A 1 675 ? -33.233 -27.779 68.119 1.00 46.09 675 GLY A O 1
ATOM 5078 N N . THR A 1 676 ? -34.596 -28.505 69.745 1.00 45.62 676 THR A N 1
ATOM 5079 C CA . THR A 1 676 ? -33.644 -29.478 70.279 1.00 45.62 676 THR A CA 1
ATOM 5080 C C . THR A 1 676 ? -33.528 -30.650 69.311 1.00 45.62 676 THR A C 1
ATOM 5082 O O . THR A 1 676 ? -34.528 -31.243 68.896 1.00 45.62 676 THR A O 1
ATOM 5085 N N . LEU A 1 677 ? -32.291 -30.994 68.945 1.00 44.97 677 LEU A N 1
ATOM 5086 C CA . LEU A 1 677 ? -31.967 -32.160 68.125 1.00 44.97 677 LEU A CA 1
ATOM 5087 C C . LEU A 1 677 ? -32.481 -33.432 68.799 1.00 44.97 677 LEU A C 1
ATOM 5089 O O . LEU A 1 677 ? -31.947 -33.873 69.815 1.00 44.97 677 LEU A O 1
ATOM 5093 N N . THR A 1 678 ? -33.512 -34.038 68.217 1.00 47.84 678 THR A N 1
ATOM 5094 C CA . THR A 1 678 ? -34.079 -35.294 68.721 1.00 47.84 678 THR A CA 1
ATOM 5095 C C . THR A 1 678 ? -33.405 -36.504 68.094 1.00 47.84 678 THR A C 1
ATOM 5097 O O . THR A 1 678 ? -33.240 -37.526 68.758 1.00 47.84 678 THR A O 1
ATOM 5100 N N . SER A 1 679 ? -32.980 -36.404 66.830 1.00 47.28 679 SER A N 1
ATOM 5101 C CA . SER A 1 679 ? -32.171 -37.435 66.184 1.00 47.28 679 SER A CA 1
ATOM 5102 C C . SER A 1 679 ? -31.383 -36.888 64.994 1.00 47.28 679 SER A C 1
ATOM 5104 O O . SER A 1 679 ? -31.858 -36.018 64.266 1.00 47.28 679 SER A O 1
ATOM 5106 N N . THR A 1 680 ? -30.186 -37.437 64.795 1.00 50.25 680 THR A N 1
ATOM 5107 C CA . THR A 1 680 ? -29.332 -37.181 63.633 1.00 50.25 680 THR A CA 1
ATOM 5108 C C . THR A 1 680 ? -29.017 -38.511 62.976 1.00 50.25 680 THR A C 1
ATOM 5110 O O . THR A 1 680 ? -28.506 -39.422 63.629 1.00 50.25 680 THR A O 1
ATOM 5113 N N . ILE A 1 681 ? -29.296 -38.620 61.684 1.00 53.50 681 ILE A N 1
ATOM 5114 C CA . ILE A 1 681 ? -29.026 -39.807 60.879 1.00 53.50 681 ILE A CA 1
ATOM 5115 C C . ILE A 1 681 ? -28.062 -39.388 59.782 1.00 53.50 681 ILE A C 1
ATOM 5117 O O . ILE A 1 681 ? -28.436 -38.608 58.919 1.00 53.50 681 ILE A O 1
ATOM 5121 N N . ALA A 1 682 ? -26.836 -39.905 59.809 1.00 55.12 682 ALA A N 1
ATOM 5122 C CA . ALA A 1 682 ? -25.876 -39.752 58.722 1.00 55.12 682 ALA A CA 1
ATOM 5123 C C . ALA A 1 682 ? -25.784 -41.074 57.956 1.00 55.12 682 ALA A C 1
ATOM 5125 O O . ALA A 1 682 ? -25.364 -42.096 58.502 1.00 55.12 682 ALA A O 1
ATOM 5126 N N . LEU A 1 683 ? -26.203 -41.061 56.698 1.00 54.47 683 LEU A N 1
ATOM 5127 C CA . LEU A 1 683 ? -26.011 -42.162 55.765 1.00 54.47 683 LEU A CA 1
ATOM 5128 C C . LEU A 1 683 ? -24.679 -41.945 55.059 1.00 54.47 683 LEU A C 1
ATOM 5130 O O . LEU A 1 683 ? -24.356 -40.819 54.698 1.00 54.47 683 LEU A O 1
ATOM 5134 N N . THR A 1 684 ? -23.908 -43.010 54.878 1.00 55.16 684 THR A N 1
ATOM 5135 C CA . THR A 1 684 ? -22.676 -43.001 54.075 1.00 55.16 684 THR A CA 1
ATOM 5136 C C . THR A 1 684 ? -22.790 -44.083 53.011 1.00 55.16 684 THR A C 1
ATOM 5138 O O . THR A 1 684 ? -23.644 -44.959 53.136 1.00 55.16 684 THR A O 1
ATOM 5141 N N . ALA A 1 685 ? -21.925 -44.081 51.996 1.00 52.97 685 ALA A N 1
ATOM 5142 C CA . ALA A 1 685 ? -21.921 -45.103 50.939 1.00 52.97 685 ALA A CA 1
ATOM 5143 C C . ALA A 1 685 ? -21.999 -46.566 51.464 1.00 52.97 685 ALA A C 1
ATOM 5145 O O . ALA A 1 685 ? -22.581 -47.434 50.819 1.00 52.97 685 ALA A O 1
ATOM 5146 N N . ALA A 1 686 ? -21.487 -46.844 52.671 1.00 50.84 686 ALA A N 1
ATOM 5147 C CA . ALA A 1 686 ? -21.538 -48.163 53.312 1.00 50.84 686 ALA A CA 1
ATOM 5148 C C . ALA A 1 686 ? -22.926 -48.574 53.860 1.00 50.84 686 ALA A C 1
ATOM 5150 O O . ALA A 1 686 ? -23.134 -49.745 54.174 1.00 50.84 686 ALA A O 1
ATOM 5151 N N . SER A 1 687 ? -23.869 -47.639 53.991 1.00 50.72 687 SER A N 1
ATOM 5152 C CA . SER A 1 687 ? -25.205 -47.860 54.567 1.00 50.72 687 SER A CA 1
ATOM 5153 C C . SER A 1 687 ? -26.221 -48.418 53.557 1.00 50.72 687 SER A C 1
ATOM 5155 O O . SER A 1 687 ? -27.236 -48.986 53.955 1.00 50.72 687 SER A O 1
ATOM 5157 N N . PHE A 1 688 ? -25.951 -48.277 52.257 1.00 53.00 688 PHE A N 1
ATOM 5158 C CA . PHE A 1 688 ? -26.864 -48.612 51.157 1.00 53.00 688 PHE A CA 1
ATOM 5159 C C . PHE A 1 688 ? -26.923 -50.096 50.713 1.00 53.00 688 PHE A C 1
ATOM 5161 O O . PHE A 1 688 ? -27.992 -50.506 50.263 1.00 53.00 688 PHE A O 1
ATOM 5168 N N . PRO A 1 689 ? -25.899 -50.966 50.886 1.00 45.06 689 PRO A N 1
ATOM 5169 C CA . PRO A 1 689 ? -25.937 -52.329 50.326 1.00 45.06 689 PRO A CA 1
ATOM 5170 C C . PRO A 1 689 ? -26.824 -53.349 51.065 1.00 45.06 689 PRO A C 1
ATOM 5172 O O . PRO A 1 689 ? -26.825 -54.523 50.703 1.00 45.06 689 PRO A O 1
ATOM 5175 N N . SER A 1 690 ? -27.531 -52.974 52.139 1.00 43.03 690 SER A N 1
ATOM 5176 C CA . SER A 1 690 ? -28.187 -53.949 53.037 1.00 43.03 690 SER A CA 1
ATOM 5177 C C . SER A 1 690 ? -29.709 -54.088 52.888 1.00 43.03 690 SER A C 1
ATOM 5179 O O . SER A 1 690 ? -30.315 -54.912 53.578 1.00 43.03 690 SER A O 1
ATOM 5181 N N . LEU A 1 691 ? -30.342 -53.372 51.953 1.00 45.03 691 LEU A N 1
ATOM 5182 C CA . LEU A 1 691 ? -31.775 -53.518 51.658 1.00 45.03 691 LEU A CA 1
ATOM 5183 C C . LEU A 1 691 ? -32.025 -54.742 50.760 1.00 45.03 691 LEU A C 1
ATOM 5185 O O . LEU A 1 691 ? -32.330 -54.641 49.577 1.00 45.03 691 LEU A O 1
ATOM 5189 N N . THR A 1 692 ? -31.878 -55.937 51.329 1.00 41.47 692 THR A N 1
ATOM 5190 C CA . THR A 1 692 ? -32.302 -57.179 50.667 1.00 41.47 692 THR A CA 1
ATOM 5191 C C . THR A 1 692 ? -33.831 -57.254 50.654 1.00 41.47 692 THR A C 1
ATOM 5193 O O . THR A 1 692 ? -34.455 -57.422 51.699 1.00 41.47 692 THR A O 1
ATOM 5196 N N . GLY A 1 693 ? -34.446 -57.111 49.474 1.00 45.31 693 GLY A N 1
ATOM 5197 C CA . GLY A 1 693 ? -35.889 -57.333 49.305 1.00 45.31 693 GLY A CA 1
ATOM 5198 C C . GLY A 1 693 ? -36.618 -56.491 48.256 1.00 45.31 693 GLY A C 1
ATOM 5199 O O . GLY A 1 693 ? -37.832 -56.634 48.153 1.00 45.31 693 GLY A O 1
ATOM 5200 N N . VAL A 1 694 ? -35.934 -55.638 47.490 1.00 39.19 694 VAL A N 1
ATOM 5201 C CA . VAL A 1 694 ? -36.570 -54.868 46.408 1.00 39.19 694 VAL A CA 1
ATOM 5202 C C . VAL A 1 694 ? -36.296 -55.571 45.077 1.00 39.19 694 VAL A C 1
ATOM 5204 O O . VAL A 1 694 ? -35.139 -55.834 44.750 1.00 39.19 694 VAL A O 1
ATOM 5207 N N . ASP A 1 695 ? -37.355 -55.940 44.351 1.00 37.81 695 ASP A N 1
ATOM 5208 C CA . ASP A 1 695 ? -37.246 -56.551 43.022 1.00 37.81 695 ASP A CA 1
ATOM 5209 C C . ASP A 1 695 ? -36.404 -55.660 42.086 1.00 37.81 695 ASP A C 1
ATOM 5211 O O . ASP A 1 695 ? -36.538 -54.433 42.128 1.00 37.81 695 ASP A O 1
ATOM 5215 N N . PRO A 1 696 ? -35.544 -56.237 41.225 1.00 40.91 696 PRO A N 1
ATOM 5216 C CA . PRO A 1 696 ? -34.746 -55.456 40.289 1.00 40.91 696 PRO A CA 1
ATOM 5217 C C . PRO A 1 696 ? -35.654 -54.666 39.336 1.00 40.91 696 PRO A C 1
ATOM 5219 O O . PRO A 1 696 ? -36.503 -55.233 38.644 1.00 40.91 696 PRO A O 1
ATOM 5222 N N . ILE A 1 697 ? -35.451 -53.347 39.300 1.00 46.50 697 ILE A N 1
ATOM 5223 C CA . ILE A 1 697 ? -36.131 -52.414 38.394 1.00 46.50 697 ILE A CA 1
ATOM 5224 C C . ILE A 1 697 ? -35.826 -52.841 36.939 1.00 46.50 697 ILE A C 1
ATOM 5226 O O . ILE A 1 697 ? -34.676 -53.185 36.643 1.00 46.50 697 ILE A O 1
ATOM 5230 N N . PRO A 1 698 ? -36.806 -52.849 36.009 1.00 42.06 698 PRO A N 1
ATOM 5231 C CA . PRO A 1 698 ? -36.547 -53.155 34.604 1.00 42.06 698 PRO A CA 1
ATOM 5232 C C . PRO A 1 698 ? -35.459 -52.237 34.035 1.00 42.06 698 PRO A C 1
ATOM 5234 O O . PRO A 1 698 ? -35.402 -51.055 34.362 1.00 42.06 698 PRO A O 1
ATOM 5237 N N . SER A 1 699 ? -34.600 -52.772 33.169 1.00 41.38 699 SER A N 1
ATOM 5238 C CA . SER A 1 699 ? -33.485 -52.040 32.564 1.00 41.38 699 SER A CA 1
ATOM 5239 C C . SER A 1 699 ? -33.964 -50.836 31.736 1.00 41.38 699 SER A C 1
ATOM 5241 O O . SER A 1 699 ? -34.292 -50.984 30.556 1.00 41.38 699 SER A O 1
ATOM 5243 N N . TYR A 1 700 ? -33.966 -49.642 32.326 1.00 44.22 700 TYR A N 1
ATOM 5244 C CA . TYR A 1 700 ? -34.090 -48.375 31.608 1.00 44.22 700 TYR A CA 1
ATOM 5245 C C . TYR A 1 700 ? -32.698 -47.744 31.523 1.00 44.22 700 TYR A C 1
ATOM 5247 O O . TYR A 1 700 ? -32.113 -47.359 32.527 1.00 44.22 700 TYR A O 1
ATOM 5255 N N . ALA A 1 701 ? -32.135 -47.687 30.315 1.00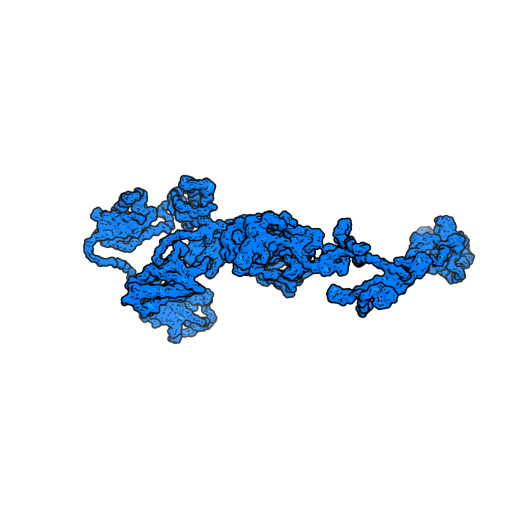 42.31 701 ALA A N 1
ATOM 5256 C CA . ALA A 1 701 ? -30.740 -47.304 30.073 1.00 42.31 701 ALA A CA 1
ATOM 5257 C C . ALA A 1 701 ? -30.435 -45.801 30.269 1.00 42.31 701 ALA A C 1
ATOM 5259 O O . ALA A 1 701 ? -29.306 -45.378 30.042 1.00 42.31 701 ALA A O 1
ATOM 5260 N N . THR A 1 702 ? -31.417 -44.989 30.668 1.00 51.28 702 THR A N 1
ATOM 5261 C CA . THR A 1 702 ? -31.264 -43.546 30.897 1.00 51.28 702 THR A CA 1
ATOM 5262 C C . THR A 1 702 ? -32.239 -43.090 31.980 1.00 51.28 702 THR A C 1
ATOM 5264 O O . THR A 1 702 ? -33.451 -43.241 31.812 1.00 51.28 702 THR A O 1
ATOM 5267 N N . PHE A 1 703 ? -31.725 -42.530 33.077 1.00 52.00 703 PHE A N 1
ATOM 5268 C CA . PHE A 1 703 ? -32.545 -41.867 34.090 1.00 52.00 703 PHE A CA 1
ATOM 5269 C C . PHE A 1 703 ? -33.240 -40.639 33.474 1.00 52.00 703 PHE A C 1
ATOM 5271 O O . PHE A 1 703 ? -32.575 -39.766 32.917 1.00 52.00 703 PHE A O 1
ATOM 5278 N N . ASP A 1 704 ? -34.570 -40.585 33.568 1.00 56.31 704 ASP A N 1
ATOM 5279 C CA . ASP A 1 704 ? -35.396 -39.475 33.080 1.00 56.31 704 ASP A CA 1
ATOM 5280 C C . ASP A 1 704 ? -36.137 -38.822 34.263 1.00 56.31 704 ASP A C 1
ATOM 5282 O O . ASP A 1 704 ? -37.087 -39.428 34.770 1.00 56.31 704 ASP A O 1
ATOM 5286 N N . PRO A 1 705 ? -35.730 -37.614 34.709 1.00 52.50 705 PRO A N 1
ATOM 5287 C CA . PRO A 1 705 ? -36.366 -36.897 35.819 1.00 52.50 705 PRO A CA 1
ATOM 5288 C C . PRO A 1 705 ? -37.777 -36.388 35.495 1.00 52.50 705 PRO A C 1
ATOM 5290 O O . PRO A 1 705 ? -38.475 -35.919 36.390 1.00 52.50 705 PRO A O 1
ATOM 5293 N N . THR A 1 706 ? -38.206 -36.452 34.230 1.00 54.31 706 THR A N 1
ATOM 5294 C CA . THR A 1 706 ? -39.554 -36.047 33.808 1.00 54.31 706 THR A CA 1
ATOM 5295 C C . THR A 1 706 ? -40.557 -37.203 33.836 1.00 54.31 706 THR A C 1
ATOM 5297 O O . THR A 1 706 ? -41.765 -36.972 33.753 1.00 54.31 706 THR A O 1
ATOM 5300 N N . ASN A 1 707 ? -40.084 -38.444 34.011 1.00 62.06 707 ASN A N 1
ATOM 5301 C CA . ASN A 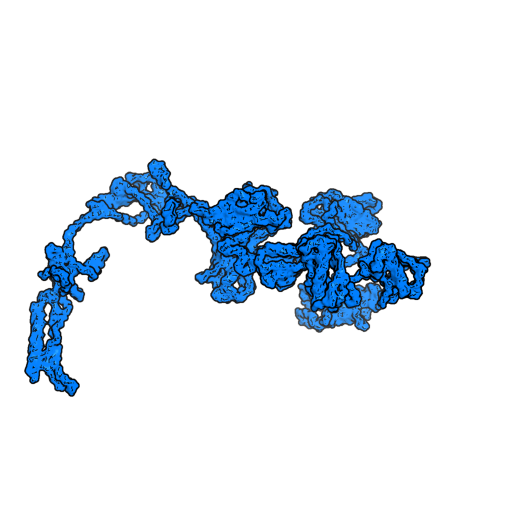1 707 ? -40.939 -39.617 34.132 1.00 62.06 707 ASN A CA 1
ATOM 5302 C C . ASN A 1 707 ? -41.424 -39.789 35.582 1.00 62.06 707 ASN A C 1
ATOM 5304 O O . ASN A 1 707 ? -40.656 -40.119 36.486 1.00 62.06 707 ASN A O 1
ATOM 5308 N N . THR A 1 708 ? -42.724 -39.593 35.792 1.00 63.38 708 THR A N 1
ATOM 5309 C CA . THR A 1 708 ? -43.369 -39.642 37.112 1.00 63.38 708 THR A CA 1
ATOM 5310 C C . THR A 1 708 ? -43.229 -41.015 37.777 1.00 63.38 708 THR A C 1
ATOM 5312 O O . THR A 1 708 ? -43.010 -41.073 38.983 1.00 63.38 708 THR A O 1
ATOM 5315 N N . ASP A 1 709 ? -43.233 -42.102 36.997 1.00 62.00 709 ASP A N 1
ATOM 5316 C CA . ASP A 1 709 ? -43.086 -43.468 37.516 1.00 62.00 709 ASP A CA 1
ATOM 5317 C C . ASP A 1 709 ? -41.676 -43.708 38.087 1.00 62.00 709 ASP A C 1
ATOM 5319 O O . ASP A 1 709 ? -41.522 -44.344 39.132 1.00 62.00 709 ASP A O 1
ATOM 5323 N N . HIS A 1 710 ? -40.635 -43.159 37.444 1.00 66.44 710 HIS A N 1
ATOM 5324 C CA . HIS A 1 710 ? -39.260 -43.220 37.957 1.00 66.44 710 HIS A CA 1
ATOM 5325 C C . HIS A 1 710 ? -39.118 -42.446 39.271 1.00 66.44 710 HIS A C 1
ATOM 5327 O O . HIS A 1 710 ? -38.416 -42.888 40.184 1.00 66.44 710 HIS A O 1
ATOM 5333 N N . MET A 1 711 ? -39.798 -41.302 39.383 1.00 67.31 711 MET A N 1
ATOM 5334 C CA . MET A 1 711 ? -39.727 -40.481 40.584 1.00 67.31 711 MET A CA 1
ATOM 5335 C C . MET A 1 711 ? -40.537 -41.052 41.748 1.00 67.31 711 MET A C 1
ATOM 5337 O O . MET A 1 711 ? -40.084 -40.971 42.888 1.00 67.31 711 MET A O 1
ATOM 5341 N N . ASP A 1 712 ? -41.666 -41.707 41.483 1.00 68.12 712 ASP A N 1
ATOM 5342 C CA . ASP A 1 712 ? -42.452 -42.400 42.509 1.00 68.12 712 ASP A CA 1
ATOM 5343 C C . ASP A 1 712 ? -41.725 -43.633 43.079 1.00 68.12 712 ASP A C 1
ATOM 5345 O O . ASP A 1 712 ? -41.817 -43.911 44.281 1.00 68.12 712 ASP A O 1
ATOM 5349 N N . LEU A 1 713 ? -40.931 -44.332 42.260 1.00 65.94 713 LEU A N 1
ATOM 5350 C CA . LEU A 1 713 ? -40.016 -45.389 42.714 1.00 65.94 713 LEU A CA 1
ATOM 5351 C C . LEU A 1 713 ? -38.969 -44.843 43.700 1.00 65.94 713 LEU A C 1
ATOM 5353 O O . LEU A 1 713 ? -38.809 -45.384 44.794 1.00 65.94 713 LEU A O 1
ATOM 5357 N N . ILE A 1 714 ? -38.328 -43.717 43.376 1.00 66.94 714 ILE A N 1
ATOM 5358 C CA . ILE A 1 714 ? -37.352 -43.061 44.264 1.00 66.94 714 ILE A CA 1
ATOM 5359 C C . ILE A 1 714 ? -38.022 -42.547 45.548 1.00 66.94 714 ILE A C 1
ATOM 5361 O O . ILE A 1 714 ? -37.464 -42.693 46.638 1.00 66.94 714 ILE A O 1
ATOM 5365 N N . ALA A 1 715 ? -39.238 -41.997 45.453 1.00 68.50 715 ALA A N 1
ATOM 5366 C CA . ALA A 1 715 ? -40.024 -41.590 46.620 1.00 68.50 715 ALA A CA 1
ATOM 5367 C C . ALA A 1 715 ? -40.312 -42.784 47.547 1.00 68.50 715 ALA A C 1
ATOM 5369 O O . ALA A 1 715 ? -40.264 -42.647 48.771 1.00 68.50 715 ALA A O 1
ATOM 5370 N N . THR A 1 716 ? -40.561 -43.962 46.970 1.00 67.44 716 THR A N 1
ATOM 5371 C CA . THR A 1 716 ? -40.809 -45.209 47.705 1.00 67.44 716 THR A CA 1
ATOM 5372 C C . THR A 1 716 ? -39.552 -45.713 48.422 1.00 67.44 716 THR A C 1
ATOM 5374 O O . THR A 1 716 ? -39.634 -46.095 49.595 1.00 67.44 716 THR A O 1
ATOM 5377 N N . ASP A 1 717 ? -38.384 -45.652 47.778 1.00 67.75 717 ASP A N 1
ATOM 5378 C CA . ASP A 1 717 ? -37.098 -45.999 48.399 1.00 67.75 717 ASP A CA 1
ATOM 5379 C C . ASP A 1 717 ? -36.771 -45.058 49.571 1.00 67.75 717 ASP A C 1
ATOM 5381 O O . ASP A 1 717 ? -36.481 -45.513 50.682 1.00 67.75 717 ASP A O 1
ATOM 5385 N N . LEU A 1 718 ? -36.910 -43.741 49.368 1.00 68.81 718 LEU A N 1
ATOM 5386 C CA . LEU A 1 718 ? -36.739 -42.722 50.414 1.00 68.81 718 LEU A CA 1
ATOM 5387 C C . LEU A 1 718 ? -37.707 -42.932 51.581 1.00 68.81 718 LEU A C 1
ATOM 5389 O O . LEU A 1 718 ? -37.312 -42.849 52.746 1.00 68.81 718 LEU A O 1
ATOM 5393 N N . GLN A 1 719 ? -38.971 -43.244 51.287 1.00 73.38 719 GLN A N 1
ATOM 5394 C CA . GLN A 1 719 ? -39.969 -43.536 52.309 1.00 73.38 719 GLN A CA 1
ATOM 5395 C C . GLN A 1 719 ? -39.604 -44.789 53.114 1.00 73.38 719 GLN A C 1
ATOM 5397 O O . GLN A 1 719 ? -39.773 -44.811 54.334 1.00 73.38 719 GLN A O 1
ATOM 5402 N N . THR A 1 720 ? -39.110 -45.833 52.450 1.00 65.56 720 THR A N 1
ATOM 5403 C CA . THR A 1 720 ? -38.699 -47.089 53.092 1.00 65.56 720 THR A CA 1
ATOM 5404 C C . THR A 1 720 ? -37.494 -46.867 54.007 1.00 65.56 720 THR A C 1
ATOM 5406 O O . THR A 1 720 ? -37.494 -47.328 55.150 1.00 65.56 720 THR A O 1
ATOM 5409 N N . LEU A 1 721 ? -36.519 -46.076 53.557 1.00 63.31 721 LEU A N 1
ATOM 5410 C CA . LEU A 1 721 ? -35.323 -45.717 54.318 1.00 63.31 721 LEU A CA 1
ATOM 5411 C C . LEU A 1 721 ? -35.646 -44.864 55.560 1.00 63.31 721 LEU A C 1
ATOM 5413 O O . LEU A 1 721 ? -35.140 -45.128 56.656 1.00 63.31 721 LEU A O 1
ATOM 5417 N N . LEU A 1 722 ? -36.545 -43.882 55.418 1.00 65.06 722 LEU A N 1
ATOM 5418 C CA . LEU A 1 722 ? -37.027 -43.051 56.528 1.00 65.06 722 LEU A CA 1
ATOM 5419 C C . LEU A 1 722 ? -37.801 -43.884 57.562 1.00 65.06 722 LEU A C 1
ATOM 5421 O O . LEU A 1 722 ? -37.565 -43.742 58.762 1.00 65.06 722 LEU A O 1
ATOM 5425 N N . LYS A 1 723 ? -38.661 -44.810 57.111 1.00 65.25 723 LYS A N 1
ATOM 5426 C CA . LYS A 1 723 ? -39.414 -45.726 57.989 1.00 65.25 723 LYS A CA 1
ATOM 5427 C C . LYS A 1 723 ? -38.524 -46.707 58.751 1.00 65.25 723 LYS A C 1
ATOM 5429 O O . LYS A 1 723 ? -38.840 -47.038 59.890 1.00 65.25 723 LYS A O 1
ATOM 5434 N N . ALA A 1 724 ? -37.435 -47.183 58.144 1.00 57.72 724 ALA A N 1
ATOM 5435 C CA . ALA A 1 724 ? -36.518 -48.126 58.786 1.00 57.72 724 ALA A CA 1
ATOM 5436 C C . ALA A 1 724 ? -35.708 -47.493 59.935 1.00 57.72 724 ALA A C 1
ATOM 5438 O O . ALA A 1 724 ? -35.265 -48.205 60.836 1.00 57.72 724 ALA A O 1
ATOM 5439 N N . THR A 1 725 ? -35.534 -46.167 59.923 1.00 52.88 725 THR A N 1
ATOM 5440 C CA . THR A 1 725 ? -34.528 -45.487 60.756 1.00 52.88 725 THR A CA 1
ATOM 5441 C C . THR A 1 725 ? -35.137 -44.522 61.782 1.00 52.88 725 THR A C 1
ATOM 5443 O O . THR A 1 725 ? -34.616 -44.391 62.892 1.00 52.88 725 THR A O 1
ATOM 5446 N N . ALA A 1 726 ? -36.280 -43.897 61.482 1.00 50.03 726 ALA A N 1
ATOM 5447 C CA . ALA A 1 726 ? -37.033 -43.094 62.443 1.00 50.03 726 ALA A CA 1
ATOM 5448 C C . ALA A 1 726 ? -37.920 -44.016 63.292 1.00 50.03 726 ALA A C 1
ATOM 5450 O O . ALA A 1 726 ? -38.995 -44.406 62.848 1.00 50.03 726 ALA A O 1
ATOM 5451 N N . LYS A 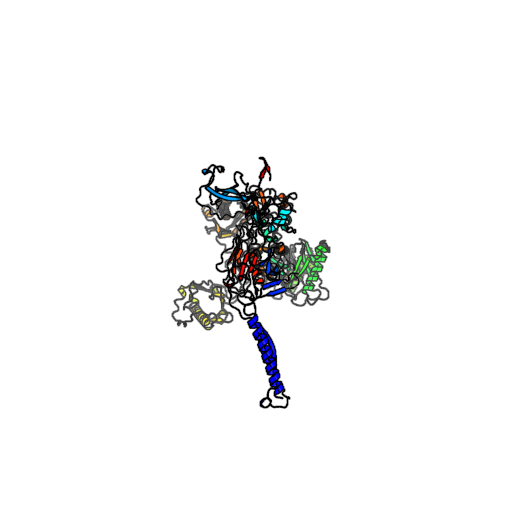1 727 ? -37.460 -44.401 64.495 1.00 47.31 727 LYS A N 1
ATOM 5452 C CA . LYS A 1 727 ? -38.156 -45.295 65.449 1.00 47.31 727 LYS A CA 1
ATOM 5453 C C . LYS A 1 727 ? -39.665 -44.989 65.605 1.00 47.31 727 LYS A C 1
ATOM 5455 O O . LYS A 1 727 ? -40.075 -44.336 66.558 1.00 47.31 727 LYS A O 1
ATOM 5460 N N . GLY A 1 728 ? -40.496 -45.543 64.724 1.00 46.66 728 GLY A N 1
ATOM 5461 C CA . GLY A 1 728 ? -41.954 -45.590 64.855 1.00 46.66 728 GLY A CA 1
ATOM 5462 C C . GLY A 1 728 ? -42.772 -44.452 64.230 1.00 46.66 728 GLY A C 1
ATOM 5463 O O . GLY A 1 728 ? -43.997 -44.537 64.296 1.00 46.66 728 GLY A O 1
ATOM 5464 N N . THR A 1 729 ? -42.187 -43.435 63.589 1.00 53.28 729 THR A N 1
ATOM 5465 C CA . THR A 1 729 ? -42.979 -42.359 62.954 1.00 53.28 729 THR A CA 1
ATOM 5466 C C . THR A 1 729 ? -43.187 -42.667 61.472 1.00 53.28 729 THR A C 1
ATOM 5468 O O . THR A 1 729 ? -42.242 -42.677 60.688 1.00 53.28 729 THR A O 1
ATOM 5471 N N . THR A 1 730 ? -44.422 -42.971 61.061 1.00 51.56 730 THR A N 1
ATOM 5472 C CA . THR A 1 730 ? -44.715 -43.308 59.657 1.00 51.56 730 THR A CA 1
ATOM 5473 C C . THR A 1 730 ? -44.721 -42.033 58.812 1.00 51.56 730 THR A C 1
ATOM 5475 O O . THR A 1 730 ? -45.700 -41.297 58.817 1.00 51.56 730 THR A O 1
ATOM 5478 N N . THR A 1 731 ? -43.639 -41.761 58.087 1.00 62.81 731 THR A N 1
ATOM 5479 C CA . THR A 1 731 ? -43.572 -40.643 57.138 1.00 62.81 731 THR A CA 1
ATOM 5480 C C . THR A 1 731 ? -44.097 -41.068 55.765 1.00 62.81 731 THR A C 1
ATOM 5482 O O . THR A 1 731 ? -43.932 -42.218 55.328 1.00 62.81 731 THR A O 1
ATOM 5485 N N . THR A 1 732 ? -44.774 -40.155 55.069 1.00 66.62 732 THR A N 1
ATOM 5486 C CA . THR A 1 732 ? -45.121 -40.327 53.650 1.00 66.62 732 THR A CA 1
ATOM 5487 C C . THR A 1 732 ? -44.259 -39.419 52.800 1.00 66.62 732 THR A C 1
ATOM 5489 O O . THR A 1 732 ? -44.211 -38.220 53.065 1.00 66.62 732 THR A O 1
ATOM 5492 N N . VAL A 1 733 ? -43.614 -39.994 51.785 1.00 72.38 733 VAL A N 1
ATOM 5493 C CA . VAL A 1 733 ? -42.862 -39.264 50.763 1.00 72.38 733 VAL A CA 1
ATOM 5494 C C . VAL A 1 733 ? -43.607 -39.445 49.450 1.00 72.38 733 VAL A C 1
ATOM 5496 O O . VAL A 1 733 ? -43.977 -40.569 49.110 1.00 72.38 733 VAL A O 1
ATOM 5499 N N . LYS A 1 734 ? -43.881 -38.350 48.745 1.00 75.00 734 LYS A N 1
ATOM 5500 C CA . LYS A 1 734 ? -44.486 -38.377 47.409 1.00 75.00 734 LYS A CA 1
ATOM 5501 C C . LYS A 1 734 ? -43.771 -37.405 46.492 1.00 75.00 734 LYS A C 1
ATOM 5503 O O . LYS A 1 734 ? -43.331 -36.352 46.950 1.00 75.00 734 LYS A O 1
ATOM 5508 N N . TRP A 1 735 ? -43.696 -37.750 45.214 1.00 74.81 735 TRP A N 1
ATOM 5509 C CA . TRP A 1 735 ? -43.253 -36.824 44.187 1.00 74.81 735 TRP A CA 1
ATOM 5510 C C . TRP A 1 735 ? -44.373 -35.830 43.849 1.00 74.81 735 TRP A C 1
ATOM 5512 O O . TRP A 1 735 ? -45.492 -36.226 43.519 1.00 74.81 735 TRP A O 1
ATOM 5522 N N . ASP A 1 736 ? -44.083 -34.534 43.954 1.00 68.06 736 ASP A N 1
ATOM 5523 C CA . ASP A 1 736 ? -44.907 -33.460 43.408 1.00 68.06 736 ASP A CA 1
ATOM 5524 C C . ASP A 1 736 ? -44.295 -32.992 42.085 1.00 68.06 736 ASP A C 1
ATOM 5526 O O . ASP A 1 736 ? -43.397 -32.147 42.042 1.00 68.06 736 ASP A O 1
ATOM 5530 N N . GLY A 1 737 ? -44.808 -33.546 40.985 1.00 57.28 737 GLY A N 1
ATOM 5531 C CA . GLY A 1 737 ? -44.366 -33.196 39.636 1.00 57.28 737 GLY A CA 1
ATOM 5532 C C . GLY A 1 737 ? -44.643 -31.744 39.232 1.00 57.28 737 GLY A C 1
ATOM 5533 O O . GLY A 1 737 ? -44.097 -31.295 38.230 1.00 57.28 737 GLY A O 1
ATOM 5534 N N . THR A 1 738 ? -45.453 -30.995 39.991 1.00 60.38 738 THR A N 1
ATOM 5535 C CA . THR A 1 738 ? -45.725 -29.572 39.718 1.00 60.38 738 THR A CA 1
ATOM 5536 C C . THR A 1 738 ? -44.582 -28.686 40.205 1.00 60.38 738 THR A C 1
ATOM 5538 O O . THR A 1 738 ? -44.205 -27.736 39.525 1.00 60.38 738 THR A O 1
ATOM 5541 N N . ASN A 1 739 ? -44.021 -29.015 41.371 1.00 54.25 739 ASN A N 1
ATOM 5542 C CA . ASN A 1 739 ? -42.947 -28.256 42.020 1.00 54.25 739 ASN A CA 1
ATOM 5543 C C . ASN A 1 739 ? -41.567 -28.908 41.845 1.00 54.25 739 ASN A C 1
ATOM 5545 O O . ASN A 1 739 ? -40.568 -28.408 42.359 1.00 54.25 739 ASN A O 1
ATOM 5549 N N . ASN A 1 740 ? -41.511 -30.014 41.096 1.00 59.06 740 ASN A N 1
ATOM 5550 C CA . ASN A 1 740 ? -40.310 -30.804 40.853 1.00 59.06 740 ASN A CA 1
ATOM 5551 C C . ASN A 1 740 ? -39.605 -31.194 42.168 1.00 59.06 740 ASN A C 1
ATOM 5553 O O . ASN A 1 740 ? -38.378 -31.104 42.292 1.00 59.06 740 ASN A O 1
ATOM 5557 N N . ALA A 1 741 ? -40.397 -31.592 43.168 1.00 60.78 741 ALA A N 1
ATOM 5558 C CA . ALA A 1 741 ? -39.922 -31.814 44.523 1.00 60.78 741 ALA A CA 1
ATOM 5559 C C . ALA A 1 741 ? -40.563 -33.031 45.198 1.00 60.78 741 ALA A C 1
ATOM 5561 O O . ALA A 1 741 ? -41.707 -33.400 44.936 1.00 60.78 741 ALA A O 1
ATOM 5562 N N . PHE A 1 742 ? -39.827 -33.647 46.119 1.00 65.50 742 PHE A N 1
ATOM 5563 C CA . PHE A 1 742 ? -40.351 -34.656 47.028 1.00 65.50 742 PHE A CA 1
ATOM 5564 C C . PHE A 1 742 ? -40.926 -33.991 48.270 1.00 65.50 742 PHE A C 1
ATOM 5566 O O . PHE A 1 742 ? -40.219 -33.298 49.003 1.00 65.50 742 PHE A O 1
ATOM 5573 N N . VAL A 1 743 ? -42.200 -34.251 48.535 1.00 66.25 743 VAL A N 1
ATOM 5574 C CA . VAL A 1 743 ? -42.910 -33.715 49.694 1.00 66.25 743 VAL A CA 1
ATOM 5575 C C . VAL A 1 743 ? -42.944 -34.769 50.791 1.00 66.25 743 VAL A C 1
ATOM 5577 O O . VAL A 1 743 ? -43.468 -35.870 50.590 1.00 66.25 743 VAL A O 1
ATOM 5580 N N . VAL A 1 744 ? -42.411 -34.419 51.963 1.00 69.25 744 VAL A N 1
ATOM 5581 C CA . VAL A 1 744 ? -42.399 -35.278 53.151 1.00 69.25 744 VAL A CA 1
ATOM 5582 C C . VAL A 1 744 ? -43.441 -34.783 54.145 1.00 69.25 744 VAL A C 1
ATOM 5584 O O . VAL A 1 744 ? -43.469 -33.607 54.515 1.00 69.25 744 VAL A O 1
ATOM 5587 N N . LYS A 1 745 ? -44.308 -35.692 54.590 1.00 63.78 745 LYS A N 1
ATOM 5588 C CA . LYS A 1 745 ? -45.368 -35.404 55.564 1.00 63.78 745 LYS A CA 1
ATOM 5589 C C . LYS A 1 745 ? -45.327 -36.362 56.747 1.00 63.78 745 LYS A C 1
ATOM 5591 O O . LYS A 1 745 ? -44.901 -37.514 56.600 1.00 63.78 745 LYS A O 1
ATOM 5596 N N . ASP A 1 746 ? -45.783 -35.870 57.896 1.00 62.53 746 ASP A N 1
ATOM 5597 C CA . ASP A 1 746 ? -45.934 -36.655 59.122 1.00 62.53 746 ASP A CA 1
ATOM 5598 C C . ASP A 1 746 ? -47.150 -37.609 59.061 1.00 62.53 746 ASP A C 1
ATOM 5600 O O . ASP A 1 746 ? -47.899 -37.644 58.080 1.00 62.53 746 ASP A O 1
ATOM 5604 N N . THR A 1 747 ? -47.369 -38.382 60.132 1.00 59.22 747 THR A N 1
ATOM 5605 C CA . THR A 1 747 ? -48.503 -39.318 60.272 1.00 59.22 747 THR A CA 1
ATOM 5606 C C . THR A 1 747 ? -49.882 -38.647 60.241 1.00 59.22 747 THR A C 1
ATOM 5608 O O . THR A 1 747 ? -50.875 -39.340 60.017 1.00 59.22 747 THR A O 1
ATOM 5611 N N . SER A 1 748 ? -49.956 -37.331 60.459 1.00 58.62 748 SER A N 1
ATOM 5612 C CA . SER A 1 748 ? -51.188 -36.530 60.464 1.00 58.62 748 SER A CA 1
ATOM 5613 C C . SER A 1 748 ? -51.426 -35.799 59.135 1.00 58.62 748 SER A C 1
ATOM 5615 O O . SER A 1 748 ? -52.465 -35.165 58.962 1.00 58.62 748 SER A O 1
ATOM 5617 N N . GLY A 1 749 ? -50.498 -35.912 58.176 1.00 55.66 749 GLY A N 1
ATOM 5618 C CA . GLY A 1 749 ? -50.564 -35.250 56.875 1.00 55.66 749 GLY A CA 1
ATOM 5619 C C . GLY A 1 749 ? -50.047 -33.807 56.869 1.00 55.66 749 GLY A C 1
ATOM 5620 O O . GLY A 1 749 ? -50.211 -33.125 55.851 1.00 55.66 749 GLY A O 1
ATOM 5621 N N . ASN A 1 750 ? -49.409 -33.355 57.954 1.00 54.28 750 ASN A N 1
ATOM 5622 C CA . ASN A 1 750 ? -48.781 -32.039 58.036 1.00 54.28 750 ASN A CA 1
ATOM 5623 C C . ASN A 1 750 ? -47.441 -32.039 57.293 1.00 54.28 750 ASN A C 1
ATOM 5625 O O . ASN A 1 750 ? -46.721 -33.041 57.255 1.00 54.28 750 ASN A O 1
ATOM 5629 N N . PHE A 1 751 ? -47.126 -30.912 56.660 1.00 51.75 751 PHE A N 1
ATOM 5630 C CA . PHE A 1 751 ? -45.918 -30.732 55.863 1.00 51.75 751 PHE A CA 1
ATOM 5631 C C . PHE A 1 751 ? -44.686 -30.643 56.767 1.00 51.75 751 PHE A C 1
ATOM 5633 O O . PHE A 1 751 ? -44.631 -29.788 57.642 1.00 51.75 751 PHE A O 1
ATOM 5640 N N . MET A 1 752 ? -43.704 -31.521 56.552 1.00 53.94 752 MET A N 1
ATOM 5641 C CA . MET A 1 752 ? -42.463 -31.525 57.332 1.00 53.94 752 MET A CA 1
ATOM 5642 C C . MET A 1 752 ? -41.307 -30.869 56.584 1.00 53.94 752 MET A C 1
ATOM 5644 O O . MET A 1 752 ? -40.530 -30.122 57.178 1.00 53.94 752 MET A O 1
ATOM 5648 N N . SER A 1 753 ? -41.171 -31.177 55.292 1.00 58.72 753 SER A N 1
ATOM 5649 C CA . SER A 1 753 ? -40.144 -30.610 54.420 1.00 58.72 753 SER A CA 1
ATOM 5650 C C . SER A 1 753 ? -40.422 -30.907 52.945 1.00 58.72 753 SER A C 1
ATOM 5652 O O . SER A 1 753 ? -41.180 -31.817 52.595 1.00 58.72 753 SER A O 1
ATOM 5654 N N . GLU A 1 754 ? -39.763 -30.137 52.083 1.00 53.03 754 GLU A N 1
ATOM 5655 C CA . GLU A 1 754 ? -39.759 -30.311 50.635 1.00 53.03 754 GLU A CA 1
ATOM 5656 C C . GLU A 1 754 ? -38.319 -30.356 50.124 1.00 53.03 754 GLU A C 1
ATOM 5658 O O . GLU A 1 754 ? -37.464 -29.558 50.528 1.00 53.03 754 GLU A O 1
ATOM 5663 N N . LEU A 1 755 ? -38.058 -31.330 49.255 1.00 54.94 755 LEU A N 1
ATOM 5664 C CA . LEU A 1 755 ? -36.754 -31.586 48.665 1.00 54.94 755 LEU A CA 1
ATOM 5665 C C . LEU A 1 755 ? -36.854 -31.453 47.145 1.00 54.94 755 LEU A C 1
ATOM 5667 O O . LEU A 1 755 ? -37.403 -32.329 46.482 1.00 54.94 755 LEU A O 1
ATOM 5671 N N . SER A 1 756 ? -36.351 -30.352 46.600 1.00 50.53 756 SER A N 1
ATOM 5672 C CA . SER A 1 756 ? -36.462 -29.994 45.185 1.00 50.53 756 SER A CA 1
ATOM 5673 C C . SER A 1 756 ? -35.307 -30.571 44.365 1.00 50.53 756 SER A C 1
ATOM 5675 O O . SER A 1 756 ? -34.169 -30.617 44.832 1.00 50.53 756 SER A O 1
ATOM 5677 N N . LEU A 1 757 ? -35.591 -30.986 43.128 1.00 51.50 757 LEU A N 1
ATOM 5678 C CA . LEU A 1 757 ? -34.570 -31.372 42.152 1.00 51.50 757 LEU A CA 1
ATOM 5679 C C . LEU A 1 757 ? -34.150 -30.146 41.337 1.00 51.50 757 LEU A C 1
ATOM 5681 O O . LEU A 1 757 ? -34.957 -29.583 40.594 1.00 51.50 757 LEU A O 1
ATOM 5685 N N . THR A 1 758 ? -32.880 -29.759 41.437 1.00 46.59 758 THR A N 1
ATOM 5686 C CA . THR A 1 758 ? -32.264 -28.742 40.576 1.00 46.59 758 THR A CA 1
ATOM 5687 C C . THR A 1 758 ? -31.313 -29.384 39.578 1.00 46.59 758 THR A C 1
ATOM 5689 O O . THR A 1 758 ? -30.627 -30.351 39.891 1.00 46.59 758 THR A O 1
ATOM 5692 N N . THR A 1 759 ? -31.249 -28.849 38.363 1.00 40.72 759 THR A N 1
ATOM 5693 C CA . THR A 1 759 ? -30.237 -29.239 37.375 1.00 40.72 759 THR A CA 1
ATOM 5694 C C . THR A 1 759 ? -29.096 -28.232 37.420 1.00 40.72 759 THR A C 1
ATOM 5696 O O . THR A 1 759 ? -29.285 -27.087 37.011 1.00 40.72 759 THR A O 1
ATOM 5699 N N . ASP A 1 760 ? -27.927 -28.643 37.908 1.00 37.25 760 ASP A N 1
ATOM 5700 C CA . ASP A 1 760 ? -26.687 -27.882 37.729 1.00 37.25 760 ASP A CA 1
ATOM 5701 C C . ASP A 1 760 ? -25.977 -28.356 36.443 1.00 37.25 760 ASP A C 1
ATOM 5703 O O . ASP A 1 760 ? -26.199 -29.462 35.951 1.00 37.25 760 ASP A O 1
ATOM 5707 N N . THR A 1 761 ? -25.148 -27.474 35.896 1.00 37.00 761 THR A N 1
ATOM 5708 C CA . THR A 1 761 ? -24.379 -27.402 34.642 1.00 37.00 761 THR A CA 1
ATOM 5709 C C . THR A 1 761 ? -23.572 -28.637 34.200 1.00 37.00 761 THR A C 1
ATOM 5711 O O . THR A 1 761 ? -22.826 -28.566 33.224 1.00 37.00 761 THR A O 1
ATOM 5714 N N . THR A 1 762 ? -23.759 -29.800 34.824 1.00 38.47 762 THR A N 1
ATOM 5715 C CA . THR A 1 762 ? -23.180 -31.088 34.418 1.00 38.47 762 THR A CA 1
ATOM 5716 C C . THR A 1 762 ? -24.205 -32.231 34.495 1.00 38.47 762 THR A C 1
ATOM 5718 O O . THR A 1 762 ? -24.079 -33.150 35.283 1.00 38.47 762 THR A O 1
ATOM 5721 N N . THR A 1 763 ? -25.222 -32.198 33.629 1.00 41.69 763 THR A N 1
ATOM 5722 C CA . THR A 1 763 ? -26.093 -33.325 33.188 1.00 41.69 763 THR A CA 1
ATOM 5723 C C . THR A 1 763 ? -26.729 -34.288 34.218 1.00 41.69 763 THR A C 1
ATOM 5725 O O . THR A 1 763 ? -27.347 -35.261 33.791 1.00 41.69 763 THR A O 1
ATOM 5728 N N . TYR A 1 764 ? -26.675 -34.034 35.530 1.00 46.62 764 TYR A N 1
ATOM 5729 C CA . TYR A 1 764 ? -27.303 -34.876 36.560 1.00 46.62 764 TYR A CA 1
ATOM 5730 C C . TYR A 1 764 ? -28.148 -34.041 37.537 1.00 46.62 764 TYR A C 1
ATOM 5732 O O . TYR A 1 764 ? -27.793 -32.899 37.836 1.00 46.62 764 TYR A O 1
ATOM 5740 N N . PRO A 1 765 ? -29.278 -34.569 38.038 1.00 44.91 765 PRO A N 1
ATOM 5741 C CA . PRO A 1 765 ? -30.126 -33.848 38.981 1.00 44.91 765 PRO A CA 1
ATOM 5742 C C . PRO A 1 765 ? -29.536 -33.850 40.404 1.00 44.91 765 PRO A C 1
ATOM 5744 O O . PRO A 1 765 ? -29.055 -34.875 40.888 1.00 44.91 765 PRO A O 1
ATOM 5747 N N . THR A 1 766 ? -29.623 -32.716 41.102 1.00 48.59 766 THR A N 1
ATOM 5748 C CA . THR A 1 766 ? -29.187 -32.547 42.496 1.00 48.59 766 THR A CA 1
ATOM 5749 C C . THR A 1 766 ? -30.370 -32.251 43.422 1.00 48.59 766 THR A C 1
ATOM 5751 O O . THR A 1 766 ? -31.312 -31.564 43.032 1.00 48.59 766 THR A O 1
ATOM 5754 N N . LEU A 1 767 ? -30.354 -32.796 44.647 1.00 48.69 767 LEU A N 1
ATOM 5755 C CA . LEU A 1 767 ? -31.400 -32.578 45.658 1.00 48.69 767 LEU A CA 1
ATOM 5756 C C . LEU A 1 767 ? -31.036 -31.364 46.528 1.00 48.69 767 LEU A C 1
ATOM 5758 O O . LEU A 1 767 ? -30.001 -31.373 47.193 1.00 48.69 767 LEU A O 1
ATOM 5762 N N . VAL A 1 768 ? -31.893 -30.343 46.560 1.00 48.47 768 VAL A N 1
ATOM 5763 C CA . VAL A 1 768 ? -31.723 -29.123 47.371 1.00 48.47 768 VAL A CA 1
ATOM 5764 C C . VAL A 1 768 ? -32.997 -28.800 48.158 1.00 48.47 768 VAL A C 1
ATOM 5766 O O . VAL A 1 768 ? -34.105 -29.129 47.740 1.00 48.47 768 VAL A O 1
ATOM 5769 N N . LYS A 1 769 ? -32.867 -28.160 49.325 1.00 42.91 769 LYS A N 1
ATOM 5770 C CA . LYS A 1 769 ? -34.022 -27.739 50.139 1.00 42.91 769 LYS A CA 1
ATOM 5771 C C . LYS A 1 769 ? -34.748 -26.568 49.460 1.00 42.91 769 LYS A C 1
ATOM 5773 O O . LYS A 1 769 ? -34.126 -25.547 49.173 1.00 42.91 769 LYS A O 1
ATOM 5778 N N . GLY A 1 770 ? -36.055 -26.701 49.235 1.00 33.75 770 GLY A N 1
ATOM 5779 C CA . GLY A 1 770 ? -36.879 -25.657 48.623 1.00 33.75 770 GLY A CA 1
ATOM 5780 C C . GLY A 1 770 ? -37.166 -24.495 49.584 1.00 33.75 770 GLY A C 1
ATOM 5781 O O . GLY A 1 770 ? -37.823 -24.685 50.604 1.00 33.75 770 GLY A O 1
ATOM 5782 N N . GLY A 1 771 ? -36.683 -23.292 49.249 1.00 28.95 771 GLY A N 1
ATOM 5783 C CA . GLY A 1 771 ? -37.109 -22.017 49.846 1.00 28.95 771 GLY A CA 1
ATOM 5784 C C . GLY A 1 771 ? -35.997 -21.174 50.492 1.00 28.95 771 GLY A C 1
ATOM 5785 O O . GLY A 1 771 ? -35.581 -21.452 51.611 1.00 28.95 771 GLY A O 1
ATOM 5786 N N . GLY A 1 772 ? -35.607 -20.074 49.830 1.00 25.80 772 GLY A N 1
ATOM 5787 C CA . GLY A 1 772 ? -34.946 -18.916 50.457 1.00 25.80 772 GLY A CA 1
ATOM 5788 C C . GLY A 1 772 ? -33.423 -18.790 50.276 1.00 25.80 772 GLY A C 1
ATOM 5789 O O . GLY A 1 772 ? -32.651 -19.588 50.782 1.00 25.80 772 GLY A O 1
ATOM 5790 N N . THR A 1 773 ? -33.035 -17.721 49.577 1.00 22.69 773 THR A N 1
ATOM 5791 C CA . THR A 1 773 ? -31.720 -17.069 49.383 1.00 22.69 773 THR A CA 1
ATOM 5792 C C . THR A 1 773 ? -30.533 -17.511 50.257 1.00 22.69 773 THR A C 1
ATOM 5794 O O . THR A 1 773 ? -30.555 -17.363 51.477 1.00 22.69 773 THR A O 1
ATOM 5797 N N . VAL A 1 774 ? -29.425 -17.883 49.606 1.00 22.11 774 VAL A N 1
ATOM 5798 C CA . VAL A 1 774 ? -28.088 -17.958 50.215 1.00 22.11 774 VAL A CA 1
ATOM 5799 C C . VAL A 1 774 ? -27.571 -16.536 50.452 1.00 22.11 774 VAL A C 1
ATOM 5801 O O . VAL A 1 774 ? -27.297 -15.797 49.509 1.00 22.11 774 VAL A O 1
ATOM 5804 N N . LYS A 1 775 ? -27.437 -16.160 51.724 1.00 21.80 775 LYS A N 1
ATOM 5805 C CA . LYS A 1 775 ? -26.566 -15.079 52.196 1.00 21.80 775 LYS A CA 1
ATOM 5806 C C . LYS A 1 775 ? -25.562 -15.693 53.164 1.00 21.80 775 LYS A C 1
ATOM 5808 O O . LYS A 1 775 ? -25.949 -16.497 54.007 1.00 21.80 775 LYS A O 1
ATOM 5813 N N . VAL A 1 776 ? -24.300 -15.302 53.053 1.00 21.11 776 VAL A N 1
ATOM 5814 C CA . VAL A 1 776 ? -23.264 -15.610 54.041 1.00 21.11 776 VAL A CA 1
ATOM 5815 C C . VAL A 1 776 ? -22.881 -14.292 54.698 1.00 21.11 776 VAL A C 1
ATOM 5817 O O . VAL A 1 776 ? -22.351 -13.429 54.014 1.00 21.11 776 VAL A O 1
ATOM 5820 N N . ASP A 1 777 ? -23.151 -14.155 55.997 1.00 22.88 777 ASP A N 1
ATOM 5821 C CA . ASP A 1 777 ? -22.390 -13.282 56.893 1.00 22.88 777 ASP A CA 1
ATOM 5822 C C . ASP A 1 777 ? -22.353 -13.886 58.309 1.00 22.88 777 ASP A C 1
ATOM 5824 O O . ASP A 1 777 ? -23.391 -14.224 58.871 1.00 22.88 777 ASP A O 1
ATOM 5828 N N . VAL A 1 778 ? -21.116 -14.003 58.812 1.00 25.80 778 VAL A N 1
ATOM 5829 C CA . VAL A 1 778 ? -20.588 -14.177 60.187 1.00 25.80 778 VAL A CA 1
ATOM 5830 C C . VAL A 1 778 ? -21.194 -15.261 61.106 1.00 25.80 778 VAL A C 1
ATOM 5832 O O . VAL A 1 778 ? -22.373 -15.277 61.430 1.00 25.80 778 VAL A O 1
ATOM 5835 N N . VAL A 1 779 ? -20.315 -16.136 61.612 1.00 30.02 779 VAL A N 1
ATOM 5836 C CA . VAL A 1 779 ? -20.623 -17.242 62.537 1.00 30.02 779 VAL A CA 1
ATOM 5837 C C . VAL A 1 779 ? -20.598 -16.780 64.006 1.00 30.02 779 VAL A C 1
ATOM 5839 O O . VAL A 1 779 ? -19.578 -16.297 64.496 1.00 30.02 779 VAL A O 1
ATOM 5842 N N . THR A 1 780 ? -21.689 -17.023 64.730 1.00 30.69 780 THR A N 1
ATOM 5843 C CA . THR A 1 780 ? -21.801 -17.045 66.206 1.00 30.69 780 THR A CA 1
ATOM 5844 C C . THR A 1 780 ? -22.361 -18.405 66.635 1.00 30.69 780 THR A C 1
ATOM 5846 O O . THR A 1 780 ? -23.080 -19.029 65.852 1.00 30.69 780 THR A O 1
ATOM 5849 N N . ASP A 1 781 ? -22.052 -18.880 67.845 1.00 37.25 781 ASP A N 1
ATOM 5850 C CA . ASP A 1 781 ? -22.669 -20.098 68.384 1.00 37.25 781 ASP A CA 1
ATOM 5851 C C . ASP A 1 781 ? -24.066 -19.861 68.972 1.00 37.25 781 ASP A C 1
ATOM 5853 O O . ASP A 1 781 ? -24.607 -18.753 69.009 1.00 37.25 781 ASP A O 1
ATOM 5857 N N . THR A 1 782 ? -24.651 -20.977 69.401 1.00 31.08 782 THR A N 1
ATOM 5858 C CA . THR A 1 782 ? -26.017 -21.161 69.887 1.00 31.08 782 THR A CA 1
ATOM 5859 C C . THR A 1 782 ? -26.388 -20.406 71.164 1.00 31.08 782 THR A C 1
ATOM 5861 O O . THR A 1 782 ? -27.570 -20.408 71.491 1.00 31.08 782 THR A O 1
ATOM 5864 N N . ASP A 1 783 ? -25.461 -19.711 71.831 1.00 33.72 783 ASP A N 1
ATOM 5865 C CA . ASP A 1 783 ? -25.778 -18.839 72.977 1.00 33.72 783 ASP A CA 1
ATOM 5866 C C . ASP A 1 783 ? -25.625 -17.338 72.648 1.00 33.72 783 ASP A C 1
ATOM 5868 O O . ASP A 1 783 ? -25.747 -16.482 73.526 1.00 33.72 783 ASP A O 1
ATOM 5872 N N . GLY A 1 784 ? -25.386 -16.990 71.376 1.00 35.22 784 GLY A N 1
ATOM 5873 C CA . GLY A 1 784 ? -25.186 -15.606 70.936 1.00 35.22 784 GLY A CA 1
ATOM 5874 C C . GLY A 1 784 ? -23.769 -15.076 71.169 1.00 35.22 784 GLY A C 1
ATOM 5875 O O . GLY A 1 784 ? -23.547 -13.870 71.045 1.00 35.22 784 GLY A O 1
ATOM 5876 N N . ASN A 1 785 ? -22.801 -15.951 71.459 1.00 36.03 785 ASN A N 1
ATOM 5877 C CA . ASN A 1 785 ? -21.391 -15.583 71.505 1.00 36.03 785 ASN A CA 1
ATOM 5878 C C . ASN A 1 785 ? -20.734 -15.802 70.138 1.00 36.03 785 ASN A C 1
ATOM 5880 O O . ASN A 1 785 ? -21.029 -16.740 69.399 1.00 36.03 785 ASN A O 1
ATOM 5884 N N . VAL A 1 786 ? -19.816 -14.909 69.779 1.00 31.95 786 VAL A N 1
ATOM 5885 C CA . VAL A 1 786 ? -19.008 -15.040 68.562 1.00 31.95 786 VAL A CA 1
ATOM 5886 C C . VAL A 1 786 ? -18.100 -16.260 68.714 1.00 31.95 786 VAL A C 1
ATOM 5888 O O . VAL A 1 786 ? -17.275 -16.289 69.624 1.00 31.95 786 VAL A O 1
ATOM 5891 N N . LEU A 1 787 ? -18.210 -17.246 67.815 1.00 33.34 787 LEU A N 1
ATOM 5892 C CA . LEU A 1 787 ? -17.211 -18.312 67.710 1.00 33.34 787 LEU A CA 1
ATOM 5893 C C . LEU A 1 787 ? -15.933 -17.692 67.144 1.00 33.34 787 LEU A C 1
ATOM 5895 O O . LEU A 1 787 ? -15.762 -17.576 65.931 1.00 33.34 787 LEU A O 1
ATOM 5899 N N . THR A 1 788 ? -15.045 -17.243 68.025 1.00 41.19 788 THR A N 1
ATOM 5900 C CA . THR A 1 788 ? -13.729 -16.743 67.636 1.00 41.19 788 THR A CA 1
ATOM 5901 C C . THR A 1 788 ? -12.812 -17.934 67.347 1.00 41.19 788 THR A C 1
ATOM 5903 O O . THR A 1 788 ? -12.667 -18.833 68.179 1.00 41.19 788 THR A O 1
ATOM 5906 N N . PRO A 1 789 ? -12.182 -18.008 66.164 1.00 42.25 789 PRO A N 1
ATOM 5907 C CA . PRO A 1 789 ? -11.175 -19.024 65.924 1.00 42.25 789 PRO A CA 1
ATOM 5908 C C . PRO A 1 789 ? -9.910 -18.681 66.723 1.00 42.25 789 PRO A C 1
ATOM 5910 O O . PRO A 1 789 ? -9.543 -17.515 66.861 1.00 42.25 789 PRO A O 1
ATOM 5913 N N . SER A 1 790 ? -9.129 -19.697 67.094 1.00 52.12 790 SER A N 1
ATOM 5914 C CA . SER A 1 790 ? -7.720 -19.579 67.527 1.00 52.12 790 SER A CA 1
ATOM 5915 C C . SER A 1 790 ? -6.787 -18.979 66.452 1.00 52.12 790 SER A C 1
ATOM 5917 O O . SER A 1 790 ? -5.558 -18.997 66.570 1.00 52.12 790 SER A O 1
ATOM 5919 N N . SER A 1 791 ? -7.373 -18.436 65.381 1.00 54.88 791 SER A N 1
ATOM 5920 C CA . SER A 1 791 ? -6.721 -17.718 64.307 1.00 54.88 791 SER A CA 1
ATOM 5921 C C . SER A 1 791 ? -7.546 -16.523 63.827 1.00 54.88 791 SER A C 1
ATOM 5923 O O . SER A 1 791 ? -8.735 -16.671 63.556 1.00 54.88 791 SER A O 1
ATOM 5925 N N . TYR A 1 792 ? -6.893 -15.387 63.607 1.00 54.78 792 TYR A N 1
ATOM 5926 C CA . TYR A 1 792 ? -7.476 -14.177 63.029 1.00 54.78 792 TYR A CA 1
ATOM 5927 C C . TYR A 1 792 ? -6.868 -13.937 61.644 1.00 54.78 792 TYR A C 1
ATOM 5929 O O . TYR A 1 792 ? -5.646 -13.975 61.497 1.00 54.78 792 TYR A O 1
ATOM 5937 N N . THR A 1 793 ? -7.695 -13.719 60.618 1.00 50.12 793 THR A N 1
ATOM 5938 C CA . THR A 1 793 ? -7.216 -13.501 59.241 1.00 50.12 793 THR A CA 1
ATOM 5939 C C . THR A 1 793 ? -7.521 -12.080 58.798 1.00 50.12 793 THR A C 1
ATOM 5941 O O . THR A 1 793 ? -8.682 -11.696 58.692 1.00 50.12 793 THR A O 1
ATOM 5944 N N . LEU A 1 794 ? -6.478 -11.314 58.494 1.00 49.94 794 LEU A N 1
ATOM 5945 C CA . LEU A 1 794 ? -6.589 -10.039 57.806 1.00 49.94 794 LEU A CA 1
ATOM 5946 C C . LEU A 1 794 ? -6.498 -10.293 56.299 1.00 49.94 794 LEU A C 1
ATOM 5948 O O . LEU A 1 794 ? -5.459 -10.726 55.802 1.00 49.94 794 LEU A O 1
ATOM 5952 N N . SER A 1 795 ? -7.597 -10.059 55.587 1.00 42.81 795 SER A N 1
ATOM 5953 C CA . SER A 1 795 ? -7.708 -10.392 54.162 1.00 42.81 795 SER A CA 1
ATOM 5954 C C . SER A 1 795 ? -7.401 -9.192 53.262 1.00 42.81 795 SER A C 1
ATOM 5956 O O . SER A 1 795 ? -7.640 -8.050 53.652 1.00 42.81 795 SER A O 1
ATOM 5958 N N . ASN A 1 796 ? -6.919 -9.458 52.046 1.00 42.06 796 ASN A N 1
ATOM 5959 C CA . ASN A 1 796 ? -6.579 -8.478 51.008 1.00 42.06 796 ASN A CA 1
ATOM 5960 C C . ASN A 1 796 ? -5.555 -7.416 51.456 1.00 42.06 796 ASN A C 1
ATOM 5962 O O . ASN A 1 796 ? -5.696 -6.230 51.155 1.00 42.06 796 ASN A O 1
ATOM 5966 N N . VAL A 1 797 ? -4.496 -7.839 52.148 1.00 49.47 797 VAL A N 1
ATOM 5967 C CA . VAL A 1 797 ? -3.362 -6.970 52.479 1.00 49.47 797 VAL A CA 1
ATOM 5968 C C . VAL A 1 797 ? -2.525 -6.765 51.218 1.00 49.47 797 VAL A C 1
ATOM 5970 O O . VAL A 1 797 ? -1.675 -7.580 50.865 1.00 49.47 797 VAL A O 1
ATOM 5973 N N . SER A 1 798 ? -2.785 -5.672 50.507 1.00 46.59 798 SER A N 1
ATOM 5974 C CA . SER A 1 798 ? -2.058 -5.303 49.293 1.00 46.59 798 SER A CA 1
ATOM 5975 C C . SER A 1 798 ? -1.094 -4.151 49.547 1.00 46.59 798 SER A C 1
ATOM 5977 O O . SER A 1 798 ? -1.444 -3.173 50.207 1.00 46.59 798 SER A O 1
ATOM 5979 N N . PHE A 1 799 ? 0.083 -4.223 48.935 1.00 50.81 799 PHE A N 1
ATOM 5980 C CA . PHE A 1 799 ? 0.947 -3.059 48.766 1.00 50.81 799 PHE A CA 1
ATOM 5981 C C . PHE A 1 799 ? 0.522 -2.302 47.498 1.00 50.81 799 PHE A C 1
ATOM 5983 O O . PHE A 1 799 ? 0.038 -2.940 46.558 1.00 50.81 799 PHE A O 1
ATOM 5990 N N . PRO A 1 800 ? 0.675 -0.967 47.443 1.00 45.75 800 PRO A N 1
ATOM 5991 C CA . PRO A 1 800 ? 0.364 -0.193 46.247 1.00 45.75 800 PRO A CA 1
ATOM 5992 C C . PRO A 1 800 ? 1.101 -0.752 45.023 1.00 45.75 800 PRO A C 1
ATOM 5994 O O . PRO A 1 800 ? 2.316 -0.934 45.061 1.00 45.75 800 PRO A O 1
ATOM 5997 N N . LEU A 1 801 ? 0.377 -0.992 43.926 1.00 36.81 801 LEU A N 1
ATOM 5998 C CA . LEU A 1 801 ? 0.939 -1.517 42.671 1.00 36.81 801 LEU A CA 1
ATOM 5999 C C . LEU A 1 801 ? 1.824 -0.494 41.928 1.00 36.81 801 LEU A C 1
ATOM 6001 O O . LEU A 1 801 ? 2.522 -0.860 40.985 1.00 36.81 801 LEU A O 1
ATOM 6005 N N . ASN A 1 802 ? 1.838 0.769 42.377 1.00 35.72 802 ASN A N 1
ATOM 6006 C CA . ASN A 1 802 ? 2.337 1.908 41.599 1.00 35.72 802 ASN A CA 1
ATOM 6007 C C . ASN A 1 802 ? 3.579 2.588 42.222 1.00 35.72 802 ASN A C 1
ATOM 6009 O O . ASN A 1 802 ? 3.963 3.681 41.807 1.00 35.72 802 ASN A O 1
ATOM 6013 N N . SER A 1 803 ? 4.233 1.969 43.210 1.00 41.72 803 SER A N 1
ATOM 6014 C CA . SER A 1 803 ? 5.524 2.435 43.742 1.00 41.72 803 SER A CA 1
ATOM 6015 C C . SER A 1 803 ? 6.320 1.284 44.352 1.00 41.72 803 SER A C 1
ATOM 6017 O O . SER A 1 803 ? 5.733 0.413 44.990 1.00 41.72 803 SER A O 1
ATOM 6019 N N . THR A 1 804 ? 7.651 1.289 44.202 1.00 45.16 804 THR A N 1
ATOM 6020 C CA . THR A 1 804 ? 8.544 0.337 44.885 1.00 45.16 804 THR A CA 1
ATOM 6021 C C . THR A 1 804 ? 8.220 0.338 46.384 1.00 45.16 804 THR A C 1
ATOM 6023 O O . THR A 1 804 ? 8.313 1.409 46.984 1.00 45.16 804 THR A O 1
ATOM 6026 N N . PRO A 1 805 ? 7.831 -0.798 46.992 1.00 51.09 805 PRO A N 1
ATOM 6027 C CA . PRO A 1 805 ? 7.439 -0.844 48.397 1.00 51.09 805 PRO A CA 1
ATOM 6028 C C . PRO A 1 805 ? 8.561 -0.280 49.281 1.00 51.09 805 PRO A C 1
ATOM 6030 O O . PRO A 1 805 ? 9.696 -0.757 49.227 1.00 51.09 805 PRO A O 1
ATOM 6033 N N . THR A 1 806 ? 8.271 0.759 50.061 1.00 52.62 806 THR A N 1
ATOM 6034 C CA . THR A 1 806 ? 9.275 1.523 50.827 1.00 52.62 806 THR A CA 1
ATOM 6035 C C . THR A 1 806 ? 9.399 1.080 52.283 1.00 52.62 806 THR A C 1
ATOM 6037 O O . THR A 1 806 ? 10.294 1.547 52.986 1.00 52.62 806 THR A O 1
ATOM 6040 N N . GLY A 1 807 ? 8.528 0.178 52.749 1.00 54.16 807 GLY A N 1
ATOM 6041 C CA . GLY A 1 807 ? 8.503 -0.287 54.137 1.00 54.16 807 GLY A CA 1
ATOM 6042 C C . GLY A 1 807 ? 7.931 0.737 55.115 1.00 54.16 807 GLY A C 1
ATOM 6043 O O . GLY A 1 807 ? 8.005 0.536 56.325 1.00 54.16 807 GLY A O 1
ATOM 6044 N N . GLN A 1 808 ? 7.380 1.832 54.589 1.00 55.78 808 GLN A N 1
ATOM 6045 C CA . GLN A 1 808 ? 6.779 2.945 55.322 1.00 55.78 808 GLN A CA 1
ATOM 6046 C C . GLN A 1 808 ? 5.255 2.985 55.130 1.00 55.78 808 GLN A C 1
ATOM 6048 O O . GLN A 1 808 ? 4.614 3.957 55.498 1.00 55.78 808 GLN A O 1
ATOM 6053 N N . GLU A 1 809 ? 4.644 1.957 54.539 1.00 60.12 809 GLU A N 1
ATOM 6054 C CA . GLU A 1 809 ? 3.201 1.923 54.281 1.00 60.12 809 GLU A CA 1
ATOM 6055 C C . GLU A 1 809 ? 2.381 1.742 55.577 1.00 60.12 809 GLU A C 1
ATOM 6057 O O . GLU A 1 809 ? 1.288 2.298 55.704 1.00 60.12 809 GLU A O 1
ATOM 6062 N N . PHE A 1 810 ? 2.938 1.045 56.575 1.00 67.56 810 PHE A N 1
ATOM 6063 C CA . PHE A 1 810 ? 2.317 0.779 57.878 1.00 67.56 810 PHE A CA 1
ATOM 6064 C C . PHE A 1 810 ? 3.193 1.321 59.016 1.00 67.56 810 PHE A C 1
ATOM 6066 O O . PHE A 1 810 ? 4.398 1.077 59.039 1.00 67.56 810 PHE A O 1
ATOM 6073 N N . SER A 1 811 ? 2.600 2.049 59.966 1.00 64.62 811 SER A N 1
ATOM 6074 C CA . SER A 1 811 ? 3.327 2.677 61.081 1.00 64.62 811 SER A CA 1
ATOM 6075 C C . SER A 1 811 ? 3.203 1.887 62.380 1.00 64.62 811 SER A C 1
ATOM 6077 O O . SER A 1 811 ? 4.210 1.608 63.044 1.00 64.62 811 SER A O 1
ATOM 6079 N N . THR A 1 812 ? 1.977 1.506 62.737 1.00 71.44 812 THR A N 1
ATOM 6080 C CA . THR A 1 812 ? 1.658 0.811 63.984 1.00 71.44 812 THR A CA 1
ATOM 6081 C C . THR A 1 812 ? 0.642 -0.309 63.762 1.00 71.44 812 THR A C 1
ATOM 6083 O O . THR A 1 812 ? 0.070 -0.444 62.680 1.00 71.44 812 THR A O 1
ATOM 6086 N N . PHE A 1 813 ? 0.423 -1.137 64.779 1.00 79.00 813 PHE A N 1
ATOM 6087 C CA . PHE A 1 813 ? -0.665 -2.112 64.803 1.00 79.00 813 PHE A CA 1
ATOM 6088 C C . PHE A 1 813 ? -1.303 -2.172 66.192 1.00 79.00 813 PHE A C 1
ATOM 6090 O O . PHE A 1 813 ? -0.641 -1.854 67.189 1.00 79.00 813 PHE A O 1
ATOM 6097 N N . ASP A 1 814 ? -2.554 -2.628 66.244 1.00 72.56 814 ASP A N 1
ATOM 6098 C CA . ASP A 1 814 ? -3.220 -3.019 67.485 1.00 72.56 814 ASP A CA 1
ATOM 6099 C C . ASP A 1 814 ? -3.499 -4.524 67.474 1.00 72.56 814 ASP A C 1
ATOM 6101 O O . ASP A 1 814 ? -3.791 -5.121 66.435 1.00 72.56 814 ASP A O 1
ATOM 6105 N N . PHE A 1 815 ? -3.389 -5.159 68.636 1.00 81.12 815 PHE A N 1
ATOM 6106 C CA . PHE A 1 815 ? -3.617 -6.590 68.814 1.00 81.12 815 PHE A CA 1
ATOM 6107 C C . PHE A 1 815 ? -4.275 -6.842 70.166 1.00 81.12 815 PHE A C 1
ATOM 6109 O O . PHE A 1 815 ? -3.841 -6.302 71.179 1.00 81.12 815 PHE A O 1
ATOM 6116 N N . SER A 1 816 ? -5.314 -7.667 70.194 1.00 74.75 816 SER A N 1
ATOM 6117 C CA . SER A 1 816 ? -6.087 -7.945 71.403 1.00 74.75 816 SER A CA 1
ATOM 6118 C C . SER A 1 816 ? -6.437 -9.421 71.525 1.00 74.75 816 SER A C 1
ATOM 6120 O O . SER A 1 816 ? -6.658 -10.115 70.526 1.00 74.75 816 SER A O 1
ATOM 6122 N N . LEU A 1 817 ? -6.455 -9.882 72.773 1.00 75.50 817 LEU A N 1
ATOM 6123 C CA . LEU A 1 817 ? -6.765 -11.248 73.172 1.00 75.50 817 LEU A CA 1
ATOM 6124 C C . LEU A 1 817 ? -7.971 -11.267 74.117 1.00 75.50 817 LEU A C 1
ATOM 6126 O O . LEU A 1 817 ? -8.325 -10.268 74.744 1.00 75.50 817 LEU A O 1
ATOM 6130 N N . GLU A 1 818 ? -8.612 -12.426 74.220 1.00 68.69 818 GLU A N 1
ATOM 6131 C CA . GLU A 1 818 ? -9.815 -12.634 75.034 1.00 68.69 818 GLU A CA 1
ATOM 6132 C C . GLU A 1 818 ? -9.581 -12.475 76.544 1.00 68.69 818 GLU A C 1
ATOM 6134 O O . GLU A 1 818 ? -10.501 -12.129 77.279 1.00 68.69 818 GLU A O 1
ATOM 6139 N N . ASP A 1 819 ? -8.343 -12.642 77.018 1.00 69.75 819 ASP A N 1
ATOM 6140 C CA . ASP A 1 819 ? -7.975 -12.432 78.426 1.00 69.75 819 ASP A CA 1
ATOM 6141 C C . ASP A 1 819 ? -7.869 -10.948 78.832 1.00 69.75 819 ASP A C 1
ATOM 6143 O O . ASP A 1 819 ? -7.480 -10.638 79.959 1.00 69.75 819 ASP A O 1
ATOM 6147 N N . GLY A 1 820 ? -8.223 -10.028 77.928 1.00 66.56 820 GLY A N 1
ATOM 6148 C CA . GLY A 1 820 ? -8.176 -8.584 78.144 1.00 66.56 820 GLY A CA 1
ATOM 6149 C C . GLY A 1 820 ? -6.812 -7.955 77.856 1.00 66.56 820 GLY A C 1
ATOM 6150 O O . GLY A 1 820 ? -6.656 -6.747 78.032 1.00 66.56 820 GLY A O 1
ATOM 6151 N N . THR A 1 821 ? -5.827 -8.735 77.397 1.00 78.56 821 THR A N 1
ATOM 6152 C CA . THR A 1 821 ? -4.522 -8.207 76.985 1.00 78.56 821 THR A CA 1
ATOM 6153 C C . THR A 1 821 ? -4.667 -7.425 75.680 1.00 78.56 821 THR A C 1
ATOM 6155 O O . THR A 1 821 ? -5.138 -7.963 74.675 1.00 78.56 821 THR A O 1
ATOM 6158 N N . THR A 1 822 ? -4.233 -6.162 75.670 1.00 78.94 822 THR A N 1
ATOM 6159 C CA . THR A 1 822 ? -4.285 -5.296 74.483 1.00 78.94 822 THR A CA 1
ATOM 6160 C C . THR A 1 822 ? -2.941 -4.632 74.234 1.00 78.94 822 THR A C 1
ATOM 6162 O O . THR A 1 822 ? -2.410 -3.934 75.095 1.00 78.94 822 THR A O 1
ATOM 6165 N N . LEU A 1 823 ? -2.427 -4.798 73.025 1.00 80.75 823 LEU A N 1
ATOM 6166 C CA . LEU A 1 823 ? -1.338 -4.019 72.468 1.00 80.75 823 LEU A CA 1
ATOM 6167 C C . LEU A 1 823 ? -1.938 -2.924 71.589 1.00 80.75 823 LEU A C 1
ATOM 6169 O O . LEU A 1 823 ? -2.715 -3.227 70.686 1.00 80.75 823 LEU A O 1
ATOM 6173 N N . THR A 1 824 ? -1.583 -1.667 71.837 1.00 78.00 824 THR A N 1
ATOM 6174 C CA . THR A 1 824 ? -2.154 -0.525 71.111 1.00 78.00 824 THR A CA 1
ATOM 6175 C C . THR A 1 824 ? -1.042 0.362 70.569 1.00 78.00 824 THR A C 1
ATOM 6177 O O . THR A 1 824 ? -0.110 0.707 71.293 1.00 78.00 824 THR A O 1
ATOM 6180 N N . ASN A 1 825 ? -1.148 0.753 69.301 1.00 73.19 825 ASN A N 1
ATOM 6181 C CA . ASN A 1 825 ? -0.210 1.588 68.562 1.00 73.19 825 ASN A CA 1
ATOM 6182 C C . ASN A 1 825 ? 1.245 1.097 68.624 1.00 73.19 825 ASN A C 1
ATOM 6184 O O . ASN A 1 825 ? 2.178 1.900 68.701 1.00 73.19 825 ASN A O 1
ATOM 6188 N N . VAL A 1 826 ? 1.462 -0.218 68.554 1.00 78.38 826 VAL A N 1
ATOM 6189 C CA . VAL A 1 826 ? 2.813 -0.788 68.620 1.00 78.38 826 VAL A CA 1
ATOM 6190 C C . VAL A 1 826 ? 3.587 -0.458 67.339 1.00 78.38 826 VAL A C 1
ATOM 6192 O O . VAL A 1 826 ? 3.138 -0.840 66.257 1.00 78.38 826 VAL A O 1
ATOM 6195 N N . PRO A 1 827 ? 4.757 0.208 67.413 1.00 78.56 827 PRO A N 1
ATOM 6196 C CA . PRO A 1 827 ? 5.507 0.600 66.223 1.00 78.56 827 PRO A CA 1
ATOM 6197 C C . PRO A 1 827 ? 6.135 -0.588 65.488 1.00 78.56 827 PRO A C 1
ATOM 6199 O O . PRO A 1 827 ? 6.875 -1.391 66.074 1.00 78.56 827 PRO A O 1
ATOM 6202 N N . LEU A 1 828 ? 5.938 -0.638 64.169 1.00 74.50 828 LEU A N 1
ATOM 6203 C CA . LEU A 1 828 ? 6.558 -1.643 63.298 1.00 74.50 828 LEU A CA 1
ATOM 6204 C C . LEU A 1 828 ? 8.060 -1.393 63.073 1.00 74.50 828 LEU A C 1
ATOM 6206 O O . LEU A 1 828 ? 8.828 -2.351 62.928 1.00 74.50 828 LEU A O 1
ATOM 6210 N N . GLY A 1 829 ? 8.495 -0.128 63.147 1.00 70.12 829 GLY A N 1
ATOM 6211 C CA . GLY A 1 829 ? 9.866 0.310 62.848 1.00 70.12 829 GLY A CA 1
ATOM 6212 C C . GLY A 1 829 ? 10.218 0.188 61.360 1.00 70.12 829 GLY A C 1
ATOM 6213 O O . GLY A 1 829 ? 9.427 -0.335 60.583 1.00 70.12 829 GLY A O 1
ATOM 6214 N N . ASP A 1 830 ? 11.418 0.622 60.963 1.00 65.25 830 ASP A N 1
ATOM 6215 C CA . ASP A 1 830 ? 11.838 0.592 59.553 1.00 65.25 830 ASP A CA 1
ATOM 6216 C C . ASP A 1 830 ? 11.823 -0.841 58.997 1.00 65.25 830 ASP A C 1
ATOM 6218 O O . ASP A 1 830 ? 12.498 -1.741 59.519 1.00 65.25 830 ASP A O 1
ATOM 6222 N N . LEU A 1 831 ? 11.015 -1.082 57.965 1.00 66.94 831 LEU A N 1
ATOM 6223 C CA . LEU A 1 831 ? 10.869 -2.384 57.318 1.00 66.94 831 LEU A CA 1
ATOM 6224 C C . LEU A 1 831 ? 11.672 -2.399 56.012 1.00 66.94 831 LEU A C 1
ATOM 6226 O O . LEU A 1 831 ? 11.434 -1.601 55.117 1.00 66.94 831 LEU A O 1
ATOM 6230 N N . THR A 1 832 ? 12.646 -3.299 55.883 1.00 67.12 832 THR A N 1
ATOM 6231 C CA . THR A 1 832 ? 13.370 -3.489 54.617 1.00 67.12 832 THR A CA 1
ATOM 6232 C C . THR A 1 832 ? 12.644 -4.555 53.804 1.00 67.12 832 THR A C 1
ATOM 6234 O O . THR A 1 832 ? 12.617 -5.711 54.216 1.00 67.12 832 THR A O 1
ATOM 6237 N N . LEU A 1 833 ? 12.031 -4.167 52.684 1.00 70.81 833 LEU A N 1
ATOM 6238 C CA . LEU A 1 833 ? 11.213 -5.065 51.864 1.00 70.81 833 LEU A CA 1
ATOM 6239 C C . LEU A 1 833 ? 12.052 -5.793 50.799 1.00 70.81 833 LEU A C 1
ATOM 6241 O O . LEU A 1 833 ? 12.900 -5.197 50.135 1.00 70.81 833 LEU A O 1
ATOM 6245 N N . SER A 1 834 ? 11.808 -7.094 50.654 1.00 69.06 834 SER A N 1
ATOM 6246 C CA . SER A 1 834 ? 12.364 -7.991 49.638 1.00 69.06 834 SER A CA 1
ATOM 6247 C C . SER A 1 834 ? 11.422 -8.109 48.426 1.00 69.06 834 SER A C 1
ATOM 6249 O O . SER A 1 834 ? 10.409 -7.417 48.330 1.00 69.06 834 SER A O 1
ATOM 6251 N N . SER A 1 835 ? 11.708 -9.024 47.490 1.00 62.69 835 SER A N 1
ATOM 6252 C CA . SER A 1 835 ? 10.810 -9.338 46.365 1.00 62.69 835 SER A CA 1
ATOM 6253 C C . SER A 1 835 ? 9.476 -9.976 46.788 1.00 62.69 835 SER A C 1
ATOM 6255 O O . SER A 1 835 ? 8.618 -10.189 45.935 1.00 62.69 835 SER A O 1
ATOM 6257 N N . THR A 1 836 ? 9.285 -10.287 48.077 1.00 72.81 836 THR A N 1
ATOM 6258 C CA . THR A 1 836 ? 8.006 -10.751 48.640 1.00 72.81 836 THR A CA 1
ATOM 6259 C C . THR A 1 836 ? 7.560 -9.889 49.836 1.00 72.81 836 THR A C 1
ATOM 6261 O O . THR A 1 836 ? 7.600 -10.362 50.973 1.00 72.81 836 THR A O 1
ATOM 6264 N N . PRO A 1 837 ? 7.086 -8.647 49.605 1.00 69.00 837 PRO A N 1
ATOM 6265 C CA . PRO A 1 837 ? 6.831 -7.655 50.660 1.00 69.00 837 PRO A CA 1
ATOM 6266 C C . PRO A 1 837 ? 5.863 -8.105 51.764 1.00 69.00 837 PRO A C 1
ATOM 6268 O O . PRO A 1 837 ? 6.025 -7.762 52.933 1.00 69.00 837 PRO A O 1
ATOM 6271 N N . ILE A 1 838 ? 4.863 -8.915 51.408 1.00 69.38 838 ILE A N 1
ATOM 6272 C CA . ILE A 1 838 ? 3.875 -9.440 52.359 1.00 69.38 838 ILE A CA 1
ATOM 6273 C C . ILE A 1 838 ? 4.467 -10.476 53.323 1.00 69.38 838 ILE A C 1
ATOM 6275 O O . ILE A 1 838 ? 4.074 -10.524 54.488 1.00 69.38 838 ILE A O 1
ATOM 6279 N N . ASN A 1 839 ? 5.461 -11.254 52.880 1.00 78.31 839 ASN A N 1
ATOM 6280 C CA . ASN A 1 839 ? 6.173 -12.198 53.744 1.00 78.31 839 ASN A CA 1
ATOM 6281 C C . ASN A 1 839 ? 7.077 -11.455 54.740 1.00 78.31 839 ASN A C 1
ATOM 6283 O O . ASN A 1 839 ? 7.188 -11.859 55.900 1.00 78.31 839 ASN A O 1
ATOM 6287 N N . ASP A 1 840 ? 7.682 -10.345 54.311 1.00 79.44 840 ASP A N 1
ATOM 6288 C CA . ASP A 1 840 ? 8.521 -9.506 55.173 1.00 79.44 840 ASP A CA 1
ATOM 6289 C C . ASP A 1 840 ? 7.681 -8.797 56.246 1.00 79.44 840 ASP A C 1
ATOM 6291 O O . ASP A 1 840 ? 8.058 -8.771 57.420 1.00 79.44 840 ASP A O 1
ATOM 6295 N N . LEU A 1 841 ? 6.493 -8.301 55.874 1.00 79.00 841 LEU A N 1
ATOM 6296 C CA . LEU A 1 841 ? 5.527 -7.724 56.811 1.00 79.00 841 LEU A CA 1
ATOM 6297 C C . LEU A 1 841 ? 4.999 -8.762 57.813 1.00 79.00 841 LEU A C 1
ATOM 6299 O O . LEU A 1 841 ? 4.964 -8.480 59.011 1.00 79.00 841 LEU A O 1
ATOM 6303 N N . ALA A 1 842 ? 4.634 -9.965 57.351 1.00 81.56 842 ALA A N 1
ATOM 6304 C CA . ALA A 1 842 ? 4.200 -11.060 58.224 1.00 81.56 842 ALA A CA 1
ATOM 6305 C C . ALA A 1 842 ? 5.269 -11.392 59.278 1.00 81.56 842 ALA A C 1
ATOM 6307 O O . ALA A 1 842 ? 4.974 -11.497 60.470 1.00 81.56 842 ALA A O 1
ATOM 6308 N N . THR A 1 843 ? 6.529 -11.478 58.843 1.00 84.81 843 THR A N 1
ATOM 6309 C CA . THR A 1 843 ? 7.673 -11.750 59.719 1.00 84.81 843 THR A CA 1
ATOM 6310 C C . THR A 1 843 ? 7.855 -10.638 60.753 1.00 84.81 843 THR A C 1
ATOM 6312 O O . THR A 1 843 ? 7.946 -10.920 61.950 1.00 84.81 843 THR A O 1
ATOM 6315 N N . ARG A 1 844 ? 7.819 -9.368 60.326 1.00 86.31 844 ARG A N 1
ATOM 6316 C CA . ARG A 1 844 ? 7.971 -8.221 61.233 1.00 86.31 844 ARG A CA 1
ATOM 6317 C C . ARG A 1 844 ? 6.849 -8.132 62.267 1.00 86.31 844 ARG A C 1
ATOM 6319 O O . ARG A 1 844 ? 7.115 -7.837 63.432 1.00 86.31 844 ARG A O 1
ATOM 6326 N N . LEU A 1 845 ? 5.607 -8.392 61.863 1.00 84.75 845 LEU A N 1
ATOM 6327 C CA . LEU A 1 845 ? 4.460 -8.413 62.772 1.00 84.75 845 LEU A CA 1
ATOM 6328 C C . LEU A 1 845 ? 4.604 -9.502 63.830 1.00 84.75 845 LEU A C 1
ATOM 6330 O O . LEU A 1 845 ? 4.421 -9.230 65.014 1.00 84.75 845 LEU A O 1
ATOM 6334 N N . GLN A 1 846 ? 5.003 -10.708 63.423 1.00 90.19 846 GLN A N 1
ATOM 6335 C CA . GLN A 1 846 ? 5.251 -11.804 64.355 1.00 90.19 846 GLN A CA 1
ATOM 6336 C C . GLN A 1 846 ? 6.323 -11.435 65.390 1.00 90.19 846 GLN A C 1
ATOM 6338 O O . GLN A 1 846 ? 6.126 -11.650 66.585 1.00 90.19 846 GLN A O 1
ATOM 6343 N N . GLU A 1 847 ? 7.443 -10.859 64.950 1.00 89.00 847 GLU A N 1
ATOM 6344 C CA . GLU A 1 847 ? 8.522 -10.420 65.842 1.00 89.00 847 GLU A CA 1
ATOM 6345 C C . GLU A 1 847 ? 8.045 -9.360 66.841 1.00 89.00 847 GLU A C 1
ATOM 6347 O O . GLU A 1 847 ? 8.307 -9.472 68.042 1.00 89.00 847 GLU A O 1
ATOM 6352 N N . LYS A 1 848 ? 7.311 -8.348 66.364 1.00 89.25 848 LYS A N 1
ATOM 6353 C CA . LYS A 1 848 ? 6.841 -7.239 67.200 1.00 89.25 848 LYS A CA 1
ATOM 6354 C C . LYS A 1 848 ? 5.757 -7.652 68.188 1.00 89.25 848 LYS A C 1
ATOM 6356 O O . LYS A 1 848 ? 5.853 -7.257 69.345 1.00 89.25 848 LYS A O 1
ATOM 6361 N N . ILE A 1 849 ? 4.794 -8.482 67.785 1.00 87.44 849 ILE A N 1
ATOM 6362 C CA . ILE A 1 849 ? 3.761 -9.015 68.690 1.00 87.44 849 ILE A CA 1
ATOM 6363 C C . ILE A 1 849 ? 4.420 -9.803 69.828 1.00 87.44 849 ILE A C 1
ATOM 6365 O O . ILE A 1 849 ? 4.157 -9.539 71.000 1.00 87.44 849 ILE A O 1
ATOM 6369 N N . ARG A 1 850 ? 5.338 -10.726 69.506 1.00 89.38 850 ARG A N 1
ATOM 6370 C CA . ARG A 1 850 ? 6.029 -11.545 70.518 1.00 89.38 850 ARG A CA 1
ATOM 6371 C C . ARG A 1 850 ? 6.882 -10.702 71.461 1.00 89.38 850 ARG A C 1
ATOM 6373 O O . ARG A 1 850 ? 6.834 -10.896 72.677 1.00 89.38 850 ARG A O 1
ATOM 6380 N N . SER A 1 851 ? 7.654 -9.768 70.907 1.00 86.75 851 SER A N 1
ATOM 6381 C CA . SER A 1 851 ? 8.514 -8.880 71.691 1.00 86.75 851 SER A CA 1
ATOM 6382 C C . SER A 1 851 ? 7.700 -7.990 72.628 1.00 86.75 851 SER A C 1
ATOM 6384 O O . SER A 1 851 ? 8.067 -7.845 73.794 1.00 86.75 851 SER A O 1
ATOM 6386 N N . GLN A 1 852 ? 6.602 -7.406 72.141 1.00 86.62 852 GLN A N 1
ATOM 6387 C CA . GLN A 1 852 ? 5.797 -6.474 72.925 1.00 86.62 852 GLN A CA 1
ATOM 6388 C C . GLN A 1 852 ? 5.005 -7.190 74.029 1.00 86.62 852 GLN A C 1
ATOM 6390 O O . GLN A 1 852 ? 5.023 -6.726 75.163 1.00 86.62 852 GLN A O 1
ATOM 6395 N N . LEU A 1 853 ? 4.425 -8.371 73.762 1.00 85.06 853 LEU A N 1
ATOM 6396 C CA . LEU A 1 853 ? 3.761 -9.181 74.799 1.00 85.06 853 LEU A CA 1
ATOM 6397 C C . LEU A 1 853 ? 4.719 -9.585 75.928 1.00 85.06 853 LEU A C 1
ATOM 6399 O O . LEU A 1 853 ? 4.362 -9.502 77.099 1.00 85.06 853 LEU A O 1
ATOM 6403 N N . THR A 1 854 ? 5.951 -9.976 75.585 1.00 83.69 854 THR A N 1
ATOM 6404 C CA . THR A 1 854 ? 6.970 -10.346 76.586 1.00 83.69 854 THR A CA 1
ATOM 6405 C C . THR A 1 854 ? 7.436 -9.135 77.404 1.00 83.69 854 THR A C 1
ATOM 6407 O O . THR A 1 854 ? 7.840 -9.287 78.553 1.00 83.69 854 THR A O 1
ATOM 6410 N N . THR A 1 855 ? 7.399 -7.933 76.820 1.00 84.19 855 THR A N 1
ATOM 6411 C CA . THR A 1 855 ? 7.851 -6.694 77.475 1.00 84.19 855 THR A CA 1
ATOM 6412 C C . THR A 1 855 ? 6.778 -6.111 78.389 1.00 84.19 855 THR A C 1
ATOM 6414 O O . THR A 1 855 ? 7.079 -5.767 79.530 1.00 84.19 855 THR A O 1
ATOM 6417 N N . ASP A 1 856 ? 5.536 -6.030 77.910 1.00 80.88 856 ASP A N 1
ATOM 6418 C CA . ASP A 1 856 ? 4.442 -5.367 78.628 1.00 80.88 856 ASP A CA 1
ATOM 6419 C C . ASP A 1 856 ? 3.744 -6.307 79.622 1.00 80.88 856 ASP A C 1
ATOM 6421 O O . ASP A 1 856 ? 3.194 -5.848 80.623 1.00 80.88 856 ASP A O 1
ATOM 6425 N N . TYR A 1 857 ? 3.805 -7.625 79.385 1.00 82.00 857 TYR A N 1
ATOM 6426 C CA . TYR A 1 857 ? 3.134 -8.644 80.198 1.00 82.00 857 TYR A CA 1
ATOM 6427 C C . TYR A 1 857 ? 4.040 -9.857 80.523 1.00 82.00 857 TYR A C 1
ATOM 6429 O O . TYR A 1 857 ? 3.650 -11.007 80.281 1.00 82.00 857 TYR A O 1
ATOM 6437 N N . PRO A 1 858 ? 5.237 -9.647 81.111 1.00 76.50 858 PRO A N 1
ATOM 6438 C CA . PRO A 1 858 ? 6.239 -10.700 81.323 1.00 76.50 858 PRO A CA 1
ATOM 6439 C C . PRO A 1 858 ? 5.774 -11.831 82.256 1.00 76.50 858 PRO A C 1
ATOM 6441 O O . PRO A 1 858 ? 6.208 -12.972 82.103 1.00 76.50 858 PRO A O 1
ATOM 6444 N N . ASP A 1 859 ? 4.869 -11.535 83.194 1.00 72.69 859 ASP A N 1
ATOM 6445 C CA . ASP A 1 859 ? 4.349 -12.506 84.169 1.00 72.69 859 ASP A CA 1
ATOM 6446 C C . ASP A 1 859 ? 3.311 -13.470 83.564 1.00 72.69 859 ASP A C 1
ATOM 6448 O O . ASP A 1 859 ? 3.059 -14.546 84.109 1.00 72.69 859 ASP A O 1
ATOM 6452 N N . VAL A 1 860 ? 2.714 -13.096 82.426 1.00 67.25 860 VAL A N 1
ATOM 6453 C CA . VAL A 1 860 ? 1.634 -13.839 81.753 1.00 67.25 860 VAL A CA 1
ATOM 6454 C C . VAL A 1 860 ? 2.130 -14.488 80.451 1.00 67.25 860 VAL A C 1
ATOM 6456 O O . VAL A 1 860 ? 1.688 -15.586 80.095 1.00 67.25 860 VAL A O 1
ATOM 6459 N N . TYR A 1 861 ? 3.086 -13.855 79.761 1.00 76.00 861 TYR A N 1
ATOM 6460 C CA . TYR A 1 861 ? 3.585 -14.250 78.441 1.00 76.00 861 TYR A CA 1
ATOM 6461 C C . TYR A 1 861 ? 5.101 -14.516 78.455 1.00 76.00 861 TYR A C 1
ATOM 6463 O O . TYR A 1 861 ? 5.910 -13.665 78.095 1.00 76.00 861 TYR A O 1
ATOM 6471 N N . ASN A 1 862 ? 5.491 -15.735 78.845 1.00 74.00 862 ASN A N 1
ATOM 6472 C CA . ASN A 1 862 ? 6.884 -16.194 78.789 1.00 74.00 862 ASN A CA 1
ATOM 6473 C C . ASN A 1 862 ? 7.309 -16.626 77.367 1.00 74.00 862 ASN A C 1
ATOM 6475 O O . ASN A 1 862 ? 6.469 -16.825 76.485 1.00 74.00 862 ASN A O 1
ATOM 6479 N N . SER A 1 863 ? 8.616 -16.830 77.157 1.00 71.88 863 SER A N 1
ATOM 6480 C CA . SER A 1 863 ? 9.202 -17.178 75.851 1.00 71.88 863 SER A CA 1
ATOM 6481 C C . SER A 1 863 ? 8.557 -18.400 75.180 1.00 71.88 863 SER A C 1
ATOM 6483 O O . SER A 1 863 ? 8.385 -18.408 73.963 1.00 71.88 863 SER A O 1
ATOM 6485 N N . ASP A 1 864 ? 8.148 -19.413 75.949 1.00 72.50 864 ASP A N 1
ATOM 6486 C CA . ASP A 1 864 ? 7.505 -20.621 75.411 1.00 72.50 864 ASP A CA 1
ATOM 6487 C C . ASP A 1 864 ? 6.064 -20.368 74.940 1.00 72.50 864 ASP A C 1
ATOM 6489 O O . ASP A 1 864 ? 5.612 -20.995 73.978 1.00 72.50 864 ASP A O 1
ATOM 6493 N N . ARG A 1 865 ? 5.339 -19.441 75.582 1.00 75.62 865 ARG A N 1
ATOM 6494 C CA . ARG A 1 865 ? 3.967 -19.066 75.209 1.00 75.62 865 ARG A CA 1
ATOM 6495 C C . ARG A 1 865 ? 3.951 -18.142 73.993 1.00 75.62 865 ARG A C 1
ATOM 6497 O O . ARG A 1 865 ? 3.244 -18.432 73.033 1.00 75.62 865 ARG A O 1
ATOM 6504 N N . VAL A 1 866 ? 4.773 -17.089 73.973 1.00 77.94 866 VAL A N 1
ATOM 6505 C CA . VAL A 1 866 ? 4.816 -16.153 72.830 1.00 77.94 866 VAL A CA 1
ATOM 6506 C C . VAL A 1 866 ? 5.332 -16.814 71.549 1.00 77.94 866 VAL A C 1
ATOM 6508 O O . VAL A 1 866 ? 4.877 -16.479 70.459 1.00 77.94 866 VAL A O 1
ATOM 6511 N N . ASN A 1 867 ? 6.212 -17.819 71.648 1.00 79.69 867 ASN A N 1
ATOM 6512 C CA . ASN A 1 867 ? 6.717 -18.552 70.481 1.00 79.69 867 ASN A CA 1
ATOM 6513 C C . ASN A 1 867 ? 5.644 -19.363 69.733 1.00 79.69 867 ASN A C 1
ATOM 6515 O O . ASN A 1 867 ? 5.885 -19.767 68.593 1.00 79.69 867 ASN A O 1
ATOM 6519 N N . LYS A 1 868 ? 4.463 -19.570 70.333 1.00 77.31 868 LYS A N 1
ATOM 6520 C CA . LYS A 1 868 ? 3.313 -20.237 69.703 1.00 77.31 868 LYS A CA 1
ATOM 6521 C C . LYS A 1 868 ? 2.388 -19.288 68.934 1.00 77.31 868 LYS A C 1
ATOM 6523 O O . LYS A 1 868 ? 1.518 -19.770 68.213 1.00 77.31 868 LYS A O 1
ATOM 6528 N N . ILE A 1 869 ? 2.599 -17.972 69.032 1.00 82.19 869 ILE A N 1
ATOM 6529 C CA . ILE A 1 869 ? 1.895 -16.975 68.217 1.00 82.19 869 ILE A CA 1
ATOM 6530 C C . ILE A 1 869 ? 2.616 -16.857 66.881 1.00 82.19 869 ILE A C 1
ATOM 6532 O O . ILE A 1 869 ? 3.777 -16.451 66.842 1.00 82.19 869 ILE A O 1
ATOM 6536 N N . SER A 1 870 ? 1.956 -17.212 65.785 1.00 79.62 870 SER A N 1
ATOM 6537 C CA . SER A 1 870 ? 2.530 -17.157 64.437 1.00 79.62 870 SER A CA 1
ATOM 6538 C C . SER A 1 870 ? 1.744 -16.234 63.517 1.00 79.62 870 SER A C 1
ATOM 6540 O O . SER A 1 870 ? 0.530 -16.127 63.656 1.00 79.62 870 SER A O 1
ATOM 6542 N N . VAL A 1 871 ? 2.435 -15.581 62.582 1.00 83.06 871 VAL A N 1
ATOM 6543 C CA . VAL A 1 871 ? 1.827 -14.793 61.501 1.00 83.06 871 VAL A CA 1
ATOM 6544 C C . VAL A 1 871 ? 2.285 -15.398 60.181 1.00 83.06 871 VAL A C 1
ATOM 6546 O O . VAL A 1 871 ? 3.481 -15.504 59.919 1.00 83.06 871 VAL A O 1
ATOM 6549 N N . THR A 1 872 ? 1.337 -15.830 59.359 1.00 73.62 872 THR A N 1
ATOM 6550 C CA . THR A 1 872 ? 1.595 -16.533 58.095 1.00 73.62 872 THR A CA 1
ATOM 6551 C C . THR A 1 872 ? 0.842 -15.873 56.954 1.00 73.62 872 THR A C 1
ATOM 6553 O O . THR A 1 872 ? -0.265 -15.378 57.148 1.00 73.62 872 THR A O 1
ATOM 6556 N N . VAL A 1 873 ? 1.429 -15.868 55.759 1.00 71.94 873 VAL A N 1
ATOM 6557 C CA . VAL A 1 873 ? 0.731 -15.424 54.550 1.00 71.94 873 VAL A CA 1
ATOM 6558 C C . VAL A 1 873 ? -0.068 -16.594 53.991 1.00 71.94 873 VAL A C 1
ATOM 6560 O O . VAL A 1 873 ? 0.491 -17.664 53.749 1.00 71.94 873 VAL A O 1
ATOM 6563 N N . ILE A 1 874 ? -1.363 -16.395 53.764 1.00 56.44 874 ILE A N 1
ATOM 6564 C CA . ILE A 1 874 ? -2.227 -17.352 53.068 1.00 56.44 874 ILE A CA 1
ATOM 6565 C C . ILE A 1 874 ? -2.719 -16.729 51.756 1.00 56.44 874 ILE A C 1
ATOM 6567 O O . ILE A 1 874 ? -2.834 -15.510 51.631 1.00 56.44 874 ILE A O 1
ATOM 6571 N N . ASN A 1 875 ? -2.939 -17.566 50.739 1.00 52.69 875 ASN A N 1
ATOM 6572 C CA . ASN A 1 875 ? -3.426 -17.157 49.412 1.00 52.69 875 ASN A CA 1
ATOM 6573 C C . ASN A 1 875 ? -2.601 -16.053 48.708 1.00 52.69 875 ASN A C 1
ATOM 6575 O O . ASN A 1 875 ? -3.098 -15.400 47.797 1.00 52.69 875 ASN A O 1
ATOM 6579 N N . GLY A 1 876 ? -1.350 -15.820 49.128 1.00 49.09 876 GLY A N 1
ATOM 6580 C CA . GLY A 1 876 ? -0.449 -14.813 48.553 1.00 49.09 876 GLY A CA 1
ATOM 6581 C C . GLY A 1 876 ? -0.778 -13.347 48.878 1.00 49.09 876 GLY A C 1
ATOM 6582 O O . GLY A 1 876 ? -0.023 -12.474 48.458 1.00 49.09 876 GLY A O 1
ATOM 6583 N N . LYS A 1 877 ? -1.864 -13.068 49.615 1.00 51.53 877 LYS A N 1
ATOM 6584 C CA . LYS A 1 877 ? -2.358 -11.701 49.890 1.00 51.53 877 LYS A CA 1
ATOM 6585 C C . LYS A 1 877 ? -3.023 -11.498 51.261 1.00 51.53 877 LYS A C 1
ATOM 6587 O O . LYS A 1 877 ? -3.322 -10.363 51.616 1.00 51.53 877 LYS A O 1
ATOM 6592 N N . ASP A 1 878 ? -3.247 -12.556 52.039 1.00 53.19 878 ASP A N 1
ATOM 6593 C CA . ASP A 1 878 ? -3.909 -12.471 53.346 1.00 53.19 878 ASP A CA 1
ATOM 6594 C C . ASP A 1 878 ? -2.915 -12.808 54.468 1.00 53.19 878 ASP A C 1
ATOM 6596 O O . ASP A 1 878 ? -2.051 -13.672 54.303 1.00 53.19 878 ASP A O 1
ATOM 6600 N N . LEU A 1 879 ? -3.042 -12.162 55.627 1.00 61.62 879 LEU A N 1
ATOM 6601 C CA . LEU A 1 879 ? -2.247 -12.440 56.825 1.00 61.62 879 LEU A CA 1
ATOM 6602 C C . LEU A 1 879 ? -3.082 -13.220 57.838 1.00 61.62 879 LEU A C 1
ATOM 6604 O O . LEU A 1 879 ? -4.057 -12.706 58.377 1.00 61.62 879 LEU A O 1
ATOM 6608 N N . LYS A 1 880 ? -2.673 -14.449 58.142 1.00 70.75 880 LYS A N 1
ATOM 6609 C CA . LYS A 1 880 ? -3.277 -15.291 59.172 1.00 70.75 880 LYS A CA 1
ATOM 6610 C C . LYS A 1 880 ? -2.408 -15.310 60.419 1.00 70.75 880 LYS A C 1
ATOM 6612 O O . LYS A 1 880 ? -1.283 -15.812 60.390 1.00 70.75 880 LYS A O 1
ATOM 6617 N N . ILE A 1 881 ? -2.957 -14.810 61.516 1.00 79.12 881 ILE A N 1
ATOM 6618 C CA . ILE A 1 881 ? -2.366 -14.877 62.849 1.00 79.12 881 ILE A CA 1
ATOM 6619 C C . ILE A 1 881 ? -2.973 -16.074 63.565 1.00 79.12 881 ILE A C 1
ATOM 6621 O O . ILE A 1 881 ? -4.188 -16.236 63.547 1.00 79.12 881 ILE A O 1
ATOM 6625 N N . VAL A 1 882 ? -2.152 -16.921 64.176 1.00 74.88 882 VAL A N 1
ATOM 6626 C CA . VAL A 1 882 ? -2.596 -18.115 64.905 1.00 74.88 882 VAL A CA 1
ATOM 6627 C C . VAL A 1 882 ? -1.930 -18.143 66.269 1.00 74.88 882 VAL A C 1
ATOM 6629 O O . VAL A 1 882 ? -0.702 -18.066 66.337 1.00 74.88 882 VAL A O 1
ATOM 6632 N N . ASP A 1 883 ? -2.714 -18.317 67.332 1.00 76.38 883 ASP A N 1
ATOM 6633 C CA . ASP A 1 883 ? -2.194 -18.727 68.636 1.00 76.38 883 ASP A CA 1
ATOM 6634 C C . ASP A 1 883 ? -2.328 -20.250 68.777 1.00 76.38 883 ASP A C 1
ATOM 6636 O O . ASP A 1 883 ? -3.381 -20.792 69.116 1.00 76.38 883 ASP A O 1
ATOM 6640 N N . ALA A 1 884 ? -1.231 -20.961 68.516 1.00 64.25 884 ALA A N 1
ATOM 6641 C CA . ALA A 1 884 ? -1.188 -22.418 68.606 1.00 64.25 884 ALA A CA 1
ATOM 6642 C C . ALA A 1 884 ? -1.129 -22.940 70.058 1.00 64.25 884 ALA A C 1
ATOM 6644 O O . ALA A 1 884 ? -1.031 -24.150 70.272 1.00 64.25 884 ALA A O 1
ATOM 6645 N N . SER A 1 885 ? -1.143 -22.061 71.070 1.00 61.97 885 SER A N 1
ATOM 6646 C CA . SER A 1 885 ? -1.206 -22.459 72.480 1.00 61.97 885 SER A CA 1
ATOM 6647 C C . SER A 1 885 ? -2.608 -22.891 72.917 1.00 61.97 885 SER A C 1
ATOM 6649 O O . SER A 1 885 ? -2.714 -23.670 73.864 1.00 61.97 885 SER A O 1
ATOM 6651 N N . GLY A 1 886 ? -3.654 -22.419 72.222 1.00 56.34 886 GLY A N 1
ATOM 6652 C CA . GLY A 1 886 ? -5.059 -22.712 72.522 1.00 56.34 886 GLY A CA 1
ATOM 6653 C C . GLY A 1 886 ? -5.554 -22.162 73.864 1.00 56.34 886 GLY A C 1
ATOM 6654 O O . GLY A 1 886 ? -6.606 -22.587 74.329 1.00 56.34 886 GLY A O 1
ATOM 6655 N N . ALA A 1 887 ? -4.793 -21.271 74.510 1.00 54.28 887 ALA A N 1
ATOM 6656 C CA . ALA A 1 887 ? -5.093 -20.782 75.855 1.00 54.28 887 ALA A CA 1
ATOM 6657 C C . ALA A 1 887 ? -6.005 -19.541 75.872 1.00 54.28 887 ALA A C 1
ATOM 6659 O O . ALA A 1 887 ? -6.720 -19.341 76.849 1.00 54.28 887 ALA A O 1
ATOM 6660 N N . THR A 1 888 ? -5.975 -18.717 74.820 1.00 59.62 888 THR A N 1
ATOM 6661 C CA . THR A 1 888 ? -6.720 -17.449 74.705 1.00 59.62 888 THR A CA 1
ATOM 6662 C C . THR A 1 888 ? -7.007 -17.146 73.237 1.00 59.62 888 THR A C 1
ATOM 6664 O O . THR A 1 888 ? -6.085 -17.213 72.424 1.00 59.62 888 THR A O 1
ATOM 6667 N N . ASN A 1 889 ? -8.248 -16.806 72.877 1.00 64.06 889 ASN A N 1
ATOM 6668 C CA . ASN A 1 889 ? -8.579 -16.497 71.486 1.00 64.06 889 ASN A CA 1
ATOM 6669 C C . ASN A 1 889 ? -8.139 -15.079 71.098 1.00 64.06 889 ASN A C 1
ATOM 6671 O O . ASN A 1 889 ? -8.081 -14.172 71.932 1.00 64.06 889 ASN A O 1
ATOM 6675 N N . ILE A 1 890 ? -7.834 -14.889 69.812 1.00 67.25 890 ILE A N 1
ATOM 6676 C CA . ILE A 1 890 ? -7.505 -13.573 69.255 1.00 67.25 890 ILE A CA 1
ATOM 6677 C C . ILE A 1 890 ? -8.816 -12.828 69.003 1.00 67.25 890 ILE A C 1
ATOM 6679 O O . ILE A 1 890 ? -9.613 -13.245 68.164 1.00 67.25 890 ILE A O 1
ATOM 6683 N N . THR A 1 891 ? -9.036 -11.729 69.724 1.00 60.09 891 THR A N 1
ATOM 6684 C CA . THR A 1 891 ? -10.292 -10.960 69.691 1.00 60.09 891 THR A CA 1
ATOM 6685 C C . THR A 1 891 ? -10.244 -9.760 68.756 1.00 60.09 891 THR A C 1
ATOM 6687 O O . THR A 1 891 ? -11.293 -9.258 68.356 1.00 60.09 891 THR A O 1
ATOM 6690 N N . GLY A 1 892 ? -9.054 -9.327 68.338 1.00 58.59 892 GLY A N 1
ATOM 6691 C CA . GLY A 1 892 ? -8.928 -8.244 67.369 1.00 58.59 892 GLY A CA 1
ATOM 6692 C C . GLY A 1 892 ? -7.496 -7.983 66.932 1.00 58.59 892 GLY A C 1
ATOM 6693 O O . GLY A 1 892 ? -6.558 -8.110 67.719 1.00 58.59 892 GLY A O 1
ATOM 6694 N N . PHE A 1 893 ? -7.343 -7.598 65.669 1.00 68.88 893 PHE A N 1
ATOM 6695 C CA . PHE A 1 893 ? -6.078 -7.163 65.089 1.00 68.88 893 PHE A CA 1
ATOM 6696 C C . PHE A 1 893 ? -6.327 -6.101 64.010 1.00 68.88 893 PHE A C 1
ATOM 6698 O O . PHE A 1 893 ? -7.176 -6.300 63.135 1.00 68.88 893 PHE A O 1
ATOM 6705 N N . SER A 1 894 ? -5.580 -4.997 64.060 1.00 59.53 894 SER A N 1
ATOM 6706 C CA . SER A 1 894 ? -5.623 -3.895 63.089 1.00 59.53 894 SER A CA 1
ATOM 6707 C C . SER A 1 894 ? -4.210 -3.469 62.683 1.00 59.53 894 SER A C 1
ATOM 6709 O O . SER A 1 894 ? -3.282 -3.472 63.490 1.00 59.53 894 SER A O 1
ATOM 6711 N N . LEU A 1 895 ? -4.044 -3.083 61.416 1.00 63.53 895 LEU A N 1
ATOM 6712 C CA . LEU A 1 895 ? -2.831 -2.450 60.896 1.00 63.53 895 LEU A CA 1
ATOM 6713 C C . LEU A 1 895 ? -3.119 -0.982 60.606 1.00 63.53 895 LEU A C 1
ATOM 6715 O O . LEU A 1 895 ? -4.065 -0.671 59.883 1.00 63.53 895 LEU A O 1
ATOM 6719 N N . ASN A 1 896 ? -2.276 -0.094 61.120 1.00 63.66 896 ASN A N 1
ATOM 6720 C CA . ASN A 1 896 ? -2.437 1.344 60.968 1.00 63.66 896 ASN A CA 1
ATOM 6721 C C . ASN A 1 896 ? -1.448 1.865 59.917 1.00 63.66 896 ASN A C 1
ATOM 6723 O O . ASN A 1 896 ? -0.233 1.663 60.019 1.00 63.66 896 ASN A O 1
ATOM 6727 N N . ALA A 1 897 ? -1.962 2.540 58.888 1.00 53.88 897 ALA A N 1
ATOM 6728 C CA . ALA A 1 897 ? -1.141 3.139 57.838 1.00 53.88 897 ALA A CA 1
ATOM 6729 C C . ALA A 1 897 ? -0.256 4.280 58.380 1.00 53.88 897 ALA A C 1
ATOM 6731 O O . ALA A 1 897 ? -0.601 4.937 59.362 1.00 53.88 897 ALA A O 1
ATOM 6732 N N . ALA A 1 898 ? 0.900 4.536 57.759 1.00 53.34 898 ALA A N 1
ATOM 6733 C CA . ALA A 1 898 ? 1.809 5.606 58.202 1.00 53.34 898 ALA A CA 1
ATOM 6734 C C . ALA A 1 898 ? 1.474 7.007 57.660 1.00 53.34 898 ALA A C 1
ATOM 6736 O O . ALA A 1 898 ? 1.981 8.000 58.178 1.00 53.34 898 ALA A O 1
ATOM 6737 N N . SER A 1 899 ? 0.621 7.107 56.636 1.00 40.44 899 SER A N 1
ATOM 6738 C CA . SER A 1 899 ? 0.213 8.371 56.012 1.00 40.44 899 SER A CA 1
ATOM 6739 C C . SER A 1 899 ? -1.292 8.376 55.750 1.00 40.44 899 SER A C 1
ATOM 6741 O O . SER A 1 899 ? -1.848 7.370 55.313 1.00 40.44 899 SER A O 1
ATOM 6743 N N . ALA A 1 900 ? -1.944 9.527 55.951 1.00 34.44 900 ALA A N 1
ATOM 6744 C CA . ALA A 1 900 ? -3.380 9.774 55.747 1.00 34.44 900 ALA A CA 1
ATOM 6745 C C . ALA A 1 900 ? -3.845 9.701 54.269 1.00 34.44 900 ALA A C 1
ATOM 6747 O O . ALA A 1 900 ? -4.819 10.335 53.878 1.00 34.44 900 ALA A O 1
ATOM 6748 N N . THR A 1 901 ? -3.126 8.957 53.430 1.00 30.78 901 THR A N 1
ATOM 6749 C CA . THR A 1 901 ? -3.384 8.744 51.997 1.00 30.78 901 THR A CA 1
ATOM 6750 C C . THR A 1 901 ? -3.556 7.263 51.648 1.00 30.78 901 THR A C 1
ATOM 6752 O O . THR A 1 901 ? -3.638 6.920 50.473 1.00 30.78 901 THR A O 1
ATOM 6755 N N . ALA A 1 902 ? -3.633 6.384 52.650 1.00 27.16 902 ALA A N 1
ATOM 6756 C CA . ALA A 1 902 ? -3.914 4.966 52.475 1.00 27.16 902 ALA A CA 1
ATOM 6757 C C . ALA A 1 902 ? -5.275 4.603 53.092 1.00 27.16 902 ALA A C 1
ATOM 6759 O O . ALA A 1 902 ? -5.532 4.848 54.268 1.00 27.16 902 ALA A O 1
ATOM 6760 N N . SER A 1 903 ? -6.125 4.052 52.227 1.00 30.36 903 SER A N 1
ATOM 6761 C CA . SER A 1 903 ? -7.314 3.217 52.422 1.00 30.36 903 SER A CA 1
ATOM 6762 C C . SER A 1 903 ? -7.694 2.849 53.864 1.00 30.36 903 SER A C 1
ATOM 6764 O O . SER A 1 903 ? -6.934 2.170 54.552 1.00 30.36 903 SER A O 1
ATOM 6766 N N . THR A 1 904 ? -8.921 3.159 54.295 1.00 26.12 904 THR A N 1
ATOM 6767 C CA . THR A 1 904 ? -9.507 2.492 55.467 1.00 26.12 904 THR A CA 1
ATOM 6768 C C . THR A 1 904 ? -10.152 1.165 55.063 1.00 26.12 904 THR A C 1
ATOM 6770 O O . THR A 1 904 ? -11.041 1.096 54.216 1.00 26.12 904 THR A O 1
ATOM 6773 N N . VAL A 1 905 ? -9.663 0.100 55.695 1.00 29.72 905 VAL A N 1
ATOM 6774 C CA . VAL A 1 905 ? -10.229 -1.253 55.730 1.00 29.72 905 VAL A CA 1
ATOM 6775 C C . VAL A 1 905 ? -11.407 -1.269 56.711 1.00 29.72 905 VAL A C 1
ATOM 6777 O O . VAL A 1 905 ? -11.338 -0.658 57.777 1.00 29.72 905 VAL A O 1
ATOM 6780 N N . SER A 1 906 ? -12.488 -1.974 56.376 1.00 27.97 906 SER A N 1
ATOM 6781 C CA . SER A 1 906 ? -13.620 -2.195 57.282 1.00 27.97 906 SER A CA 1
ATOM 6782 C C . SER A 1 906 ? -13.277 -3.198 58.388 1.00 27.97 906 SER A C 1
ATOM 6784 O O . SER A 1 906 ? -12.806 -4.292 58.081 1.00 27.97 906 SER A O 1
ATOM 6786 N N . VAL A 1 907 ? -13.640 -2.905 59.640 1.00 25.42 907 VAL A N 1
ATOM 6787 C CA . VAL A 1 907 ? -13.864 -3.920 60.687 1.00 25.42 907 VAL A CA 1
ATOM 6788 C C . VAL A 1 907 ? -15.073 -3.480 61.527 1.00 25.42 907 VAL A C 1
ATOM 6790 O O . VAL A 1 907 ? -15.076 -2.382 62.074 1.00 25.42 907 VAL A O 1
ATOM 6793 N N . GLY A 1 908 ? -16.117 -4.311 61.627 1.00 27.72 908 GLY A N 1
ATOM 6794 C CA . GLY A 1 908 ? -17.160 -4.158 62.657 1.00 27.72 908 GLY A CA 1
ATOM 6795 C C . GLY A 1 908 ? -18.276 -3.121 62.428 1.00 27.72 908 GLY A C 1
ATOM 6796 O O . GLY A 1 908 ? -18.809 -2.591 63.399 1.00 27.72 908 GLY A O 1
ATOM 6797 N N . GLY A 1 909 ? -18.674 -2.832 61.184 1.00 27.97 909 GLY A N 1
ATOM 6798 C CA . GLY A 1 909 ? -19.993 -2.229 60.914 1.00 27.97 909 GLY A CA 1
ATOM 6799 C C . GLY A 1 909 ? -20.186 -0.731 61.220 1.00 27.97 909 GLY A C 1
ATOM 6800 O O . GLY A 1 909 ? -21.323 -0.304 61.410 1.00 27.97 909 GLY A O 1
ATOM 6801 N N . LYS A 1 910 ? -19.132 0.100 61.227 1.00 26.66 910 LYS A N 1
ATOM 6802 C CA . LYS A 1 910 ? -19.267 1.574 61.176 1.00 26.66 910 LYS A CA 1
ATOM 6803 C C . LYS A 1 910 ? -18.540 2.162 59.962 1.00 26.66 910 LYS A C 1
ATOM 6805 O O . LYS A 1 910 ? -17.356 1.907 59.779 1.00 26.66 910 LYS A O 1
ATOM 6810 N N . ASN A 1 911 ? -19.243 2.994 59.187 1.00 27.62 911 ASN A N 1
ATOM 6811 C CA . ASN A 1 911 ? -18.714 3.739 58.039 1.00 27.62 911 ASN A CA 1
ATOM 6812 C C . ASN A 1 911 ? -18.468 5.205 58.417 1.00 27.62 911 ASN A C 1
ATOM 6814 O O . ASN A 1 911 ? -19.394 5.868 58.880 1.00 27.62 911 ASN A O 1
ATOM 6818 N N . PHE A 1 912 ? -17.271 5.730 58.142 1.00 26.23 912 PHE A N 1
ATOM 6819 C CA . PHE A 1 912 ? -17.002 7.172 58.084 1.00 26.23 912 PHE A CA 1
ATOM 6820 C C . PHE A 1 912 ? -16.048 7.502 56.923 1.00 26.23 912 PHE A C 1
ATOM 6822 O O . PHE A 1 912 ? -15.330 6.639 56.432 1.00 26.23 912 PHE A O 1
ATOM 6829 N N . ALA A 1 913 ? -16.144 8.743 56.445 1.00 22.72 913 ALA A N 1
ATOM 6830 C CA . ALA A 1 913 ? -16.419 9.068 55.048 1.00 22.72 913 ALA A CA 1
ATOM 6831 C C . ALA A 1 913 ? -15.250 9.082 54.046 1.00 22.72 913 ALA A C 1
ATOM 6833 O O . ALA A 1 913 ? -14.091 9.337 54.363 1.00 22.72 913 ALA A O 1
ATOM 6834 N N . ILE A 1 914 ? -15.663 8.904 52.789 1.00 29.95 914 ILE A N 1
ATOM 6835 C CA . ILE A 1 914 ? -14.914 9.072 51.547 1.00 29.95 914 ILE A CA 1
ATOM 6836 C C . ILE A 1 914 ? -14.523 10.545 51.366 1.00 29.95 914 ILE A C 1
ATOM 6838 O O . ILE A 1 914 ? -15.362 11.443 51.427 1.00 29.95 914 ILE A O 1
ATOM 6842 N N . SER A 1 915 ? -13.250 10.787 51.075 1.00 24.66 915 SER A N 1
ATOM 6843 C CA . SER A 1 915 ? -12.725 11.995 50.425 1.00 24.66 915 SER A CA 1
ATOM 6844 C C . SER A 1 915 ? -11.392 11.582 49.785 1.00 24.66 915 SER A C 1
ATOM 6846 O O . SER A 1 915 ? -10.450 11.314 50.512 1.00 24.66 915 SER A O 1
ATOM 6848 N N . ALA A 1 916 ? -11.195 11.407 48.482 1.00 23.97 916 ALA A N 1
ATOM 6849 C CA . ALA A 1 916 ? -12.004 11.589 47.293 1.00 23.97 916 ALA A CA 1
ATOM 6850 C C . ALA A 1 916 ? -11.683 10.419 46.340 1.00 23.97 916 ALA A C 1
ATOM 6852 O O . ALA A 1 916 ? -10.522 10.026 46.213 1.00 23.97 916 ALA A O 1
ATOM 6853 N N . LEU A 1 917 ? -12.696 9.864 45.671 1.00 29.12 917 LEU A N 1
ATOM 6854 C CA . LEU A 1 917 ? -12.467 9.082 44.453 1.00 29.12 917 LEU A CA 1
ATOM 6855 C C . LEU A 1 917 ? -11.724 9.981 43.447 1.00 29.12 917 LEU A C 1
ATOM 6857 O O . LEU A 1 917 ? -12.024 11.179 43.410 1.00 29.12 917 LEU A O 1
ATOM 6861 N N . PRO A 1 918 ? -10.795 9.456 42.624 1.00 29.97 918 PRO A N 1
ATOM 6862 C CA . PRO A 1 918 ? -10.319 10.202 41.469 1.00 29.97 918 PRO A CA 1
ATOM 6863 C C . PRO A 1 918 ? -11.545 10.638 40.674 1.00 29.97 918 PRO A C 1
ATOM 6865 O O . PRO A 1 918 ? -12.393 9.820 40.318 1.00 29.97 918 PRO A O 1
ATOM 6868 N N . THR A 1 919 ? -11.665 11.939 40.475 1.00 38.56 919 THR A N 1
ATOM 6869 C CA . THR A 1 919 ? -12.914 12.623 40.169 1.00 38.56 919 THR A CA 1
ATOM 6870 C C . THR A 1 919 ? -13.504 12.325 38.793 1.00 38.56 919 THR A C 1
ATOM 6872 O O . THR A 1 919 ? -14.420 13.044 38.422 1.00 38.56 919 THR A O 1
ATOM 6875 N N . GLU A 1 920 ? -13.025 11.358 37.995 1.00 48.72 920 GLU A N 1
ATOM 6876 C CA . GLU A 1 920 ? -13.322 11.441 36.556 1.00 48.72 920 GLU A CA 1
ATOM 6877 C C . GLU A 1 920 ? -13.704 10.196 35.746 1.00 48.72 920 GLU A C 1
ATOM 6879 O O . GLU A 1 920 ? -14.191 10.451 34.661 1.00 48.72 920 GLU A O 1
ATOM 6884 N N . ASN A 1 921 ? -13.632 8.916 36.159 1.00 50.75 921 ASN A N 1
ATOM 6885 C CA . ASN A 1 921 ? -14.259 7.829 35.355 1.00 50.75 921 ASN A CA 1
ATOM 6886 C C . ASN A 1 921 ? -14.341 6.463 36.075 1.00 50.75 921 ASN A C 1
ATOM 6888 O O . ASN A 1 921 ? -13.312 5.877 36.397 1.00 50.75 921 ASN A O 1
ATOM 6892 N N . MET A 1 922 ? -15.552 5.911 36.264 1.00 65.69 922 MET A N 1
ATOM 6893 C CA . MET A 1 922 ? -15.757 4.545 36.808 1.00 65.69 922 MET A CA 1
ATOM 6894 C C . MET A 1 922 ? -15.636 3.431 35.756 1.00 65.69 922 MET A C 1
ATOM 6896 O O . MET A 1 922 ? -15.464 2.263 36.106 1.00 65.69 922 MET A O 1
ATOM 6900 N N . VAL A 1 923 ? -15.738 3.804 34.480 1.00 71.50 923 VAL A N 1
ATOM 6901 C CA . VAL A 1 923 ? -15.556 2.950 33.307 1.00 71.50 923 VAL A CA 1
ATOM 6902 C C . VAL A 1 923 ? -14.698 3.717 32.308 1.00 71.50 923 VAL A C 1
ATOM 6904 O O . VAL A 1 923 ? -14.965 4.891 32.047 1.00 71.50 923 VAL A O 1
ATOM 6907 N N . LYS A 1 924 ? -13.690 3.064 31.732 1.00 75.75 924 LYS A N 1
ATOM 6908 C CA . LYS A 1 924 ? -12.867 3.601 30.646 1.00 75.75 924 LYS A CA 1
ATOM 6909 C C . LYS A 1 924 ? -13.201 2.873 29.351 1.00 75.75 924 LYS A C 1
ATOM 6911 O O . LYS A 1 924 ? -13.133 1.649 29.294 1.00 75.75 924 LYS A O 1
ATOM 6916 N N . ALA A 1 925 ? -13.545 3.625 28.312 1.00 80.44 925 ALA A N 1
ATOM 6917 C CA . ALA A 1 925 ? -13.709 3.094 26.968 1.00 80.44 925 ALA A CA 1
ATOM 6918 C C . ALA A 1 925 ? -12.411 3.258 26.168 1.00 80.44 925 ALA A C 1
ATOM 6920 O O . ALA A 1 925 ? -11.807 4.333 26.136 1.00 80.44 925 ALA A O 1
ATOM 6921 N N . SER A 1 926 ? -12.001 2.203 25.480 1.00 75.25 926 SER A N 1
ATOM 6922 C CA . SER A 1 926 ? -10.916 2.217 24.504 1.00 75.25 926 SER A CA 1
ATOM 6923 C C . SER A 1 926 ? -11.341 1.452 23.250 1.00 75.25 926 SER A C 1
ATOM 6925 O O . SER A 1 926 ? -12.383 0.794 23.219 1.00 75.25 926 SER A O 1
ATOM 6927 N N . TYR A 1 927 ? -10.570 1.579 22.176 1.00 73.62 927 TYR A N 1
ATOM 6928 C CA . TYR A 1 927 ? -10.789 0.817 20.954 1.00 73.62 927 TYR A CA 1
ATOM 6929 C C . TYR A 1 927 ? -9.478 0.167 20.546 1.00 73.62 927 TYR A C 1
ATOM 6931 O O . TYR A 1 927 ? -8.473 0.855 20.369 1.00 73.62 927 TYR A O 1
ATOM 6939 N N . ASP A 1 928 ? -9.504 -1.153 20.396 1.00 66.25 928 ASP A N 1
ATOM 6940 C CA . ASP A 1 928 ? -8.391 -1.910 19.853 1.00 66.25 928 ASP A CA 1
ATOM 6941 C C . ASP A 1 928 ? -8.571 -2.059 18.330 1.00 66.25 928 ASP A C 1
ATOM 6943 O O . ASP A 1 928 ? -9.437 -2.821 17.875 1.00 66.25 928 ASP A O 1
ATOM 6947 N N . PRO A 1 929 ? -7.756 -1.365 17.512 1.00 58.00 929 PRO A N 1
ATOM 6948 C CA . PRO A 1 929 ? -7.833 -1.466 16.061 1.00 58.00 929 PRO A CA 1
ATOM 6949 C C . PRO A 1 929 ? -7.406 -2.843 15.531 1.00 58.00 929 PRO A C 1
ATOM 6951 O O . PRO A 1 929 ? -7.797 -3.186 14.415 1.00 58.00 929 PRO A O 1
ATOM 6954 N N . VAL A 1 930 ? -6.648 -3.635 16.305 1.00 56.16 930 VAL A N 1
ATOM 6955 C CA . VAL A 1 930 ? -6.173 -4.973 15.916 1.00 56.16 930 VAL A CA 1
ATOM 6956 C C . VAL A 1 930 ? -7.313 -5.983 15.974 1.00 56.16 930 VAL A C 1
ATOM 6958 O O . VAL A 1 930 ? -7.595 -6.667 14.988 1.00 56.16 930 VAL A O 1
ATOM 6961 N N . SER A 1 931 ? -7.988 -6.071 17.123 1.00 59.84 931 SER A N 1
ATOM 6962 C CA . SER A 1 931 ? -9.127 -6.976 17.310 1.00 59.84 931 SER A CA 1
ATOM 6963 C C . SER A 1 931 ? -10.451 -6.405 16.793 1.00 59.84 931 SER A C 1
ATOM 6965 O O . SER A 1 931 ? -11.429 -7.149 16.701 1.00 59.84 931 SER A O 1
ATOM 6967 N N . GLN A 1 932 ? -10.478 -5.120 16.407 1.00 68.19 932 GLN A N 1
ATOM 6968 C CA . GLN A 1 932 ? -11.681 -4.375 16.017 1.00 68.19 932 GLN A CA 1
ATOM 6969 C C . GLN A 1 932 ? -12.744 -4.442 17.112 1.00 68.19 932 GLN A C 1
ATOM 6971 O O . GLN A 1 932 ? -13.903 -4.792 16.868 1.00 68.19 932 GLN A O 1
ATOM 6976 N N . ARG A 1 933 ? -12.332 -4.165 18.353 1.00 78.19 933 ARG A N 1
ATOM 6977 C CA . ARG A 1 933 ? -13.227 -4.197 19.509 1.00 78.19 933 ARG A CA 1
ATOM 6978 C C . ARG A 1 933 ? -13.171 -2.902 20.295 1.00 78.19 933 ARG A C 1
ATOM 6980 O O . ARG A 1 933 ? -12.095 -2.376 20.562 1.00 78.19 933 ARG A O 1
ATOM 6987 N N . PHE A 1 934 ? -14.342 -2.415 20.688 1.00 83.12 934 PHE A N 1
ATOM 6988 C CA . PHE A 1 934 ? -14.446 -1.444 21.768 1.00 83.12 934 PHE A CA 1
ATOM 6989 C C . PHE A 1 934 ? -14.342 -2.195 23.088 1.00 83.12 934 PHE A C 1
ATOM 6991 O O . PHE A 1 934 ? -15.073 -3.163 23.306 1.00 83.12 934 PHE A O 1
ATOM 6998 N N . ASN A 1 935 ? -13.436 -1.746 23.941 1.00 84.44 935 ASN A N 1
ATOM 6999 C CA . ASN A 1 935 ? -13.169 -2.315 25.249 1.00 84.44 935 ASN A CA 1
ATOM 7000 C C . ASN A 1 935 ? -13.678 -1.349 26.314 1.00 84.44 935 ASN A C 1
ATOM 7002 O O . ASN A 1 935 ? -13.443 -0.144 26.229 1.00 84.44 935 ASN A O 1
ATOM 7006 N N . PHE A 1 936 ? -14.383 -1.886 27.300 1.00 85.00 936 PHE A N 1
ATOM 7007 C CA . PHE A 1 936 ? -14.908 -1.149 28.438 1.00 85.00 936 PHE A CA 1
ATOM 7008 C C . PHE A 1 936 ? -14.333 -1.767 29.707 1.00 85.00 936 PHE A C 1
ATOM 7010 O O . PHE A 1 936 ? -14.652 -2.905 30.052 1.00 85.00 936 PHE A O 1
ATOM 7017 N N . GLU A 1 937 ? -13.464 -1.016 30.372 1.00 78.69 937 GLU A N 1
ATOM 7018 C CA . GLU A 1 937 ? -12.743 -1.436 31.572 1.00 78.69 937 GLU A CA 1
ATOM 7019 C C . GLU A 1 937 ? -13.362 -0.744 32.793 1.00 78.69 937 GLU A C 1
ATOM 7021 O O . GLU A 1 937 ? -13.332 0.490 32.867 1.00 78.69 937 GLU A O 1
ATOM 7026 N N . PRO A 1 938 ? -13.966 -1.486 33.735 1.00 72.38 938 PRO A N 1
ATOM 7027 C CA . PRO A 1 938 ? -14.418 -0.915 34.993 1.00 72.38 938 PRO A CA 1
ATOM 7028 C C . PRO A 1 938 ? -13.247 -0.701 35.950 1.00 72.38 938 PRO A C 1
ATOM 7030 O O . PRO A 1 938 ? -12.198 -1.333 35.845 1.00 72.38 938 PRO A O 1
ATOM 7033 N N . VAL A 1 939 ? -13.458 0.141 36.959 1.00 64.81 939 VAL A N 1
ATOM 7034 C CA . VAL A 1 939 ? -12.598 0.135 38.151 1.00 64.81 939 VAL A CA 1
ATOM 7035 C C . VAL A 1 939 ? -12.644 -1.252 38.812 1.00 64.81 939 VAL A C 1
ATOM 7037 O O . VAL A 1 939 ? -13.704 -1.877 38.877 1.00 64.81 939 VAL A O 1
ATOM 7040 N N . LEU A 1 940 ? -11.488 -1.726 39.293 1.00 55.16 940 LEU A N 1
ATOM 7041 C CA . LEU A 1 940 ? -11.298 -3.062 39.869 1.00 55.16 940 LEU A CA 1
ATOM 7042 C C . LEU A 1 940 ? -12.412 -3.430 40.868 1.00 55.16 940 LEU A C 1
ATOM 7044 O O . LEU A 1 940 ? -12.664 -2.692 41.819 1.00 55.16 940 LEU A O 1
ATOM 7048 N N . GLY A 1 941 ? -13.041 -4.593 40.667 1.00 53.81 941 GLY A N 1
ATOM 7049 C CA . GLY A 1 941 ? -14.117 -5.108 41.524 1.00 53.81 941 GLY A CA 1
ATOM 7050 C C . GLY A 1 941 ? -15.537 -4.716 41.099 1.00 53.81 941 GLY A C 1
ATOM 7051 O O . GLY A 1 941 ? -16.493 -5.220 41.685 1.00 53.81 941 GLY A O 1
ATOM 7052 N N . ASN A 1 942 ? -15.692 -3.878 40.072 1.00 67.25 942 ASN A N 1
ATOM 7053 C CA . ASN A 1 942 ? -16.992 -3.499 39.517 1.00 67.25 942 ASN A CA 1
ATOM 7054 C C . ASN A 1 942 ? -17.305 -4.297 38.241 1.00 67.25 942 ASN A C 1
ATOM 7056 O O . ASN A 1 942 ? -16.398 -4.788 37.572 1.00 67.25 942 ASN A O 1
ATOM 7060 N N . SER A 1 943 ? -18.586 -4.398 37.880 1.00 73.50 943 SER A N 1
ATOM 7061 C CA . SER A 1 943 ? -19.047 -5.047 36.647 1.00 73.50 943 SER A CA 1
ATOM 7062 C C . SER A 1 943 ? -19.781 -4.078 35.718 1.00 73.50 943 SER A C 1
ATOM 7064 O O . SER A 1 943 ? -20.401 -3.122 36.187 1.00 73.50 943 SER A O 1
ATOM 7066 N N . ILE A 1 944 ? -19.730 -4.321 34.402 1.00 84.62 944 ILE A N 1
ATOM 7067 C CA . ILE A 1 944 ? -20.352 -3.474 33.369 1.00 84.62 944 ILE A CA 1
ATOM 7068 C C . ILE A 1 944 ? -21.431 -4.230 32.588 1.00 84.62 944 ILE A C 1
ATOM 7070 O O . ILE A 1 944 ? -21.288 -5.404 32.256 1.00 84.62 944 ILE A O 1
ATOM 7074 N N . THR A 1 945 ? -22.497 -3.520 32.219 1.00 82.62 945 THR A N 1
ATOM 7075 C CA . THR A 1 945 ? -23.484 -3.925 31.215 1.00 82.62 945 THR A CA 1
ATOM 7076 C C . THR A 1 945 ? -23.671 -2.831 30.163 1.00 82.62 945 THR A C 1
ATOM 7078 O O . THR A 1 945 ? -23.911 -1.669 30.494 1.00 82.62 945 THR A O 1
ATOM 7081 N N . LEU A 1 946 ? -23.608 -3.209 28.887 1.00 88.25 946 LEU A N 1
ATOM 7082 C CA . LEU A 1 946 ? -23.944 -2.373 27.736 1.00 88.25 946 LEU A CA 1
ATOM 7083 C C . LEU A 1 946 ? -25.353 -2.727 27.256 1.00 88.25 946 LEU A C 1
ATOM 7085 O O . LEU A 1 946 ? -25.661 -3.900 27.067 1.00 88.25 946 LEU A O 1
ATOM 7089 N N . SER A 1 947 ? -26.218 -1.739 27.042 1.00 80.81 947 SER A N 1
ATOM 7090 C CA . SER A 1 947 ? -27.587 -1.961 26.551 1.00 80.81 947 SER A CA 1
ATOM 7091 C C . SER A 1 947 ? -28.020 -0.898 25.537 1.00 80.81 947 SER A C 1
ATOM 7093 O O . SER A 1 947 ? -27.406 0.156 25.436 1.00 80.81 947 SER A O 1
ATOM 7095 N N . GLY A 1 948 ? -29.059 -1.172 24.746 1.00 77.44 948 GLY A N 1
ATOM 7096 C CA . GLY A 1 948 ? -29.432 -0.348 23.586 1.00 77.44 948 GLY A CA 1
ATOM 7097 C C . GLY A 1 948 ? -28.733 -0.795 22.296 1.00 77.44 948 GLY A C 1
ATOM 7098 O O . GLY A 1 948 ? -27.621 -1.310 22.329 1.00 77.44 948 GLY A O 1
ATOM 7099 N N . LEU A 1 949 ? -29.416 -0.660 21.156 1.00 79.75 949 LEU A N 1
ATOM 7100 C CA . LEU A 1 949 ? -28.943 -1.189 19.873 1.00 79.75 949 LEU A CA 1
ATOM 7101 C C . LEU A 1 949 ? -27.956 -0.231 19.196 1.00 79.75 949 LEU A C 1
ATOM 7103 O O . LEU A 1 949 ? -28.332 0.877 18.815 1.00 79.75 949 LEU A O 1
ATOM 7107 N N . ASN A 1 950 ? -26.732 -0.698 18.959 1.00 82.56 950 ASN A N 1
ATOM 7108 C CA . ASN A 1 950 ? -25.739 -0.025 18.127 1.00 82.56 950 ASN A CA 1
ATOM 7109 C C . ASN A 1 950 ? -24.923 -1.059 17.336 1.00 82.56 950 ASN A C 1
ATOM 7111 O O . ASN A 1 950 ? -23.923 -1.600 17.812 1.00 82.56 950 ASN A O 1
ATOM 7115 N N . ASN A 1 951 ? -25.346 -1.325 16.099 1.00 78.62 951 ASN A N 1
ATOM 7116 C CA . ASN A 1 951 ? -24.762 -2.371 15.260 1.00 78.62 951 ASN A CA 1
ATOM 7117 C C . ASN A 1 951 ? -23.327 -2.041 14.822 1.00 78.62 951 ASN A C 1
ATOM 7119 O O . ASN A 1 951 ? -22.530 -2.953 14.627 1.00 78.62 951 ASN A O 1
ATOM 7123 N N . GLN A 1 952 ? -22.980 -0.756 14.684 1.00 78.56 952 GLN A N 1
ATOM 7124 C CA . GLN A 1 952 ? -21.621 -0.331 14.315 1.00 78.56 952 GLN A CA 1
ATOM 7125 C C . GLN A 1 952 ? -20.601 -0.609 15.426 1.00 78.56 952 GLN A C 1
ATOM 7127 O O . GLN A 1 952 ? -19.428 -0.842 15.136 1.00 78.56 952 GLN A O 1
ATOM 7132 N N . MET A 1 953 ? -21.053 -0.621 16.685 1.00 79.44 953 MET A N 1
ATOM 7133 C CA . MET A 1 953 ? -20.268 -1.036 17.854 1.00 79.44 953 MET A CA 1
ATOM 7134 C C . MET A 1 953 ? -20.473 -2.512 18.230 1.00 79.44 953 MET A C 1
ATOM 7136 O O . MET A 1 953 ? -19.931 -2.961 19.236 1.00 79.44 953 MET A O 1
ATOM 7140 N N . GLY A 1 954 ? -21.270 -3.268 17.466 1.00 79.06 954 GLY A N 1
ATOM 7141 C CA . GLY A 1 954 ? -21.552 -4.682 17.741 1.00 79.06 954 GLY A CA 1
ATOM 7142 C C . GLY A 1 954 ? -22.509 -4.931 18.904 1.00 79.06 954 GLY A C 1
ATOM 7143 O O . GLY A 1 954 ? -22.656 -6.073 19.335 1.00 79.06 954 GLY A O 1
ATOM 7144 N N . ILE A 1 955 ? -23.189 -3.895 19.397 1.00 85.50 955 ILE A N 1
ATOM 7145 C CA . ILE A 1 955 ? -24.193 -4.002 20.456 1.00 85.50 955 ILE A CA 1
ATOM 7146 C C . ILE A 1 955 ? -25.533 -4.344 19.795 1.00 85.50 955 ILE A C 1
ATOM 7148 O O . ILE A 1 955 ? -26.352 -3.477 19.497 1.00 85.50 955 ILE A O 1
ATOM 7152 N N . THR A 1 956 ? -25.724 -5.625 19.489 1.00 79.75 956 THR A N 1
ATOM 7153 C CA . THR A 1 956 ? -26.957 -6.144 18.861 1.00 79.75 956 THR A CA 1
ATOM 7154 C C . THR A 1 956 ? -27.973 -6.655 19.885 1.00 79.75 956 THR A C 1
ATOM 7156 O O . THR A 1 956 ? -29.160 -6.760 19.586 1.00 79.75 956 THR A O 1
ATOM 7159 N N . THR A 1 957 ? -27.518 -6.908 21.112 1.00 79.44 957 THR A N 1
ATOM 7160 C CA . THR A 1 957 ? -28.306 -7.243 22.304 1.00 79.44 957 THR A CA 1
ATOM 7161 C C . THR A 1 957 ? -27.620 -6.637 23.532 1.00 79.44 957 THR A C 1
ATOM 7163 O O . THR A 1 957 ? -26.446 -6.269 23.438 1.00 79.44 957 THR A O 1
ATOM 7166 N N . PRO A 1 958 ? -28.298 -6.530 24.690 1.00 82.31 958 PRO A N 1
ATOM 7167 C CA . PRO A 1 958 ? -27.617 -6.216 25.939 1.00 82.31 958 PRO A CA 1
ATOM 7168 C C . PRO A 1 958 ? -26.485 -7.215 26.218 1.00 82.31 958 PRO A C 1
ATOM 7170 O O . PRO A 1 958 ? -26.655 -8.416 26.001 1.00 82.31 958 PRO A O 1
ATOM 7173 N N . LEU A 1 959 ? -25.336 -6.714 26.663 1.00 83.69 959 LEU A N 1
ATOM 7174 C CA . LEU A 1 959 ? -24.126 -7.489 26.936 1.00 83.69 959 LEU A CA 1
ATOM 7175 C C . LEU A 1 959 ? -23.639 -7.152 28.342 1.00 83.69 959 LEU A C 1
ATOM 7177 O O . LEU A 1 959 ? -23.389 -5.986 28.639 1.00 83.69 959 LEU A O 1
ATOM 7181 N N . THR A 1 960 ? -23.489 -8.164 29.189 1.00 83.25 960 THR A N 1
ATOM 7182 C CA . THR A 1 960 ? -22.964 -8.032 30.554 1.00 83.25 960 THR A CA 1
ATOM 7183 C C . THR A 1 960 ? -21.587 -8.675 30.626 1.00 83.25 960 THR A C 1
ATOM 7185 O O . THR A 1 960 ? -21.335 -9.686 29.973 1.00 83.25 960 THR A O 1
ATOM 7188 N N . GLN A 1 961 ? -20.690 -8.065 31.393 1.00 80.62 961 GLN A N 1
ATOM 7189 C CA . GLN A 1 961 ? -19.353 -8.583 31.654 1.00 80.62 961 GLN A CA 1
ATOM 7190 C C . GLN A 1 961 ? -19.414 -9.979 32.281 1.00 80.62 961 GLN A C 1
ATOM 7192 O O . GLN A 1 961 ? -20.181 -10.219 33.212 1.00 80.62 961 GLN A O 1
ATOM 7197 N N . GLU A 1 962 ? -18.598 -10.897 31.766 1.00 69.62 962 GLU A N 1
ATOM 7198 C CA . GLU A 1 962 ? -18.496 -12.251 32.308 1.00 69.62 962 GLU A CA 1
ATOM 7199 C C . GLU A 1 962 ? -17.835 -12.246 33.693 1.00 69.62 962 GLU A C 1
ATOM 7201 O O . GLU A 1 962 ? -16.946 -11.440 33.981 1.00 69.62 962 GLU A O 1
ATOM 7206 N N . VAL A 1 963 ? -18.266 -13.168 34.557 1.00 54.06 963 VAL A N 1
ATOM 7207 C CA . VAL A 1 963 ? -17.749 -13.299 35.924 1.00 54.06 963 VAL A CA 1
ATOM 7208 C C . VAL A 1 963 ? -16.251 -13.615 35.880 1.00 54.06 963 VAL A C 1
ATOM 7210 O O . VAL A 1 963 ? -15.844 -14.628 35.317 1.00 54.06 963 VAL A O 1
ATOM 7213 N N . GLY A 1 964 ? -15.433 -12.749 36.484 1.00 49.28 964 GLY A N 1
ATOM 7214 C CA . GLY A 1 964 ? -13.973 -12.892 36.527 1.00 49.28 964 GLY A CA 1
ATOM 7215 C C . GLY A 1 964 ? -13.216 -12.299 35.331 1.00 49.28 964 GLY A C 1
ATOM 7216 O O . GLY A 1 964 ? -11.996 -12.425 35.290 1.00 49.28 964 GLY A O 1
ATOM 7217 N N . SER A 1 965 ? -13.900 -11.656 34.377 1.00 54.47 965 SER A N 1
ATOM 7218 C CA . SER A 1 965 ? -13.247 -10.869 33.320 1.00 54.47 965 SER A CA 1
ATOM 7219 C C . SER A 1 965 ? -12.921 -9.460 33.815 1.00 54.47 965 SER A C 1
ATOM 7221 O O . SER A 1 965 ? -13.771 -8.828 34.436 1.00 54.47 965 SER A O 1
ATOM 7223 N N . ASP A 1 966 ? -11.751 -8.923 33.463 1.00 68.62 966 ASP A N 1
ATOM 7224 C CA . ASP A 1 966 ? -11.346 -7.547 33.802 1.00 68.62 966 ASP A CA 1
ATOM 7225 C C . ASP A 1 966 ? -11.926 -6.486 32.846 1.00 68.62 966 ASP A C 1
ATOM 7227 O O . ASP A 1 966 ? -11.901 -5.299 33.157 1.00 68.62 966 ASP A O 1
ATOM 7231 N N . MET A 1 967 ? -12.475 -6.885 31.689 1.00 75.19 967 MET A N 1
ATOM 7232 C CA . MET A 1 967 ? -13.113 -5.961 30.740 1.00 75.19 967 MET A CA 1
ATOM 7233 C C . MET A 1 967 ? -14.325 -6.576 30.031 1.00 75.19 967 MET A C 1
ATOM 7235 O O . MET A 1 967 ? -14.477 -7.799 29.955 1.00 75.19 967 MET A O 1
ATOM 7239 N N . LEU A 1 968 ? -15.154 -5.719 29.433 1.00 83.75 968 LEU A N 1
ATOM 7240 C CA . LEU A 1 968 ? -16.185 -6.103 28.469 1.00 83.75 968 LEU A CA 1
ATOM 7241 C C . LEU A 1 968 ? -15.822 -5.587 27.070 1.00 83.75 968 LEU A C 1
ATOM 7243 O O . LEU A 1 968 ? -15.684 -4.382 26.867 1.00 83.75 968 LEU A O 1
ATOM 7247 N N . SER A 1 969 ? -15.709 -6.489 26.092 1.00 84.62 969 SER A N 1
ATOM 7248 C CA . SER A 1 969 ? -15.333 -6.138 24.715 1.00 84.62 969 SER A CA 1
ATOM 7249 C C . SER A 1 969 ? -16.462 -6.399 23.724 1.00 84.62 969 SER A C 1
ATOM 7251 O O . SER A 1 969 ? -17.007 -7.502 23.673 1.00 84.62 969 SER A O 1
ATOM 7253 N N . VAL A 1 970 ? -16.728 -5.456 22.822 1.00 84.44 970 VAL A N 1
ATOM 7254 C CA . VAL A 1 970 ? -17.741 -5.573 21.753 1.00 84.44 970 VAL A CA 1
ATOM 7255 C C . VAL A 1 970 ? -17.123 -5.334 20.384 1.00 84.44 970 VAL A C 1
ATOM 7257 O O . VAL A 1 970 ? -16.222 -4.515 20.250 1.00 84.44 970 VAL A O 1
ATOM 7260 N N . SER A 1 971 ? -17.558 -6.067 19.359 1.00 78.25 971 SER A N 1
ATOM 7261 C CA . SER A 1 971 ? -16.994 -5.945 18.008 1.00 78.25 971 SER A CA 1
ATOM 7262 C C . SER A 1 971 ? -17.424 -4.637 17.344 1.00 78.25 971 SER A C 1
ATOM 7264 O O . SER A 1 971 ? -18.593 -4.480 17.021 1.00 78.25 971 SER A O 1
ATOM 7266 N N . GLY A 1 972 ? -16.496 -3.726 17.073 1.00 74.06 972 GLY A N 1
ATOM 7267 C CA . GLY A 1 972 ? -16.763 -2.463 16.392 1.00 74.06 972 GLY A CA 1
ATOM 7268 C C . GLY A 1 972 ? -16.016 -2.388 15.071 1.00 74.06 972 GLY A C 1
ATOM 7269 O O . GLY A 1 972 ? -14.802 -2.535 15.041 1.00 74.06 972 GLY A O 1
ATOM 7270 N N . SER A 1 973 ? -16.718 -2.150 13.967 1.00 67.75 973 SER A N 1
ATOM 7271 C CA . SER A 1 973 ? -16.098 -2.054 12.643 1.00 67.75 973 SER A CA 1
ATOM 7272 C C . SER A 1 973 ? -16.453 -0.729 11.975 1.00 67.75 973 SER A C 1
ATOM 7274 O O . SER A 1 973 ? -17.643 -0.442 11.854 1.00 67.75 973 SER A O 1
ATOM 7276 N N . PRO A 1 974 ? -15.467 0.037 11.460 1.00 69.44 974 PRO A N 1
ATOM 7277 C CA . PRO A 1 974 ? -15.746 1.222 10.657 1.00 69.44 974 PRO A CA 1
ATOM 7278 C C . PRO A 1 974 ? -16.671 0.892 9.485 1.00 69.44 974 PRO A C 1
ATOM 7280 O O . PRO A 1 974 ? -16.580 -0.202 8.906 1.00 69.44 974 PRO A O 1
ATOM 7283 N N . SER A 1 975 ? -17.511 1.853 9.106 1.00 66.50 975 SER A N 1
ATOM 7284 C CA . SER A 1 975 ? -18.530 1.662 8.080 1.00 66.50 975 SER A CA 1
ATOM 7285 C C . SER A 1 975 ? -17.909 1.245 6.741 1.00 66.50 975 SER A C 1
ATOM 7287 O O . SER A 1 975 ? -16.874 1.758 6.305 1.00 66.50 975 SER A O 1
ATOM 7289 N N . ILE A 1 976 ? -18.564 0.308 6.051 1.00 59.78 976 ILE A N 1
ATOM 7290 C CA . ILE A 1 976 ? -18.184 -0.114 4.693 1.00 59.78 976 ILE A CA 1
ATOM 7291 C C . ILE A 1 976 ? -18.597 0.904 3.617 1.00 59.78 976 ILE A C 1
ATOM 7293 O O . ILE A 1 976 ? -18.208 0.752 2.456 1.00 59.78 976 ILE A O 1
ATOM 7297 N N . THR A 1 977 ? -19.350 1.951 3.977 1.00 58.44 977 THR A N 1
ATOM 7298 C CA . THR A 1 977 ? -19.683 3.053 3.062 1.00 58.44 977 THR A CA 1
ATOM 7299 C C . THR A 1 977 ? -18.400 3.719 2.550 1.00 58.44 977 THR A C 1
ATOM 7301 O O . THR A 1 977 ? -17.386 3.764 3.243 1.00 58.44 977 THR A O 1
ATOM 7304 N N . ASN A 1 978 ? -18.396 4.199 1.299 1.00 57.75 978 ASN A N 1
ATOM 7305 C CA . ASN A 1 978 ? -17.206 4.706 0.583 1.00 57.75 978 ASN A CA 1
ATOM 7306 C C . ASN A 1 978 ? -16.592 6.009 1.157 1.00 57.75 978 ASN A C 1
ATOM 7308 O O . ASN A 1 978 ? -15.815 6.676 0.470 1.00 57.75 978 ASN A O 1
ATOM 7312 N N . ASN A 1 979 ? -16.905 6.367 2.401 1.00 69.38 979 ASN A N 1
ATOM 7313 C CA . ASN A 1 979 ? -16.386 7.548 3.076 1.00 69.38 979 ASN A CA 1
ATOM 7314 C C . ASN A 1 979 ? -15.026 7.219 3.702 1.00 69.38 979 ASN A C 1
ATOM 7316 O O . ASN A 1 979 ? -14.896 6.892 4.881 1.00 69.38 979 ASN A O 1
ATOM 7320 N N . TYR A 1 980 ? -13.994 7.252 2.861 1.00 72.06 980 TYR A N 1
ATOM 7321 C CA . TYR A 1 980 ? -12.611 7.207 3.319 1.00 72.06 980 TYR A CA 1
ATOM 7322 C C . TYR A 1 980 ? -12.256 8.509 4.039 1.00 72.06 980 TYR A C 1
ATOM 7324 O O . TYR A 1 980 ? -12.602 9.585 3.548 1.00 72.06 980 TYR A O 1
ATOM 7332 N N . ILE A 1 981 ? -11.472 8.418 5.118 1.00 74.69 981 ILE A N 1
ATOM 7333 C CA . ILE A 1 981 ? -10.888 9.603 5.769 1.00 74.69 981 ILE A CA 1
ATOM 7334 C C . ILE A 1 981 ? -10.049 10.387 4.755 1.00 74.69 981 ILE A C 1
ATOM 7336 O O . ILE A 1 981 ? -10.113 11.615 4.683 1.00 74.69 981 ILE A O 1
ATOM 7340 N N . ARG A 1 982 ? -9.309 9.662 3.905 1.00 79.44 982 ARG A N 1
ATOM 7341 C CA . ARG A 1 982 ? -8.549 10.230 2.793 1.00 79.44 982 ARG A CA 1
ATOM 7342 C C . ARG A 1 982 ? -9.019 9.642 1.457 1.00 79.44 982 ARG A C 1
ATOM 7344 O O . ARG A 1 982 ? -8.977 8.422 1.288 1.00 79.44 982 ARG A O 1
ATOM 7351 N N . PRO A 1 983 ? -9.428 10.468 0.472 1.00 79.19 983 PRO A N 1
ATOM 7352 C CA . PRO A 1 983 ? -9.835 9.978 -0.844 1.00 79.19 983 PRO A CA 1
ATOM 7353 C C . PRO A 1 983 ? -8.749 9.119 -1.500 1.00 79.19 983 PRO A C 1
ATOM 7355 O O . PRO A 1 983 ? -7.572 9.466 -1.416 1.00 79.19 983 PRO A O 1
ATOM 7358 N N . LEU A 1 984 ? -9.140 8.073 -2.240 1.00 77.06 984 LEU A N 1
ATOM 7359 C CA . LEU A 1 984 ? -8.231 7.096 -2.872 1.00 77.06 984 LEU A CA 1
ATOM 7360 C C . LEU A 1 984 ? -7.009 7.725 -3.575 1.00 77.06 984 LEU A C 1
ATOM 7362 O O . LEU A 1 984 ? -5.894 7.244 -3.413 1.00 77.06 984 LEU A O 1
ATOM 7366 N N . LYS A 1 985 ? -7.192 8.831 -4.315 1.00 82.50 985 LYS A N 1
ATOM 7367 C CA . LYS A 1 985 ? -6.107 9.528 -5.046 1.00 82.50 985 LYS A CA 1
ATOM 7368 C C . LYS A 1 985 ? -5.007 10.101 -4.136 1.00 82.50 985 LYS A C 1
ATOM 7370 O O . LYS A 1 985 ? -3.871 10.312 -4.562 1.00 82.50 985 LYS A O 1
ATOM 7375 N N . LEU A 1 986 ? -5.365 10.405 -2.894 1.00 84.38 986 LEU A N 1
ATOM 7376 C CA . LEU A 1 986 ? -4.474 10.978 -1.900 1.00 84.38 986 LEU A CA 1
ATOM 7377 C C . LEU A 1 986 ? -3.888 9.897 -0.986 1.00 84.38 986 LEU A C 1
ATOM 7379 O O . LEU A 1 986 ? -2.949 10.186 -0.265 1.00 84.38 986 LEU A O 1
ATOM 7383 N N . GLN A 1 987 ? -4.357 8.653 -1.009 1.00 85.94 987 GLN A N 1
ATOM 7384 C CA . GLN A 1 987 ? -3.817 7.631 -0.109 1.00 85.94 987 GLN A CA 1
ATOM 7385 C C . GLN A 1 987 ? -2.327 7.356 -0.395 1.00 85.94 987 GLN A C 1
ATOM 7387 O O . GLN A 1 987 ? -1.888 7.404 -1.551 1.00 85.94 987 GLN A O 1
ATOM 7392 N N . ARG A 1 988 ? -1.533 7.136 0.658 1.00 87.94 988 ARG A N 1
ATOM 7393 C CA . ARG A 1 988 ? -0.097 6.802 0.607 1.00 87.94 988 ARG A CA 1
ATOM 7394 C C . ARG A 1 988 ? 0.198 5.719 1.635 1.00 87.94 988 ARG A C 1
ATOM 7396 O O . ARG A 1 988 ? -0.455 5.658 2.671 1.00 87.94 988 ARG A O 1
ATOM 7403 N N . TYR A 1 989 ? 1.192 4.890 1.344 1.00 87.25 989 TYR A N 1
ATOM 7404 C CA . TYR A 1 989 ? 1.475 3.684 2.114 1.00 87.25 989 TYR A CA 1
ATOM 7405 C C . TYR A 1 989 ? 2.976 3.454 2.250 1.00 87.25 989 TYR A C 1
ATOM 7407 O O . TYR A 1 989 ? 3.764 3.927 1.430 1.00 87.25 989 TYR A O 1
ATOM 7415 N N . GLY A 1 990 ? 3.360 2.701 3.280 1.00 86.12 990 GLY A N 1
ATOM 7416 C CA . GLY A 1 990 ? 4.743 2.291 3.508 1.00 86.12 990 GLY A CA 1
ATOM 7417 C C . GLY A 1 990 ? 5.647 3.386 4.060 1.00 86.12 990 GLY A C 1
ATOM 7418 O O . GLY A 1 990 ? 6.867 3.230 4.022 1.00 86.12 990 GLY A O 1
ATOM 7419 N N . MET A 1 991 ? 5.081 4.483 4.571 1.00 90.19 991 MET A N 1
ATOM 7420 C CA . MET A 1 991 ? 5.877 5.491 5.267 1.00 90.19 991 MET A CA 1
ATOM 7421 C C . MET A 1 991 ? 6.500 4.869 6.504 1.00 90.19 991 MET A C 1
ATOM 7423 O O . MET A 1 991 ? 5.912 3.994 7.142 1.00 90.19 991 MET A O 1
ATOM 7427 N N . LYS A 1 992 ? 7.695 5.337 6.843 1.00 91.25 992 LYS A N 1
ATOM 7428 C CA . LYS A 1 992 ? 8.448 4.803 7.968 1.00 91.25 992 LYS A CA 1
ATOM 7429 C C . LYS A 1 992 ? 9.135 5.929 8.709 1.00 91.25 992 LYS A C 1
ATOM 7431 O O . LYS A 1 992 ? 9.748 6.793 8.081 1.00 91.25 992 LYS A O 1
ATOM 7436 N N . VAL A 1 993 ? 9.053 5.890 10.030 1.00 94.12 993 VAL A N 1
ATOM 7437 C CA . VAL A 1 993 ? 9.848 6.732 10.915 1.00 94.12 993 VAL A CA 1
ATOM 7438 C C . VAL A 1 993 ? 10.826 5.835 11.649 1.00 94.12 993 VAL A C 1
ATOM 7440 O O . VAL A 1 993 ? 10.463 4.798 12.197 1.00 94.12 993 VAL A O 1
ATOM 7443 N N . GLU A 1 994 ? 12.092 6.214 11.607 1.00 94.62 994 GLU A N 1
ATOM 7444 C CA . GLU A 1 994 ? 13.170 5.550 12.327 1.00 94.62 994 GLU A CA 1
ATOM 7445 C C . GLU A 1 994 ? 13.748 6.522 13.350 1.00 94.62 994 GLU A C 1
ATOM 7447 O O . GLU A 1 994 ? 13.714 7.738 13.153 1.00 94.62 994 GLU A O 1
ATOM 7452 N N . TYR A 1 995 ? 14.282 5.985 14.442 1.00 94.38 995 TYR A N 1
ATOM 7453 C CA . TYR A 1 995 ? 15.008 6.768 15.427 1.00 94.38 995 TYR A CA 1
ATOM 7454 C C . TYR A 1 995 ? 16.477 6.367 15.412 1.00 94.38 995 TYR A C 1
ATOM 7456 O O . TYR A 1 995 ? 16.815 5.205 15.636 1.00 94.38 995 TYR A O 1
ATOM 7464 N N . ASP A 1 996 ? 17.347 7.329 15.127 1.00 92.94 996 ASP A N 1
ATOM 7465 C CA . ASP A 1 996 ? 18.786 7.161 15.258 1.00 92.94 996 ASP A CA 1
ATOM 7466 C C . ASP A 1 996 ? 19.167 7.386 16.722 1.00 92.94 996 ASP A C 1
ATOM 7468 O O . ASP A 1 996 ? 19.250 8.525 17.183 1.00 92.94 996 ASP A O 1
ATOM 7472 N N . THR A 1 997 ? 19.397 6.292 17.451 1.00 89.44 997 THR A N 1
ATOM 7473 C CA . THR A 1 997 ? 19.751 6.314 18.878 1.00 89.44 997 THR A CA 1
ATOM 7474 C C . THR A 1 997 ? 21.126 6.921 19.154 1.00 89.44 997 THR A C 1
ATOM 7476 O O . THR A 1 997 ? 21.407 7.273 20.293 1.00 89.44 997 THR A O 1
ATOM 7479 N N . VAL A 1 998 ? 22.002 7.020 18.146 1.00 87.88 998 VAL A N 1
ATOM 7480 C CA . VAL A 1 998 ? 23.359 7.569 18.300 1.00 87.88 998 VAL A CA 1
ATOM 7481 C C . VAL A 1 998 ? 23.336 9.082 18.142 1.00 87.88 998 VAL A C 1
ATOM 7483 O O . VAL A 1 998 ? 23.945 9.805 18.927 1.00 87.88 998 VAL A O 1
ATOM 7486 N N . ASN A 1 999 ? 22.634 9.569 17.118 1.00 89.69 999 ASN A N 1
ATOM 7487 C CA . ASN A 1 999 ? 22.532 11.002 16.848 1.00 89.69 999 ASN A CA 1
ATOM 7488 C C . ASN A 1 999 ? 21.332 11.667 17.538 1.00 89.69 999 ASN A C 1
ATOM 7490 O O . ASN A 1 999 ? 21.221 12.894 17.489 1.00 89.69 999 ASN A O 1
ATOM 7494 N N . GLU A 1 1000 ? 20.471 10.868 18.173 1.00 91.81 1000 GLU A N 1
ATOM 7495 C CA . GLU A 1 1000 ? 19.233 11.256 18.852 1.00 91.81 1000 GLU A CA 1
ATOM 7496 C C . GLU A 1 1000 ? 18.253 11.987 17.917 1.00 91.81 1000 GLU A C 1
ATOM 7498 O O . GLU A 1 1000 ? 17.771 13.078 18.226 1.00 91.81 1000 GLU A O 1
ATOM 7503 N N . LYS A 1 1001 ? 17.989 11.432 16.724 1.00 92.81 1001 LYS A N 1
ATOM 7504 C CA . LYS A 1 1001 ? 17.173 12.086 15.677 1.00 92.81 1001 LYS A CA 1
ATOM 7505 C C . LYS A 1 1001 ? 16.097 11.171 15.114 1.00 92.81 1001 LYS A C 1
ATOM 7507 O O . LYS A 1 1001 ? 16.351 10.000 14.845 1.00 92.81 1001 LYS A O 1
ATOM 7512 N N . PHE A 1 1002 ? 14.935 11.747 14.818 1.00 94.81 1002 PHE A N 1
ATOM 7513 C CA . PHE A 1 1002 ? 13.906 11.088 14.015 1.00 94.81 1002 PHE A CA 1
ATOM 7514 C C . PHE A 1 1002 ? 14.202 11.229 12.518 1.00 94.81 1002 PHE A C 1
ATOM 7516 O O . PHE A 1 1002 ? 14.558 12.307 12.034 1.00 94.81 1002 PHE A O 1
ATOM 7523 N N . ILE A 1 1003 ? 14.043 10.135 11.780 1.00 96.00 1003 ILE A N 1
ATOM 7524 C CA . ILE A 1 1003 ? 14.259 10.033 10.337 1.00 96.00 1003 ILE A CA 1
ATOM 7525 C C . ILE A 1 1003 ? 12.940 9.605 9.697 1.00 96.00 1003 ILE A C 1
ATOM 7527 O O . ILE A 1 1003 ? 12.487 8.480 9.886 1.00 96.00 1003 ILE A O 1
ATOM 7531 N N . PHE A 1 1004 ? 12.338 10.493 8.916 1.00 95.88 1004 PHE A N 1
ATOM 7532 C CA . PHE A 1 1004 ? 11.058 10.287 8.247 1.00 95.88 1004 PHE A CA 1
ATOM 7533 C C . PHE A 1 1004 ? 11.280 9.900 6.787 1.00 95.88 1004 PHE A C 1
ATOM 7535 O O . PHE A 1 1004 ? 11.998 10.593 6.066 1.00 95.88 1004 PHE A O 1
ATOM 7542 N N . LYS A 1 1005 ? 10.640 8.820 6.335 1.00 94.94 1005 LYS A N 1
ATOM 7543 C CA . LYS A 1 1005 ? 10.738 8.298 4.966 1.00 94.94 1005 LYS A CA 1
ATOM 7544 C C . LYS A 1 1005 ? 9.362 8.288 4.299 1.00 94.94 1005 LYS A C 1
ATOM 7546 O O . LYS A 1 1005 ? 8.399 7.794 4.884 1.00 94.94 1005 LYS A O 1
ATOM 7551 N N . SER A 1 1006 ? 9.290 8.767 3.055 1.00 92.44 1006 SER A N 1
ATOM 7552 C CA . SER A 1 1006 ? 8.052 8.886 2.256 1.00 92.44 1006 SER A CA 1
ATOM 7553 C C . SER A 1 1006 ? 7.349 7.559 1.945 1.00 92.44 1006 SER A C 1
ATOM 7555 O O . SER A 1 1006 ? 6.189 7.562 1.546 1.00 92.44 1006 SER A O 1
ATOM 7557 N N . GLY A 1 1007 ? 8.040 6.426 2.077 1.00 88.25 1007 GLY A N 1
ATOM 7558 C CA . GLY A 1 1007 ? 7.526 5.090 1.753 1.00 88.25 1007 GLY A CA 1
ATOM 7559 C C . GLY A 1 1007 ? 7.590 4.714 0.271 1.00 88.25 1007 GLY A C 1
ATOM 7560 O O . GLY A 1 1007 ? 7.779 3.547 -0.062 1.00 88.25 1007 GLY A O 1
ATOM 7561 N N . THR A 1 1008 ? 7.548 5.697 -0.626 1.00 89.94 1008 THR A N 1
ATOM 7562 C CA . THR A 1 1008 ? 7.848 5.534 -2.056 1.00 89.94 1008 THR A CA 1
ATOM 7563 C C . THR A 1 1008 ? 9.323 5.815 -2.340 1.00 89.94 1008 THR A C 1
ATOM 7565 O O . THR A 1 1008 ? 9.906 6.728 -1.757 1.00 89.94 1008 THR A O 1
ATOM 7568 N N . THR A 1 1009 ? 9.942 5.051 -3.247 1.00 92.25 1009 THR A N 1
ATOM 7569 C CA . THR A 1 1009 ? 11.342 5.265 -3.661 1.00 92.25 1009 THR A CA 1
ATOM 7570 C C . THR A 1 1009 ? 11.458 5.999 -4.991 1.00 92.25 1009 THR A C 1
ATOM 7572 O O . THR A 1 1009 ? 10.519 6.053 -5.784 1.00 92.25 1009 THR A O 1
ATOM 7575 N N . GLY A 1 1010 ? 12.654 6.516 -5.263 1.00 91.88 1010 GLY A N 1
ATOM 7576 C CA . GLY A 1 1010 ? 13.017 7.105 -6.546 1.00 91.88 1010 GLY A CA 1
ATOM 7577 C C . GLY A 1 1010 ? 12.827 8.616 -6.606 1.00 91.88 1010 GLY A C 1
ATOM 7578 O O . GLY A 1 1010 ? 12.376 9.249 -5.655 1.00 91.88 1010 GLY A O 1
ATOM 7579 N N . ASP A 1 1011 ? 13.204 9.233 -7.722 1.00 90.94 1011 ASP A N 1
ATOM 7580 C CA . ASP A 1 1011 ? 13.289 10.696 -7.796 1.00 90.94 1011 ASP A CA 1
ATOM 7581 C C . ASP A 1 1011 ? 11.934 11.411 -7.742 1.00 90.94 1011 ASP A C 1
ATOM 7583 O O . ASP A 1 1011 ? 11.896 12.606 -7.465 1.00 90.94 1011 ASP A O 1
ATOM 7587 N N . THR A 1 1012 ? 10.830 10.716 -8.014 1.00 91.06 1012 THR A N 1
ATOM 7588 C CA . THR A 1 1012 ? 9.477 11.281 -7.900 1.00 91.06 1012 THR A CA 1
ATOM 7589 C C . THR A 1 1012 ? 9.006 11.377 -6.455 1.00 91.06 1012 THR A C 1
ATOM 7591 O O . THR A 1 1012 ? 8.069 12.123 -6.184 1.00 91.06 1012 THR A O 1
ATOM 7594 N N . SER A 1 1013 ? 9.648 10.643 -5.540 1.00 93.88 1013 SER A N 1
ATOM 7595 C CA . SER A 1 1013 ? 9.310 10.694 -4.122 1.00 93.88 1013 SER A CA 1
ATOM 7596 C C . SER A 1 1013 ? 9.623 12.069 -3.539 1.00 93.88 1013 SER A C 1
ATOM 7598 O O . SER A 1 1013 ? 10.641 12.693 -3.877 1.00 93.88 1013 SER A O 1
ATOM 7600 N N . SER A 1 1014 ? 8.754 12.540 -2.651 1.00 94.56 1014 SER A N 1
ATOM 7601 C CA . SER A 1 1014 ? 8.943 13.792 -1.920 1.00 94.56 1014 SER A CA 1
ATOM 7602 C C . SER A 1 1014 ? 8.355 13.706 -0.522 1.00 94.56 1014 SER A C 1
ATOM 7604 O O . SER A 1 1014 ? 7.380 12.995 -0.299 1.00 94.56 1014 SER A O 1
ATOM 7606 N N . ILE A 1 1015 ? 8.912 14.469 0.406 1.00 95.25 1015 ILE A N 1
ATOM 7607 C CA . ILE A 1 1015 ? 8.404 14.579 1.772 1.00 95.25 1015 ILE A CA 1
ATOM 7608 C C . ILE A 1 1015 ? 8.637 16.005 2.262 1.00 95.25 1015 ILE A C 1
ATOM 7610 O O . ILE A 1 1015 ? 9.684 16.595 1.995 1.00 95.25 1015 ILE A O 1
ATOM 7614 N N . LYS A 1 1016 ? 7.657 16.568 2.959 1.00 94.19 1016 LYS A N 1
ATOM 7615 C CA . LYS A 1 1016 ? 7.741 17.887 3.576 1.00 94.19 1016 LYS A CA 1
ATOM 7616 C C . LYS A 1 1016 ? 7.136 17.829 4.966 1.00 94.19 1016 LYS A C 1
ATOM 7618 O O . LYS A 1 1016 ? 5.988 17.428 5.093 1.00 94.19 1016 LYS A O 1
ATOM 7623 N N . ILE A 1 1017 ? 7.881 18.262 5.975 1.00 93.69 1017 ILE A N 1
ATOM 7624 C CA . ILE A 1 1017 ? 7.397 18.420 7.350 1.00 93.69 1017 ILE A CA 1
ATOM 7625 C C . ILE A 1 1017 ? 7.365 19.914 7.676 1.00 93.69 1017 ILE A C 1
ATOM 7627 O O . ILE A 1 1017 ? 8.271 20.656 7.300 1.00 93.69 1017 ILE A O 1
ATOM 7631 N N . GLY A 1 1018 ? 6.308 20.370 8.339 1.00 90.81 1018 GLY A N 1
ATOM 7632 C CA . GLY A 1 1018 ? 6.137 21.769 8.714 1.00 90.81 1018 GLY A CA 1
ATOM 7633 C C . GLY A 1 1018 ? 5.141 21.956 9.851 1.00 90.81 1018 GLY A C 1
ATOM 7634 O O . GLY A 1 1018 ? 4.595 20.991 10.376 1.00 90.81 1018 GLY A O 1
ATOM 7635 N N . SER A 1 1019 ? 4.914 23.214 10.224 1.00 91.06 1019 SER A N 1
ATOM 7636 C CA . SER A 1 1019 ? 3.970 23.612 11.279 1.00 91.06 1019 SER A CA 1
ATOM 7637 C C . SER A 1 1019 ? 4.146 22.859 12.613 1.00 91.06 1019 SER A C 1
ATOM 7639 O O . SER A 1 1019 ? 3.147 22.371 13.143 1.00 91.06 1019 SER A O 1
ATOM 7641 N N . PRO A 1 1020 ? 5.374 22.704 13.154 1.00 93.62 1020 PRO A N 1
ATOM 7642 C CA . PRO A 1 1020 ? 5.545 22.001 14.415 1.00 93.62 1020 PRO A CA 1
ATOM 7643 C C . PRO A 1 1020 ? 4.986 22.807 15.590 1.00 93.62 1020 PRO A C 1
ATOM 7645 O O . PRO A 1 1020 ? 5.109 24.034 15.627 1.00 93.62 1020 PRO A O 1
ATOM 7648 N N . ASN A 1 1021 ? 4.412 22.113 16.570 1.00 93.19 1021 ASN A N 1
ATOM 7649 C CA . ASN A 1 1021 ? 4.019 22.710 17.841 1.00 93.19 1021 ASN A CA 1
ATOM 7650 C C . ASN A 1 1021 ? 5.214 22.789 18.819 1.00 93.19 1021 ASN A C 1
ATOM 7652 O O . ASN A 1 1021 ? 6.305 22.271 18.554 1.00 93.19 1021 ASN A O 1
ATOM 7656 N N . THR A 1 1022 ? 5.009 23.425 19.977 1.00 92.19 1022 THR A N 1
ATOM 7657 C CA . THR A 1 1022 ? 6.065 23.605 20.988 1.00 92.19 1022 THR A CA 1
ATOM 7658 C C . THR A 1 1022 ? 6.677 22.274 21.427 1.00 92.19 1022 THR A C 1
ATOM 7660 O O . THR A 1 1022 ? 7.899 22.139 21.433 1.00 92.19 1022 THR A O 1
ATOM 7663 N N . PHE A 1 1023 ? 5.855 21.258 21.705 1.00 92.44 1023 PHE A N 1
ATOM 7664 C CA . PHE A 1 1023 ? 6.339 19.948 22.138 1.00 92.44 1023 PHE A CA 1
ATOM 7665 C C . PHE A 1 1023 ? 7.207 19.272 21.068 1.00 92.44 1023 PHE A C 1
ATOM 7667 O O . PHE A 1 1023 ? 8.282 18.756 21.375 1.00 92.44 1023 PHE A O 1
ATOM 7674 N N . ALA A 1 1024 ? 6.789 19.315 19.802 1.00 92.12 1024 ALA A N 1
ATOM 7675 C CA . ALA A 1 1024 ? 7.557 18.756 18.696 1.00 92.12 1024 ALA A CA 1
ATOM 7676 C C . ALA A 1 1024 ? 8.914 19.452 18.520 1.00 92.12 1024 ALA A C 1
ATOM 7678 O O . ALA A 1 1024 ? 9.929 18.783 18.308 1.00 92.12 1024 ALA A O 1
ATOM 7679 N N . SER A 1 1025 ? 8.949 20.777 18.675 1.00 89.50 1025 SER A N 1
ATOM 7680 C CA . SER A 1 1025 ? 10.193 21.546 18.587 1.00 89.50 1025 SER A CA 1
ATOM 7681 C C . SER A 1 1025 ? 11.146 21.298 19.759 1.00 89.50 1025 SER A C 1
ATOM 7683 O O . SER A 1 1025 ? 12.341 21.111 19.538 1.00 89.50 1025 SER A O 1
ATOM 7685 N N . GLU A 1 1026 ? 10.635 21.220 20.990 1.00 88.19 1026 GLU A N 1
ATOM 7686 C CA . GLU A 1 1026 ? 11.460 21.122 22.199 1.00 88.19 1026 GLU A CA 1
ATOM 7687 C C . GLU A 1 1026 ? 11.840 19.687 22.570 1.00 88.19 1026 GLU A C 1
ATOM 7689 O O . GLU A 1 1026 ? 12.885 19.481 23.180 1.00 88.19 1026 GLU A O 1
ATOM 7694 N N . ARG A 1 1027 ? 11.010 18.688 22.239 1.00 89.69 1027 ARG A N 1
ATOM 7695 C CA . ARG A 1 1027 ? 11.198 17.293 22.684 1.00 89.69 1027 ARG A CA 1
ATOM 7696 C C . ARG A 1 1027 ? 11.462 16.310 21.552 1.00 89.69 1027 ARG A C 1
ATOM 7698 O O . ARG A 1 1027 ? 12.121 15.305 21.790 1.00 89.69 1027 ARG A O 1
ATOM 7705 N N . LEU A 1 1028 ? 10.994 16.591 20.335 1.00 90.62 1028 LEU A N 1
ATOM 7706 C CA . LEU A 1 1028 ? 11.125 15.681 19.186 1.00 90.62 1028 LEU A CA 1
ATOM 7707 C C . LEU A 1 1028 ? 12.112 16.179 18.122 1.00 90.62 1028 LEU A C 1
ATOM 7709 O O . LEU A 1 1028 ? 12.340 15.500 17.123 1.00 90.62 1028 LEU A O 1
ATOM 7713 N N . GLY A 1 1029 ? 12.714 17.352 18.328 1.00 88.88 1029 GLY A N 1
ATOM 7714 C CA . GLY A 1 1029 ? 13.708 17.912 17.417 1.00 88.88 1029 GLY A CA 1
ATOM 7715 C C . GLY A 1 1029 ? 13.131 18.391 16.082 1.00 88.88 1029 GLY A C 1
ATOM 7716 O O . GLY A 1 1029 ? 13.881 18.528 15.121 1.00 88.88 1029 GLY A O 1
ATOM 7717 N N . ILE A 1 1030 ? 11.824 18.651 15.979 1.00 90.81 1030 ILE A N 1
ATOM 7718 C CA . ILE A 1 1030 ? 11.199 19.190 14.760 1.00 90.81 1030 ILE A CA 1
ATOM 7719 C C . ILE A 1 1030 ? 11.031 20.701 14.937 1.00 90.81 1030 ILE A C 1
ATOM 7721 O O . ILE A 1 1030 ? 10.000 21.176 15.404 1.00 90.81 1030 ILE A O 1
ATOM 7725 N N . ALA A 1 1031 ? 12.072 21.465 14.619 1.00 85.19 1031 ALA A N 1
ATOM 7726 C CA . ALA A 1 1031 ? 12.098 22.906 14.857 1.00 85.19 1031 ALA A CA 1
ATOM 7727 C C . ALA A 1 1031 ? 11.282 23.694 13.813 1.00 85.19 1031 ALA A C 1
ATOM 7729 O O . ALA A 1 1031 ? 11.233 23.332 12.639 1.00 85.19 1031 ALA A O 1
ATOM 7730 N N . ALA A 1 1032 ? 10.652 24.800 14.221 1.00 77.06 1032 ALA A N 1
ATOM 7731 C CA . ALA A 1 1032 ? 9.818 25.620 13.330 1.00 77.06 1032 ALA A CA 1
ATOM 7732 C C . ALA A 1 1032 ? 10.604 26.311 12.197 1.00 77.06 1032 ALA A C 1
ATOM 7734 O O . ALA A 1 1032 ? 10.026 26.646 11.166 1.00 77.06 1032 ALA A O 1
ATOM 7735 N N . ASP A 1 1033 ? 11.910 26.506 12.377 1.00 74.50 1033 ASP A N 1
ATOM 7736 C CA . ASP A 1 1033 ? 12.845 27.066 11.394 1.00 74.50 1033 ASP A CA 1
ATOM 7737 C C . ASP A 1 1033 ? 13.523 25.996 10.516 1.00 74.50 1033 ASP A C 1
ATOM 7739 O O . ASP A 1 1033 ? 14.286 26.322 9.602 1.00 74.50 1033 ASP A O 1
ATOM 7743 N N . GLY A 1 1034 ? 13.245 24.714 10.762 1.00 71.62 1034 GLY A N 1
ATOM 7744 C CA . GLY A 1 1034 ? 13.823 23.618 10.003 1.00 71.62 1034 GLY A CA 1
ATOM 7745 C C . GLY A 1 1034 ? 13.269 23.537 8.580 1.00 71.62 1034 GLY A C 1
ATOM 7746 O O . GLY A 1 1034 ? 12.073 23.350 8.361 1.00 71.62 1034 GLY A O 1
ATOM 7747 N N . ASN A 1 1035 ? 14.157 23.602 7.582 1.00 79.00 1035 ASN A N 1
ATOM 7748 C CA . ASN A 1 1035 ? 13.823 23.285 6.190 1.00 79.00 1035 ASN A CA 1
ATOM 7749 C C . ASN A 1 1035 ? 13.760 21.762 5.988 1.00 79.00 1035 ASN A C 1
ATOM 7751 O O . ASN A 1 1035 ? 14.672 21.145 5.436 1.00 79.00 1035 ASN A O 1
ATOM 7755 N N . TYR A 1 1036 ? 12.670 21.154 6.443 1.00 91.50 1036 TYR A N 1
ATOM 7756 C CA . TYR A 1 1036 ? 12.422 19.715 6.369 1.00 91.50 1036 TYR A CA 1
ATOM 7757 C C . TYR A 1 1036 ? 11.684 19.329 5.080 1.00 91.50 1036 TYR A C 1
ATOM 7759 O O . TYR A 1 1036 ? 10.561 18.828 5.115 1.00 91.50 1036 TYR A O 1
ATOM 7767 N N . GLU A 1 1037 ? 12.290 19.591 3.920 1.00 92.69 1037 GLU A N 1
ATOM 7768 C CA . GLU A 1 1037 ? 11.676 19.324 2.615 1.00 92.69 1037 GLU A CA 1
ATOM 7769 C C . GLU A 1 1037 ? 12.641 18.611 1.663 1.00 92.69 1037 GLU A C 1
ATOM 7771 O O . GLU A 1 1037 ? 13.750 19.073 1.398 1.00 92.69 1037 GLU A O 1
ATOM 7776 N N . VAL A 1 1038 ? 12.173 17.513 1.074 1.00 94.00 1038 VAL A N 1
ATOM 7777 C CA . VAL A 1 1038 ? 12.802 16.850 -0.067 1.00 94.00 1038 VAL A CA 1
ATOM 7778 C C . VAL A 1 1038 ? 11.824 16.882 -1.228 1.00 94.00 1038 VAL A C 1
ATOM 7780 O O . VAL A 1 1038 ? 10.771 16.251 -1.179 1.00 94.00 1038 VAL A O 1
ATOM 7783 N N . LYS A 1 1039 ? 12.187 17.604 -2.290 1.00 92.44 1039 LYS A N 1
ATOM 7784 C CA . LYS A 1 1039 ? 11.379 17.742 -3.510 1.00 92.44 1039 LYS A CA 1
ATOM 7785 C C . LYS A 1 1039 ? 11.654 16.613 -4.508 1.00 92.44 1039 LYS A C 1
ATOM 7787 O O . LYS A 1 1039 ? 12.735 16.004 -4.463 1.00 92.44 1039 LYS A O 1
ATOM 7792 N N . PRO A 1 1040 ? 10.732 16.370 -5.458 1.00 91.19 1040 PRO A N 1
ATOM 7793 C CA . PRO A 1 1040 ? 11.025 15.531 -6.608 1.00 91.19 1040 PRO A CA 1
ATOM 7794 C C . PRO A 1 1040 ? 12.256 16.049 -7.360 1.00 91.19 1040 PRO A C 1
ATOM 7796 O O . PRO A 1 1040 ? 12.439 17.260 -7.513 1.00 91.19 1040 PRO A O 1
ATOM 7799 N N . SER A 1 1041 ? 13.108 15.139 -7.822 1.00 86.00 1041 SER A N 1
ATOM 7800 C CA . SER A 1 1041 ? 14.337 15.482 -8.532 1.00 86.00 1041 SER A CA 1
ATOM 7801 C C . SER A 1 1041 ? 14.199 15.240 -10.033 1.00 86.00 1041 SER A C 1
ATOM 7803 O O . SER A 1 1041 ? 13.819 14.165 -10.498 1.00 86.00 1041 SER A O 1
ATOM 7805 N N . ILE A 1 1042 ? 14.571 16.238 -10.831 1.00 78.38 1042 ILE A N 1
ATOM 7806 C CA . ILE A 1 1042 ? 14.711 16.047 -12.280 1.00 78.38 1042 ILE A CA 1
ATOM 7807 C C . ILE A 1 1042 ? 15.997 15.280 -12.620 1.00 78.38 1042 ILE A C 1
ATOM 7809 O O . ILE A 1 1042 ? 16.029 14.573 -13.625 1.00 78.38 1042 ILE A O 1
ATOM 7813 N N . LEU A 1 1043 ? 17.013 15.347 -11.754 1.00 79.19 1043 LEU A N 1
ATOM 7814 C CA . LEU A 1 1043 ? 18.265 14.589 -11.851 1.00 79.19 1043 LEU A CA 1
ATOM 7815 C C . LEU A 1 1043 ? 18.145 13.246 -11.124 1.00 79.19 1043 LEU A C 1
ATOM 7817 O O . LEU A 1 1043 ? 17.379 13.139 -10.169 1.00 79.19 1043 LEU A O 1
ATOM 7821 N N . ALA A 1 1044 ? 18.926 12.250 -11.538 1.00 82.75 1044 ALA A N 1
ATOM 7822 C CA . ALA A 1 1044 ? 18.960 10.960 -10.859 1.00 82.75 1044 ALA A CA 1
ATOM 7823 C C . ALA A 1 1044 ? 19.746 11.053 -9.547 1.00 82.75 1044 ALA A C 1
ATOM 7825 O O . ALA A 1 1044 ? 20.973 11.168 -9.547 1.00 82.75 1044 ALA A O 1
ATOM 7826 N N . VAL A 1 1045 ? 19.015 11.056 -8.431 1.00 85.25 1045 VAL A N 1
ATOM 7827 C CA . VAL A 1 1045 ? 19.569 11.166 -7.071 1.00 85.25 1045 VAL A CA 1
ATOM 7828 C C . VAL A 1 1045 ? 19.144 9.972 -6.230 1.00 85.25 1045 VAL A C 1
ATOM 7830 O O . VAL A 1 1045 ? 19.981 9.361 -5.575 1.00 85.25 1045 VAL A O 1
ATOM 7833 N N . ARG A 1 1046 ? 17.854 9.633 -6.268 1.00 91.06 1046 ARG A N 1
ATOM 7834 C CA . ARG A 1 1046 ? 17.244 8.560 -5.473 1.00 91.06 1046 ARG A CA 1
ATOM 7835 C C . ARG A 1 1046 ? 16.858 7.349 -6.312 1.00 91.06 1046 ARG A C 1
ATOM 7837 O O . ARG A 1 1046 ? 16.594 6.297 -5.746 1.00 91.06 1046 ARG A O 1
ATOM 7844 N N . GLY A 1 1047 ? 16.817 7.480 -7.637 1.00 90.12 1047 GLY A N 1
ATOM 7845 C CA . GLY A 1 1047 ? 16.595 6.357 -8.547 1.00 90.12 1047 GLY A CA 1
ATOM 7846 C C . GLY A 1 1047 ? 15.159 6.214 -9.029 1.00 90.12 1047 GLY A C 1
ATOM 7847 O O . GLY A 1 1047 ? 14.481 7.207 -9.301 1.00 90.12 1047 GLY A O 1
ATOM 7848 N N . ILE A 1 1048 ? 14.703 4.968 -9.146 1.00 91.44 1048 ILE A N 1
ATOM 7849 C CA . ILE A 1 1048 ? 13.421 4.596 -9.755 1.00 91.44 1048 ILE A CA 1
ATOM 7850 C C . ILE A 1 1048 ? 12.453 4.101 -8.665 1.00 91.44 1048 ILE A C 1
ATOM 7852 O O . ILE A 1 1048 ? 12.860 3.622 -7.606 1.00 91.44 1048 ILE A O 1
ATOM 7856 N N . ALA A 1 1049 ? 11.150 4.213 -8.912 1.00 92.19 1049 ALA A N 1
ATOM 7857 C CA . ALA A 1 1049 ? 10.141 3.614 -8.047 1.00 92.19 1049 ALA A CA 1
ATOM 7858 C C . ALA A 1 1049 ? 10.340 2.092 -7.920 1.00 92.19 1049 ALA A C 1
ATOM 7860 O O . ALA A 1 1049 ? 10.534 1.388 -8.916 1.00 92.19 1049 ALA A O 1
ATOM 7861 N N . SER A 1 1050 ? 10.313 1.598 -6.684 1.00 94.62 1050 SER A N 1
ATOM 7862 C CA . SER A 1 1050 ? 10.359 0.173 -6.342 1.00 94.62 1050 SER A CA 1
ATOM 7863 C C . SER A 1 1050 ? 9.027 -0.508 -6.643 1.00 94.62 1050 SER A C 1
ATOM 7865 O O . SER A 1 1050 ? 8.005 0.156 -6.829 1.00 94.62 1050 SER A O 1
ATOM 7867 N N . GLN A 1 1051 ? 9.031 -1.839 -6.708 1.00 94.06 1051 GLN A N 1
ATOM 7868 C CA . GLN A 1 1051 ? 7.837 -2.623 -7.016 1.00 94.06 1051 GLN A CA 1
ATOM 7869 C C . GLN A 1 1051 ? 7.231 -3.247 -5.750 1.00 94.06 1051 GLN A C 1
ATOM 7871 O O . GLN A 1 1051 ? 7.976 -3.803 -4.934 1.00 94.06 1051 GLN A O 1
ATOM 7876 N N . PRO A 1 1052 ? 5.896 -3.186 -5.585 1.00 94.69 1052 PRO A N 1
ATOM 7877 C CA . PRO A 1 1052 ? 5.206 -3.849 -4.486 1.00 94.69 1052 PRO A CA 1
ATOM 7878 C C . PRO A 1 1052 ? 5.233 -5.369 -4.631 1.00 94.69 1052 PRO A C 1
ATOM 7880 O O . PRO A 1 1052 ? 5.441 -5.905 -5.722 1.00 94.69 1052 PRO A O 1
ATOM 7883 N N . ALA A 1 1053 ? 4.985 -6.074 -3.530 1.00 95.81 1053 ALA A N 1
ATOM 7884 C CA . ALA A 1 1053 ? 4.785 -7.511 -3.565 1.00 95.81 1053 ALA A CA 1
ATOM 7885 C C . ALA A 1 1053 ? 3.439 -7.830 -4.214 1.00 95.81 1053 ALA A C 1
ATOM 7887 O O . ALA A 1 1053 ? 2.403 -7.295 -3.818 1.00 95.81 1053 ALA A O 1
ATOM 7888 N N . VAL A 1 1054 ? 3.457 -8.715 -5.209 1.00 96.25 1054 VAL A N 1
ATOM 7889 C CA . VAL A 1 1054 ? 2.257 -9.147 -5.928 1.00 96.25 1054 VAL A CA 1
ATOM 7890 C C . VAL A 1 1054 ? 2.089 -10.649 -5.782 1.00 96.25 1054 VAL A C 1
ATOM 7892 O O . VAL A 1 1054 ? 3.001 -11.413 -6.090 1.00 96.25 1054 VAL A O 1
ATOM 7895 N N . MET A 1 1055 ? 0.905 -11.066 -5.348 1.00 96.25 1055 MET A N 1
ATOM 7896 C CA . MET A 1 1055 ? 0.481 -12.461 -5.309 1.00 96.25 1055 MET A CA 1
ATOM 7897 C C . MET A 1 1055 ? -0.714 -12.652 -6.242 1.00 96.25 1055 MET A C 1
ATOM 7899 O O . MET A 1 1055 ? -1.665 -11.872 -6.211 1.00 96.25 1055 MET A O 1
ATOM 7903 N N . LEU A 1 1056 ? -0.666 -13.702 -7.059 1.00 94.69 1056 LEU A N 1
ATOM 7904 C CA . LEU A 1 1056 ? -1.750 -14.099 -7.956 1.00 94.69 1056 LEU A CA 1
ATOM 7905 C C . LEU A 1 1056 ? -2.320 -15.434 -7.489 1.00 94.69 1056 LEU A C 1
ATOM 7907 O O . LEU A 1 1056 ? -1.566 -16.387 -7.309 1.00 94.69 1056 LEU A O 1
ATOM 7911 N N . GLY A 1 1057 ? -3.633 -15.482 -7.283 1.00 93.25 1057 GLY A N 1
ATOM 7912 C CA . GLY A 1 1057 ? -4.365 -16.708 -6.995 1.00 93.25 1057 GLY A CA 1
ATOM 7913 C C . GLY A 1 1057 ? -4.474 -17.632 -8.210 1.00 93.25 1057 GLY A C 1
ATOM 7914 O O . GLY A 1 1057 ? -4.150 -17.270 -9.340 1.00 93.25 1057 GLY A O 1
ATOM 7915 N N . SER A 1 1058 ? -4.975 -18.837 -7.965 1.00 94.44 1058 SER A N 1
ATOM 7916 C CA . SER A 1 1058 ? -5.474 -19.735 -9.010 1.00 94.44 1058 SER A CA 1
ATOM 7917 C C . SER A 1 1058 ? -6.864 -19.288 -9.492 1.00 94.44 1058 SER A C 1
ATOM 7919 O O . SER A 1 1058 ? -7.498 -18.455 -8.835 1.00 94.44 1058 SER A O 1
ATOM 7921 N N . PRO A 1 1059 ? -7.368 -19.827 -10.619 1.00 94.12 1059 PRO A N 1
ATOM 7922 C CA . PRO A 1 1059 ? -8.725 -19.548 -11.070 1.00 94.12 1059 PRO A CA 1
ATOM 7923 C C . PRO A 1 1059 ? -9.785 -19.849 -9.998 1.00 94.12 1059 PRO A C 1
ATOM 7925 O O . PRO A 1 1059 ? -9.713 -20.875 -9.320 1.00 94.12 1059 PRO A O 1
ATOM 7928 N N . LEU A 1 1060 ? -10.775 -18.963 -9.862 1.00 94.06 1060 LEU A N 1
ATOM 7929 C CA . LEU A 1 1060 ? -11.896 -19.108 -8.935 1.00 94.06 1060 LEU A CA 1
ATOM 7930 C C . LEU A 1 1060 ? -12.753 -20.329 -9.296 1.00 94.06 1060 LEU A C 1
ATOM 7932 O O . LEU A 1 1060 ? -13.088 -20.539 -10.462 1.00 94.06 1060 LEU A O 1
ATOM 7936 N N . GLY A 1 1061 ? -13.174 -21.085 -8.279 1.00 89.25 1061 GLY A N 1
ATOM 7937 C CA . GLY A 1 1061 ? -14.113 -22.207 -8.404 1.00 89.25 1061 GLY A CA 1
ATOM 7938 C C . GLY A 1 1061 ? -15.587 -21.785 -8.478 1.00 89.25 1061 GLY A C 1
ATOM 7939 O O . GLY A 1 1061 ? -16.467 -22.639 -8.530 1.00 89.25 1061 GLY A O 1
ATOM 7940 N N . ILE A 1 1062 ? -15.859 -20.477 -8.474 1.00 89.75 1062 ILE A N 1
ATOM 7941 C CA . ILE A 1 1062 ? -17.196 -19.877 -8.555 1.00 89.75 1062 ILE A CA 1
ATOM 7942 C C . ILE A 1 1062 ? -17.383 -19.097 -9.863 1.00 89.75 1062 ILE A C 1
ATOM 7944 O O . ILE A 1 1062 ? -16.419 -18.678 -10.505 1.00 89.75 1062 ILE A O 1
ATOM 7948 N N . ASN A 1 1063 ? -18.637 -18.834 -10.238 1.00 87.31 1063 ASN A N 1
ATOM 7949 C CA . ASN A 1 1063 ? -18.945 -17.921 -11.337 1.00 87.31 1063 ASN A CA 1
ATOM 7950 C C . ASN A 1 1063 ? -18.968 -16.467 -10.837 1.00 87.31 1063 ASN A C 1
ATOM 7952 O O . ASN A 1 1063 ? -19.976 -16.009 -10.304 1.00 87.31 1063 ASN A O 1
ATOM 7956 N N . ALA A 1 1064 ? -17.875 -15.733 -11.059 1.00 86.38 1064 ALA A N 1
ATOM 7957 C CA . ALA A 1 1064 ? -17.718 -14.341 -10.629 1.00 86.38 1064 ALA A CA 1
ATOM 7958 C C . ALA A 1 1064 ? -18.675 -13.335 -11.309 1.00 86.38 1064 ALA A C 1
ATOM 7960 O O . ALA A 1 1064 ? -18.748 -12.186 -10.877 1.00 86.38 1064 ALA A O 1
ATOM 7961 N N . ASN A 1 1065 ? -19.404 -13.741 -12.359 1.00 87.50 1065 ASN A N 1
ATOM 7962 C CA . ASN A 1 1065 ? -20.390 -12.886 -13.033 1.00 87.50 1065 ASN A CA 1
ATOM 7963 C C . ASN A 1 1065 ? -21.778 -12.918 -12.372 1.00 87.50 1065 ASN A C 1
ATOM 7965 O O . ASN A 1 1065 ? -22.611 -12.070 -12.681 1.00 87.50 1065 ASN A O 1
ATOM 7969 N N . ASN A 1 1066 ? -22.031 -13.884 -11.485 1.00 88.62 1066 ASN A N 1
ATOM 7970 C CA . ASN A 1 1066 ? -23.286 -14.010 -10.749 1.00 88.62 1066 ASN A CA 1
ATOM 7971 C C . ASN A 1 1066 ? -23.084 -13.630 -9.279 1.00 88.62 1066 ASN A C 1
ATOM 7973 O O . ASN A 1 1066 ? -21.958 -13.581 -8.785 1.00 88.62 1066 ASN A O 1
ATOM 7977 N N . ASN A 1 1067 ? -24.191 -13.416 -8.566 1.00 90.19 1067 ASN A N 1
ATOM 7978 C CA . ASN A 1 1067 ? -24.146 -13.368 -7.110 1.00 90.19 1067 ASN A CA 1
ATOM 7979 C C . ASN A 1 1067 ? -23.737 -14.740 -6.556 1.00 90.19 1067 ASN A C 1
ATOM 7981 O O . ASN A 1 1067 ? -24.146 -15.775 -7.090 1.00 90.19 1067 ASN A O 1
ATOM 7985 N N . PHE A 1 1068 ? -22.959 -14.742 -5.478 1.00 92.75 1068 PHE A N 1
ATOM 7986 C CA . PHE A 1 1068 ? -22.510 -15.953 -4.798 1.00 92.75 1068 PHE A CA 1
ATOM 7987 C C . PHE A 1 1068 ? -22.561 -15.800 -3.276 1.00 92.75 1068 PHE A C 1
ATOM 7989 O O . PHE A 1 1068 ? -22.570 -14.690 -2.737 1.00 92.75 1068 PHE A O 1
ATOM 7996 N N . SER A 1 1069 ? -22.586 -16.940 -2.584 1.00 91.12 1069 SER A N 1
ATOM 7997 C CA . SER A 1 1069 ? -22.718 -17.005 -1.132 1.00 91.12 1069 SER A CA 1
ATOM 7998 C C . SER A 1 1069 ? -21.376 -17.158 -0.419 1.00 91.12 1069 SER A C 1
ATOM 8000 O O . SER A 1 1069 ? -20.595 -18.061 -0.731 1.00 91.12 1069 SER A O 1
ATOM 8002 N N . VAL A 1 1070 ? -21.165 -16.346 0.611 1.00 91.38 1070 VAL A N 1
ATOM 8003 C CA . VAL A 1 1070 ? -20.152 -16.559 1.648 1.00 91.38 1070 VAL A CA 1
ATOM 8004 C C . VAL A 1 1070 ? -20.867 -17.097 2.893 1.00 91.38 1070 VAL A C 1
ATOM 8006 O O . VAL A 1 1070 ? -21.886 -16.549 3.299 1.00 91.38 1070 VAL A O 1
ATOM 8009 N N . ASN A 1 1071 ? -20.383 -18.191 3.474 1.00 90.19 1071 ASN A N 1
ATOM 8010 C CA . ASN A 1 1071 ? -20.937 -18.885 4.635 1.00 90.19 1071 ASN A CA 1
ATOM 8011 C C . ASN A 1 1071 ? -19.827 -19.215 5.650 1.00 90.19 1071 ASN A C 1
ATOM 8013 O O . ASN A 1 1071 ? -18.648 -18.981 5.399 1.00 90.19 1071 ASN A O 1
ATOM 8017 N N . LEU A 1 1072 ? -20.187 -19.787 6.799 1.00 86.44 1072 LEU A N 1
ATOM 8018 C CA . LEU A 1 1072 ? -19.239 -20.072 7.887 1.00 86.44 1072 LEU A CA 1
ATOM 8019 C C . LEU A 1 1072 ? -18.122 -21.070 7.524 1.00 86.44 1072 LEU A C 1
ATOM 8021 O O . LEU A 1 1072 ? -17.127 -21.157 8.237 1.00 86.44 1072 LEU A O 1
ATOM 8025 N N . THR A 1 1073 ? -18.266 -21.835 6.440 1.00 88.81 1073 THR A N 1
ATOM 8026 C CA . THR A 1 1073 ? -17.243 -22.790 5.990 1.00 88.81 1073 THR A CA 1
ATOM 8027 C C . THR A 1 1073 ? -16.213 -22.133 5.073 1.00 88.81 1073 THR A C 1
ATOM 8029 O O . THR A 1 1073 ? -15.051 -22.530 5.086 1.00 88.81 1073 THR A O 1
ATOM 8032 N N . ASN A 1 1074 ? -16.606 -21.114 4.300 1.00 90.69 1074 ASN A N 1
ATOM 8033 C CA . ASN A 1 1074 ? -15.755 -20.493 3.280 1.00 90.69 1074 ASN A CA 1
ATOM 8034 C C . ASN A 1 1074 ? -15.387 -19.023 3.559 1.00 90.69 1074 ASN A C 1
ATOM 8036 O O . ASN A 1 1074 ? -14.729 -18.399 2.727 1.00 90.69 1074 ASN A O 1
ATOM 8040 N N . ASN A 1 1075 ? -15.775 -18.459 4.705 1.00 91.06 1075 ASN A N 1
ATOM 8041 C CA . ASN A 1 1075 ? -15.551 -17.048 5.029 1.00 91.06 1075 ASN A CA 1
ATOM 8042 C C . ASN A 1 1075 ? -14.185 -16.725 5.658 1.00 91.06 1075 ASN A C 1
ATOM 8044 O O . ASN A 1 1075 ? -13.945 -15.563 5.986 1.00 91.06 1075 ASN A O 1
ATOM 8048 N N . LYS A 1 1076 ? -13.302 -17.714 5.846 1.00 90.75 1076 LYS A N 1
ATOM 8049 C CA . LYS A 1 1076 ? -12.016 -17.567 6.545 1.00 90.75 1076 LYS A CA 1
ATOM 8050 C C . LYS A 1 1076 ? -10.835 -17.403 5.582 1.00 90.75 1076 LYS A C 1
ATOM 8052 O O . LYS A 1 1076 ? -10.601 -18.255 4.725 1.00 90.75 1076 LYS A O 1
ATOM 8057 N N . PHE A 1 1077 ? -10.021 -16.372 5.808 1.00 93.62 1077 PHE A N 1
ATOM 8058 C CA . PHE A 1 1077 ? -8.809 -16.077 5.040 1.00 93.62 1077 PHE A CA 1
ATOM 8059 C C . PHE A 1 1077 ? -7.623 -15.858 5.982 1.00 93.62 1077 PHE A C 1
ATOM 8061 O O . PHE A 1 1077 ? -7.643 -14.958 6.812 1.00 93.62 1077 PHE A O 1
ATOM 8068 N N . VAL A 1 1078 ? -6.569 -16.661 5.860 1.00 92.31 1078 VAL A N 1
ATOM 8069 C CA . VAL A 1 1078 ? -5.315 -16.495 6.609 1.00 92.31 1078 VAL A CA 1
ATOM 8070 C C . VAL A 1 1078 ? -4.364 -15.644 5.784 1.00 92.31 1078 VAL A C 1
ATOM 8072 O O . VAL A 1 1078 ? -4.048 -15.981 4.643 1.00 92.31 1078 VAL A O 1
ATOM 8075 N N . VAL A 1 1079 ? -3.901 -14.541 6.356 1.00 93.38 1079 VAL A N 1
ATOM 8076 C CA . VAL A 1 1079 ? -3.178 -13.503 5.629 1.00 93.38 1079 VAL A CA 1
ATOM 8077 C C . VAL A 1 1079 ? -1.889 -13.153 6.352 1.00 93.38 1079 VAL A C 1
ATOM 8079 O O . VAL A 1 1079 ? -1.856 -12.994 7.568 1.00 93.38 1079 VAL A O 1
ATOM 8082 N N . SER A 1 1080 ? -0.818 -13.035 5.580 1.00 92.56 1080 SER A N 1
ATOM 8083 C CA . SER A 1 1080 ? 0.474 -12.526 6.014 1.00 92.56 1080 SER A CA 1
ATOM 8084 C C . SER A 1 1080 ? 0.867 -11.400 5.072 1.00 92.56 1080 SER A C 1
ATOM 8086 O O . SER A 1 1080 ? 0.943 -11.627 3.864 1.00 92.56 1080 SER A O 1
ATOM 8088 N N . VAL A 1 1081 ? 1.106 -10.209 5.606 1.00 91.19 1081 VAL A N 1
ATOM 8089 C CA . VAL A 1 1081 ? 1.595 -9.052 4.854 1.00 91.19 1081 VAL A CA 1
ATOM 8090 C C . VAL A 1 1081 ? 2.753 -8.458 5.633 1.00 91.19 1081 VAL A C 1
ATOM 8092 O O . VAL A 1 1081 ? 2.574 -8.067 6.782 1.00 91.19 1081 VAL A O 1
ATOM 8095 N N . ASP A 1 1082 ? 3.929 -8.420 5.015 1.00 89.00 1082 ASP A N 1
ATOM 8096 C CA . ASP A 1 1082 ? 5.180 -8.012 5.654 1.00 89.00 1082 ASP A CA 1
ATOM 8097 C C . ASP A 1 1082 ? 5.368 -8.759 6.999 1.00 89.00 1082 ASP A C 1
ATOM 8099 O O . ASP A 1 1082 ? 5.353 -9.996 7.018 1.00 89.00 1082 ASP A O 1
ATOM 8103 N N . ASP A 1 1083 ? 5.486 -8.039 8.118 1.00 83.25 1083 ASP A N 1
ATOM 8104 C CA . ASP A 1 1083 ? 5.650 -8.614 9.463 1.00 83.25 1083 ASP A CA 1
ATOM 8105 C C . ASP A 1 1083 ? 4.318 -8.959 10.164 1.00 83.25 1083 ASP A C 1
ATOM 8107 O O . ASP A 1 1083 ? 4.311 -9.515 11.265 1.00 83.25 1083 ASP A O 1
ATOM 8111 N N . VAL A 1 1084 ? 3.174 -8.672 9.537 1.00 83.62 1084 VAL A N 1
ATOM 8112 C CA . VAL A 1 1084 ? 1.845 -8.880 10.122 1.00 83.62 1084 VAL A CA 1
ATOM 8113 C C . VAL A 1 1084 ? 1.241 -10.195 9.652 1.00 83.62 1084 VAL A C 1
ATOM 8115 O O . VAL A 1 1084 ? 1.213 -10.503 8.458 1.00 83.62 1084 VAL A O 1
ATOM 8118 N N . LYS A 1 1085 ? 0.703 -10.970 10.597 1.00 86.56 1085 LYS A N 1
ATOM 8119 C CA . LYS A 1 1085 ? -0.040 -12.207 10.336 1.00 86.56 1085 LYS A CA 1
ATOM 8120 C C . LYS A 1 1085 ? -1.376 -12.152 11.054 1.00 86.56 1085 LYS A C 1
ATOM 8122 O O . LYS A 1 1085 ? -1.418 -11.863 12.243 1.00 86.56 1085 LYS A O 1
ATOM 8127 N N . GLY A 1 1086 ? -2.448 -12.485 10.351 1.00 83.88 1086 GLY A N 1
ATOM 8128 C CA . GLY A 1 1086 ? -3.785 -12.490 10.924 1.00 83.88 1086 GLY A CA 1
ATOM 8129 C C . GLY A 1 1086 ? -4.773 -13.310 10.111 1.00 83.88 1086 GLY A C 1
ATOM 8130 O O . GLY A 1 1086 ? -4.443 -13.882 9.071 1.00 83.88 1086 GLY A O 1
ATOM 8131 N N . THR A 1 1087 ? -5.999 -13.395 10.617 1.00 85.94 1087 THR A N 1
ATOM 8132 C CA . THR A 1 1087 ? -7.108 -14.054 9.927 1.00 85.94 1087 THR A CA 1
ATOM 8133 C C . THR A 1 1087 ? -8.212 -13.039 9.682 1.00 85.94 1087 THR A C 1
ATOM 8135 O O . THR A 1 1087 ? -8.640 -12.359 10.607 1.00 85.94 1087 THR A O 1
ATOM 8138 N N . VAL A 1 1088 ? -8.679 -12.960 8.442 1.00 85.06 1088 VAL A N 1
ATOM 8139 C CA . VAL A 1 1088 ? -9.821 -12.148 8.030 1.00 85.06 1088 VAL A CA 1
ATOM 8140 C C . VAL A 1 1088 ? -11.034 -13.059 7.906 1.00 85.06 1088 VAL A C 1
ATOM 8142 O O . VAL A 1 1088 ? -10.970 -14.088 7.231 1.00 85.06 1088 VAL A O 1
ATOM 8145 N N . TYR A 1 1089 ? -12.136 -12.666 8.540 1.00 84.88 1089 TYR A N 1
ATOM 8146 C CA . TYR A 1 1089 ? -13.439 -13.298 8.367 1.00 84.88 1089 TYR A CA 1
ATOM 8147 C C . TYR A 1 1089 ? -14.361 -12.349 7.610 1.00 84.88 1089 TYR A C 1
ATOM 8149 O O . TYR A 1 1089 ? -14.468 -11.175 7.962 1.00 84.88 1089 TYR A O 1
ATOM 8157 N N . LEU A 1 1090 ? -15.017 -12.852 6.569 1.00 83.75 1090 LEU A N 1
ATOM 8158 C CA . LEU A 1 1090 ? -16.071 -12.114 5.877 1.00 83.75 1090 LEU A CA 1
ATOM 8159 C C . LEU A 1 1090 ? -17.443 -12.434 6.484 1.00 83.75 1090 LEU A C 1
ATOM 8161 O O . LEU A 1 1090 ? -17.669 -13.531 7.005 1.00 83.75 1090 LEU A O 1
ATOM 8165 N N . GLU A 1 1091 ? -18.358 -11.471 6.411 1.00 78.88 1091 GLU A N 1
ATOM 8166 C CA . GLU A 1 1091 ? -19.741 -11.644 6.857 1.00 78.88 1091 GLU A CA 1
ATOM 8167 C C . GLU A 1 1091 ? -20.435 -12.724 6.006 1.00 78.88 1091 GLU A C 1
ATOM 8169 O O . GLU A 1 1091 ? -20.365 -12.671 4.776 1.00 78.88 1091 GLU A O 1
ATOM 8174 N N . PRO A 1 1092 ? -21.100 -13.720 6.613 1.00 85.38 1092 PRO A N 1
ATOM 8175 C CA . PRO A 1 1092 ? -21.906 -14.671 5.861 1.00 85.38 1092 PRO A CA 1
ATOM 8176 C C . PRO A 1 1092 ? -23.074 -13.974 5.147 1.00 85.38 1092 PRO A C 1
ATOM 8178 O O . PRO A 1 1092 ? -23.926 -13.362 5.785 1.00 85.38 1092 PRO A O 1
ATOM 8181 N N . LYS A 1 1093 ? -23.135 -14.072 3.817 1.00 83.00 1093 LYS A N 1
ATOM 8182 C CA . LYS A 1 1093 ? -24.180 -13.457 2.987 1.00 83.00 1093 LYS A CA 1
ATOM 8183 C C . LYS A 1 1093 ? -24.357 -14.228 1.686 1.00 83.00 1093 LYS A C 1
ATOM 8185 O O . LYS A 1 1093 ? -23.373 -14.598 1.052 1.00 83.00 1093 LYS A O 1
ATOM 8190 N N . GLU A 1 1094 ? -25.595 -14.389 1.222 1.00 85.38 1094 GLU A N 1
ATOM 8191 C CA . GLU A 1 1094 ? -25.892 -15.116 -0.026 1.00 85.38 1094 GLU A CA 1
ATOM 8192 C C . GLU A 1 1094 ? -25.732 -14.289 -1.314 1.00 85.38 1094 GLU A C 1
ATOM 8194 O O . GLU A 1 1094 ? -25.784 -14.833 -2.415 1.00 85.38 1094 GLU A O 1
ATOM 8199 N N . THR A 1 1095 ? -25.547 -12.971 -1.203 1.00 88.12 1095 THR A N 1
ATOM 8200 C CA . THR A 1 1095 ? -25.675 -12.045 -2.342 1.00 88.12 1095 THR A CA 1
ATOM 8201 C C . THR A 1 1095 ? -24.401 -11.242 -2.636 1.00 88.12 1095 THR A C 1
ATOM 8203 O O . THR A 1 1095 ? -24.496 -10.068 -3.009 1.00 88.12 1095 THR A O 1
ATOM 8206 N N . TYR A 1 1096 ? -23.205 -11.798 -2.423 1.00 89.00 1096 TYR A N 1
ATOM 8207 C CA . TYR A 1 1096 ? -21.972 -11.092 -2.788 1.00 89.00 1096 TYR A CA 1
ATOM 8208 C C . TYR A 1 1096 ? -21.823 -11.003 -4.311 1.00 89.00 1096 TYR A C 1
ATOM 8210 O O . TYR A 1 1096 ? -21.998 -11.989 -5.020 1.00 89.00 1096 TYR A O 1
ATOM 8218 N N . THR A 1 1097 ? -21.460 -9.816 -4.802 1.00 92.38 1097 THR A N 1
ATOM 8219 C CA . THR A 1 1097 ? -20.862 -9.624 -6.136 1.00 92.38 1097 THR A CA 1
ATOM 8220 C C . THR A 1 1097 ? -19.339 -9.666 -6.018 1.00 92.38 1097 THR A C 1
ATOM 8222 O O . THR A 1 1097 ? -18.809 -9.374 -4.940 1.00 92.38 1097 THR A O 1
ATOM 8225 N N . ILE A 1 1098 ? -18.620 -9.949 -7.112 1.00 92.25 1098 ILE A N 1
ATOM 8226 C CA . ILE A 1 1098 ? -17.149 -9.997 -7.088 1.00 92.25 1098 ILE A CA 1
ATOM 8227 C C . ILE A 1 1098 ? -16.524 -8.686 -6.586 1.00 92.25 1098 ILE A C 1
ATOM 8229 O O . ILE A 1 1098 ? -15.599 -8.730 -5.780 1.00 92.25 1098 ILE A O 1
ATOM 8233 N N . ASP A 1 1099 ? -17.084 -7.533 -6.961 1.00 87.69 1099 ASP A N 1
ATOM 8234 C CA . ASP A 1 1099 ? -16.588 -6.223 -6.528 1.00 87.69 1099 ASP A CA 1
ATOM 8235 C C . ASP A 1 1099 ? -16.801 -6.010 -5.023 1.00 87.69 1099 ASP A C 1
ATOM 8237 O O . ASP A 1 1099 ? -15.871 -5.635 -4.309 1.00 87.69 1099 ASP A O 1
ATOM 8241 N N . SER A 1 1100 ? -18.001 -6.318 -4.511 1.00 85.62 1100 SER A N 1
ATOM 8242 C CA . SER A 1 1100 ? -18.293 -6.210 -3.072 1.00 85.62 1100 SER A CA 1
ATOM 8243 C C . SER A 1 1100 ? -17.479 -7.195 -2.225 1.00 85.62 1100 SER A C 1
ATOM 8245 O O . SER A 1 1100 ? -17.081 -6.868 -1.109 1.00 85.62 1100 SER A O 1
ATOM 8247 N N . PHE A 1 1101 ? -17.190 -8.383 -2.764 1.00 90.69 1101 PHE A N 1
ATOM 8248 C CA . PHE A 1 1101 ? -16.373 -9.404 -2.113 1.00 90.69 1101 PHE A CA 1
ATOM 8249 C C . PHE A 1 1101 ? -14.903 -8.985 -2.047 1.00 90.69 1101 PHE A C 1
ATOM 8251 O O . PHE A 1 1101 ? -14.308 -8.985 -0.972 1.00 90.69 1101 PHE A O 1
ATOM 8258 N N . VAL A 1 1102 ? -14.330 -8.571 -3.181 1.00 91.69 1102 VAL A N 1
ATOM 8259 C CA . VAL A 1 1102 ? -12.953 -8.069 -3.267 1.00 91.69 1102 VAL A CA 1
ATOM 8260 C C . VAL A 1 1102 ? -12.766 -6.860 -2.357 1.00 91.69 1102 VAL A C 1
ATOM 8262 O O . VAL A 1 1102 ? -11.761 -6.776 -1.654 1.00 91.69 1102 VAL A O 1
ATOM 8265 N N . GLN A 1 1103 ? -13.746 -5.955 -2.312 1.00 85.06 1103 GLN A N 1
ATOM 8266 C CA . GLN A 1 1103 ? -13.707 -4.797 -1.427 1.00 85.06 1103 GLN A CA 1
ATOM 8267 C C . GLN A 1 1103 ? -13.759 -5.203 0.053 1.00 85.06 1103 GLN A C 1
ATOM 8269 O O . GLN A 1 1103 ? -12.960 -4.699 0.841 1.00 85.06 1103 GLN A O 1
ATOM 8274 N N . ALA A 1 1104 ? -14.655 -6.118 0.438 1.00 80.75 1104 ALA A N 1
ATOM 8275 C CA . ALA A 1 1104 ? -14.747 -6.606 1.814 1.00 80.75 1104 ALA A CA 1
ATOM 8276 C C . ALA A 1 1104 ? -13.453 -7.313 2.252 1.00 80.75 1104 ALA A C 1
ATOM 8278 O O . ALA A 1 1104 ? -12.937 -7.034 3.334 1.00 80.75 1104 ALA A O 1
ATOM 8279 N N . LEU A 1 1105 ? -12.876 -8.149 1.382 1.00 90.19 1105 LEU A N 1
ATOM 8280 C CA . LEU A 1 1105 ? -11.604 -8.824 1.632 1.00 90.19 1105 LEU A CA 1
ATOM 8281 C C . LEU A 1 1105 ? -10.439 -7.836 1.729 1.00 90.19 1105 LEU A C 1
ATOM 8283 O O . LEU A 1 1105 ? -9.650 -7.923 2.664 1.00 90.19 1105 LEU A O 1
ATOM 8287 N N . GLN A 1 1106 ? -10.345 -6.869 0.812 1.00 89.38 1106 GLN A N 1
ATOM 8288 C CA . GLN A 1 1106 ? -9.326 -5.819 0.866 1.00 89.38 1106 GLN A CA 1
ATOM 8289 C C . GLN A 1 1106 ? -9.393 -5.043 2.182 1.00 89.38 1106 GLN A C 1
ATOM 8291 O O . GLN A 1 1106 ? -8.372 -4.869 2.843 1.00 89.38 1106 GLN A O 1
ATOM 8296 N N . ASN A 1 1107 ? -10.595 -4.612 2.570 1.00 76.81 1107 ASN A N 1
ATOM 8297 C CA . ASN A 1 1107 ? -10.808 -3.890 3.817 1.00 76.81 1107 ASN A CA 1
ATOM 8298 C C . ASN A 1 1107 ? -10.415 -4.757 5.022 1.00 76.81 1107 ASN A C 1
ATOM 8300 O O . ASN A 1 1107 ? -9.760 -4.266 5.931 1.00 76.81 1107 ASN A O 1
ATOM 8304 N N . GLY A 1 1108 ? -10.777 -6.042 5.026 1.00 79.06 1108 GLY A N 1
ATOM 8305 C CA . GLY A 1 1108 ? -10.388 -6.959 6.095 1.00 79.06 1108 GLY A CA 1
ATOM 8306 C C . GLY A 1 1108 ? -8.871 -7.124 6.211 1.00 79.06 1108 GLY A C 1
ATOM 8307 O O . GLY A 1 1108 ? -8.343 -7.121 7.318 1.00 79.06 1108 GLY A O 1
ATOM 8308 N N . ILE A 1 1109 ? -8.157 -7.197 5.081 1.00 86.62 1109 ILE A N 1
ATOM 8309 C CA . ILE A 1 1109 ? -6.692 -7.314 5.054 1.00 86.62 1109 ILE A CA 1
ATOM 8310 C C . ILE A 1 1109 ? -6.011 -6.041 5.568 1.00 86.62 1109 ILE A C 1
ATOM 8312 O O . ILE A 1 1109 ? -5.111 -6.136 6.396 1.00 86.62 1109 ILE A O 1
ATOM 8316 N N . ASN A 1 1110 ? -6.441 -4.861 5.118 1.00 82.69 1110 ASN A N 1
ATOM 8317 C CA . ASN A 1 1110 ? -5.858 -3.578 5.543 1.00 82.69 1110 ASN A CA 1
ATOM 8318 C C . ASN A 1 1110 ? -6.223 -3.168 6.974 1.00 82.69 1110 ASN A C 1
ATOM 8320 O O . ASN A 1 1110 ? -5.799 -2.121 7.444 1.00 82.69 1110 ASN A O 1
ATOM 8324 N N . ARG A 1 1111 ? -7.012 -3.983 7.678 1.00 73.62 1111 ARG A N 1
ATOM 8325 C CA . ARG A 1 1111 ? -7.263 -3.831 9.114 1.00 73.62 1111 ARG A CA 1
ATOM 8326 C C . ARG A 1 1111 ? -6.437 -4.789 9.968 1.00 73.62 1111 ARG A C 1
ATOM 8328 O O . ARG A 1 1111 ? -6.558 -4.766 11.186 1.00 73.62 1111 ARG A O 1
ATOM 8335 N N . LEU A 1 1112 ? -5.636 -5.662 9.359 1.00 75.94 1112 LEU A N 1
ATOM 8336 C CA . LEU A 1 1112 ? -4.765 -6.542 10.123 1.00 75.94 1112 LEU A CA 1
ATOM 8337 C C . LEU A 1 1112 ? -3.656 -5.726 10.777 1.00 75.94 1112 LEU A C 1
ATOM 8339 O O . LEU A 1 1112 ? -3.053 -4.859 10.149 1.00 75.94 1112 LEU A O 1
ATOM 8343 N N . ALA A 1 1113 ? -3.341 -6.061 12.017 1.00 71.81 1113 ALA A N 1
ATOM 8344 C CA . ALA A 1 1113 ? -2.212 -5.499 12.730 1.00 71.81 1113 ALA A CA 1
ATOM 8345 C C . ALA A 1 1113 ? -1.449 -6.603 13.461 1.00 71.81 1113 ALA A C 1
ATOM 8347 O O . ALA A 1 1113 ? -1.977 -7.681 13.743 1.00 71.81 1113 ALA A O 1
ATOM 8348 N N . GLY A 1 1114 ? -0.164 -6.355 13.681 1.00 67.81 1114 GLY A N 1
ATOM 8349 C CA . GLY A 1 1114 ? 0.710 -7.218 14.450 1.00 67.81 1114 GLY A CA 1
ATOM 8350 C C . GLY A 1 1114 ? 0.333 -7.205 15.931 1.00 67.81 1114 GLY A C 1
ATOM 8351 O O . GLY A 1 1114 ? -0.440 -6.351 16.369 1.00 67.81 1114 GLY A O 1
ATOM 8352 N N . PRO A 1 1115 ? 0.890 -8.138 16.717 1.00 65.44 1115 PRO A N 1
ATOM 8353 C CA . PRO A 1 1115 ? 0.674 -8.151 18.156 1.00 65.44 1115 PRO A CA 1
ATOM 8354 C C . PRO A 1 1115 ? 1.115 -6.816 18.787 1.00 65.44 1115 PRO A C 1
ATOM 8356 O O . PRO A 1 1115 ? 2.081 -6.212 18.296 1.00 65.44 1115 PRO A O 1
ATOM 8359 N N . PRO A 1 1116 ? 0.442 -6.368 19.866 1.00 63.16 1116 PRO A N 1
ATOM 8360 C CA . PRO A 1 1116 ? 0.921 -5.253 20.673 1.00 63.16 1116 PRO A CA 1
ATOM 8361 C C . PRO A 1 1116 ? 2.358 -5.503 21.136 1.00 63.16 1116 PRO A C 1
ATOM 8363 O O . PRO A 1 1116 ? 2.774 -6.656 21.297 1.00 63.16 1116 PRO A O 1
ATOM 8366 N N . ASP A 1 1117 ? 3.139 -4.442 21.326 1.00 63.50 1117 ASP A N 1
ATOM 8367 C CA . ASP A 1 1117 ? 4.455 -4.607 21.951 1.00 63.50 1117 ASP A CA 1
ATOM 8368 C C . ASP A 1 1117 ? 4.367 -4.803 23.469 1.00 63.50 1117 ASP A C 1
ATOM 8370 O O . ASP A 1 1117 ? 3.289 -4.919 24.051 1.00 63.50 1117 ASP A O 1
ATOM 8374 N N . GLN A 1 1118 ? 5.535 -4.883 24.112 1.00 53.31 1118 GLN A N 1
ATOM 8375 C CA . GLN A 1 1118 ? 5.672 -5.172 25.540 1.00 53.31 1118 GLN A CA 1
ATOM 8376 C C . GLN A 1 1118 ? 5.024 -4.115 26.448 1.00 53.31 1118 GLN A C 1
ATOM 8378 O O . GLN A 1 1118 ? 4.878 -4.361 27.643 1.00 53.31 1118 GLN A O 1
ATOM 8383 N N . HIS A 1 1119 ? 4.617 -2.970 25.895 1.00 56.72 1119 HIS A N 1
ATOM 8384 C CA . HIS A 1 1119 ? 3.949 -1.890 26.616 1.00 56.72 1119 HIS A CA 1
ATOM 8385 C C . HIS A 1 1119 ? 2.491 -1.710 26.177 1.00 56.72 1119 HIS A C 1
ATOM 8387 O O . HIS A 1 1119 ? 1.870 -0.704 26.504 1.00 56.72 1119 HIS A O 1
ATOM 8393 N N . GLY A 1 1120 ? 1.933 -2.678 25.440 1.00 55.78 1120 GLY A N 1
ATOM 8394 C CA . GLY A 1 1120 ? 0.550 -2.628 24.970 1.00 55.78 1120 GLY A CA 1
ATOM 8395 C C . GLY A 1 1120 ? 0.309 -1.600 23.862 1.00 55.78 1120 GLY A C 1
ATOM 8396 O O . GLY A 1 1120 ? -0.846 -1.334 23.536 1.00 55.78 1120 GLY A O 1
ATOM 8397 N N . LEU A 1 1121 ? 1.364 -1.029 23.263 1.00 65.00 1121 LEU A N 1
ATOM 8398 C CA . LEU A 1 1121 ? 1.221 -0.115 22.133 1.00 65.00 1121 LEU A CA 1
ATOM 8399 C C . LEU A 1 1121 ? 0.893 -0.891 20.860 1.00 65.00 1121 LEU A C 1
ATOM 8401 O O . LEU A 1 1121 ? 1.260 -2.060 20.691 1.00 65.00 1121 LEU A O 1
ATOM 8405 N N . THR A 1 1122 ? 0.221 -0.213 19.934 1.00 62.47 1122 THR A N 1
ATOM 8406 C CA . THR A 1 1122 ? -0.298 -0.831 18.716 1.00 62.47 1122 THR A CA 1
ATOM 8407 C C . THR A 1 1122 ? 0.819 -1.475 17.883 1.00 62.47 1122 THR A C 1
ATOM 8409 O O . THR A 1 1122 ? 1.838 -0.857 17.553 1.00 62.47 1122 THR A O 1
ATOM 8412 N N . GLY A 1 1123 ? 0.636 -2.748 17.521 1.00 68.06 1123 GLY A N 1
ATOM 8413 C CA . GLY A 1 1123 ? 1.546 -3.463 16.627 1.00 68.06 1123 GLY A CA 1
ATOM 8414 C C . GLY A 1 1123 ? 1.587 -2.858 15.219 1.00 68.06 1123 GLY A C 1
ATOM 8415 O O . GLY A 1 1123 ? 0.762 -2.021 14.857 1.00 68.06 1123 GLY A O 1
ATOM 8416 N N . SER A 1 1124 ? 2.551 -3.285 14.397 1.00 72.31 1124 SER A N 1
ATOM 8417 C CA . SER A 1 1124 ? 2.647 -2.837 12.999 1.00 72.31 1124 SER A CA 1
ATOM 8418 C C . SER A 1 1124 ? 1.341 -3.114 12.255 1.00 72.31 1124 SER A C 1
ATOM 8420 O O . SER A 1 1124 ? 0.845 -4.232 12.302 1.00 72.31 1124 SER A O 1
ATOM 8422 N N . MET A 1 1125 ? 0.782 -2.129 11.560 1.00 73.69 1125 MET A N 1
ATOM 8423 C CA . MET A 1 1125 ? -0.460 -2.308 10.800 1.00 73.69 1125 MET A CA 1
ATOM 8424 C C . MET A 1 1125 ? -0.184 -2.679 9.342 1.00 73.69 1125 MET A C 1
ATOM 8426 O O . MET A 1 1125 ? 0.782 -2.210 8.736 1.00 73.69 1125 MET A O 1
ATOM 8430 N N . VAL A 1 1126 ? -1.065 -3.485 8.753 1.00 80.50 1126 VAL A N 1
ATOM 8431 C CA . VAL A 1 1126 ? -1.137 -3.671 7.302 1.00 80.50 1126 VAL A CA 1
ATOM 8432 C C . VAL A 1 1126 ? -1.827 -2.458 6.708 1.00 80.50 1126 VAL A C 1
ATOM 8434 O O . VAL A 1 1126 ? -2.903 -2.082 7.149 1.00 80.50 1126 VAL A O 1
ATOM 8437 N N . SER A 1 1127 ? -1.232 -1.854 5.685 1.00 77.94 1127 SER A N 1
ATOM 8438 C CA . SER A 1 1127 ? -1.846 -0.716 5.007 1.00 77.94 1127 SER A CA 1
ATOM 8439 C C . SER A 1 1127 ? -1.604 -0.786 3.503 1.00 77.94 1127 SER A C 1
ATOM 8441 O O . SER A 1 1127 ? -0.516 -1.136 3.033 1.00 77.94 1127 SER A O 1
ATOM 8443 N N . GLY A 1 1128 ? -2.643 -0.464 2.734 1.00 83.06 1128 GLY A N 1
ATOM 8444 C CA . GLY A 1 1128 ? -2.552 -0.281 1.287 1.00 83.06 1128 GLY A CA 1
ATOM 8445 C C . GLY A 1 1128 ? -2.490 -1.530 0.432 1.00 83.06 1128 GLY A C 1
ATOM 8446 O O . GLY A 1 1128 ? -2.199 -1.415 -0.760 1.00 83.06 1128 GLY A O 1
ATOM 8447 N N . VAL A 1 1129 ? -2.807 -2.703 0.978 1.00 90.31 1129 VAL A N 1
ATOM 8448 C CA . VAL A 1 1129 ? -3.051 -3.879 0.147 1.00 90.31 1129 VAL A CA 1
ATOM 8449 C C . VAL A 1 1129 ? -4.218 -3.584 -0.786 1.00 90.31 1129 VAL A C 1
ATOM 8451 O O . VAL A 1 1129 ? -5.282 -3.125 -0.369 1.00 90.31 1129 VAL A O 1
ATOM 8454 N N . LYS A 1 1130 ? -4.017 -3.833 -2.075 1.00 91.25 1130 LYS A N 1
ATOM 8455 C CA . LYS A 1 1130 ? -5.067 -3.800 -3.086 1.00 91.25 1130 LYS A CA 1
ATOM 8456 C C . LYS A 1 1130 ? -5.411 -5.221 -3.481 1.00 91.25 1130 LYS A C 1
ATOM 8458 O O . LYS A 1 1130 ? -4.520 -6.013 -3.793 1.00 91.25 1130 LYS A O 1
ATOM 8463 N N . VAL A 1 1131 ? -6.702 -5.525 -3.471 1.00 93.81 1131 VAL A N 1
ATOM 8464 C CA . VAL A 1 1131 ? -7.238 -6.784 -3.983 1.00 93.81 1131 VAL A CA 1
ATOM 8465 C C . VAL A 1 1131 ? -7.976 -6.456 -5.271 1.00 93.81 1131 VAL A C 1
ATOM 8467 O O . VAL A 1 1131 ? -8.743 -5.499 -5.328 1.00 93.81 1131 VAL A O 1
ATOM 8470 N N . ALA A 1 1132 ? -7.711 -7.214 -6.323 1.00 94.56 1132 ALA A N 1
ATOM 8471 C CA . ALA A 1 1132 ? -8.347 -7.052 -7.618 1.00 94.56 1132 ALA A CA 1
ATOM 8472 C C . ALA A 1 1132 ? -8.766 -8.415 -8.163 1.00 94.56 1132 ALA A C 1
ATOM 8474 O O . ALA A 1 1132 ? -8.124 -9.425 -7.887 1.00 94.56 1132 ALA A O 1
ATOM 8475 N N . TYR A 1 1133 ? -9.821 -8.432 -8.969 1.00 94.94 1133 TYR A N 1
ATOM 8476 C CA . TYR A 1 1133 ? -10.207 -9.603 -9.745 1.00 94.94 1133 TYR A CA 1
ATOM 8477 C C . TYR A 1 1133 ? -9.736 -9.435 -11.192 1.00 94.94 1133 TYR A C 1
ATOM 8479 O O . TYR A 1 1133 ? -10.099 -8.467 -11.865 1.00 94.94 1133 TYR A O 1
ATOM 8487 N N . ASP A 1 1134 ? -8.910 -10.365 -11.667 1.00 93.44 1134 ASP A N 1
ATOM 8488 C CA . ASP A 1 1134 ? -8.462 -10.416 -13.054 1.00 93.44 1134 ASP A CA 1
ATOM 8489 C C . ASP A 1 1134 ? -9.398 -11.312 -13.874 1.00 93.44 1134 ASP A C 1
ATOM 8491 O O . ASP A 1 1134 ? -9.415 -12.537 -13.733 1.00 93.44 1134 ASP A O 1
ATOM 8495 N N . LYS A 1 1135 ? -10.161 -10.681 -14.771 1.00 90.75 1135 LYS A N 1
ATOM 8496 C CA . LYS A 1 1135 ? -11.125 -11.349 -15.655 1.00 90.75 1135 LYS A CA 1
ATOM 8497 C C . LYS A 1 1135 ? -10.467 -12.288 -16.667 1.00 90.75 1135 LYS A C 1
ATOM 8499 O O . LYS A 1 1135 ? -11.106 -13.251 -17.076 1.00 90.75 1135 LYS A O 1
ATOM 8504 N N . ALA A 1 1136 ? -9.229 -12.022 -17.090 1.00 91.12 1136 ALA A N 1
ATOM 8505 C CA . ALA A 1 1136 ? -8.562 -12.836 -18.107 1.00 91.12 1136 ALA A CA 1
ATOM 8506 C C . ALA A 1 1136 ? -8.107 -14.185 -17.540 1.00 91.12 1136 ALA A C 1
ATOM 8508 O O . ALA A 1 1136 ? -8.220 -15.215 -18.201 1.00 91.12 1136 ALA A O 1
ATOM 8509 N N . THR A 1 1137 ? -7.618 -14.174 -16.301 1.00 91.06 1137 THR A N 1
ATOM 8510 C CA . THR A 1 1137 ? -7.124 -15.369 -15.602 1.00 91.06 1137 THR A CA 1
ATOM 8511 C C . THR A 1 1137 ? -8.152 -15.972 -14.641 1.00 91.06 1137 THR A C 1
ATOM 8513 O O . THR A 1 1137 ? -7.896 -17.021 -14.053 1.00 91.06 1137 THR A O 1
ATOM 8516 N N . ASN A 1 1138 ? -9.320 -15.332 -14.493 1.00 93.06 1138 ASN A N 1
ATOM 8517 C CA . ASN A 1 1138 ? -10.355 -15.654 -13.509 1.00 93.06 1138 ASN A CA 1
ATOM 8518 C C . ASN A 1 1138 ? -9.790 -15.776 -12.080 1.00 93.06 1138 ASN A C 1
ATOM 8520 O O . ASN A 1 1138 ? -10.173 -16.678 -11.347 1.00 93.06 1138 ASN A O 1
ATOM 8524 N N . SER A 1 1139 ? -8.859 -14.907 -11.679 1.00 93.75 1139 SER A N 1
ATOM 8525 C CA . SER A 1 1139 ? -8.111 -15.050 -10.420 1.00 93.75 1139 SER A CA 1
ATOM 8526 C C . SER A 1 1139 ? -8.121 -13.778 -9.570 1.00 93.75 1139 SER A C 1
ATOM 8528 O O . SER A 1 1139 ? -8.382 -12.677 -10.060 1.00 93.75 1139 SER A O 1
ATOM 8530 N N . LEU A 1 1140 ? -7.839 -13.925 -8.272 1.00 96.12 1140 LEU A N 1
ATOM 8531 C CA . LEU A 1 1140 ? -7.628 -12.793 -7.368 1.00 96.12 1140 LEU A CA 1
ATOM 8532 C C . LEU A 1 1140 ? -6.158 -12.367 -7.386 1.00 96.12 1140 LEU A C 1
ATOM 8534 O O . LEU A 1 1140 ? -5.257 -13.186 -7.213 1.00 96.12 1140 LEU A O 1
ATOM 8538 N N . LYS A 1 1141 ? -5.917 -11.068 -7.540 1.00 96.06 1141 LYS A N 1
ATOM 8539 C CA . LYS A 1 1141 ? -4.604 -10.431 -7.468 1.00 96.06 1141 LYS A CA 1
ATOM 8540 C C . LYS A 1 1141 ? -4.512 -9.592 -6.203 1.00 96.06 1141 LYS A C 1
ATOM 8542 O O . LYS A 1 1141 ? -5.310 -8.682 -6.007 1.00 96.06 1141 LYS A O 1
ATOM 8547 N N . PHE A 1 1142 ? -3.493 -9.851 -5.395 1.00 96.88 1142 PHE A N 1
ATOM 8548 C CA . PHE A 1 1142 ? -3.174 -9.093 -4.190 1.00 96.88 1142 PHE A CA 1
ATOM 8549 C C . PHE A 1 1142 ? -1.887 -8.314 -4.429 1.00 96.88 1142 PHE A C 1
ATOM 8551 O O . PHE A 1 1142 ? -0.926 -8.850 -4.978 1.00 96.88 1142 PHE A O 1
ATOM 8558 N N . THR A 1 1143 ? -1.861 -7.038 -4.067 1.00 95.81 1143 THR A N 1
ATOM 8559 C CA . THR A 1 1143 ? -0.696 -6.159 -4.232 1.00 95.81 1143 THR A CA 1
ATOM 8560 C C . THR A 1 1143 ? -0.477 -5.385 -2.943 1.00 95.81 1143 THR A C 1
ATOM 8562 O O . THR A 1 1143 ? -1.420 -4.758 -2.480 1.00 95.81 1143 THR A O 1
ATOM 8565 N N . THR A 1 1144 ? 0.715 -5.428 -2.348 1.00 93.56 1144 THR A N 1
ATOM 8566 C CA . THR A 1 1144 ? 1.010 -4.679 -1.112 1.00 93.56 1144 THR A CA 1
ATOM 8567 C C . THR A 1 1144 ? 1.044 -3.172 -1.345 1.00 93.56 1144 THR A C 1
ATOM 8569 O O . THR A 1 1144 ? 1.342 -2.712 -2.446 1.00 93.56 1144 THR A O 1
ATOM 8572 N N . GLY A 1 1145 ? 0.787 -2.398 -0.286 1.00 87.25 1145 GLY A N 1
ATOM 8573 C CA . GLY A 1 1145 ? 1.018 -0.951 -0.295 1.00 87.25 1145 GLY A CA 1
ATOM 8574 C C . GLY A 1 1145 ? 2.506 -0.590 -0.212 1.00 87.25 1145 GLY A C 1
ATOM 8575 O O . GLY A 1 1145 ? 2.919 0.447 -0.725 1.00 87.25 1145 GLY A O 1
ATOM 8576 N N . THR A 1 1146 ? 3.319 -1.458 0.399 1.00 89.44 1146 THR A N 1
ATOM 8577 C CA . THR A 1 1146 ? 4.775 -1.305 0.514 1.00 89.44 1146 THR A CA 1
ATOM 8578 C C . THR A 1 1146 ? 5.483 -1.822 -0.740 1.00 89.44 1146 THR A C 1
ATOM 8580 O O . THR A 1 1146 ? 5.057 -2.816 -1.336 1.00 89.44 1146 THR A O 1
ATOM 8583 N N . ALA A 1 1147 ? 6.574 -1.158 -1.138 1.00 90.88 1147 ALA A N 1
ATOM 8584 C CA . ALA A 1 1147 ? 7.361 -1.502 -2.321 1.00 90.88 1147 ALA A CA 1
ATOM 8585 C C . ALA A 1 1147 ? 8.858 -1.602 -2.000 1.00 90.88 1147 ALA A C 1
ATOM 8587 O O . ALA A 1 1147 ? 9.603 -0.630 -2.110 1.00 90.88 1147 ALA A O 1
ATOM 8588 N N . SER A 1 1148 ? 9.299 -2.788 -1.584 1.00 89.94 1148 SER A N 1
ATOM 8589 C CA . SER A 1 1148 ? 10.704 -3.097 -1.301 1.00 89.94 1148 SER A CA 1
ATOM 8590 C C . SER A 1 1148 ? 10.980 -4.598 -1.413 1.00 89.94 1148 SER A C 1
ATOM 8592 O O . SER A 1 1148 ? 10.055 -5.403 -1.484 1.00 89.94 1148 SER A O 1
ATOM 8594 N N . THR A 1 1149 ? 12.249 -5.001 -1.346 1.00 89.50 1149 THR A N 1
ATOM 8595 C CA . THR A 1 1149 ? 12.652 -6.413 -1.186 1.00 89.50 1149 THR A CA 1
ATOM 8596 C C . THR A 1 1149 ? 12.123 -7.072 0.093 1.00 89.50 1149 THR A C 1
ATOM 8598 O O . THR A 1 1149 ? 12.035 -8.298 0.148 1.00 89.50 1149 THR A O 1
ATOM 8601 N N . ASN A 1 1150 ? 11.772 -6.282 1.112 1.00 88.25 1150 ASN A N 1
ATOM 8602 C CA . ASN A 1 1150 ? 11.173 -6.780 2.353 1.00 88.25 1150 ASN A CA 1
ATOM 8603 C C . ASN A 1 1150 ? 9.649 -6.904 2.253 1.00 88.25 1150 ASN A C 1
ATOM 8605 O O . ASN A 1 1150 ? 9.042 -7.526 3.118 1.00 88.25 1150 ASN A O 1
ATOM 8609 N N . SER A 1 1151 ? 9.040 -6.349 1.201 1.00 92.69 1151 SER A N 1
ATOM 8610 C CA . SER A 1 1151 ? 7.601 -6.441 1.001 1.00 92.69 1151 SER A CA 1
ATOM 8611 C C . SER A 1 1151 ? 7.204 -7.879 0.684 1.00 92.69 1151 SER A C 1
ATOM 8613 O O . SER A 1 1151 ? 7.769 -8.514 -0.215 1.00 92.69 1151 SER A O 1
ATOM 8615 N N . PHE A 1 1152 ? 6.212 -8.391 1.399 1.00 95.25 1152 PHE A N 1
ATOM 8616 C CA . PHE A 1 1152 ? 5.741 -9.763 1.288 1.00 95.25 1152 PHE A CA 1
ATOM 8617 C C . PHE A 1 1152 ? 4.224 -9.823 1.423 1.00 95.25 1152 PHE A C 1
ATOM 8619 O O . PHE A 1 1152 ? 3.634 -9.128 2.242 1.00 95.25 1152 PHE A O 1
ATOM 8626 N N . ILE A 1 1153 ? 3.581 -10.693 0.646 1.00 96.38 1153 ILE A N 1
ATOM 8627 C CA . ILE A 1 1153 ? 2.160 -10.988 0.823 1.00 96.38 1153 ILE A CA 1
ATOM 8628 C C . ILE A 1 1153 ? 1.861 -12.455 0.561 1.00 96.38 1153 ILE A C 1
ATOM 8630 O O . ILE A 1 1153 ? 2.268 -13.024 -0.450 1.00 96.38 1153 ILE A O 1
ATOM 8634 N N . LYS A 1 1154 ? 1.106 -13.070 1.466 1.00 95.88 1154 LYS A N 1
ATOM 8635 C CA . LYS A 1 1154 ? 0.527 -14.396 1.291 1.00 95.88 1154 LYS A CA 1
ATOM 8636 C C . LYS A 1 1154 ? -0.893 -14.408 1.830 1.00 95.88 1154 LYS A C 1
ATOM 8638 O O . LYS A 1 1154 ? -1.112 -14.109 2.998 1.00 95.88 1154 LYS A O 1
ATOM 8643 N N . VAL A 1 1155 ? -1.839 -14.807 0.991 1.00 96.25 1155 VAL A N 1
ATOM 8644 C CA . VAL A 1 1155 ? -3.251 -14.974 1.341 1.00 96.25 1155 VAL A CA 1
ATOM 8645 C C . VAL A 1 1155 ? -3.623 -16.428 1.084 1.00 96.25 1155 VAL A C 1
ATOM 8647 O O . VAL A 1 1155 ? -3.393 -16.958 0.004 1.00 96.25 1155 VAL A O 1
ATOM 8650 N N . SER A 1 1156 ? -4.150 -17.106 2.092 1.00 94.50 1156 SER A N 1
ATOM 8651 C CA . SER A 1 1156 ? -4.613 -18.491 2.012 1.00 94.50 1156 SER A CA 1
ATOM 8652 C C . SER A 1 1156 ? -6.073 -18.548 2.436 1.00 94.50 1156 SER A C 1
ATOM 8654 O O . SER A 1 1156 ? -6.473 -17.877 3.381 1.00 94.50 1156 SER A O 1
ATOM 8656 N N . GLY A 1 1157 ? -6.879 -19.339 1.744 1.00 92.88 1157 GLY A N 1
ATOM 8657 C CA . GLY A 1 1157 ? -8.308 -19.454 2.016 1.00 92.88 1157 GLY A CA 1
ATOM 8658 C C . GLY A 1 1157 ? -8.876 -20.715 1.389 1.00 92.88 1157 GLY A C 1
ATOM 8659 O O . GLY A 1 1157 ? -8.125 -21.565 0.903 1.00 92.88 1157 GLY A O 1
ATOM 8660 N N . ASP A 1 1158 ? -10.201 -20.822 1.396 1.00 93.12 1158 ASP A N 1
ATOM 8661 C CA . ASP A 1 1158 ? -10.893 -21.944 0.771 1.00 93.12 1158 ASP A CA 1
ATOM 8662 C C . ASP A 1 1158 ? -10.521 -22.093 -0.719 1.00 93.12 1158 ASP A C 1
ATOM 8664 O O . ASP A 1 1158 ? -10.297 -21.113 -1.439 1.00 93.12 1158 ASP A O 1
ATOM 8668 N N . SER A 1 1159 ? -10.458 -23.342 -1.186 1.00 90.31 1159 SER A N 1
ATOM 8669 C CA . SER A 1 1159 ? -10.121 -23.684 -2.571 1.00 90.31 1159 SER A CA 1
ATOM 8670 C C . SER A 1 1159 ? -11.033 -23.024 -3.611 1.00 90.31 1159 SER A C 1
ATOM 8672 O O . SER A 1 1159 ? -10.561 -22.694 -4.698 1.00 90.31 1159 SER A O 1
ATOM 8674 N N . GLN A 1 1160 ? -12.296 -22.744 -3.272 1.00 92.25 1160 GLN A N 1
ATOM 8675 C CA . GLN A 1 1160 ? -13.240 -22.071 -4.169 1.00 92.25 1160 GLN A CA 1
ATOM 8676 C C . GLN A 1 1160 ? -12.818 -20.639 -4.523 1.00 92.25 1160 GLN A C 1
ATOM 8678 O O . GLN A 1 1160 ? -13.175 -20.134 -5.587 1.00 92.25 1160 GLN A O 1
ATOM 8683 N N . TRP A 1 1161 ? -12.009 -20.003 -3.670 1.00 94.06 1161 TRP A N 1
ATOM 8684 C CA . TRP A 1 1161 ? -11.450 -18.674 -3.912 1.00 94.06 1161 TRP A CA 1
ATOM 8685 C C . TRP A 1 1161 ? -10.146 -18.713 -4.718 1.00 94.06 1161 TRP A C 1
ATOM 8687 O O . TRP A 1 1161 ? -9.528 -17.673 -4.929 1.00 94.06 1161 TRP A O 1
ATOM 8697 N N . GLY A 1 1162 ? -9.689 -19.896 -5.148 1.00 91.06 1162 GLY A N 1
ATOM 8698 C CA . GLY A 1 1162 ? -8.419 -20.046 -5.857 1.00 91.06 1162 GLY A CA 1
ATOM 8699 C C . GLY A 1 1162 ? -7.197 -19.742 -4.982 1.00 91.06 1162 GLY A C 1
ATOM 8700 O O . GLY A 1 1162 ? -6.129 -19.436 -5.504 1.00 91.06 1162 GLY A O 1
ATOM 8701 N N . LEU A 1 1163 ? -7.334 -19.799 -3.650 1.00 93.50 1163 LEU A N 1
ATOM 8702 C CA . LEU A 1 1163 ? -6.286 -19.426 -2.683 1.00 93.50 1163 LEU A CA 1
ATOM 8703 C C . LEU A 1 1163 ? -5.673 -20.624 -1.944 1.00 93.50 1163 LEU A C 1
ATOM 8705 O O . LEU A 1 1163 ? -4.862 -20.446 -1.033 1.00 93.50 1163 LEU A O 1
ATOM 8709 N N . ALA A 1 1164 ? -6.027 -21.847 -2.337 1.00 88.81 1164 ALA A N 1
ATOM 8710 C CA . ALA A 1 1164 ? -5.409 -23.055 -1.808 1.00 88.81 1164 ALA A CA 1
ATOM 8711 C C . ALA A 1 1164 ? -4.025 -23.277 -2.446 1.00 88.81 1164 ALA A C 1
ATOM 8713 O O . ALA A 1 1164 ? -3.890 -23.267 -3.666 1.00 88.81 1164 ALA A O 1
ATOM 8714 N N . ASN A 1 1165 ? -2.999 -23.515 -1.622 1.00 83.69 1165 ASN A N 1
ATOM 8715 C CA . ASN A 1 1165 ? -1.633 -23.869 -2.050 1.00 83.69 1165 ASN A CA 1
ATOM 8716 C C . ASN A 1 1165 ? -0.922 -22.854 -2.971 1.00 83.69 1165 ASN A C 1
ATOM 8718 O O . ASN A 1 1165 ? -0.024 -23.222 -3.727 1.00 83.69 1165 ASN A O 1
ATOM 8722 N N . VAL A 1 1166 ? -1.276 -21.570 -2.891 1.00 90.12 1166 VAL A N 1
ATOM 8723 C CA . VAL A 1 1166 ? -0.648 -20.518 -3.705 1.00 90.12 1166 VAL A CA 1
ATOM 8724 C C . VAL A 1 1166 ? 0.653 -20.016 -3.059 1.00 90.12 1166 VAL A C 1
ATOM 8726 O O . VAL A 1 1166 ? 0.756 -19.890 -1.832 1.00 90.12 1166 VAL A O 1
ATOM 8729 N N . GLN A 1 1167 ? 1.669 -19.732 -3.881 1.00 91.50 1167 GLN A N 1
ATOM 8730 C CA . GLN A 1 1167 ? 2.930 -19.143 -3.418 1.00 91.50 1167 GLN A CA 1
ATOM 8731 C C . GLN A 1 1167 ? 2.750 -17.671 -3.016 1.00 91.50 1167 GLN A C 1
ATOM 8733 O O . GLN A 1 1167 ? 1.939 -16.949 -3.591 1.00 91.50 1167 GLN A O 1
ATOM 8738 N N . GLY A 1 1168 ? 3.515 -17.226 -2.016 1.00 93.44 1168 GLY A N 1
ATOM 8739 C CA . GLY A 1 1168 ? 3.514 -15.823 -1.596 1.00 93.44 1168 GLY A CA 1
ATOM 8740 C C . GLY A 1 1168 ? 4.197 -14.917 -2.622 1.00 93.44 1168 GLY A C 1
ATOM 8741 O O . GLY A 1 1168 ? 5.149 -15.326 -3.286 1.00 93.44 1168 GLY A O 1
ATOM 8742 N N . GLY A 1 1169 ? 3.726 -13.678 -2.720 1.00 95.31 1169 GLY A N 1
ATOM 8743 C CA . GLY A 1 1169 ? 4.345 -12.613 -3.498 1.00 95.31 1169 GLY A CA 1
ATOM 8744 C C . GLY A 1 1169 ? 5.480 -11.932 -2.736 1.00 95.31 1169 GLY A C 1
ATOM 8745 O O . GLY A 1 1169 ? 5.412 -11.786 -1.514 1.00 95.31 1169 GLY A O 1
ATOM 8746 N N . ARG A 1 1170 ? 6.508 -11.476 -3.457 1.00 95.12 1170 ARG A N 1
ATOM 8747 C CA . ARG A 1 1170 ? 7.599 -10.640 -2.925 1.00 95.12 1170 ARG A CA 1
ATOM 8748 C C . ARG A 1 1170 ? 7.753 -9.376 -3.756 1.00 95.12 1170 ARG A C 1
ATOM 8750 O O . ARG A 1 1170 ? 7.598 -9.424 -4.974 1.00 95.12 1170 ARG A O 1
ATOM 8757 N N . GLY A 1 1171 ? 8.021 -8.262 -3.085 1.00 92.94 1171 GLY A N 1
ATOM 8758 C CA . GLY A 1 1171 ? 8.343 -6.995 -3.730 1.00 92.94 1171 GLY A CA 1
ATOM 8759 C C . GLY A 1 1171 ? 9.811 -6.933 -4.130 1.00 92.94 1171 GLY A C 1
ATOM 8760 O O . GLY A 1 1171 ? 10.597 -7.837 -3.834 1.00 92.94 1171 GLY A O 1
ATOM 8761 N N . ASN A 1 1172 ? 10.186 -5.851 -4.809 1.00 92.38 1172 ASN A N 1
ATOM 8762 C CA . ASN A 1 1172 ? 11.566 -5.623 -5.212 1.00 92.38 1172 ASN A CA 1
ATOM 8763 C C . ASN A 1 1172 ? 11.958 -4.155 -5.047 1.00 92.38 1172 ASN A C 1
ATOM 8765 O O . ASN A 1 1172 ? 11.285 -3.261 -5.562 1.00 92.38 1172 ASN A O 1
ATOM 8769 N N . THR A 1 1173 ? 13.086 -3.920 -4.381 1.00 92.38 1173 THR A N 1
ATOM 8770 C CA . THR A 1 1173 ? 13.726 -2.604 -4.340 1.00 92.38 1173 THR A CA 1
ATOM 8771 C C . THR A 1 1173 ? 14.379 -2.357 -5.695 1.00 92.38 1173 THR A C 1
ATOM 8773 O O . THR A 1 1173 ? 15.298 -3.076 -6.088 1.00 92.38 1173 THR A O 1
ATOM 8776 N N . SER A 1 1174 ? 13.898 -1.357 -6.431 1.00 92.25 1174 SER A N 1
ATOM 8777 C CA . SER A 1 1174 ? 14.439 -1.037 -7.754 1.00 92.25 1174 SER A CA 1
ATOM 8778 C C . SER A 1 1174 ? 15.891 -0.588 -7.644 1.00 92.25 1174 SER A C 1
ATOM 8780 O O . SER A 1 1174 ? 16.246 0.181 -6.753 1.00 92.25 1174 SER A O 1
ATOM 8782 N N . THR A 1 1175 ? 16.727 -0.995 -8.589 1.00 90.94 1175 THR A N 1
ATOM 8783 C CA . THR A 1 1175 ? 18.098 -0.496 -8.717 1.00 90.94 1175 THR A CA 1
ATOM 8784 C C . THR A 1 1175 ? 18.213 0.434 -9.913 1.00 90.94 1175 THR A C 1
ATOM 8786 O O . THR A 1 1175 ? 17.528 0.253 -10.920 1.00 90.94 1175 THR A O 1
ATOM 8789 N N . TRP A 1 1176 ? 19.109 1.405 -9.828 1.00 88.38 1176 TRP A N 1
ATOM 8790 C CA . TRP A 1 1176 ? 19.451 2.288 -10.935 1.00 88.38 1176 TRP A CA 1
ATOM 8791 C C . TRP A 1 1176 ? 20.963 2.413 -11.029 1.00 88.38 1176 TRP A C 1
ATOM 8793 O O . TRP A 1 1176 ? 21.672 2.232 -10.040 1.00 88.38 1176 TRP A O 1
ATOM 8803 N N . ILE A 1 1177 ? 21.464 2.698 -12.222 1.00 84.94 1177 ILE A N 1
ATOM 8804 C CA . ILE A 1 1177 ? 22.891 2.909 -12.418 1.00 84.94 1177 ILE A CA 1
ATOM 8805 C C . ILE A 1 1177 ? 23.119 4.407 -12.444 1.00 84.94 1177 ILE A C 1
ATOM 8807 O O . ILE A 1 1177 ? 22.501 5.095 -13.256 1.00 84.94 1177 ILE A O 1
ATOM 8811 N N . LYS A 1 1178 ? 24.005 4.918 -11.585 1.00 82.12 1178 LYS A N 1
ATOM 8812 C CA . LYS A 1 1178 ? 24.435 6.313 -11.669 1.00 82.12 1178 LYS A CA 1
ATOM 8813 C C . LYS A 1 1178 ? 25.364 6.453 -12.875 1.00 82.12 1178 LYS A C 1
ATOM 8815 O O . LYS A 1 1178 ? 26.493 5.961 -12.828 1.00 82.12 1178 LYS A O 1
ATOM 8820 N N . PRO A 1 1179 ? 24.914 7.078 -13.974 1.00 71.81 1179 PRO A N 1
ATOM 8821 C CA . PRO A 1 1179 ? 25.702 7.083 -15.186 1.00 71.81 1179 PRO A CA 1
ATOM 8822 C C . PRO A 1 1179 ? 26.866 8.072 -15.027 1.00 71.81 1179 PRO A C 1
ATOM 8824 O O . PRO A 1 1179 ? 26.700 9.179 -14.513 1.00 71.81 1179 PRO A O 1
ATOM 8827 N N . THR A 1 1180 ? 28.061 7.657 -15.443 1.00 70.06 1180 THR A N 1
ATOM 8828 C CA . THR A 1 1180 ? 29.257 8.510 -15.429 1.00 70.06 1180 THR A CA 1
ATOM 8829 C C . THR A 1 1180 ? 29.379 9.191 -16.784 1.00 70.06 1180 THR A C 1
ATOM 8831 O O . THR A 1 1180 ? 29.389 8.507 -17.811 1.00 70.06 1180 THR A O 1
ATOM 8834 N N . GLN A 1 1181 ? 29.418 10.528 -16.792 1.00 66.69 1181 GLN A N 1
ATOM 8835 C CA . GLN A 1 1181 ? 29.504 11.315 -18.023 1.00 66.69 1181 GLN A CA 1
ATOM 8836 C C . GLN A 1 1181 ? 30.732 10.895 -18.832 1.00 66.69 1181 GLN A C 1
ATOM 8838 O O . GLN A 1 1181 ? 31.830 10.771 -18.291 1.00 66.69 1181 GLN A O 1
ATOM 8843 N N . TYR A 1 1182 ? 30.534 10.673 -20.131 1.00 65.12 1182 TYR A N 1
ATOM 8844 C CA . TYR A 1 1182 ? 31.649 10.441 -21.032 1.00 65.12 1182 TYR A CA 1
ATOM 8845 C C . TYR A 1 1182 ? 32.428 11.744 -21.209 1.00 65.12 1182 TYR A C 1
ATOM 8847 O O . TYR A 1 1182 ? 31.854 12.736 -21.644 1.00 65.12 1182 TYR A O 1
ATOM 8855 N N . THR A 1 1183 ? 33.725 11.731 -20.913 1.00 61.41 1183 THR A N 1
ATOM 8856 C CA . THR A 1 1183 ? 34.639 12.821 -21.257 1.00 61.41 1183 THR A CA 1
ATOM 8857 C C . THR A 1 1183 ? 35.480 12.411 -22.466 1.00 61.41 1183 THR A C 1
ATOM 8859 O O . THR A 1 1183 ? 36.055 11.323 -22.524 1.00 61.41 1183 THR A O 1
ATOM 8862 N N . GLN A 1 1184 ? 35.532 13.273 -23.478 1.00 52.16 1184 GLN A N 1
ATOM 8863 C CA . GLN A 1 1184 ? 36.438 13.148 -24.608 1.00 52.16 1184 GLN A CA 1
ATOM 8864 C C . GLN A 1 1184 ? 37.715 13.933 -24.315 1.00 52.16 1184 GLN A C 1
ATOM 8866 O O . GLN A 1 1184 ? 37.685 15.146 -24.128 1.00 52.16 1184 GLN A O 1
ATOM 8871 N N . THR A 1 1185 ? 38.870 13.276 -24.332 1.00 52.09 1185 THR A N 1
ATOM 8872 C CA . THR A 1 1185 ? 40.143 13.993 -24.234 1.00 52.09 1185 THR A CA 1
ATOM 8873 C C . THR A 1 1185 ? 40.461 14.681 -25.564 1.00 52.09 1185 THR A C 1
ATOM 8875 O O . THR A 1 1185 ? 40.754 14.015 -26.558 1.00 52.09 1185 THR A O 1
ATOM 8878 N N . VAL A 1 1186 ? 40.440 16.014 -25.589 1.00 45.66 1186 VAL A N 1
ATOM 8879 C CA . VAL A 1 1186 ? 40.889 16.831 -26.727 1.00 45.66 1186 VAL A CA 1
ATOM 8880 C C . VAL A 1 1186 ? 42.173 17.545 -26.312 1.00 45.66 1186 VAL A C 1
ATOM 8882 O O . VAL A 1 1186 ? 42.190 18.284 -25.333 1.00 45.66 1186 VAL A O 1
ATOM 8885 N N . ASN A 1 1187 ? 43.274 17.312 -27.034 1.00 42.38 1187 ASN A N 1
ATOM 8886 C CA . ASN A 1 1187 ? 44.597 17.893 -26.742 1.00 42.38 1187 ASN A CA 1
ATOM 8887 C C . ASN A 1 1187 ? 45.110 17.647 -25.304 1.00 42.38 1187 ASN A C 1
ATOM 8889 O O . ASN A 1 1187 ? 45.780 18.499 -24.728 1.00 42.38 1187 ASN A O 1
ATOM 8893 N N . GLY A 1 1188 ? 44.797 16.489 -24.713 1.00 43.41 1188 GLY A N 1
ATOM 8894 C CA . GLY A 1 1188 ? 45.225 16.143 -23.350 1.00 43.41 1188 GLY A CA 1
ATOM 8895 C C . GLY A 1 1188 ? 44.364 16.740 -22.230 1.00 43.41 1188 GLY A C 1
ATOM 8896 O O . GLY A 1 1188 ? 44.677 16.528 -21.064 1.00 43.41 1188 GLY A O 1
ATOM 8897 N N . VAL A 1 1189 ? 43.278 17.443 -22.565 1.00 41.03 1189 VAL A N 1
ATOM 8898 C CA . VAL A 1 1189 ? 42.291 17.954 -21.606 1.00 41.03 1189 VAL A CA 1
ATOM 8899 C C . VAL A 1 1189 ? 40.999 17.162 -21.767 1.00 41.03 1189 VAL A C 1
ATOM 8901 O O . VAL A 1 1189 ? 40.510 16.998 -22.883 1.00 41.03 1189 VAL A O 1
ATOM 8904 N N . GLU A 1 1190 ? 40.454 16.646 -20.669 1.00 41.72 1190 GLU A N 1
ATOM 8905 C CA . GLU A 1 1190 ? 39.129 16.025 -20.665 1.00 41.72 1190 GLU A CA 1
ATOM 8906 C C . GLU A 1 1190 ? 38.055 17.093 -20.908 1.00 41.72 1190 GLU A C 1
ATOM 8908 O O . GLU A 1 1190 ? 37.903 18.031 -20.127 1.00 41.72 1190 GLU A O 1
ATOM 8913 N N . VAL A 1 1191 ? 37.328 16.963 -22.015 1.00 52.66 1191 VAL A N 1
ATOM 8914 C CA . VAL A 1 1191 ? 36.204 17.822 -22.396 1.00 52.66 1191 VAL A CA 1
ATOM 8915 C C . VAL A 1 1191 ? 34.939 16.970 -22.365 1.00 52.66 1191 VAL A C 1
ATOM 8917 O O . VAL A 1 1191 ? 34.922 15.866 -22.903 1.00 52.66 1191 VAL A O 1
ATOM 8920 N N . ALA A 1 1192 ? 33.915 17.447 -21.668 1.00 46.38 1192 ALA A N 1
ATOM 8921 C CA . ALA A 1 1192 ? 32.712 16.684 -21.339 1.00 46.38 1192 ALA A CA 1
ATOM 8922 C C . ALA A 1 1192 ? 31.651 16.645 -22.452 1.00 46.38 1192 ALA A C 1
ATOM 8924 O O . ALA A 1 1192 ? 31.718 17.495 -23.370 1.00 46.38 1192 ALA A O 1
#

pLDDT: mean 71.62, std 18.51, range [21.11, 96.88]